Protein AF-0000000075774425 (afdb_homodimer)

Nearest PDB structures (foldseek):
  8xq8-assembly1_A  TM=1.303E-01  e=7.832E-01  Strongylocentrotus purpuratus
  8xpq-assembly1_B  TM=1.317E-01  e=1.997E+00  Strongylocentrotus purpuratus
  8xq8-assembly1_A  TM=1.235E-01  e=1.165E+00  Strongylocentrotus purpuratus
  8xpq-assembly1_B  TM=1.317E-01  e=1.550E+00  Strongylocentrotus purpuratus

Structure (mmCIF, N/CA/C/O backbone):
data_AF-0000000075774425-model_v1
#
loop_
_entity.id
_entity.type
_entity.pdbx_description
1 polymer 'Nose resistant to fluoxetine protein 6-like'
#
loop_
_atom_site.group_PDB
_atom_site.id
_atom_site.type_symbol
_atom_site.label_atom_id
_atom_site.label_alt_id
_atom_site.label_comp_id
_atom_site.label_asym_id
_atom_site.label_entity_id
_atom_site.label_seq_id
_atom_site.pdbx_PDB_ins_code
_atom_site.Cartn_x
_atom_site.Cartn_y
_atom_site.Cartn_z
_atom_site.occupancy
_atom_site.B_iso_or_equiv
_atom_site.auth_seq_id
_atom_site.auth_comp_id
_atom_site.auth_asym_id
_atom_site.auth_atom_id
_atom_site.pdbx_PDB_model_num
ATOM 1 N N . MET A 1 1 ? 41.125 -13.445 38.656 1 27.3 1 MET A N 1
ATOM 2 C CA . MET A 1 1 ? 40.719 -13.141 37.281 1 27.3 1 MET A CA 1
ATOM 3 C C . MET A 1 1 ? 39.375 -12.445 37.281 1 27.3 1 MET A C 1
ATOM 5 O O . MET A 1 1 ? 38.969 -11.859 36.25 1 27.3 1 MET A O 1
ATOM 9 N N . GLU A 1 2 ? 38.562 -12.742 38.312 1 32.16 2 GLU A N 1
ATOM 10 C CA . GLU A 1 2 ? 37.219 -12.211 38.562 1 32.16 2 GLU A CA 1
ATOM 11 C C . GLU A 1 2 ? 37.281 -10.711 38.844 1 32.16 2 GLU A C 1
ATOM 13 O O . GLU A 1 2 ? 36.344 -9.984 38.5 1 32.16 2 GLU A O 1
ATOM 18 N N . SER A 1 3 ? 38.281 -10.25 39.656 1 35.84 3 SER A N 1
ATOM 19 C CA . SER A 1 3 ? 38.406 -8.883 40.156 1 35.84 3 SER A CA 1
ATOM 20 C C . SER A 1 3 ? 38.719 -7.902 39.031 1 35.84 3 SER A C 1
ATOM 22 O O . SER A 1 3 ? 38.469 -6.699 39.156 1 35.84 3 SER A O 1
ATOM 24 N N . HIS A 1 4 ? 39.531 -8.344 38.031 1 34.41 4 HIS A N 1
ATOM 25 C CA . HIS A 1 4 ? 39.938 -7.426 36.969 1 34.41 4 HIS A CA 1
ATOM 26 C C . HIS A 1 4 ? 38.781 -7.102 36.031 1 34.41 4 HIS A C 1
ATOM 28 O O . HIS A 1 4 ? 38.906 -6.211 35.188 1 34.41 4 HIS A O 1
ATOM 34 N N . ILE A 1 5 ? 37.781 -8.016 35.875 1 33.97 5 ILE A N 1
ATOM 35 C CA . ILE A 1 5 ? 36.656 -7.754 35 1 33.97 5 ILE A CA 1
ATOM 36 C C . ILE A 1 5 ? 35.812 -6.602 35.531 1 33.97 5 ILE A C 1
ATOM 38 O O . ILE A 1 5 ? 35.312 -5.77 34.781 1 33.97 5 ILE A O 1
ATOM 42 N N . ILE A 1 6 ? 35.719 -6.43 36.938 1 33.47 6 ILE A N 1
ATOM 43 C CA . ILE A 1 6 ? 34.906 -5.395 37.594 1 33.47 6 ILE A CA 1
ATOM 44 C C . ILE A 1 6 ? 35.562 -4.027 37.344 1 33.47 6 ILE A C 1
ATOM 46 O O . ILE A 1 6 ? 34.844 -3.045 37.125 1 33.47 6 ILE A O 1
ATOM 50 N N . LEU A 1 7 ? 36.938 -3.926 37.406 1 31.25 7 LEU A N 1
ATOM 51 C CA . LEU A 1 7 ? 37.625 -2.639 37.312 1 31.25 7 LEU A CA 1
ATOM 52 C C . LEU A 1 7 ? 37.5 -2.021 35.938 1 31.25 7 LEU A C 1
ATOM 54 O O . LEU A 1 7 ? 37.469 -0.797 35.781 1 31.25 7 LEU A O 1
ATOM 58 N N . LEU A 1 8 ? 37.5 -2.867 34.875 1 31.2 8 LEU A N 1
ATOM 59 C CA . LEU A 1 8 ? 37.438 -2.295 33.531 1 31.2 8 LEU A CA 1
ATOM 60 C C . LEU A 1 8 ? 36.125 -1.582 33.281 1 31.2 8 LEU A C 1
ATOM 62 O O . LEU A 1 8 ? 36 -0.75 32.375 1 31.2 8 LEU A O 1
ATOM 66 N N . LEU A 1 9 ? 35.062 -2.012 34 1 33.03 9 LEU A N 1
ATOM 67 C CA . LEU A 1 9 ? 33.781 -1.335 33.844 1 33.03 9 LEU A CA 1
ATOM 68 C C . LEU A 1 9 ? 33.812 0.083 34.406 1 33.03 9 LEU A C 1
ATOM 70 O O . LEU A 1 9 ? 32.938 0.901 34.125 1 33.03 9 LEU A O 1
ATOM 74 N N . PHE A 1 10 ? 34.688 0.383 35.438 1 33.56 10 PHE A N 1
ATOM 75 C CA . PHE A 1 10 ? 34.656 1.646 36.156 1 33.56 10 PHE A CA 1
ATOM 76 C C . PHE A 1 10 ? 35.156 2.789 35.281 1 33.56 10 PHE A C 1
ATOM 78 O O . PHE A 1 10 ? 34.938 3.961 35.594 1 33.56 10 PHE A O 1
ATOM 85 N N . PHE A 1 11 ? 36.188 2.547 34.438 1 33.88 11 PHE A N 1
ATOM 86 C CA . PHE A 1 11 ? 36.656 3.75 33.75 1 33.88 11 PHE A CA 1
ATOM 87 C C . PHE A 1 11 ? 35.656 4.156 32.656 1 33.88 11 PHE A C 1
ATOM 89 O O . PHE A 1 11 ? 36.031 4.324 31.5 1 33.88 11 PHE A O 1
ATOM 96 N N . LEU A 1 12 ? 34.438 3.619 32.625 1 36.12 12 LEU A N 1
ATOM 97 C CA . LEU A 1 12 ? 33.5 4.195 31.703 1 36.12 12 LEU A CA 1
ATOM 98 C C . LEU A 1 12 ? 33.344 5.695 31.922 1 36.12 12 LEU A C 1
ATOM 100 O O . LEU A 1 12 ? 32.969 6.129 33.031 1 36.12 12 LEU A O 1
ATOM 104 N N . LYS A 1 13 ? 34.25 6.527 31.438 1 36.5 13 LYS A N 1
ATOM 105 C CA . LYS A 1 13 ? 34.125 7.98 31.422 1 36.5 13 LYS A CA 1
ATOM 106 C C . LYS A 1 13 ? 32.688 8.398 31.094 1 36.5 13 LYS A C 1
ATOM 108 O O . LYS A 1 13 ? 32.188 8.102 30 1 36.5 13 LYS A O 1
ATOM 113 N N . CYS A 1 14 ? 31.781 8.312 31.969 1 38.91 14 CYS A N 1
ATOM 114 C CA . CYS A 1 14 ? 30.531 9.062 31.828 1 38.91 14 CYS A CA 1
ATOM 115 C C . CYS A 1 14 ? 30.797 10.477 31.328 1 38.91 14 CYS A C 1
ATOM 117 O O . CYS A 1 14 ? 31.516 11.242 31.969 1 38.91 14 CYS A O 1
ATOM 119 N N . SER A 1 15 ? 31.062 10.766 30.203 1 43.59 15 SER A N 1
ATOM 120 C CA . SER A 1 15 ? 31.047 12.164 29.766 1 43.59 15 SER A CA 1
ATOM 121 C C . SER A 1 15 ? 29.922 12.938 30.453 1 43.59 15 SER A C 1
ATOM 123 O O . SER A 1 15 ? 28.766 12.555 30.359 1 43.59 15 SER A O 1
ATOM 125 N N . SER A 1 16 ? 30.062 13.602 31.547 1 50.72 16 SER A N 1
ATOM 126 C CA . SER A 1 16 ? 29.281 14.328 32.562 1 50.72 16 SER A CA 1
ATOM 127 C C . SER A 1 16 ? 28.156 15.117 31.891 1 50.72 16 SER A C 1
ATOM 129 O O . SER A 1 16 ? 27.078 15.266 32.469 1 50.72 16 SER A O 1
ATOM 131 N N . ALA A 1 17 ? 28.297 15.82 30.766 1 69 17 ALA A N 1
ATOM 132 C CA . ALA A 1 17 ? 27.281 16.844 30.484 1 69 17 ALA A CA 1
ATOM 133 C C . ALA A 1 17 ? 26.328 16.375 29.391 1 69 17 ALA A C 1
ATOM 135 O O . ALA A 1 17 ? 25.844 17.172 28.578 1 69 17 ALA A O 1
ATOM 136 N N . VAL A 1 18 ? 26.125 15.047 29.328 1 79.88 18 VAL A N 1
ATOM 137 C CA . VAL A 1 18 ? 25.234 14.578 28.281 1 79.88 18 VAL A CA 1
ATOM 138 C C . VAL A 1 18 ? 23.891 14.156 28.891 1 79.88 18 VAL A C 1
ATOM 140 O O . VAL A 1 18 ? 23.859 13.445 29.891 1 79.88 18 VAL A O 1
ATOM 143 N N . ILE A 1 19 ? 22.844 14.695 28.391 1 86.62 19 ILE A N 1
ATOM 144 C CA . ILE A 1 19 ? 21.5 14.273 28.766 1 86.62 19 ILE A CA 1
ATOM 145 C C . ILE A 1 19 ? 21.047 13.125 27.875 1 86.62 19 ILE A C 1
ATOM 147 O O . ILE A 1 19 ? 20.875 13.305 26.672 1 86.62 19 ILE A O 1
ATOM 151 N N . TYR A 1 20 ? 20.812 12.008 28.391 1 87.12 20 TYR A N 1
ATOM 152 C CA . TYR A 1 20 ? 20.469 10.82 27.609 1 87.12 20 TYR A CA 1
ATOM 153 C C . TYR A 1 20 ? 18.969 10.758 27.328 1 87.12 20 TYR A C 1
ATOM 155 O O . TYR A 1 20 ? 18.547 10.188 26.328 1 87.12 20 TYR A O 1
ATOM 163 N N . SER A 1 21 ? 18.219 11.281 28.266 1 88.94 21 SER A N 1
ATOM 164 C CA . SER A 1 21 ? 16.766 11.234 28.094 1 88.94 21 SER A CA 1
ATOM 165 C C . SER A 1 21 ? 16.094 12.43 28.75 1 88.94 21 SER A C 1
ATOM 167 O O . SER A 1 21 ? 16.609 12.969 29.734 1 88.94 21 SER A O 1
ATOM 169 N N . ILE A 1 22 ? 15.102 12.844 28.109 1 91.25 22 ILE A N 1
ATOM 170 C CA . ILE A 1 22 ? 14.305 13.945 28.641 1 91.25 22 ILE A CA 1
ATOM 171 C C . ILE A 1 22 ? 12.82 13.562 28.625 1 91.25 22 ILE A C 1
ATOM 173 O O . ILE A 1 22 ? 12.406 12.711 27.828 1 91.25 22 ILE A O 1
ATOM 177 N N . ASN A 1 23 ? 12.094 14.07 29.578 1 90.31 23 ASN A N 1
ATOM 178 C CA . ASN A 1 23 ? 10.656 13.82 29.578 1 90.31 23 ASN A CA 1
ATOM 179 C C . ASN A 1 23 ? 9.961 14.531 28.422 1 90.31 23 ASN A C 1
ATOM 181 O O . ASN A 1 23 ? 10.516 15.469 27.844 1 90.31 23 ASN A O 1
ATOM 185 N N . GLU A 1 24 ? 8.812 14.133 28.156 1 90.62 24 GLU A N 1
ATOM 186 C CA . GLU A 1 24 ? 8.086 14.625 26.984 1 90.62 24 GLU A CA 1
ATOM 187 C C . GLU A 1 24 ? 7.691 16.094 27.156 1 90.62 24 GLU A C 1
ATOM 189 O O . GLU A 1 24 ? 7.684 16.859 26.203 1 90.62 24 GLU A O 1
ATOM 194 N N . SER A 1 25 ? 7.375 16.484 28.391 1 89.06 25 SER A N 1
ATOM 195 C CA . SER A 1 25 ? 6.988 17.875 28.641 1 89.06 25 SER A CA 1
ATOM 196 C C . SER A 1 25 ? 8.164 18.828 28.438 1 89.06 25 SER A C 1
ATOM 198 O O . SER A 1 25 ? 7.992 19.922 27.906 1 89.06 25 SER A O 1
ATOM 200 N N . GLU A 1 26 ? 9.336 18.422 28.828 1 91.06 26 GLU A N 1
ATOM 201 C CA . GLU A 1 26 ? 10.539 19.219 28.625 1 91.06 26 GLU A CA 1
ATOM 202 C C . GLU A 1 26 ? 10.922 19.25 27.141 1 91.06 26 GLU A C 1
ATOM 204 O O . GLU A 1 26 ? 11.352 20.297 26.625 1 91.06 26 GLU A O 1
ATOM 209 N N . TYR A 1 27 ? 10.766 18.141 26.5 1 94.56 27 TYR A N 1
ATOM 210 C CA . TYR A 1 27 ? 11.062 18.047 25.078 1 94.56 27 TYR A CA 1
ATOM 211 C C . TYR A 1 27 ? 10.18 19 24.266 1 94.56 27 TYR A C 1
ATOM 213 O O . TYR A 1 27 ? 10.617 19.578 23.281 1 94.56 27 TYR A O 1
ATOM 221 N N . ALA A 1 28 ? 8.961 19.156 24.719 1 91.38 28 ALA A N 1
ATOM 222 C CA . ALA A 1 28 ? 7.977 19.953 24 1 91.38 28 ALA A CA 1
ATOM 223 C C . ALA A 1 28 ? 8.344 21.438 24.047 1 91.38 28 ALA A C 1
ATOM 225 O O . ALA A 1 28 ? 7.809 22.234 23.281 1 91.38 28 ALA A O 1
ATOM 226 N N . LYS A 1 29 ? 9.258 21.797 24.906 1 91.75 29 LYS A N 1
ATOM 227 C CA . LYS A 1 29 ? 9.688 23.188 25.031 1 91.75 29 LYS A CA 1
ATOM 228 C C . LYS A 1 29 ? 10.75 23.531 23.984 1 91.75 29 LYS A C 1
ATOM 230 O O . LYS A 1 29 ? 11.062 24.703 23.766 1 91.75 29 LYS A O 1
ATOM 235 N N . PHE A 1 30 ? 11.281 22.5 23.312 1 95.88 30 PHE A N 1
ATOM 236 C CA . PHE A 1 30 ? 12.273 22.734 22.266 1 95.88 30 PHE A CA 1
ATOM 237 C C . PHE A 1 30 ? 11.648 23.438 21.062 1 95.88 30 PHE A C 1
ATOM 239 O O . PHE A 1 30 ? 10.484 23.203 20.75 1 95.88 30 PHE A O 1
ATOM 246 N N . PRO A 1 31 ? 12.398 24.312 20.438 1 96.25 31 PRO A N 1
ATOM 247 C CA . PRO A 1 31 ? 11.93 24.75 19.125 1 96.25 31 PRO A CA 1
ATOM 248 C C . PRO A 1 31 ? 11.75 23.594 18.141 1 96.25 31 PRO A C 1
ATOM 250 O O . PRO A 1 31 ? 12.531 22.625 18.172 1 96.25 31 PRO A O 1
ATOM 253 N N . ALA A 1 32 ? 10.727 23.719 17.344 1 95.75 32 ALA A N 1
ATOM 254 C CA . ALA A 1 32 ? 10.5 22.656 16.359 1 95.75 32 ALA A CA 1
ATOM 255 C C . ALA A 1 32 ? 11.734 22.453 15.484 1 95.75 32 ALA A C 1
ATOM 257 O O . ALA A 1 32 ? 12.297 23.406 14.945 1 95.75 32 ALA A O 1
ATOM 258 N N . LEU A 1 33 ? 12.164 21.219 15.359 1 96.88 33 LEU A N 1
ATOM 259 C CA . LEU A 1 33 ? 13.344 20.906 14.57 1 96.88 33 LEU A CA 1
ATOM 260 C C . LEU A 1 33 ? 13.125 21.234 13.102 1 96.88 33 LEU A C 1
ATOM 262 O O . LEU A 1 33 ? 14.023 21.781 12.445 1 96.88 33 LEU A O 1
ATOM 266 N N . TYR A 1 34 ? 11.938 20.859 12.609 1 96.75 34 TYR A N 1
ATOM 267 C CA . TYR A 1 34 ? 11.539 21.094 11.227 1 96.75 34 TYR A CA 1
ATOM 268 C C . TYR A 1 34 ? 10.242 21.891 11.156 1 96.75 34 TYR A C 1
ATOM 270 O O . TYR A 1 34 ? 9.344 21.688 11.977 1 96.75 34 TYR A O 1
ATOM 278 N N . ASP A 1 35 ? 10.148 22.75 10.219 1 96.38 35 ASP A N 1
ATOM 279 C CA . ASP A 1 35 ? 8.898 23.453 9.961 1 96.38 35 ASP A CA 1
ATOM 280 C C . ASP A 1 35 ? 8.867 24.016 8.539 1 96.38 35 ASP A C 1
ATOM 282 O O . ASP A 1 35 ? 9.914 24.312 7.965 1 96.38 35 ASP A O 1
ATOM 286 N N . LEU A 1 36 ? 7.742 24.047 8 1 96.19 36 LEU A N 1
ATOM 287 C CA . LEU A 1 36 ? 7.535 24.516 6.641 1 96.19 36 LEU A CA 1
ATOM 288 C C . LEU A 1 36 ? 6.371 25.5 6.582 1 96.19 36 LEU A C 1
ATOM 290 O O . LEU A 1 36 ? 5.289 25.219 7.102 1 96.19 36 LEU A O 1
ATOM 294 N N . ASP A 1 37 ? 6.695 26.656 5.992 1 95.5 37 ASP A N 1
ATOM 295 C CA . ASP A 1 37 ? 5.586 27.547 5.68 1 95.5 37 ASP A CA 1
ATOM 296 C C . ASP A 1 37 ? 4.73 27 4.551 1 95.5 37 ASP A C 1
ATOM 298 O O . ASP A 1 37 ? 5.141 26.062 3.855 1 95.5 37 ASP A O 1
ATOM 302 N N . ASP A 1 38 ? 3.549 27.531 4.43 1 92.44 38 ASP A N 1
ATOM 303 C CA . ASP A 1 38 ? 2.641 27.062 3.391 1 92.44 38 ASP A CA 1
ATOM 304 C C . ASP A 1 38 ? 3.199 27.344 1.999 1 92.44 38 ASP A C 1
ATOM 306 O O . ASP A 1 38 ? 3.133 28.484 1.52 1 92.44 38 ASP A O 1
ATOM 310 N N . PHE A 1 39 ? 3.605 26.375 1.347 1 93.62 39 PHE A N 1
ATOM 311 C CA . PHE A 1 39 ? 4.285 26.484 0.061 1 93.62 39 PHE A CA 1
ATOM 312 C C . PHE A 1 39 ? 3.301 26.859 -1.042 1 93.62 39 PHE A C 1
ATOM 314 O O . PHE A 1 39 ? 3.6 27.688 -1.892 1 93.62 39 PHE A O 1
ATOM 321 N N . GLU A 1 40 ? 2.15 26.281 -1.119 1 90 40 GLU A N 1
ATOM 322 C CA . GLU A 1 40 ? 1.184 26.469 -2.197 1 90 40 GLU A CA 1
ATOM 323 C C . GLU A 1 40 ? 0.654 27.891 -2.225 1 90 40 GLU A C 1
ATOM 325 O O . GLU A 1 40 ? 0.587 28.516 -3.285 1 90 40 GLU A O 1
ATOM 330 N N . THR A 1 41 ? 0.286 28.359 -1.074 1 89.44 41 THR A N 1
ATOM 331 C CA . THR A 1 41 ? -0.217 29.734 -1.006 1 89.44 41 THR A CA 1
ATOM 332 C C . THR A 1 41 ? 0.899 30.734 -1.287 1 89.44 41 THR A C 1
ATOM 334 O O . THR A 1 41 ? 0.657 31.797 -1.864 1 89.44 41 THR A O 1
ATOM 337 N N . CYS A 1 42 ? 2.102 30.359 -0.871 1 92.5 42 CYS A N 1
ATOM 338 C CA . CYS A 1 42 ? 3.254 31.219 -1.114 1 92.5 42 CYS A CA 1
ATOM 339 C C . CYS A 1 42 ? 3.5 31.391 -2.607 1 92.5 42 CYS A C 1
ATOM 341 O O . CYS A 1 42 ? 3.719 32.5 -3.082 1 92.5 42 CYS A O 1
ATOM 343 N N . MET A 1 43 ? 3.391 30.344 -3.324 1 91.5 43 MET A N 1
ATOM 344 C CA . MET A 1 43 ? 3.791 30.344 -4.73 1 91.5 43 MET A CA 1
ATOM 345 C C . MET A 1 43 ? 2.717 30.984 -5.602 1 91.5 43 MET A C 1
ATOM 347 O O . MET A 1 43 ? 2.943 31.234 -6.785 1 91.5 43 MET A O 1
ATOM 351 N N . LEU A 1 44 ? 1.545 31.328 -5.051 1 89.19 44 LEU A N 1
ATOM 352 C CA . LEU A 1 44 ? 0.48 31.984 -5.801 1 89.19 44 LEU A CA 1
ATOM 353 C C . LEU A 1 44 ? 0.787 33.469 -5.992 1 89.19 44 LEU A C 1
ATOM 355 O O . LEU A 1 44 ? 0.239 34.094 -6.891 1 89.19 44 LEU A O 1
ATOM 359 N N . GLU A 1 45 ? 1.704 33.969 -5.215 1 87.94 45 GLU A N 1
ATOM 360 C CA . GLU A 1 45 ? 2.072 35.375 -5.332 1 87.94 45 GLU A CA 1
ATOM 361 C C . GLU A 1 45 ? 3.035 35.594 -6.496 1 87.94 45 GLU A C 1
ATOM 363 O O . GLU A 1 45 ? 3.916 34.75 -6.746 1 87.94 45 GLU A O 1
ATOM 368 N N . PRO A 1 46 ? 2.846 36.562 -7.379 1 84.38 46 PRO A N 1
ATOM 369 C CA . PRO A 1 46 ? 3.676 36.781 -8.57 1 84.38 46 PRO A CA 1
ATOM 370 C C . PRO A 1 46 ? 5.164 36.844 -8.242 1 84.38 46 PRO A C 1
ATOM 372 O O . PRO A 1 46 ? 5.992 36.312 -8.969 1 84.38 46 PRO A O 1
ATOM 375 N N . ASP A 1 47 ? 5.641 37.562 -7.145 1 86.62 47 ASP A N 1
ATOM 376 C CA . ASP A 1 47 ? 7.055 37.656 -6.801 1 86.62 47 ASP A CA 1
ATOM 377 C C . ASP A 1 47 ? 7.383 36.844 -5.559 1 86.62 47 ASP A C 1
ATOM 379 O O . ASP A 1 47 ? 8.188 37.25 -4.727 1 86.62 47 ASP A O 1
ATOM 383 N N . ALA A 1 48 ? 6.793 35.594 -5.688 1 91.81 48 ALA A N 1
ATOM 384 C CA . ALA A 1 48 ? 6.953 34.75 -4.496 1 91.81 48 ALA A CA 1
ATOM 385 C C . ALA A 1 48 ? 8.367 34.188 -4.414 1 91.81 48 ALA A C 1
ATOM 387 O O . ALA A 1 48 ? 8.953 33.812 -5.43 1 91.81 48 ALA A O 1
ATOM 388 N N . VAL A 1 49 ? 9.023 34.219 -3.262 1 93.06 49 VAL A N 1
ATOM 389 C CA . VAL A 1 49 ? 10.312 33.594 -2.977 1 93.06 49 VAL A CA 1
ATOM 390 C C . VAL A 1 49 ? 10.188 32.688 -1.776 1 93.06 49 VAL A C 1
ATOM 392 O O . VAL A 1 49 ? 9.75 33.094 -0.701 1 93.06 49 VAL A O 1
ATOM 395 N N . TYR A 1 50 ? 10.43 31.438 -1.984 1 95.31 50 TYR A N 1
ATOM 396 C CA . TYR A 1 50 ? 10.422 30.422 -0.939 1 95.31 50 TYR A CA 1
ATOM 397 C C . TYR A 1 50 ? 11.82 29.859 -0.71 1 95.31 50 TYR A C 1
ATOM 399 O O . TYR A 1 50 ? 12.438 29.312 -1.628 1 95.31 50 TYR A O 1
ATOM 407 N N . CYS A 1 51 ? 12.336 29.953 0.505 1 96.25 51 CYS A N 1
ATOM 408 C CA . CYS A 1 51 ? 13.719 29.562 0.771 1 96.25 51 CYS A CA 1
ATOM 409 C C . CYS A 1 51 ? 13.773 28.453 1.809 1 96.25 51 CYS A C 1
ATOM 411 O O . CYS A 1 51 ? 13.07 28.5 2.818 1 96.25 51 CYS A O 1
ATOM 413 N N . VAL A 1 52 ? 14.523 27.453 1.531 1 96.31 52 VAL A N 1
ATOM 414 C CA . VAL A 1 52 ? 14.82 26.375 2.471 1 96.31 52 VAL A CA 1
ATOM 415 C C . VAL A 1 52 ? 16.234 26.531 3.002 1 96.31 52 VAL A C 1
ATOM 417 O O . VAL A 1 52 ? 17.188 26.688 2.225 1 96.31 52 VAL A O 1
ATOM 420 N N . GLY A 1 53 ? 16.359 26.547 4.371 1 95.94 53 GLY A N 1
ATOM 421 C CA . GLY A 1 53 ? 17.672 26.766 4.945 1 95.94 53 GLY A CA 1
ATOM 422 C C . GLY A 1 53 ? 17.828 26.172 6.332 1 95.94 53 GLY A C 1
ATOM 423 O O . GLY A 1 53 ? 16.859 25.672 6.914 1 95.94 53 GLY A O 1
ATOM 424 N N . ASP A 1 54 ? 19.078 26.109 6.773 1 96.62 54 ASP A N 1
ATOM 425 C CA . ASP A 1 54 ? 19.469 25.656 8.109 1 96.62 54 ASP A CA 1
ATOM 426 C C . ASP A 1 54 ? 19.906 26.844 8.977 1 96.62 54 ASP A C 1
ATOM 428 O O . ASP A 1 54 ? 20.625 27.734 8.516 1 96.62 54 ASP A O 1
ATOM 432 N N . TYR A 1 55 ? 19.406 26.812 10.188 1 97.56 55 TYR A N 1
ATOM 433 C CA . TYR A 1 55 ? 19.641 27.938 11.094 1 97.56 55 TYR A CA 1
ATOM 434 C C . TYR A 1 55 ? 20.156 27.453 12.445 1 97.56 55 TYR A C 1
ATOM 436 O O . TYR A 1 55 ? 19.594 26.531 13.039 1 97.56 55 TYR A O 1
ATOM 444 N N . ASP A 1 56 ? 21.172 28.031 12.945 1 97.81 56 ASP A N 1
ATOM 445 C CA . ASP A 1 56 ? 21.75 27.688 14.25 1 97.81 56 ASP A CA 1
ATOM 446 C C . ASP A 1 56 ? 21.141 28.547 15.359 1 97.81 56 ASP A C 1
ATOM 448 O O . ASP A 1 56 ? 20.922 29.75 15.172 1 97.81 56 ASP A O 1
ATOM 452 N N . LEU A 1 57 ? 20.828 27.906 16.422 1 97.88 57 LEU A N 1
ATOM 453 C CA . LEU A 1 57 ? 20.297 28.609 17.594 1 97.88 57 LEU A CA 1
ATOM 454 C C . LEU A 1 57 ? 21.438 29 18.547 1 97.88 57 LEU A C 1
ATOM 456 O O . LEU A 1 57 ? 22.391 28.25 18.719 1 97.88 57 LEU A O 1
ATOM 460 N N . PHE A 1 58 ? 21.359 30.156 19.062 1 96.25 58 PHE A N 1
ATOM 461 C CA . PHE A 1 58 ? 22.344 30.578 20.062 1 96.25 58 PHE A CA 1
ATOM 462 C C . PHE A 1 58 ? 21.75 31.609 21 1 96.25 58 PHE A C 1
ATOM 464 O O . PHE A 1 58 ? 20.609 32.062 20.812 1 96.25 58 PHE A O 1
ATOM 471 N N . SER A 1 59 ? 22.391 31.812 22.109 1 95.75 59 SER A N 1
ATOM 472 C CA . SER A 1 59 ? 21.984 32.812 23.094 1 95.75 59 SER A CA 1
ATOM 473 C C . SER A 1 59 ? 23.172 33.656 23.516 1 95.75 59 SER A C 1
ATOM 475 O O . SER A 1 59 ? 24.281 33.156 23.734 1 95.75 59 SER A O 1
ATOM 477 N N . ASP A 1 60 ? 23.031 35 23.609 1 90.69 60 ASP A N 1
ATOM 478 C CA . ASP A 1 60 ? 24.094 35.906 24.047 1 90.69 60 ASP A CA 1
ATOM 479 C C . ASP A 1 60 ? 24.297 35.812 25.562 1 90.69 60 ASP A C 1
ATOM 481 O O . ASP A 1 60 ? 25.422 35.938 26.047 1 90.69 60 ASP A O 1
ATOM 485 N N . GLY A 1 61 ? 23.297 35.594 26.375 1 89.56 61 GLY A N 1
ATOM 486 C CA . GLY A 1 61 ? 23.375 35.406 27.812 1 89.56 61 GLY A CA 1
ATOM 487 C C . GLY A 1 61 ? 23.094 34 28.25 1 89.56 61 GLY A C 1
ATOM 488 O O . GLY A 1 61 ? 22.953 33.094 27.422 1 89.56 61 GLY A O 1
ATOM 489 N N . PRO A 1 62 ? 23.281 33.781 29.562 1 90.81 62 PRO A N 1
ATOM 490 C CA . PRO A 1 62 ? 22.969 32.438 30.078 1 90.81 62 PRO A CA 1
ATOM 491 C C . PRO A 1 62 ? 21.516 32.062 29.859 1 90.81 62 PRO A C 1
ATOM 493 O O . PRO A 1 62 ? 20.609 32.844 30.141 1 90.81 62 PRO A O 1
ATOM 496 N N . SER A 1 63 ? 21.328 31 29.141 1 94 63 SER A N 1
ATOM 497 C CA . SER A 1 63 ? 19.984 30.469 28.891 1 94 63 SER A CA 1
ATOM 498 C C . SER A 1 63 ? 19.906 29 29.281 1 94 63 SER A C 1
ATOM 500 O O . SER A 1 63 ? 20.672 28.172 28.781 1 94 63 SER A O 1
ATOM 502 N N . GLU A 1 64 ? 19 28.688 30.125 1 94.19 64 GLU A N 1
ATOM 503 C CA . GLU A 1 64 ? 18.812 27.297 30.547 1 94.19 64 GLU A CA 1
ATOM 504 C C . GLU A 1 64 ? 18.359 26.422 29.375 1 94.19 64 GLU A C 1
ATOM 506 O O . GLU A 1 64 ? 18.812 25.281 29.25 1 94.19 64 GLU A O 1
ATOM 511 N N . LEU A 1 65 ? 17.531 26.984 28.547 1 95.5 65 LEU A N 1
ATOM 512 C CA . LEU A 1 65 ? 17.047 26.234 27.391 1 95.5 65 LEU A CA 1
ATOM 513 C C . LEU A 1 65 ? 18.188 25.906 26.438 1 95.5 65 LEU A C 1
ATOM 515 O O . LEU A 1 65 ? 18.297 24.766 25.969 1 95.5 65 LEU A O 1
ATOM 519 N N . MET A 1 66 ? 19 26.859 26.141 1 96 66 MET A N 1
ATOM 520 C CA . MET A 1 66 ? 20.125 26.641 25.234 1 96 66 MET A CA 1
ATOM 521 C C . MET A 1 66 ? 21.078 25.578 25.781 1 96 66 MET A C 1
ATOM 523 O O . MET A 1 66 ? 21.609 24.766 25.031 1 96 66 MET A O 1
ATOM 527 N N . ARG A 1 67 ? 21.312 25.594 27.078 1 94.88 67 ARG A N 1
ATOM 528 C CA . ARG A 1 67 ? 22.156 24.594 27.719 1 94.88 67 ARG A CA 1
ATOM 529 C C . ARG A 1 67 ? 21.578 23.188 27.547 1 94.88 67 ARG A C 1
ATOM 531 O O . ARG A 1 67 ? 22.297 22.25 27.203 1 94.88 67 ARG A O 1
ATOM 538 N N . ILE A 1 68 ? 20.297 23.109 27.812 1 95.31 68 ILE A N 1
ATOM 539 C CA . ILE A 1 68 ? 19.625 21.812 27.688 1 95.31 68 ILE A CA 1
ATOM 540 C C . ILE A 1 68 ? 19.703 21.328 26.25 1 95.31 68 ILE A C 1
ATOM 542 O O . ILE A 1 68 ? 19.969 20.156 26 1 95.31 68 ILE A O 1
ATOM 546 N N . LEU A 1 69 ? 19.469 22.25 25.297 1 96.75 69 LEU A N 1
ATOM 547 C CA . LEU A 1 69 ? 19.531 21.891 23.891 1 96.75 69 LEU A CA 1
ATOM 548 C C . LEU A 1 69 ? 20.922 21.375 23.516 1 96.75 69 LEU A C 1
ATOM 550 O O . LEU A 1 69 ? 21.047 20.375 22.812 1 96.75 69 LEU A O 1
ATOM 554 N N . GLN A 1 70 ? 21.938 21.984 23.984 1 95.69 70 GLN A N 1
ATOM 555 C CA . GLN A 1 70 ? 23.312 21.594 23.672 1 95.69 70 GLN A CA 1
ATOM 556 C C . GLN A 1 70 ? 23.656 20.25 24.312 1 95.69 70 GLN A C 1
ATOM 558 O O . GLN A 1 70 ? 24.203 19.359 23.641 1 95.69 70 GLN A O 1
ATOM 563 N N . GLU A 1 71 ? 23.297 20.062 25.547 1 95.56 71 GLU A N 1
ATOM 564 C CA . GLU A 1 71 ? 23.609 18.812 26.25 1 95.56 71 GLU A CA 1
ATOM 565 C C . GLU A 1 71 ? 22.828 17.641 25.703 1 95.56 71 GLU A C 1
ATOM 567 O O . GLU A 1 71 ? 23.328 16.516 25.625 1 95.56 71 GLU A O 1
ATOM 572 N N . TYR A 1 72 ? 21.594 17.906 25.359 1 96 72 TYR A N 1
ATOM 573 C CA . TYR A 1 72 ? 20.766 16.859 24.766 1 96 72 TYR A CA 1
ATOM 574 C C . TYR A 1 72 ? 21.281 16.484 23.375 1 96 72 TYR A C 1
ATOM 576 O O . TYR A 1 72 ? 21.359 15.297 23.047 1 96 72 TYR A O 1
ATOM 584 N N . SER A 1 73 ? 21.734 17.469 22.609 1 95.94 73 SER A N 1
ATOM 585 C CA . SER A 1 73 ? 22.188 17.266 21.234 1 95.94 73 SER A CA 1
ATOM 586 C C . SER A 1 73 ? 23.562 16.609 21.203 1 95.94 73 SER A C 1
ATOM 588 O O . SER A 1 73 ? 23.984 16.062 20.188 1 95.94 73 SER A O 1
ATOM 590 N N . GLU A 1 74 ? 24.281 16.672 22.266 1 93.69 74 GLU A N 1
ATOM 591 C CA . GLU A 1 74 ? 25.625 16.109 22.328 1 93.69 74 GLU A CA 1
ATOM 592 C C . GLU A 1 74 ? 25.594 14.578 22.203 1 93.69 74 GLU A C 1
ATOM 594 O O . GLU A 1 74 ? 26.578 13.961 21.797 1 93.69 74 GLU A O 1
ATOM 599 N N . TYR A 1 75 ? 24.484 14.047 22.609 1 93.69 75 TYR A N 1
ATOM 600 C CA . TYR A 1 75 ? 24.328 12.617 22.391 1 93.69 75 TYR A CA 1
ATOM 601 C C . TYR A 1 75 ? 23.984 12.328 20.938 1 93.69 75 TYR A C 1
ATOM 603 O O . TYR A 1 75 ? 22.859 11.945 20.625 1 93.69 75 TYR A O 1
ATOM 611 N N . LYS A 1 76 ? 24.938 12.312 20.062 1 93.12 76 LYS A N 1
ATOM 612 C CA . LYS A 1 76 ? 24.781 12.273 18.609 1 93.12 76 LYS A CA 1
ATOM 613 C C . LYS A 1 76 ? 24.328 10.891 18.141 1 93.12 76 LYS A C 1
ATOM 615 O O . LYS A 1 76 ? 23.859 10.742 17.016 1 93.12 76 LYS A O 1
ATOM 620 N N . LEU A 1 77 ? 24.453 9.953 18.984 1 93.06 77 LEU A N 1
ATOM 621 C CA . LEU A 1 77 ? 24.109 8.586 18.594 1 93.06 77 LEU A CA 1
ATOM 622 C C . LEU A 1 77 ? 22.594 8.43 18.469 1 93.06 77 LEU A C 1
ATOM 624 O O . LEU A 1 77 ? 22.125 7.734 17.562 1 93.06 77 LEU A O 1
ATOM 628 N N . LYS A 1 78 ? 21.844 9.117 19.406 1 94.5 78 LYS A N 1
ATOM 629 C CA . LYS A 1 78 ? 20.406 8.836 19.438 1 94.5 78 LYS A CA 1
ATOM 630 C C . LYS A 1 78 ? 19.594 10.109 19.203 1 94.5 78 LYS A C 1
ATOM 632 O O . LYS A 1 78 ? 18.391 10.047 18.953 1 94.5 78 LYS A O 1
ATOM 637 N N . HIS A 1 79 ? 20.25 11.281 19.281 1 95.94 79 HIS A N 1
ATOM 638 C CA . HIS A 1 79 ? 19.469 12.516 19.219 1 95.94 79 HIS A CA 1
ATOM 639 C C . HIS A 1 79 ? 19.844 13.344 18 1 95.94 79 HIS A C 1
ATOM 641 O O . HIS A 1 79 ? 21 13.32 17.547 1 95.94 79 HIS A O 1
ATOM 647 N N . TYR A 1 80 ? 18.828 14.008 17.516 1 96.25 80 TYR A N 1
ATOM 648 C CA . TYR A 1 80 ? 19.078 15.023 16.484 1 96.25 80 TYR A CA 1
ATOM 649 C C . TYR A 1 80 ? 19.844 16.203 17.062 1 96.25 80 TYR A C 1
ATOM 651 O O . TYR A 1 80 ? 19.938 16.359 18.297 1 96.25 80 TYR A O 1
ATOM 659 N N . ASN A 1 81 ? 20.469 16.953 16.172 1 96.5 81 ASN A N 1
ATOM 660 C CA . ASN A 1 81 ? 21.047 18.219 16.594 1 96.5 81 ASN A CA 1
ATOM 661 C C . ASN A 1 81 ? 19.984 19.297 16.75 1 96.5 81 ASN A C 1
ATOM 663 O O . ASN A 1 81 ? 19.688 20.016 15.797 1 96.5 81 ASN A O 1
ATOM 667 N N . HIS A 1 82 ? 19.5 19.531 17.953 1 97.31 82 HIS A N 1
ATOM 668 C CA . HIS A 1 82 ? 18.406 20.469 18.203 1 97.31 82 HIS A CA 1
ATOM 669 C C . HIS A 1 82 ? 18.922 21.891 18.297 1 97.31 82 HIS A C 1
ATOM 671 O O . HIS A 1 82 ? 18.125 22.828 18.438 1 97.31 82 HIS A O 1
ATOM 677 N N . THR A 1 83 ? 20.234 22.094 18.188 1 97.19 83 THR A N 1
ATOM 678 C CA . THR A 1 83 ? 20.781 23.453 18.188 1 97.19 83 THR A CA 1
ATOM 679 C C . THR A 1 83 ? 20.703 24.047 16.781 1 97.19 83 THR A C 1
ATOM 681 O O . THR A 1 83 ? 21.016 25.234 16.594 1 97.19 83 THR A O 1
ATOM 684 N N . GLN A 1 84 ? 20.312 23.266 15.836 1 97.19 84 GLN A N 1
ATOM 685 C CA . GLN A 1 84 ? 20.109 23.703 14.461 1 97.19 84 GLN A CA 1
ATOM 686 C C . GLN A 1 84 ? 18.703 23.359 13.969 1 97.19 84 GLN A C 1
ATOM 688 O O . GLN A 1 84 ? 18.312 22.188 13.961 1 97.19 84 GLN A O 1
ATOM 693 N N . ILE A 1 85 ? 18.016 24.328 13.562 1 97.44 85 ILE A N 1
ATOM 694 C CA . ILE A 1 85 ? 16.656 24.094 13.086 1 97.44 85 ILE A CA 1
ATOM 695 C C . ILE A 1 85 ? 16.609 24.203 11.562 1 97.44 85 ILE A C 1
ATOM 697 O O . ILE A 1 85 ? 17.453 24.891 10.961 1 97.44 85 ILE A O 1
ATOM 701 N N . HIS A 1 86 ? 15.727 23.531 10.914 1 96.94 86 HIS A N 1
ATOM 702 C CA . HIS A 1 86 ? 15.539 23.5 9.469 1 96.94 86 HIS A CA 1
ATOM 703 C C . HIS A 1 86 ? 14.18 24.062 9.078 1 96.94 86 HIS A C 1
ATOM 705 O O . HIS A 1 86 ? 13.141 23.578 9.539 1 96.94 86 HIS A O 1
ATOM 711 N N . ARG A 1 87 ? 14.18 25.094 8.242 1 97.38 87 ARG A N 1
ATOM 712 C CA . ARG A 1 87 ? 12.945 25.812 7.961 1 97.38 87 ARG A CA 1
ATOM 713 C C . ARG A 1 87 ? 12.766 26.016 6.461 1 97.38 87 ARG A C 1
ATOM 715 O O . ARG A 1 87 ? 13.734 26.219 5.73 1 97.38 87 ARG A O 1
ATOM 722 N N . GLY A 1 88 ? 11.57 25.766 5.973 1 97.06 88 GLY A N 1
ATOM 723 C CA . GLY A 1 88 ? 11.094 26.344 4.719 1 97.06 88 GLY A CA 1
ATOM 724 C C . GLY A 1 88 ? 10.258 27.594 4.91 1 97.06 88 GLY A C 1
ATOM 725 O O . GLY A 1 88 ? 9.164 27.531 5.473 1 97.06 88 GLY A O 1
ATOM 726 N N . VAL A 1 89 ? 10.773 28.75 4.375 1 96.5 89 VAL A N 1
ATOM 727 C CA . VAL A 1 89 ? 10.156 30.031 4.711 1 96.5 89 VAL A CA 1
ATOM 728 C C . VAL A 1 89 ? 9.664 30.719 3.439 1 96.5 89 VAL A C 1
ATOM 730 O O . VAL A 1 89 ? 10.391 30.812 2.447 1 96.5 89 VAL A O 1
ATOM 733 N N . CYS A 1 90 ? 8.43 31.078 3.486 1 95.69 90 CYS A N 1
ATOM 734 C CA . CYS A 1 90 ? 7.914 31.953 2.445 1 95.69 90 CYS A CA 1
ATOM 735 C C . CYS A 1 90 ? 8.328 33.406 2.695 1 95.69 90 CYS A C 1
ATOM 737 O O . CYS A 1 90 ? 7.645 34.125 3.42 1 95.69 90 CYS A O 1
ATOM 739 N N . VAL A 1 91 ? 9.289 33.938 2.059 1 93.12 91 VAL A N 1
ATOM 740 C CA . VAL A 1 91 ? 9.883 35.25 2.314 1 93.12 91 VAL A CA 1
ATOM 741 C C . VAL A 1 91 ? 8.867 36.344 1.996 1 93.12 91 VAL A C 1
ATOM 743 O O . VAL A 1 91 ? 8.742 37.312 2.74 1 93.12 91 VAL A O 1
ATOM 746 N N . THR A 1 92 ? 8.125 36.156 0.989 1 90.31 92 THR A N 1
ATOM 747 C CA . THR A 1 92 ? 7.238 37.188 0.484 1 90.31 92 THR A CA 1
ATOM 748 C C . THR A 1 92 ? 6.016 37.344 1.383 1 90.31 92 THR A C 1
ATOM 750 O O . THR A 1 92 ? 5.395 38.406 1.423 1 90.31 92 THR A O 1
ATOM 753 N N . LYS A 1 93 ? 5.656 36.344 2.135 1 89.88 93 LYS A N 1
ATOM 754 C CA . LYS A 1 93 ? 4.477 36.406 2.992 1 89.88 93 LYS A CA 1
ATOM 755 C C . LYS A 1 93 ? 4.871 36.5 4.461 1 89.88 93 LYS A C 1
ATOM 757 O O . LYS A 1 93 ? 4.539 37.5 5.125 1 89.88 93 LYS A O 1
ATOM 762 N N . THR A 1 94 ? 5.656 35.594 4.918 1 90.94 94 THR A N 1
ATOM 763 C CA . THR A 1 94 ? 6.016 35.531 6.328 1 90.94 94 THR A CA 1
ATOM 764 C C . THR A 1 94 ? 6.965 36.656 6.719 1 90.94 94 THR A C 1
ATOM 766 O O . THR A 1 94 ? 6.875 37.188 7.82 1 90.94 94 THR A O 1
ATOM 769 N N . CYS A 1 95 ? 7.844 37.062 5.824 1 91.06 95 CYS A N 1
ATOM 770 C CA . CYS A 1 95 ? 8.859 38.062 6.137 1 91.06 95 CYS A CA 1
ATOM 771 C C . CYS A 1 95 ? 8.57 39.375 5.434 1 91.06 95 CYS A C 1
ATOM 773 O O . CYS A 1 95 ? 9.477 40.188 5.203 1 91.06 95 CYS A O 1
ATOM 775 N N . LYS A 1 96 ? 7.379 39.562 5.023 1 86.44 96 LYS A N 1
ATOM 776 C CA . LYS A 1 96 ? 7.008 40.75 4.254 1 86.44 96 LYS A CA 1
ATOM 777 C C . LYS A 1 96 ? 7.406 42.031 4.984 1 86.44 96 LYS A C 1
ATOM 779 O O . LYS A 1 96 ? 7.926 42.969 4.371 1 86.44 96 LYS A O 1
ATOM 784 N N . LYS A 1 97 ? 7.164 42.125 6.309 1 84.44 97 LYS A N 1
ATOM 785 C CA . LYS A 1 97 ? 7.465 43.312 7.113 1 84.44 97 LYS A CA 1
ATOM 786 C C . LYS A 1 97 ? 8.953 43.656 7.047 1 84.44 97 LYS A C 1
ATOM 788 O O . LYS A 1 97 ? 9.32 44.812 7.117 1 84.44 97 LYS A O 1
ATOM 793 N N . PHE A 1 98 ? 9.773 42.719 6.93 1 84.94 98 PHE A N 1
ATOM 794 C CA . PHE A 1 98 ? 11.219 42.906 6.965 1 84.94 98 PHE A CA 1
ATOM 795 C C . PHE A 1 98 ? 11.766 43.188 5.574 1 84.94 98 PHE A C 1
ATOM 797 O O . PHE A 1 98 ? 12.875 43.719 5.43 1 84.94 98 PHE A O 1
ATOM 804 N N . MET A 1 99 ? 11.023 42.781 4.609 1 77.5 99 MET A N 1
ATOM 805 C CA . MET A 1 99 ? 11.438 43.062 3.236 1 77.5 99 MET A CA 1
ATOM 806 C C . MET A 1 99 ? 11.336 44.562 2.936 1 77.5 99 MET A C 1
ATOM 808 O O . MET A 1 99 ? 12.156 45.094 2.199 1 77.5 99 MET A O 1
ATOM 812 N N . GLU A 1 100 ? 10.258 45.156 3.385 1 66.88 100 GLU A N 1
ATOM 813 C CA . GLU A 1 100 ? 10.023 46.562 3.131 1 66.88 100 GLU A CA 1
ATOM 814 C C . GLU A 1 100 ? 11.062 47.438 3.84 1 66.88 100 GLU A C 1
ATOM 816 O O . GLU A 1 100 ? 11.422 48.5 3.355 1 66.88 100 GLU A O 1
ATOM 821 N N . THR A 1 101 ? 11.398 47.062 5.016 1 57.97 101 THR A N 1
ATOM 822 C CA . THR A 1 101 ? 12.359 47.875 5.766 1 57.97 101 THR A CA 1
ATOM 823 C C . THR A 1 101 ? 13.766 47.688 5.211 1 57.97 101 THR A C 1
ATOM 825 O O . THR A 1 101 ? 14.641 48.531 5.434 1 57.97 101 THR A O 1
ATOM 828 N N . VAL A 1 102 ? 14.016 46.438 5.012 1 51.31 102 VAL A N 1
ATOM 829 C CA . VAL A 1 102 ? 15.391 46.156 4.59 1 51.31 102 VAL A CA 1
ATOM 830 C C . VAL A 1 102 ? 15.609 46.688 3.178 1 51.31 102 VAL A C 1
ATOM 832 O O . VAL A 1 102 ? 14.836 46.406 2.268 1 51.31 102 VAL A O 1
ATOM 835 N N . SER A 1 103 ? 16.172 47.906 2.986 1 47.66 103 SER A N 1
ATOM 836 C CA . SER A 1 103 ? 16.547 48.562 1.739 1 47.66 103 SER A CA 1
ATOM 837 C C . SER A 1 103 ? 16.766 47.531 0.625 1 47.66 103 SER A C 1
ATOM 839 O O . SER A 1 103 ? 17.094 46.375 0.892 1 47.66 103 SER A O 1
ATOM 841 N N . LYS A 1 104 ? 16.375 47.969 -0.692 1 48.38 104 LYS A N 1
ATOM 842 C CA . LYS A 1 104 ? 16.5 47.312 -1.994 1 48.38 104 LYS A CA 1
ATOM 843 C C . LYS A 1 104 ? 17.766 46.438 -2.045 1 48.38 104 LYS A C 1
ATOM 845 O O . LYS A 1 104 ? 17.828 45.5 -2.828 1 48.38 104 LYS A O 1
ATOM 850 N N . THR A 1 105 ? 18.734 46.969 -1.502 1 42.94 105 THR A N 1
ATOM 851 C CA . THR A 1 105 ? 20.047 46.344 -1.66 1 42.94 105 THR A CA 1
ATOM 852 C C . THR A 1 105 ? 20.25 45.219 -0.633 1 42.94 105 THR A C 1
ATOM 854 O O . THR A 1 105 ? 21.266 44.531 -0.638 1 42.94 105 THR A O 1
ATOM 857 N N . GLU A 1 106 ? 19.562 45.312 0.534 1 53.66 106 GLU A N 1
ATOM 858 C CA . GLU A 1 106 ? 19.953 44.375 1.599 1 53.66 106 GLU A CA 1
ATOM 859 C C . GLU A 1 106 ? 19.422 42.969 1.338 1 53.66 106 GLU A C 1
ATOM 861 O O . GLU A 1 106 ? 18.328 42.812 0.78 1 53.66 106 GLU A O 1
ATOM 866 N N . ASP A 1 107 ? 20.359 41.781 1.567 1 76.56 107 ASP A N 1
ATOM 867 C CA . ASP A 1 107 ? 20.625 40.375 1.196 1 76.56 107 ASP A CA 1
ATOM 868 C C . ASP A 1 107 ? 19.562 39.438 1.763 1 76.56 107 ASP A C 1
ATOM 870 O O . ASP A 1 107 ? 18.953 39.75 2.799 1 76.56 107 ASP A O 1
ATOM 874 N N . LEU A 1 108 ? 18.812 38.812 0.979 1 86 108 LEU A N 1
ATOM 875 C CA . LEU A 1 108 ? 17.891 37.719 1.268 1 86 108 LEU A CA 1
ATOM 876 C C . LEU A 1 108 ? 18.266 37.031 2.576 1 86 108 LEU A C 1
ATOM 878 O O . LEU A 1 108 ? 17.375 36.688 3.363 1 86 108 LEU A O 1
ATOM 882 N N . GLU A 1 109 ? 19.484 37.094 2.967 1 89.75 109 GLU A N 1
ATOM 883 C CA . GLU A 1 109 ? 19.953 36.406 4.16 1 89.75 109 GLU A CA 1
ATOM 884 C C . GLU A 1 109 ? 19.625 37.188 5.426 1 89.75 109 GLU A C 1
ATOM 886 O O . GLU A 1 109 ? 19.141 36.625 6.406 1 89.75 109 GLU A O 1
ATOM 891 N N . SER A 1 110 ? 19.828 38.469 5.375 1 89.31 110 SER A N 1
ATOM 892 C CA . SER A 1 110 ? 19.547 39.312 6.539 1 89.31 110 SER A CA 1
ATOM 893 C C . SER A 1 110 ? 18.047 39.375 6.824 1 89.31 110 SER A C 1
ATOM 895 O O . SER A 1 110 ? 17.625 39.406 7.98 1 89.31 110 SER A O 1
ATOM 897 N N . THR A 1 111 ? 17.328 39.406 5.738 1 91.5 111 THR A N 1
ATOM 898 C CA . THR A 1 111 ? 15.875 39.406 5.879 1 91.5 111 THR A CA 1
ATOM 899 C C . THR A 1 111 ? 15.383 38.125 6.535 1 91.5 111 THR A C 1
ATOM 901 O O . THR A 1 111 ? 14.555 38.188 7.445 1 91.5 111 THR A O 1
ATOM 904 N N . LEU A 1 112 ? 15.898 37.062 6.105 1 93.75 112 LEU A N 1
ATOM 905 C CA . LEU A 1 112 ? 15.5 35.75 6.629 1 93.75 112 LEU A CA 1
ATOM 906 C C . LEU A 1 112 ? 15.859 35.625 8.109 1 93.75 112 LEU A C 1
ATOM 908 O O . LEU A 1 112 ? 15.055 35.125 8.906 1 93.75 112 LEU A O 1
ATOM 912 N N . VAL A 1 113 ? 17.047 36.031 8.461 1 94 113 VAL A N 1
ATOM 913 C CA . VAL A 1 113 ? 17.516 35.938 9.844 1 94 113 VAL A CA 1
ATOM 914 C C . VAL A 1 113 ? 16.672 36.844 10.742 1 94 113 VAL A C 1
ATOM 916 O O . VAL A 1 113 ? 16.266 36.438 11.836 1 94 113 VAL A O 1
ATOM 919 N N . ALA A 1 114 ? 16.406 38.031 10.289 1 92.81 114 ALA A N 1
ATOM 920 C CA . ALA A 1 114 ? 15.586 38.938 11.07 1 92.81 114 ALA A CA 1
ATOM 921 C C . ALA A 1 114 ? 14.172 38.406 11.258 1 92.81 114 ALA A C 1
ATOM 923 O O . ALA A 1 114 ? 13.609 38.5 12.359 1 92.81 114 ALA A O 1
ATOM 924 N N . CYS A 1 115 ? 13.664 37.938 10.227 1 94 115 CYS A N 1
ATOM 925 C CA . CYS A 1 115 ? 12.312 37.375 10.227 1 94 115 CYS A CA 1
ATOM 926 C C . CYS A 1 115 ? 12.203 36.219 11.195 1 94 115 CYS A C 1
ATOM 928 O O . CYS A 1 115 ? 11.312 36.188 12.047 1 94 115 CYS A O 1
ATOM 930 N N . LEU A 1 116 ? 13.102 35.281 11.148 1 95.25 116 LEU A N 1
ATOM 931 C CA . LEU A 1 116 ? 13.062 34.094 11.992 1 95.25 116 LEU A CA 1
ATOM 932 C C . LEU A 1 116 ? 13.422 34.438 13.438 1 95.25 116 LEU A C 1
ATOM 934 O O . LEU A 1 116 ? 12.906 33.812 14.375 1 95.25 116 LEU A O 1
ATOM 938 N N . ASN A 1 117 ? 14.32 35.375 13.578 1 94.44 117 ASN A N 1
ATOM 939 C CA . ASN A 1 117 ? 14.727 35.781 14.922 1 94.44 117 ASN A CA 1
ATOM 940 C C . ASN A 1 117 ? 13.555 36.344 15.711 1 94.44 117 ASN A C 1
ATOM 942 O O . ASN A 1 117 ? 13.469 36.156 16.922 1 94.44 117 ASN A O 1
ATOM 946 N N . GLU A 1 118 ? 12.703 37.062 15.062 1 93.62 118 GLU A N 1
ATOM 947 C CA . GLU A 1 118 ? 11.539 37.625 15.75 1 93.62 118 GLU A CA 1
ATOM 948 C C . GLU A 1 118 ? 10.664 36.5 16.328 1 93.62 118 GLU A C 1
ATOM 950 O O . GLU A 1 118 ? 10.289 36.562 17.5 1 93.62 118 GLU A O 1
ATOM 955 N N . SER A 1 119 ? 10.328 35.562 15.523 1 92 119 SER A N 1
ATOM 956 C CA . SER A 1 119 ? 9.461 34.469 15.961 1 92 119 SER A CA 1
ATOM 957 C C . SER A 1 119 ? 10.148 33.625 17.031 1 92 119 SER A C 1
ATOM 959 O O . SER A 1 119 ? 9.523 33.281 18.031 1 92 119 SER A O 1
ATOM 961 N N . ILE A 1 120 ? 11.43 33.281 16.906 1 95.5 120 ILE A N 1
ATOM 962 C CA . ILE A 1 120 ? 12.164 32.406 17.812 1 95.5 120 ILE A CA 1
ATOM 963 C C . ILE A 1 120 ? 12.43 33.156 19.125 1 95.5 120 ILE A C 1
ATOM 965 O O . ILE A 1 120 ? 12.359 32.531 20.203 1 95.5 120 ILE A O 1
ATOM 969 N N . TRP A 1 121 ? 12.719 34.469 19.031 1 94.38 121 TRP A N 1
ATOM 970 C CA . TRP A 1 121 ? 12.945 35.25 20.234 1 94.38 121 TRP A CA 1
ATOM 971 C C . TRP A 1 121 ? 11.672 35.312 21.078 1 94.38 121 TRP A C 1
ATOM 973 O O . TRP A 1 121 ? 11.711 35.125 22.297 1 94.38 121 TRP A O 1
ATOM 983 N N . ASN A 1 122 ? 10.531 35.625 20.438 1 91.81 122 ASN A N 1
ATOM 984 C CA . ASN A 1 122 ? 9.25 35.781 21.125 1 91.81 122 ASN A CA 1
ATOM 985 C C . ASN A 1 122 ? 8.828 34.469 21.812 1 91.81 122 ASN A C 1
ATOM 987 O O . ASN A 1 122 ? 8.273 34.5 22.922 1 91.81 122 ASN A O 1
ATOM 991 N N . ASP A 1 123 ? 9.164 33.406 21.219 1 90.88 123 ASP A N 1
ATOM 992 C CA . ASP A 1 123 ? 8.664 32.125 21.734 1 90.88 123 ASP A CA 1
ATOM 993 C C . ASP A 1 123 ? 9.664 31.484 22.672 1 90.88 123 ASP A C 1
ATOM 995 O O . ASP A 1 123 ? 9.273 30.797 23.625 1 90.88 123 ASP A O 1
ATOM 999 N N . TYR A 1 124 ? 11 31.656 22.438 1 94.81 124 TYR A N 1
ATOM 1000 C CA . TYR A 1 124 ? 11.977 30.844 23.125 1 94.81 124 TYR A CA 1
ATOM 1001 C C . TYR A 1 124 ? 13.078 31.703 23.75 1 94.81 124 TYR A C 1
ATOM 1003 O O . TYR A 1 124 ? 13.906 31.203 24.516 1 94.81 124 TYR A O 1
ATOM 1011 N N . GLU A 1 125 ? 13.141 33 23.469 1 94.88 125 GLU A N 1
ATOM 1012 C CA . GLU A 1 125 ? 14.18 33.906 23.938 1 94.88 125 GLU A CA 1
ATOM 1013 C C . GLU A 1 125 ? 15.562 33.438 23.5 1 94.88 125 GLU A C 1
ATOM 1015 O O . GLU A 1 125 ? 16.5 33.406 24.297 1 94.88 125 GLU A O 1
ATOM 1020 N N . LEU A 1 126 ? 15.586 32.875 22.328 1 96.94 126 LEU A N 1
ATOM 1021 C CA . LEU A 1 126 ? 16.812 32.469 21.641 1 96.94 126 LEU A CA 1
ATOM 1022 C C . LEU A 1 126 ? 17 33.281 20.359 1 96.94 126 LEU A C 1
ATOM 1024 O O . LEU A 1 126 ? 16.062 33.938 19.891 1 96.94 126 LEU A O 1
ATOM 1028 N N . GLN A 1 127 ? 18.172 33.25 19.859 1 96.31 127 GLN A N 1
ATOM 1029 C CA . GLN A 1 127 ? 18.484 33.938 18.609 1 96.31 127 GLN A CA 1
ATOM 1030 C C . GLN A 1 127 ? 18.859 32.938 17.516 1 96.31 127 GLN A C 1
ATOM 1032 O O . GLN A 1 127 ? 19.141 31.766 17.812 1 96.31 127 GLN A O 1
ATOM 1037 N N . VAL A 1 128 ? 18.797 33.438 16.281 1 96.12 128 VAL A N 1
ATOM 1038 C CA . VAL A 1 128 ? 19.047 32.562 15.164 1 96.12 128 VAL A CA 1
ATOM 1039 C C . VAL A 1 128 ? 20.156 33.156 14.281 1 96.12 128 VAL A C 1
ATOM 1041 O O . VAL A 1 128 ? 20.219 34.344 14.086 1 96.12 128 VAL A O 1
ATOM 1044 N N . LYS A 1 129 ? 21.078 32.312 13.891 1 95.69 129 LYS A N 1
ATOM 1045 C CA . LYS A 1 129 ? 22.094 32.625 12.891 1 95.69 129 LYS A CA 1
ATOM 1046 C C . LYS A 1 129 ? 21.969 31.734 11.664 1 95.69 129 LYS A C 1
ATOM 1048 O O . LYS A 1 129 ? 21.719 30.531 11.797 1 95.69 129 LYS A O 1
ATOM 1053 N N . LEU A 1 130 ? 22.047 32.344 10.523 1 95.44 130 LEU A N 1
ATOM 1054 C CA . LEU A 1 130 ? 21.953 31.578 9.297 1 95.44 130 LEU A CA 1
ATOM 1055 C C . LEU A 1 130 ? 23.188 30.719 9.102 1 95.44 130 LEU A C 1
ATOM 1057 O O . LEU A 1 130 ? 24.312 31.219 9.164 1 95.44 130 LEU A O 1
ATOM 1061 N N . ASN A 1 131 ? 23.016 29.469 8.984 1 95.44 131 ASN A N 1
ATOM 1062 C CA . ASN A 1 131 ? 24.125 28.562 8.68 1 95.44 131 ASN A CA 1
ATOM 1063 C C . ASN A 1 131 ? 24.312 28.391 7.176 1 95.44 131 ASN A C 1
ATOM 1065 O O . ASN A 1 131 ? 25.391 28.688 6.641 1 95.44 131 ASN A O 1
ATOM 1069 N N . LYS A 1 132 ? 23.219 27.938 6.523 1 94.31 132 LYS A N 1
ATOM 1070 C CA . LYS A 1 132 ? 23.281 27.672 5.09 1 94.31 132 LYS A CA 1
ATOM 1071 C C . LYS A 1 132 ? 21.891 27.781 4.453 1 94.31 132 LYS A C 1
ATOM 1073 O O . LYS A 1 132 ? 20.906 27.25 4.992 1 94.31 132 LYS A O 1
ATOM 1078 N N . ILE A 1 133 ? 21.812 28.547 3.377 1 94.62 133 ILE A N 1
ATOM 1079 C CA . ILE A 1 133 ? 20.609 28.5 2.543 1 94.62 133 ILE A CA 1
ATOM 1080 C C . ILE A 1 133 ? 20.766 27.391 1.49 1 94.62 133 ILE A C 1
ATOM 1082 O O . ILE A 1 133 ? 21.656 27.453 0.645 1 94.62 133 ILE A O 1
ATOM 1086 N N . GLN A 1 134 ? 20 26.422 1.564 1 93.44 134 GLN A N 1
ATOM 1087 C CA . GLN A 1 134 ? 20.062 25.359 0.576 1 93.44 134 GLN A CA 1
ATOM 1088 C C . GLN A 1 134 ? 19.672 25.859 -0.811 1 93.44 134 GLN A C 1
ATOM 1090 O O . GLN A 1 134 ? 20.438 25.703 -1.769 1 93.44 134 GLN A O 1
ATOM 1095 N N . TYR A 1 135 ? 18.484 26.469 -0.918 1 93.62 135 TYR A N 1
ATOM 1096 C CA . TYR A 1 135 ? 18.031 27.094 -2.152 1 93.62 135 TYR A CA 1
ATOM 1097 C C . TYR A 1 135 ? 16.812 27.969 -1.897 1 93.62 135 TYR A C 1
ATOM 1099 O O . TYR A 1 135 ? 16.188 27.906 -0.831 1 93.62 135 TYR A O 1
ATOM 1107 N N . CYS A 1 136 ? 16.578 28.812 -2.789 1 94.5 136 CYS A N 1
ATOM 1108 C CA . CYS A 1 136 ? 15.359 29.625 -2.82 1 94.5 136 CYS A CA 1
ATOM 1109 C C . CYS A 1 136 ? 14.633 29.453 -4.148 1 94.5 136 CYS A C 1
ATOM 1111 O O . CYS A 1 136 ? 15.234 29.609 -5.215 1 94.5 136 CYS A O 1
ATOM 1113 N N . LYS A 1 137 ? 13.422 29.109 -4.039 1 92.44 137 LYS A N 1
ATOM 1114 C CA . LYS A 1 137 ? 12.586 28.922 -5.223 1 92.44 137 LYS A CA 1
ATOM 1115 C C . LYS A 1 137 ? 11.719 30.156 -5.488 1 92.44 137 LYS A C 1
ATOM 1117 O O . LYS A 1 137 ? 11.07 30.672 -4.574 1 92.44 137 LYS A O 1
ATOM 1122 N N . ARG A 1 138 ? 11.703 30.578 -6.727 1 91.5 138 ARG A N 1
ATOM 1123 C CA . ARG A 1 138 ? 10.883 31.719 -7.137 1 91.5 138 ARG A CA 1
ATOM 1124 C C . ARG A 1 138 ? 9.664 31.25 -7.934 1 91.5 138 ARG A C 1
ATOM 1126 O O . ARG A 1 138 ? 9.664 30.141 -8.484 1 91.5 138 ARG A O 1
ATOM 1133 N N . ALA A 1 139 ? 8.602 32.031 -7.887 1 87 139 ALA A N 1
ATOM 1134 C CA . ALA A 1 139 ? 7.348 31.688 -8.562 1 87 139 ALA A CA 1
ATOM 1135 C C . ALA A 1 139 ? 7.582 31.391 -10.039 1 87 139 ALA A C 1
ATOM 1137 O O . ALA A 1 139 ? 6.914 30.547 -10.625 1 87 139 ALA A O 1
ATOM 1138 N N . ASP A 1 140 ? 8.531 31.969 -10.68 1 82.5 140 ASP A N 1
ATOM 1139 C CA . ASP A 1 140 ? 8.766 31.844 -12.109 1 82.5 140 ASP A CA 1
ATOM 1140 C C . ASP A 1 140 ? 9.773 30.734 -12.406 1 82.5 140 ASP A C 1
ATOM 1142 O O . ASP A 1 140 ? 10.016 30.406 -13.57 1 82.5 140 ASP A O 1
ATOM 1146 N N . ASP A 1 141 ? 10.234 30.141 -11.312 1 83.88 141 ASP A N 1
ATOM 1147 C CA . ASP A 1 141 ? 11.18 29.047 -11.523 1 83.88 141 ASP A CA 1
ATOM 1148 C C . ASP A 1 141 ? 10.477 27.797 -12.047 1 83.88 141 ASP A C 1
ATOM 1150 O O . ASP A 1 141 ? 9.656 27.219 -11.352 1 83.88 141 ASP A O 1
ATOM 1154 N N . ARG A 1 142 ? 10.414 27.625 -13.344 1 76.38 142 ARG A N 1
ATOM 1155 C CA . ARG A 1 142 ? 9.844 26.406 -13.906 1 76.38 142 ARG A CA 1
ATOM 1156 C C . ARG A 1 142 ? 10.93 25.531 -14.523 1 76.38 142 ARG A C 1
ATOM 1158 O O . ARG A 1 142 ? 11.891 26.047 -15.094 1 76.38 142 ARG A O 1
ATOM 1165 N N . VAL A 1 143 ? 10.859 24.281 -14.164 1 82.75 143 VAL A N 1
ATOM 1166 C CA . VAL A 1 143 ? 11.758 23.328 -14.812 1 82.75 143 VAL A CA 1
ATOM 1167 C C . VAL A 1 143 ? 11.344 23.141 -16.266 1 82.75 143 VAL A C 1
ATOM 1169 O O . VAL A 1 143 ? 10.211 22.734 -16.547 1 82.75 143 VAL A O 1
ATOM 1172 N N . THR A 1 144 ? 12.18 23.578 -17.172 1 87.88 144 THR A N 1
ATOM 1173 C CA . THR A 1 144 ? 11.867 23.484 -18.594 1 87.88 144 THR A CA 1
ATOM 1174 C C . THR A 1 144 ? 12.367 22.156 -19.156 1 87.88 144 THR A C 1
ATOM 1176 O O . THR A 1 144 ? 13.344 21.594 -18.672 1 87.88 144 THR A O 1
ATOM 1179 N N . MET A 1 145 ? 11.695 21.703 -20.094 1 92.81 145 MET A N 1
ATOM 1180 C CA . MET A 1 145 ? 12.078 20.469 -20.781 1 92.81 145 MET A CA 1
ATOM 1181 C C . MET A 1 145 ? 13.305 20.688 -21.656 1 92.81 145 MET A C 1
ATOM 1183 O O . MET A 1 145 ? 13.367 21.672 -22.406 1 92.81 145 MET A O 1
ATOM 1187 N N . ASP A 1 146 ? 14.336 19.938 -21.484 1 94.5 146 ASP A N 1
ATOM 1188 C CA . ASP A 1 146 ? 15.547 20.047 -22.281 1 94.5 146 ASP A CA 1
ATOM 1189 C C . ASP A 1 146 ? 15.672 18.859 -23.25 1 94.5 146 ASP A C 1
ATOM 1191 O O . ASP A 1 146 ? 14.742 18.062 -23.375 1 94.5 146 ASP A O 1
ATOM 1195 N N . ALA A 1 147 ? 16.766 18.797 -23.953 1 95.5 147 ALA A N 1
ATOM 1196 C CA . ALA A 1 147 ? 16.984 17.781 -24.984 1 95.5 147 ALA A CA 1
ATOM 1197 C C . ALA A 1 147 ? 17.031 16.375 -24.359 1 95.5 147 ALA A C 1
ATOM 1199 O O . ALA A 1 147 ? 16.547 15.414 -24.953 1 95.5 147 ALA A O 1
ATOM 1200 N N . SER A 1 148 ? 17.656 16.281 -23.234 1 95.44 148 SER A N 1
ATOM 1201 C CA . SER A 1 148 ? 17.75 14.984 -22.578 1 95.44 148 SER A CA 1
ATOM 1202 C C . SER A 1 148 ? 16.375 14.453 -22.188 1 95.44 148 SER A C 1
ATOM 1204 O O . SER A 1 148 ? 16.141 13.242 -22.203 1 95.44 148 SER A O 1
ATOM 1206 N N . ASP A 1 149 ? 15.5 15.344 -21.75 1 96.56 149 ASP A N 1
ATOM 1207 C CA . ASP A 1 149 ? 14.133 14.953 -21.438 1 96.56 149 ASP A CA 1
ATOM 1208 C C . ASP A 1 149 ? 13.422 14.398 -22.672 1 96.56 149 ASP A C 1
ATOM 1210 O O . ASP A 1 149 ? 12.742 13.367 -22.594 1 96.56 149 ASP A O 1
ATOM 1214 N N . ALA A 1 150 ? 13.609 15.062 -23.797 1 97.06 150 ALA A N 1
ATOM 1215 C CA . ALA A 1 150 ? 12.977 14.648 -25.047 1 97.06 150 ALA A CA 1
ATOM 1216 C C . ALA A 1 150 ? 13.484 13.281 -25.484 1 97.06 150 ALA A C 1
ATOM 1218 O O . ALA A 1 150 ? 12.711 12.453 -25.984 1 97.06 150 ALA A O 1
ATOM 1219 N N . VAL A 1 151 ? 14.766 13.125 -25.328 1 97.12 151 VAL A N 1
ATOM 1220 C CA . VAL A 1 151 ? 15.352 11.844 -25.719 1 97.12 151 VAL A CA 1
ATOM 1221 C C . VAL A 1 151 ? 14.711 10.719 -24.906 1 97.12 151 VAL A C 1
ATOM 1223 O O . VAL A 1 151 ? 14.375 9.664 -25.453 1 97.12 151 VAL A O 1
ATOM 1226 N N . MET A 1 152 ? 14.578 10.93 -23.625 1 96.81 152 MET A N 1
ATOM 1227 C CA . MET A 1 152 ? 14 9.891 -22.781 1 96.81 152 MET A CA 1
ATOM 1228 C C . MET A 1 152 ? 12.539 9.641 -23.141 1 96.81 152 MET A C 1
ATOM 1230 O O . MET A 1 152 ? 12.07 8.5 -23.094 1 96.81 152 MET A O 1
ATOM 1234 N N . ILE A 1 153 ? 11.805 10.664 -23.469 1 97.5 153 ILE A N 1
ATOM 1235 C CA . ILE A 1 153 ? 10.414 10.516 -23.906 1 97.5 153 ILE A CA 1
ATOM 1236 C C . ILE A 1 153 ? 10.359 9.68 -25.172 1 97.5 153 ILE A C 1
ATOM 1238 O O . ILE A 1 153 ? 9.523 8.781 -25.312 1 97.5 153 ILE A O 1
ATOM 1242 N N . VAL A 1 154 ? 11.281 9.938 -26.094 1 97.62 154 VAL A N 1
ATOM 1243 C CA . VAL A 1 154 ? 11.336 9.195 -27.359 1 97.62 154 VAL A CA 1
ATOM 1244 C C . VAL A 1 154 ? 11.664 7.73 -27.062 1 97.62 154 VAL A C 1
ATOM 1246 O O . VAL A 1 154 ? 11.086 6.832 -27.688 1 97.62 154 VAL A O 1
ATOM 1249 N N . VAL A 1 155 ? 12.57 7.512 -26.141 1 97.38 155 VAL A N 1
ATOM 1250 C CA . VAL A 1 155 ? 12.93 6.145 -25.766 1 97.38 155 VAL A CA 1
ATOM 1251 C C . VAL A 1 155 ? 11.695 5.402 -25.266 1 97.38 155 VAL A C 1
ATOM 1253 O O . VAL A 1 155 ? 11.43 4.273 -25.703 1 97.38 155 VAL A O 1
ATOM 1256 N N . TYR A 1 156 ? 10.93 5.996 -24.391 1 97.5 156 TYR A N 1
ATOM 1257 C CA . TYR A 1 156 ? 9.719 5.363 -23.875 1 97.5 156 TYR A CA 1
ATOM 1258 C C . TYR A 1 156 ? 8.695 5.152 -25 1 97.5 156 TYR A C 1
ATOM 1260 O O . TYR A 1 156 ? 8.055 4.102 -25.062 1 97.5 156 TYR A O 1
ATOM 1268 N N . LEU A 1 157 ? 8.586 6.121 -25.891 1 97.56 157 LEU A N 1
ATOM 1269 C CA . LEU A 1 157 ? 7.625 6.012 -26.984 1 97.56 157 LEU A CA 1
ATOM 1270 C C . LEU A 1 157 ? 8.023 4.898 -27.938 1 97.56 157 LEU A C 1
ATOM 1272 O O . LEU A 1 157 ? 7.16 4.199 -28.484 1 97.56 157 LEU A O 1
ATOM 1276 N N . VAL A 1 158 ? 9.273 4.77 -28.141 1 97.69 158 VAL A N 1
ATOM 1277 C CA . VAL A 1 158 ? 9.766 3.705 -29.016 1 97.69 158 VAL A CA 1
ATOM 1278 C C . VAL A 1 158 ? 9.43 2.346 -28.406 1 97.69 158 VAL A C 1
ATOM 1280 O O . VAL A 1 158 ? 8.961 1.442 -29.094 1 97.69 158 VAL A O 1
ATOM 1283 N N . PHE A 1 159 ? 9.664 2.164 -27.125 1 97.38 159 PHE A N 1
ATOM 1284 C CA . PHE A 1 159 ? 9.344 0.901 -26.469 1 97.38 159 PHE A CA 1
ATOM 1285 C C . PHE A 1 159 ? 7.844 0.631 -26.531 1 97.38 159 PHE A C 1
ATOM 1287 O O . PHE A 1 159 ? 7.422 -0.505 -26.75 1 97.38 159 PHE A O 1
ATOM 1294 N N . ILE A 1 160 ? 7.055 1.679 -26.281 1 97.5 160 ILE A N 1
ATOM 1295 C CA . ILE A 1 160 ? 5.605 1.524 -26.344 1 97.5 160 ILE A CA 1
ATOM 1296 C C . ILE A 1 160 ? 5.188 1.116 -27.75 1 97.5 160 ILE A C 1
ATOM 1298 O O . ILE A 1 160 ? 4.391 0.191 -27.922 1 97.5 160 ILE A O 1
ATOM 1302 N N . ALA A 1 161 ? 5.762 1.758 -28.781 1 97.69 161 ALA A N 1
ATOM 1303 C CA . ALA A 1 161 ? 5.453 1.441 -30.172 1 97.69 161 ALA A CA 1
ATOM 1304 C C . ALA A 1 161 ? 5.863 0.01 -30.516 1 97.69 161 ALA A C 1
ATOM 1306 O O . ALA A 1 161 ? 5.105 -0.719 -31.156 1 97.69 161 ALA A O 1
ATOM 1307 N N . LEU A 1 162 ? 7.023 -0.384 -30.062 1 97.69 162 LEU A N 1
ATOM 1308 C CA . LEU A 1 162 ? 7.512 -1.732 -30.328 1 97.69 162 LEU A CA 1
ATOM 1309 C C . LEU A 1 162 ? 6.629 -2.775 -29.656 1 97.69 162 LEU A C 1
ATOM 1311 O O . LEU A 1 162 ? 6.383 -3.846 -30.203 1 97.69 162 LEU A O 1
ATOM 1315 N N . ASN A 1 163 ? 6.195 -2.496 -28.453 1 97.38 163 ASN A N 1
ATOM 1316 C CA . ASN A 1 163 ? 5.305 -3.424 -27.766 1 97.38 163 ASN A CA 1
ATOM 1317 C C . ASN A 1 163 ? 3.963 -3.553 -28.469 1 97.38 163 ASN A C 1
ATOM 1319 O O . ASN A 1 163 ? 3.393 -4.645 -28.547 1 97.38 163 ASN A O 1
ATOM 1323 N N . ILE A 1 164 ? 3.48 -2.426 -29 1 95.69 164 ILE A N 1
ATOM 1324 C CA . ILE A 1 164 ? 2.232 -2.449 -29.75 1 95.69 164 ILE A CA 1
ATOM 1325 C C . ILE A 1 164 ? 2.42 -3.256 -31.031 1 95.69 164 ILE A C 1
ATOM 1327 O O . ILE A 1 164 ? 1.609 -4.133 -31.344 1 95.69 164 ILE A O 1
ATOM 1331 N N . ILE A 1 165 ? 3.469 -3.016 -31.766 1 95.38 165 ILE A N 1
ATOM 1332 C CA . ILE A 1 165 ? 3.766 -3.709 -33 1 95.38 165 ILE A CA 1
ATOM 1333 C C . ILE A 1 165 ? 3.969 -5.199 -32.75 1 95.38 165 ILE A C 1
ATOM 1335 O O . ILE A 1 165 ? 3.428 -6.047 -33.438 1 95.38 165 ILE A O 1
ATOM 1339 N N . GLY A 1 166 ? 4.785 -5.473 -31.719 1 94.31 166 GLY A N 1
ATOM 1340 C CA . GLY A 1 166 ? 5.02 -6.863 -31.359 1 94.31 166 GLY A CA 1
ATOM 1341 C C . GLY A 1 166 ? 3.756 -7.602 -30.969 1 94.31 166 GLY A C 1
ATOM 1342 O O . GLY A 1 166 ? 3.566 -8.758 -31.344 1 94.31 166 GLY A O 1
ATOM 1343 N N . SER A 1 167 ? 2.881 -7.004 -30.266 1 92.06 167 SER A N 1
ATOM 1344 C CA . SER A 1 167 ? 1.627 -7.621 -29.844 1 92.06 167 SER A CA 1
ATOM 1345 C C . SER A 1 167 ? 0.694 -7.84 -31.031 1 92.06 167 SER A C 1
ATOM 1347 O O . SER A 1 167 ? 0.031 -8.875 -31.125 1 92.06 167 SER A O 1
ATOM 1349 N N . CYS A 1 168 ? 0.657 -6.863 -31.969 1 89.38 168 CYS A N 1
ATOM 1350 C CA . CYS A 1 168 ? -0.15 -7.008 -33.156 1 89.38 168 CYS A CA 1
ATOM 1351 C C . CYS A 1 168 ? 0.389 -8.125 -34.062 1 89.38 168 CYS A C 1
ATOM 1353 O O . CYS A 1 168 ? -0.382 -8.914 -34.625 1 89.38 168 CYS A O 1
ATOM 1355 N N . TYR A 1 169 ? 1.687 -8.172 -34.156 1 89.25 169 TYR A N 1
ATOM 1356 C CA . TYR A 1 169 ? 2.328 -9.227 -34.938 1 89.25 169 TYR A CA 1
ATOM 1357 C C . TYR A 1 169 ? 2.002 -10.602 -34.344 1 89.25 169 TYR A C 1
ATOM 1359 O O . TYR A 1 169 ? 1.74 -11.547 -35.094 1 89.25 169 TYR A O 1
ATOM 1367 N N . ASP A 1 170 ? 2.107 -10.719 -33.094 1 88.25 170 ASP A N 1
ATOM 1368 C CA . ASP A 1 170 ? 1.812 -11.969 -32.406 1 88.25 170 ASP A CA 1
ATOM 1369 C C . ASP A 1 170 ? 0.362 -12.391 -32.625 1 88.25 170 ASP A C 1
ATOM 1371 O O . ASP A 1 170 ? 0.075 -13.578 -32.812 1 88.25 170 ASP A O 1
ATOM 1375 N N . SER A 1 171 ? -0.601 -11.508 -32.594 1 81 171 SER A N 1
ATOM 1376 C CA . SER A 1 171 ? -2.023 -11.797 -32.719 1 81 171 SER A CA 1
ATOM 1377 C C . SER A 1 171 ? -2.377 -12.164 -34.156 1 81 171 SER A C 1
ATOM 1379 O O . SER A 1 171 ? -3.236 -13.016 -34.406 1 81 171 SER A O 1
ATOM 1381 N N . THR A 1 172 ? -1.793 -11.523 -35.094 1 77.06 172 THR A N 1
ATOM 1382 C CA . THR A 1 172 ? -2.156 -11.711 -36.5 1 77.06 172 THR A CA 1
ATOM 1383 C C . THR A 1 172 ? -1.435 -12.914 -37.094 1 77.06 172 THR A C 1
ATOM 1385 O O . THR A 1 172 ? -1.993 -13.633 -37.906 1 77.06 172 THR A O 1
ATOM 1388 N N . PHE A 1 173 ? -0.195 -13.086 -36.594 1 65.88 173 PHE A N 1
ATOM 1389 C CA . PHE A 1 173 ? 0.588 -14.133 -37.25 1 65.88 173 PHE A CA 1
ATOM 1390 C C . PHE A 1 173 ? 0.592 -15.406 -36.406 1 65.88 173 PHE A C 1
ATOM 1392 O O . PHE A 1 173 ? 1.233 -16.391 -36.781 1 65.88 173 PHE A O 1
ATOM 1399 N N . TRP A 1 174 ? 0.095 -15.273 -35.125 1 56.19 174 TRP A N 1
ATOM 1400 C CA . TRP A 1 174 ? 0.123 -16.438 -34.25 1 56.19 174 TRP A CA 1
ATOM 1401 C C . TRP A 1 174 ? -0.733 -17.562 -34.812 1 56.19 174 TRP A C 1
ATOM 1403 O O . TRP A 1 174 ? -1.93 -17.656 -34.531 1 56.19 174 TRP A O 1
ATOM 1413 N N . LYS A 1 175 ? -0.69 -17.844 -36.094 1 54.41 175 LYS A N 1
ATOM 1414 C CA . LYS A 1 175 ? -0.983 -19.234 -36.469 1 54.41 175 LYS A CA 1
ATOM 1415 C C . LYS A 1 175 ? 0.148 -20.172 -36.031 1 54.41 175 LYS A C 1
ATOM 1417 O O . LYS A 1 175 ? 1.321 -19.797 -36.094 1 54.41 175 LYS A O 1
ATOM 1422 N N . LYS A 1 176 ? -0.077 -21.172 -35.156 1 54.38 176 LYS A N 1
ATOM 1423 C CA . LYS A 1 176 ? 0.712 -22.188 -34.469 1 54.38 176 LYS A CA 1
ATOM 1424 C C . LYS A 1 176 ? 2.004 -22.484 -35.219 1 54.38 176 LYS A C 1
ATOM 1426 O O . LYS A 1 176 ? 3.035 -22.766 -34.594 1 54.38 176 LYS A O 1
ATOM 1431 N N . GLU A 1 177 ? 1.826 -22.672 -36.531 1 49.28 177 GLU A N 1
ATOM 1432 C CA . GLU A 1 177 ? 2.824 -23.516 -37.188 1 49.28 177 GLU A CA 1
ATOM 1433 C C . GLU A 1 177 ? 4.152 -22.781 -37.344 1 49.28 177 GLU A C 1
ATOM 1435 O O . GLU A 1 177 ? 5.215 -23.391 -37.344 1 49.28 177 GLU A O 1
ATOM 1440 N N . ASN A 1 178 ? 4.191 -21.469 -38.094 1 54.09 178 ASN A N 1
ATOM 1441 C CA . ASN A 1 178 ? 5.441 -20.938 -38.656 1 54.09 178 ASN A CA 1
ATOM 1442 C C . ASN A 1 178 ? 6.137 -20 -37.688 1 54.09 178 ASN A C 1
ATOM 1444 O O . ASN A 1 178 ? 5.477 -19.297 -36.906 1 54.09 178 ASN A O 1
ATOM 1448 N N . LYS A 1 179 ? 7.531 -20.234 -37.406 1 65.19 179 LYS A N 1
ATOM 1449 C CA . LYS A 1 179 ? 8.508 -19.594 -36.531 1 65.19 179 LYS A CA 1
ATOM 1450 C C . LYS A 1 179 ? 8.5 -18.078 -36.719 1 65.19 179 LYS A C 1
ATOM 1452 O O . LYS A 1 179 ? 8.898 -17.578 -37.781 1 65.19 179 LYS A O 1
ATOM 1457 N N . GLY A 1 180 ? 7.633 -17.188 -36.25 1 79.38 180 GLY A N 1
ATOM 1458 C CA . GLY A 1 180 ? 7.621 -15.742 -36.312 1 79.38 180 GLY A CA 1
ATOM 1459 C C . GLY A 1 180 ? 8.977 -15.117 -36.031 1 79.38 180 GLY A C 1
ATOM 1460 O O . GLY A 1 180 ? 9.93 -15.812 -35.688 1 79.38 180 GLY A O 1
ATOM 1461 N N . ASN A 1 181 ? 9.094 -13.828 -36.531 1 88.19 181 ASN A N 1
ATOM 1462 C CA . ASN A 1 181 ? 10.312 -13.07 -36.25 1 88.19 181 ASN A CA 1
ATOM 1463 C C . ASN A 1 181 ? 10.539 -12.93 -34.75 1 88.19 181 ASN A C 1
ATOM 1465 O O . ASN A 1 181 ? 9.758 -12.273 -34.031 1 88.19 181 ASN A O 1
ATOM 1469 N N . PRO A 1 182 ? 11.562 -13.57 -34.281 1 90.06 182 PRO A N 1
ATOM 1470 C CA . PRO A 1 182 ? 11.781 -13.578 -32.844 1 90.06 182 PRO A CA 1
ATOM 1471 C C . PRO A 1 182 ? 12.039 -12.18 -32.281 1 90.06 182 PRO A C 1
ATOM 1473 O O . PRO A 1 182 ? 11.781 -11.93 -31.094 1 90.06 182 PRO A O 1
ATOM 1476 N N . TYR A 1 183 ? 12.516 -11.281 -33.094 1 93 183 TYR A N 1
ATOM 1477 C CA . TYR A 1 183 ? 12.781 -9.922 -32.656 1 93 183 TYR A CA 1
ATOM 1478 C C . TYR A 1 183 ? 11.484 -9.172 -32.375 1 93 183 TYR A C 1
ATOM 1480 O O . TYR A 1 183 ? 11.383 -8.438 -31.391 1 93 183 TYR A O 1
ATOM 1488 N N . LEU A 1 184 ? 10.539 -9.367 -33.188 1 92.44 184 LEU A N 1
ATOM 1489 C CA . LEU A 1 184 ? 9.25 -8.703 -32.969 1 92.44 184 LEU A CA 1
ATOM 1490 C C . LEU A 1 184 ? 8.445 -9.398 -31.891 1 92.44 184 LEU A C 1
ATOM 1492 O O . LEU A 1 184 ? 7.762 -8.734 -31.109 1 92.44 184 LEU A O 1
ATOM 1496 N N . LEU A 1 185 ? 8.578 -10.695 -31.812 1 92.94 185 LEU A N 1
ATOM 1497 C CA . LEU A 1 185 ? 7.812 -11.469 -30.844 1 92.94 185 LEU A CA 1
ATOM 1498 C C . LEU A 1 185 ? 8.305 -11.195 -29.422 1 92.94 185 LEU A C 1
ATOM 1500 O O . LEU A 1 185 ? 7.566 -11.391 -28.453 1 92.94 185 LEU A O 1
ATOM 1504 N N . ALA A 1 186 ? 9.562 -10.789 -29.344 1 95.06 186 ALA A N 1
ATOM 1505 C CA . ALA A 1 186 ? 10.125 -10.453 -28.031 1 95.06 186 ALA A CA 1
ATOM 1506 C C . ALA A 1 186 ? 9.352 -9.305 -27.391 1 95.06 186 ALA A C 1
ATOM 1508 O O . ALA A 1 186 ? 9.344 -9.172 -26.156 1 95.06 186 ALA A O 1
ATOM 1509 N N . PHE A 1 187 ? 8.617 -8.516 -28.234 1 96.94 187 PHE A N 1
ATOM 1510 C CA . PHE A 1 187 ? 7.918 -7.336 -27.734 1 96.94 187 PHE A CA 1
ATOM 1511 C C . PHE A 1 187 ? 6.426 -7.613 -27.594 1 96.94 187 PHE A C 1
ATOM 1513 O O . PHE A 1 187 ? 5.641 -6.691 -27.344 1 96.94 187 PHE A O 1
ATOM 1520 N N . SER A 1 188 ? 6.047 -8.859 -27.703 1 95 188 SER A N 1
ATOM 1521 C CA . SER A 1 188 ? 4.645 -9.211 -27.516 1 95 188 SER A CA 1
ATOM 1522 C C . SER A 1 188 ? 4.273 -9.203 -26.031 1 95 188 SER A C 1
ATOM 1524 O O . SER A 1 188 ? 4.812 -9.984 -25.25 1 95 188 SER A O 1
ATOM 1526 N N . VAL A 1 189 ? 3.305 -8.43 -25.625 1 93.38 189 VAL A N 1
ATOM 1527 C CA . VAL A 1 189 ? 2.881 -8.266 -24.234 1 93.38 189 VAL A CA 1
ATOM 1528 C C . VAL A 1 189 ? 2.275 -9.578 -23.734 1 93.38 189 VAL A C 1
ATOM 1530 O O . VAL A 1 189 ? 2.512 -9.977 -22.594 1 93.38 189 VAL A O 1
ATOM 1533 N N . ARG A 1 190 ? 1.572 -10.289 -24.547 1 88.56 190 ARG A N 1
ATOM 1534 C CA . ARG A 1 190 ? 0.945 -11.547 -24.156 1 88.56 190 ARG A CA 1
ATOM 1535 C C . ARG A 1 190 ? 1.996 -12.609 -23.844 1 88.56 190 ARG A C 1
ATOM 1537 O O . ARG A 1 190 ? 1.896 -13.305 -22.828 1 88.56 190 ARG A O 1
ATOM 1544 N N . LYS A 1 191 ? 2.957 -12.727 -24.672 1 91.25 191 LYS A N 1
ATOM 1545 C CA . LYS A 1 191 ? 4.012 -13.719 -24.469 1 91.25 191 LYS A CA 1
ATOM 1546 C C . LYS A 1 191 ? 4.828 -13.398 -23.219 1 91.25 191 LYS A C 1
ATOM 1548 O O . LYS A 1 191 ? 5.184 -14.289 -22.453 1 91.25 191 LYS A O 1
ATOM 1553 N N . ASN A 1 192 ? 5.086 -12.109 -23.062 1 95 192 ASN A N 1
ATOM 1554 C CA . ASN A 1 192 ? 5.867 -11.703 -21.891 1 95 192 ASN A CA 1
ATOM 1555 C C . ASN A 1 192 ? 5.074 -11.883 -20.594 1 95 192 ASN A C 1
ATOM 1557 O O . ASN A 1 192 ? 5.648 -12.188 -19.547 1 95 192 ASN A O 1
ATOM 1561 N N . TRP A 1 193 ? 3.805 -11.664 -20.641 1 91.12 193 TRP A N 1
ATOM 1562 C CA . TRP A 1 193 ? 2.957 -11.938 -19.484 1 91.12 193 TRP A CA 1
ATOM 1563 C C . TRP A 1 193 ? 3.01 -13.414 -19.109 1 91.12 193 TRP A C 1
ATOM 1565 O O . TRP A 1 193 ? 3.139 -13.758 -17.922 1 91.12 193 TRP A O 1
ATOM 1575 N N . ASN A 1 194 ? 2.959 -14.273 -20.125 1 88.5 194 ASN A N 1
ATOM 1576 C CA . ASN A 1 194 ? 3.008 -15.711 -19.891 1 88.5 194 ASN A CA 1
ATOM 1577 C C . ASN A 1 194 ? 4.352 -16.125 -19.312 1 88.5 194 ASN A C 1
ATOM 1579 O O . ASN A 1 194 ? 4.41 -17.016 -18.453 1 88.5 194 ASN A O 1
ATOM 1583 N N . LYS A 1 195 ? 5.32 -15.445 -19.781 1 92.19 195 LYS A N 1
ATOM 1584 C CA . LYS A 1 195 ? 6.645 -15.719 -19.234 1 92.19 195 LYS A CA 1
ATOM 1585 C C . LYS A 1 195 ? 6.734 -15.297 -17.781 1 92.19 195 LYS A C 1
ATOM 1587 O O . LYS A 1 195 ? 7.355 -15.984 -16.969 1 92.19 195 LYS A O 1
ATOM 1592 N N . LEU A 1 196 ? 6.16 -14.234 -17.469 1 92.88 196 LEU A N 1
ATOM 1593 C CA . LEU A 1 196 ? 6.219 -13.68 -16.125 1 92.88 196 LEU A CA 1
ATOM 1594 C C . LEU A 1 196 ? 5.516 -14.602 -15.133 1 92.88 196 LEU A C 1
ATOM 1596 O O . LEU A 1 196 ? 6.02 -14.844 -14.031 1 92.88 196 LEU A O 1
ATOM 1600 N N . ILE A 1 197 ? 4.363 -15.188 -15.555 1 86.62 197 ILE A N 1
ATOM 1601 C CA . ILE A 1 197 ? 3.549 -15.953 -14.609 1 86.62 197 ILE A CA 1
ATOM 1602 C C . ILE A 1 197 ? 3.885 -17.438 -14.727 1 86.62 197 ILE A C 1
ATOM 1604 O O . ILE A 1 197 ? 3.344 -18.266 -13.984 1 86.62 197 ILE A O 1
ATOM 1608 N N . ALA A 1 198 ? 4.77 -17.781 -15.633 1 85.75 198 ALA A N 1
ATOM 1609 C CA . ALA A 1 198 ? 5.125 -19.188 -15.867 1 85.75 198 ALA A CA 1
ATOM 1610 C C . ALA A 1 198 ? 5.75 -19.812 -14.617 1 85.75 198 ALA A C 1
ATOM 1612 O O . ALA A 1 198 ? 6.387 -19.109 -13.82 1 85.75 198 ALA A O 1
ATOM 1613 N N . SER A 1 199 ? 5.391 -21.031 -14.445 1 79.12 199 SER A N 1
ATOM 1614 C CA . SER A 1 199 ? 5.996 -21.766 -13.336 1 79.12 199 SER A CA 1
ATOM 1615 C C . SER A 1 199 ? 7.488 -21.984 -13.57 1 79.12 199 SER A C 1
ATOM 1617 O O . SER A 1 199 ? 7.965 -21.906 -14.703 1 79.12 199 SER A O 1
ATOM 1619 N N . SER A 1 200 ? 8.219 -21.953 -12.453 1 68.88 200 SER A N 1
ATOM 1620 C CA . SER A 1 200 ? 9.656 -22.172 -12.555 1 68.88 200 SER A CA 1
ATOM 1621 C C . SER A 1 200 ? 9.961 -23.438 -13.352 1 68.88 200 SER A C 1
ATOM 1623 O O . SER A 1 200 ? 9.133 -24.359 -13.422 1 68.88 200 SER A O 1
ATOM 1625 N N . ALA A 1 201 ? 10.977 -23.469 -14.406 1 60.06 201 ALA A N 1
ATOM 1626 C CA . ALA A 1 201 ? 11.383 -24.375 -15.477 1 60.06 201 ALA A CA 1
ATOM 1627 C C . ALA A 1 201 ? 11.242 -25.828 -15.055 1 60.06 201 ALA A C 1
ATOM 1629 O O . ALA A 1 201 ? 12.047 -26.328 -14.266 1 60.06 201 ALA A O 1
ATOM 1630 N N . ARG A 1 202 ? 9.93 -26.422 -15.359 1 55.84 202 ARG A N 1
ATOM 1631 C CA . ARG A 1 202 ? 9.625 -27.844 -15.336 1 55.84 202 ARG A CA 1
ATOM 1632 C C . ARG A 1 202 ? 10.242 -28.547 -16.531 1 55.84 202 ARG A C 1
ATOM 1634 O O . ARG A 1 202 ? 10.117 -28.094 -17.672 1 55.84 202 ARG A O 1
ATOM 1641 N N . GLY A 1 203 ? 11.406 -29.094 -16.547 1 55.22 203 GLY A N 1
ATOM 1642 C CA . GLY A 1 203 ? 11.688 -30.109 -17.547 1 55.22 203 GLY A CA 1
ATOM 1643 C C . GLY A 1 203 ? 13.164 -30.219 -17.891 1 55.22 203 GLY A C 1
ATOM 1644 O O . GLY A 1 203 ? 13.609 -31.219 -18.453 1 55.22 203 GLY A O 1
ATOM 1645 N N . VAL A 1 204 ? 13.938 -29.047 -17.906 1 61.84 204 VAL A N 1
ATOM 1646 C CA . VAL A 1 204 ? 15.227 -29.312 -18.531 1 61.84 204 VAL A CA 1
ATOM 1647 C C . VAL A 1 204 ? 16.094 -30.156 -17.594 1 61.84 204 VAL A C 1
ATOM 1649 O O . VAL A 1 204 ? 16.531 -31.25 -17.953 1 61.84 204 VAL A O 1
ATOM 1652 N N . ASP A 1 205 ? 16.375 -29.625 -16.391 1 76.06 205 ASP A N 1
ATOM 1653 C CA . ASP A 1 205 ? 17.172 -30.25 -15.344 1 76.06 205 ASP A CA 1
ATOM 1654 C C . ASP A 1 205 ? 16.469 -30.172 -13.992 1 76.06 205 ASP A C 1
ATOM 1656 O O . ASP A 1 205 ? 16.156 -29.062 -13.523 1 76.06 205 ASP A O 1
ATOM 1660 N N . PRO A 1 206 ? 16.016 -31.312 -13.508 1 81.25 206 PRO A N 1
ATOM 1661 C CA . PRO A 1 206 ? 15.328 -31.344 -12.211 1 81.25 206 PRO A CA 1
ATOM 1662 C C . PRO A 1 206 ? 16.062 -30.547 -11.148 1 81.25 206 PRO A C 1
ATOM 1664 O O . PRO A 1 206 ? 15.445 -30.078 -10.188 1 81.25 206 PRO A O 1
ATOM 1667 N N . ARG A 1 207 ? 17.375 -30.453 -11.273 1 85.5 207 ARG A N 1
ATOM 1668 C CA . ARG A 1 207 ? 18.156 -29.703 -10.312 1 85.5 207 ARG A CA 1
ATOM 1669 C C . ARG A 1 207 ? 17.797 -28.219 -10.352 1 85.5 207 ARG A C 1
ATOM 1671 O O . ARG A 1 207 ? 17.859 -27.531 -9.328 1 85.5 207 ARG A O 1
ATOM 1678 N N . LEU A 1 208 ? 17.422 -27.75 -11.445 1 84.75 208 LEU A N 1
ATOM 1679 C CA . LEU A 1 208 ? 17.094 -26.344 -11.617 1 84.75 208 LEU A CA 1
ATOM 1680 C C . LEU A 1 208 ? 15.734 -26.031 -11 1 84.75 208 LEU A C 1
ATOM 1682 O O . LEU A 1 208 ? 15.469 -24.891 -10.625 1 84.75 208 LEU A O 1
ATOM 1686 N N . ASP A 1 209 ? 14.922 -26.969 -10.875 1 83.94 209 ASP A N 1
ATOM 1687 C CA . ASP A 1 209 ? 13.617 -26.797 -10.234 1 83.94 209 ASP A CA 1
ATOM 1688 C C . ASP A 1 209 ? 13.773 -26.5 -8.75 1 83.94 209 ASP A C 1
ATOM 1690 O O . ASP A 1 209 ? 12.906 -25.844 -8.148 1 83.94 209 ASP A O 1
ATOM 1694 N N . ARG A 1 210 ? 14.875 -26.938 -8.266 1 83.19 210 ARG A N 1
ATOM 1695 C CA . ARG A 1 210 ? 15.133 -26.734 -6.84 1 83.19 210 ARG A CA 1
ATOM 1696 C C . ARG A 1 210 ? 15.539 -25.297 -6.555 1 83.19 210 ARG A C 1
ATOM 1698 O O . ARG A 1 210 ? 15.523 -24.859 -5.402 1 83.19 210 ARG A O 1
ATOM 1705 N N . LEU A 1 211 ? 15.852 -24.609 -7.602 1 90 211 LEU A N 1
ATOM 1706 C CA . LEU A 1 211 ? 16.312 -23.234 -7.418 1 90 211 LEU A CA 1
ATOM 1707 C C . LEU A 1 211 ? 15.141 -22.266 -7.332 1 90 211 LEU A C 1
ATOM 1709 O O . LEU A 1 211 ? 15.328 -21.062 -7.219 1 90 211 LEU A O 1
ATOM 1713 N N . LYS A 1 212 ? 13.906 -22.781 -7.324 1 91.38 212 LYS A N 1
ATOM 1714 C CA . LYS A 1 212 ? 12.719 -21.938 -7.25 1 91.38 212 LYS A CA 1
ATOM 1715 C C . LYS A 1 212 ? 12.648 -21.203 -5.914 1 91.38 212 LYS A C 1
ATOM 1717 O O . LYS A 1 212 ? 11.93 -20.203 -5.789 1 91.38 212 LYS A O 1
ATOM 1722 N N . LEU A 1 213 ? 13.406 -21.719 -4.898 1 94.25 213 LEU A N 1
ATOM 1723 C CA . LEU A 1 213 ? 13.406 -21.094 -3.58 1 94.25 213 LEU A CA 1
ATOM 1724 C C . LEU A 1 213 ? 13.945 -19.672 -3.654 1 94.25 213 LEU A C 1
ATOM 1726 O O . LEU A 1 213 ? 13.594 -18.828 -2.828 1 94.25 213 LEU A O 1
ATOM 1730 N N . PHE A 1 214 ? 14.766 -19.375 -4.656 1 95.75 214 PHE A N 1
ATOM 1731 C CA . PHE A 1 214 ? 15.406 -18.062 -4.75 1 95.75 214 PHE A CA 1
ATOM 1732 C C . PHE A 1 214 ? 14.383 -16.984 -5.059 1 95.75 214 PHE A C 1
ATOM 1734 O O . PHE A 1 214 ? 14.57 -15.82 -4.688 1 95.75 214 PHE A O 1
ATOM 1741 N N . ASN A 1 215 ? 13.273 -17.359 -5.73 1 94.5 215 ASN A N 1
ATOM 1742 C CA . ASN A 1 215 ? 12.219 -16.375 -5.965 1 94.5 215 ASN A CA 1
ATOM 1743 C C . ASN A 1 215 ? 11.602 -15.906 -4.656 1 94.5 215 ASN A C 1
ATOM 1745 O O . ASN A 1 215 ? 11.383 -14.703 -4.469 1 94.5 215 ASN A O 1
ATOM 1749 N N . GLY A 1 216 ? 11.367 -16.828 -3.791 1 95.12 216 GLY A N 1
ATOM 1750 C CA . GLY A 1 216 ? 10.828 -16.469 -2.486 1 95.12 216 GLY A CA 1
ATOM 1751 C C . GLY A 1 216 ? 11.82 -15.711 -1.625 1 95.12 216 GLY A C 1
ATOM 1752 O O . GLY A 1 216 ? 11.453 -14.727 -0.97 1 95.12 216 GLY A O 1
ATOM 1753 N N . LEU A 1 217 ? 13.031 -16.125 -1.655 1 96.62 217 LEU A N 1
ATOM 1754 C CA . LEU A 1 217 ? 14.07 -15.477 -0.862 1 96.62 217 LEU A CA 1
ATOM 1755 C C . LEU A 1 217 ? 14.289 -14.039 -1.327 1 96.62 217 LEU A C 1
ATOM 1757 O O . LEU A 1 217 ? 14.414 -13.133 -0.506 1 96.62 217 LEU A O 1
ATOM 1761 N N . ARG A 1 218 ? 14.344 -13.875 -2.604 1 96.81 218 ARG A N 1
ATOM 1762 C CA . ARG A 1 218 ? 14.508 -12.531 -3.162 1 96.81 218 ARG A CA 1
ATOM 1763 C C . ARG A 1 218 ? 13.352 -11.625 -2.76 1 96.81 218 ARG A C 1
ATOM 1765 O O . ARG A 1 218 ? 13.562 -10.484 -2.342 1 96.81 218 ARG A O 1
ATOM 1772 N N . THR A 1 219 ? 12.148 -12.172 -2.9 1 96.5 219 THR A N 1
ATOM 1773 C CA . THR A 1 219 ? 10.953 -11.391 -2.611 1 96.5 219 THR A CA 1
ATOM 1774 C C . THR A 1 219 ? 10.914 -10.984 -1.142 1 96.5 219 THR A C 1
ATOM 1776 O O . THR A 1 219 ? 10.719 -9.805 -0.821 1 96.5 219 THR A O 1
ATOM 1779 N N . LEU A 1 220 ? 11.148 -11.914 -0.266 1 96 220 LEU A N 1
ATOM 1780 C CA . LEU A 1 220 ? 11.078 -11.648 1.167 1 96 220 LEU A CA 1
ATOM 1781 C C . LEU A 1 220 ? 12.195 -10.711 1.604 1 96 220 LEU A C 1
ATOM 1783 O O . LEU A 1 220 ? 11.992 -9.844 2.459 1 96 220 LEU A O 1
ATOM 1787 N N . THR A 1 221 ? 13.336 -10.898 1.02 1 96.25 221 THR A N 1
ATOM 1788 C CA . THR A 1 221 ? 14.453 -10.008 1.308 1 96.25 221 THR A CA 1
ATOM 1789 C C . THR A 1 221 ? 14.148 -8.586 0.845 1 96.25 221 THR A C 1
ATOM 1791 O O . THR A 1 221 ? 14.43 -7.625 1.556 1 96.25 221 THR A O 1
ATOM 1794 N N . MET A 1 222 ? 13.516 -8.445 -0.311 1 96.88 222 MET A N 1
ATOM 1795 C CA . MET A 1 222 ? 13.156 -7.129 -0.834 1 96.88 222 MET A CA 1
ATOM 1796 C C . MET A 1 222 ? 12.156 -6.434 0.084 1 96.88 222 MET A C 1
ATOM 1798 O O . MET A 1 222 ? 12.258 -5.23 0.325 1 96.88 222 MET A O 1
ATOM 1802 N N . ILE A 1 223 ? 11.234 -7.16 0.574 1 95.5 223 ILE A N 1
ATOM 1803 C CA . ILE A 1 223 ? 10.227 -6.586 1.459 1 95.5 223 ILE A CA 1
ATOM 1804 C C . ILE A 1 223 ? 10.898 -6.055 2.725 1 95.5 223 ILE A C 1
ATOM 1806 O O . ILE A 1 223 ? 10.547 -4.977 3.211 1 95.5 223 ILE A O 1
ATOM 1810 N N . CYS A 1 224 ? 11.867 -6.805 3.242 1 95.25 224 CYS A N 1
ATOM 1811 C CA . CYS A 1 224 ? 12.617 -6.336 4.402 1 95.25 224 CYS A CA 1
ATOM 1812 C C . CYS A 1 224 ? 13.375 -5.055 4.082 1 95.25 224 CYS A C 1
ATOM 1814 O O . CYS A 1 224 ? 13.422 -4.133 4.902 1 95.25 224 CYS A O 1
ATOM 1816 N N . ILE A 1 225 ? 13.906 -4.98 2.932 1 95.75 225 ILE A N 1
ATOM 1817 C CA . ILE A 1 225 ? 14.648 -3.799 2.508 1 95.75 225 ILE A CA 1
ATOM 1818 C C . ILE A 1 225 ? 13.695 -2.613 2.373 1 95.75 225 ILE A C 1
ATOM 1820 O O . ILE A 1 225 ? 14.016 -1.497 2.787 1 95.75 225 ILE A O 1
ATOM 1824 N N . PHE A 1 226 ? 12.469 -2.848 1.825 1 95.75 226 PHE A N 1
ATOM 1825 C CA . PHE A 1 226 ? 11.469 -1.791 1.713 1 95.75 226 PHE A CA 1
ATOM 1826 C C . PHE A 1 226 ? 11.117 -1.227 3.086 1 95.75 226 PHE A C 1
ATOM 1828 O O . PHE A 1 226 ? 10.906 -0.021 3.23 1 95.75 226 PHE A O 1
ATOM 1835 N N . PHE A 1 227 ? 11.086 -2.096 4.012 1 93.38 227 PHE A N 1
ATOM 1836 C CA . PHE A 1 227 ? 10.773 -1.676 5.371 1 93.38 227 PHE A CA 1
ATOM 1837 C C . PHE A 1 227 ? 11.836 -0.724 5.906 1 93.38 227 PHE A C 1
ATOM 1839 O O . PHE A 1 227 ? 11.516 0.34 6.438 1 93.38 227 PHE A O 1
ATOM 1846 N N . SER A 1 228 ? 13.031 -1.108 5.719 1 92.62 228 SER A N 1
ATOM 1847 C CA . SER A 1 228 ? 14.141 -0.27 6.16 1 92.62 228 SER A CA 1
ATOM 1848 C C . SER A 1 228 ? 14.141 1.069 5.43 1 92.62 228 SER A C 1
ATOM 1850 O O . SER A 1 228 ? 14.289 2.123 6.055 1 92.62 228 SER A O 1
ATOM 1852 N N . HIS A 1 229 ? 13.922 1.061 4.184 1 93.88 229 HIS A N 1
ATOM 1853 C CA . HIS A 1 229 ? 13.992 2.277 3.383 1 93.88 229 HIS A CA 1
ATOM 1854 C C . HIS A 1 229 ? 12.781 3.17 3.629 1 93.88 229 HIS A C 1
ATOM 1856 O O . HIS A 1 229 ? 12.875 4.395 3.535 1 93.88 229 HIS A O 1
ATOM 1862 N N . SER A 1 230 ? 11.656 2.596 3.936 1 92.94 230 SER A N 1
ATOM 1863 C CA . SER A 1 230 ? 10.5 3.4 4.297 1 92.94 230 SER A CA 1
ATOM 1864 C C . SER A 1 230 ? 10.742 4.184 5.582 1 92.94 230 SER A C 1
ATOM 1866 O O . SER A 1 230 ? 10.406 5.363 5.672 1 92.94 230 SER A O 1
ATOM 1868 N N . THR A 1 231 ? 11.383 3.543 6.52 1 90.69 231 THR A N 1
ATOM 1869 C CA . THR A 1 231 ? 11.688 4.207 7.781 1 90.69 231 THR A CA 1
ATOM 1870 C C . THR A 1 231 ? 12.781 5.25 7.594 1 90.69 231 THR A C 1
ATOM 1872 O O . THR A 1 231 ? 12.734 6.328 8.188 1 90.69 231 THR A O 1
ATOM 1875 N N . LEU A 1 232 ? 13.719 4.91 6.762 1 90.12 232 LEU A N 1
ATOM 1876 C CA . LEU A 1 232 ? 14.805 5.836 6.473 1 90.12 232 LEU A CA 1
ATOM 1877 C C . LEU A 1 232 ? 14.281 7.098 5.801 1 90.12 232 LEU A C 1
ATOM 1879 O O . LEU A 1 232 ? 14.633 8.211 6.203 1 90.12 232 LEU A O 1
ATOM 1883 N N . ILE A 1 233 ? 13.414 6.898 4.863 1 90.62 233 ILE A N 1
ATOM 1884 C CA . ILE A 1 233 ? 12.906 8.039 4.105 1 90.62 233 ILE A CA 1
ATOM 1885 C C . ILE A 1 233 ? 12.039 8.914 5.008 1 90.62 233 ILE A C 1
ATOM 1887 O O . ILE A 1 233 ? 12.047 10.141 4.895 1 90.62 233 ILE A O 1
ATOM 1891 N N . MET A 1 234 ? 11.312 8.336 5.836 1 90.94 234 MET A N 1
ATOM 1892 C CA . MET A 1 234 ? 10.492 9.117 6.762 1 90.94 234 MET A CA 1
ATOM 1893 C C . MET A 1 234 ? 11.367 9.891 7.742 1 90.94 234 MET A C 1
ATOM 1895 O O . MET A 1 234 ? 11.055 11.023 8.102 1 90.94 234 MET A O 1
ATOM 1899 N N . SER A 1 235 ? 12.461 9.258 8.086 1 88.81 235 SER A N 1
ATOM 1900 C CA . SER A 1 235 ? 13.383 9.922 9 1 88.81 235 SER A CA 1
ATOM 1901 C C . SER A 1 235 ? 14.164 11.023 8.297 1 88.81 235 SER A C 1
ATOM 1903 O O . SER A 1 235 ? 14.641 11.961 8.945 1 88.81 235 SER A O 1
ATOM 1905 N N . TYR A 1 236 ? 14.281 10.875 7.02 1 88.88 236 TYR A N 1
ATOM 1906 C CA . TYR A 1 236 ? 14.93 11.883 6.184 1 88.88 236 TYR A CA 1
ATOM 1907 C C . TYR A 1 236 ? 14 13.062 5.93 1 88.88 236 TYR A C 1
ATOM 1909 O O . TYR A 1 236 ? 14.453 14.18 5.699 1 88.88 236 TYR A O 1
ATOM 1917 N N . SER A 1 237 ? 12.711 12.844 6.055 1 90.81 237 SER A N 1
ATOM 1918 C CA . SER A 1 237 ? 11.711 13.867 5.805 1 90.81 237 SER A CA 1
ATOM 1919 C C . SER A 1 237 ? 11.625 14.852 6.969 1 90.81 237 SER A C 1
ATOM 1921 O O . SER A 1 237 ? 12.203 14.617 8.031 1 90.81 237 SER A O 1
ATOM 1923 N N . TYR A 1 238 ? 11.07 16.016 6.672 1 95.88 238 TYR A N 1
ATOM 1924 C CA . TYR A 1 238 ? 10.734 16.922 7.762 1 95.88 238 TYR A CA 1
ATOM 1925 C C . TYR A 1 238 ? 9.578 16.375 8.594 1 95.88 238 TYR A C 1
ATOM 1927 O O . TYR A 1 238 ? 8.461 16.234 8.094 1 95.88 238 TYR A O 1
ATOM 1935 N N . ILE A 1 239 ? 9.93 16.062 9.805 1 94.88 239 ILE A N 1
ATOM 1936 C CA . ILE A 1 239 ? 8.914 15.43 10.648 1 94.88 239 ILE A CA 1
ATOM 1937 C C . ILE A 1 239 ? 8.539 16.375 11.789 1 94.88 239 ILE A C 1
ATOM 1939 O O . ILE A 1 239 ? 9.367 17.172 12.242 1 94.88 239 ILE A O 1
ATOM 1943 N N . SER A 1 240 ? 7.312 16.25 12.273 1 93.94 240 SER A N 1
ATOM 1944 C CA . SER A 1 240 ? 6.805 17.125 13.328 1 93.94 240 SER A CA 1
ATOM 1945 C C . SER A 1 240 ? 7.109 16.562 14.711 1 93.94 240 SER A C 1
ATOM 1947 O O . SER A 1 240 ? 7.043 17.281 15.711 1 93.94 240 SER A O 1
ATOM 1949 N N . ASN A 1 241 ? 7.445 15.297 14.828 1 93.88 241 ASN A N 1
ATOM 1950 C CA . ASN A 1 241 ? 7.691 14.648 16.109 1 93.88 241 ASN A CA 1
ATOM 1951 C C . ASN A 1 241 ? 9 13.859 16.094 1 93.88 241 ASN A C 1
ATOM 1953 O O . ASN A 1 241 ? 9 12.648 16.312 1 93.88 241 ASN A O 1
ATOM 1957 N N . PRO A 1 242 ? 10.102 14.555 16.031 1 95.44 242 PRO A N 1
ATOM 1958 C CA . PRO A 1 242 ? 11.406 13.883 15.961 1 95.44 242 PRO A CA 1
ATOM 1959 C C . PRO A 1 242 ? 11.672 13 17.172 1 95.44 242 PRO A C 1
ATOM 1961 O O . PRO A 1 242 ? 12.5 12.086 17.109 1 95.44 242 PRO A O 1
ATOM 1964 N N . MET A 1 243 ? 10.992 13.242 18.281 1 94.75 243 MET A N 1
ATOM 1965 C CA . MET A 1 243 ? 11.172 12.43 19.469 1 94.75 243 MET A CA 1
ATOM 1966 C C . MET A 1 243 ? 10.852 10.969 19.188 1 94.75 243 MET A C 1
ATOM 1968 O O . MET A 1 243 ? 11.43 10.07 19.812 1 94.75 243 MET A O 1
ATOM 1972 N N . PHE A 1 244 ? 9.922 10.727 18.312 1 93.62 244 PHE A N 1
ATOM 1973 C CA . PHE A 1 244 ? 9.57 9.359 17.938 1 93.62 244 PHE A CA 1
ATOM 1974 C C . PHE A 1 244 ? 10.805 8.586 17.5 1 93.62 244 PHE A C 1
ATOM 1976 O O . PHE A 1 244 ? 10.984 7.426 17.875 1 93.62 244 PHE A O 1
ATOM 1983 N N . VAL A 1 245 ? 11.664 9.211 16.719 1 94.44 245 VAL A N 1
ATOM 1984 C CA . VAL A 1 245 ? 12.891 8.586 16.234 1 94.44 245 VAL A CA 1
ATOM 1985 C C . VAL A 1 245 ? 13.891 8.438 17.375 1 94.44 245 VAL A C 1
ATOM 1987 O O . VAL A 1 245 ? 14.516 7.383 17.547 1 94.44 245 VAL A O 1
ATOM 1990 N N . GLU A 1 246 ? 13.977 9.438 18.172 1 95.12 246 GLU A N 1
ATOM 1991 C CA . GLU A 1 246 ? 14.977 9.469 19.234 1 95.12 246 GLU A CA 1
ATOM 1992 C C . GLU A 1 246 ? 14.664 8.43 20.312 1 95.12 246 GLU A C 1
ATOM 1994 O O . GLU A 1 246 ? 15.578 7.883 20.938 1 95.12 246 GLU A O 1
ATOM 1999 N N . LYS A 1 247 ? 13.422 8.102 20.5 1 92.88 247 LYS A N 1
ATOM 2000 C CA . LYS A 1 247 ? 13.023 7.129 21.516 1 92.88 247 LYS A CA 1
ATOM 2001 C C . LYS A 1 247 ? 13.039 5.711 20.953 1 92.88 247 LYS A C 1
ATOM 2003 O O . LYS A 1 247 ? 13 4.738 21.703 1 92.88 247 LYS A O 1
ATOM 2008 N N . ALA A 1 248 ? 13.117 5.605 19.719 1 92.25 248 ALA A N 1
ATOM 2009 C CA . ALA A 1 248 ? 13 4.312 19.047 1 92.25 248 ALA A CA 1
ATOM 2010 C C . ALA A 1 248 ? 14.203 3.428 19.359 1 92.25 248 ALA A C 1
ATOM 2012 O O . ALA A 1 248 ? 14.102 2.199 19.359 1 92.25 248 ALA A O 1
ATOM 2013 N N . TYR A 1 249 ? 15.297 3.967 19.703 1 92.25 249 TYR A N 1
ATOM 2014 C CA . TYR A 1 249 ? 16.531 3.229 19.922 1 92.25 249 TYR A CA 1
ATOM 2015 C C . TYR A 1 249 ? 16.422 2.334 21.156 1 92.25 249 TYR A C 1
ATOM 2017 O O . TYR A 1 249 ? 17.172 1.359 21.297 1 92.25 249 TYR A O 1
ATOM 2025 N N . ASP A 1 250 ? 15.5 2.648 21.969 1 88.25 250 ASP A N 1
ATOM 2026 C CA . ASP A 1 250 ? 15.367 1.912 23.219 1 88.25 250 ASP A CA 1
ATOM 2027 C C . ASP A 1 250 ? 14.414 0.729 23.062 1 88.25 250 ASP A C 1
ATOM 2029 O O . ASP A 1 250 ? 14.297 -0.101 23.969 1 88.25 250 ASP A O 1
ATOM 2033 N N . ASP A 1 251 ? 13.789 0.705 21.969 1 87.94 251 ASP A N 1
ATOM 2034 C CA . ASP A 1 251 ? 12.891 -0.404 21.672 1 87.94 251 ASP A CA 1
ATOM 2035 C C . ASP A 1 251 ? 13.633 -1.55 20.984 1 87.94 251 ASP A C 1
ATOM 2037 O O . ASP A 1 251 ? 14.141 -1.392 19.875 1 87.94 251 ASP A O 1
ATOM 2041 N N . PRO A 1 252 ? 13.625 -2.662 21.562 1 86.12 252 PRO A N 1
ATOM 2042 C CA . PRO A 1 252 ? 14.359 -3.795 20.984 1 86.12 252 PRO A CA 1
ATOM 2043 C C . PRO A 1 252 ? 13.828 -4.199 19.609 1 86.12 252 PRO A C 1
ATOM 2045 O O . PRO A 1 252 ? 14.602 -4.641 18.75 1 86.12 252 PRO A O 1
ATOM 2048 N N . LEU A 1 253 ? 12.617 -4.055 19.375 1 84.38 253 LEU A N 1
ATOM 2049 C CA . LEU A 1 253 ? 12.047 -4.426 18.094 1 84.38 253 LEU A CA 1
ATOM 2050 C C . LEU A 1 253 ? 12.531 -3.477 17 1 84.38 253 LEU A C 1
ATOM 2052 O O . LEU A 1 253 ? 12.656 -3.875 15.836 1 84.38 253 LEU A O 1
ATOM 2056 N N . LYS A 1 254 ? 12.836 -2.264 17.391 1 89.81 254 LYS A N 1
ATOM 2057 C CA . LYS A 1 254 ? 13.32 -1.3 16.422 1 89.81 254 LYS A CA 1
ATOM 2058 C C . LYS A 1 254 ? 14.781 -1.573 16.062 1 89.81 254 LYS A C 1
ATOM 2060 O O . LYS A 1 254 ? 15.273 -1.108 15.031 1 89.81 254 LYS A O 1
ATOM 2065 N N . GLN A 1 255 ? 15.414 -2.408 16.859 1 89.62 255 GLN A N 1
ATOM 2066 C CA . GLN A 1 255 ? 16.781 -2.807 16.562 1 89.62 255 GLN A CA 1
ATOM 2067 C C . GLN A 1 255 ? 16.844 -3.684 15.312 1 89.62 255 GLN A C 1
ATOM 2069 O O . GLN A 1 255 ? 17.891 -3.744 14.641 1 89.62 255 GLN A O 1
ATOM 2074 N N . LEU A 1 256 ? 15.742 -4.312 15.047 1 90.56 256 LEU A N 1
ATOM 2075 C CA . LEU A 1 256 ? 15.672 -5.086 13.812 1 90.56 256 LEU A CA 1
ATOM 2076 C C . LEU A 1 256 ? 15.836 -4.184 12.594 1 90.56 256 LEU A C 1
ATOM 2078 O O . LEU A 1 256 ? 16.422 -4.59 11.586 1 90.56 256 LEU A O 1
ATOM 2082 N N . LEU A 1 257 ? 15.406 -3.006 12.797 1 90 257 LEU A N 1
ATOM 2083 C CA . LEU A 1 257 ? 15.516 -2.041 11.711 1 90 257 LEU A CA 1
ATOM 2084 C C . LEU A 1 257 ? 16.906 -1.421 11.664 1 90 257 LEU A C 1
ATOM 2086 O O . LEU A 1 257 ? 17.484 -1.271 10.594 1 90 257 LEU A O 1
ATOM 2090 N N . TYR A 1 258 ? 17.453 -1.098 12.773 1 91.06 258 TYR A N 1
ATOM 2091 C CA . TYR A 1 258 ? 18.734 -0.385 12.844 1 91.06 258 TYR A CA 1
ATOM 2092 C C . TYR A 1 258 ? 19.875 -1.289 12.422 1 91.06 258 TYR A C 1
ATOM 2094 O O . TYR A 1 258 ? 20.891 -0.815 11.891 1 91.06 258 TYR A O 1
ATOM 2102 N N . ASN A 1 259 ? 19.688 -2.566 12.594 1 91.31 259 ASN A N 1
ATOM 2103 C CA . ASN A 1 259 ? 20.734 -3.514 12.25 1 91.31 259 ASN A CA 1
ATOM 2104 C C . ASN A 1 259 ? 20.297 -4.449 11.125 1 91.31 259 ASN A C 1
ATOM 2106 O O . ASN A 1 259 ? 20.922 -5.492 10.906 1 91.31 259 ASN A O 1
ATOM 2110 N N . GLY A 1 260 ? 19.281 -4.09 10.445 1 90.88 260 GLY A N 1
ATOM 2111 C CA . GLY A 1 260 ? 18.703 -4.941 9.422 1 90.88 260 GLY A CA 1
ATOM 2112 C C . GLY A 1 260 ? 19.453 -4.871 8.102 1 90.88 260 GLY A C 1
ATOM 2113 O O . GLY A 1 260 ? 19.109 -5.57 7.148 1 90.88 260 GLY A O 1
ATOM 2114 N N . SER A 1 261 ? 20.531 -4.113 8.023 1 89.5 261 SER A N 1
ATOM 2115 C CA . SER A 1 261 ? 21.297 -3.992 6.793 1 89.5 261 SER A CA 1
ATOM 2116 C C . SER A 1 261 ? 21.922 -5.332 6.395 1 89.5 261 SER A C 1
ATOM 2118 O O . SER A 1 261 ? 22.297 -5.523 5.238 1 89.5 261 SER A O 1
ATOM 2120 N N . LEU A 1 262 ? 21.969 -6.246 7.316 1 93.69 262 LEU A N 1
ATOM 2121 C CA . LEU A 1 262 ? 22.484 -7.586 7.074 1 93.69 262 LEU A CA 1
ATOM 2122 C C . LEU A 1 262 ? 21.656 -8.312 6.023 1 93.69 262 LEU A C 1
ATOM 2124 O O . LEU A 1 262 ? 22.188 -9.141 5.277 1 93.69 262 LEU A O 1
ATOM 2128 N N . VAL A 1 263 ? 20.453 -7.934 5.941 1 94.81 263 VAL A N 1
ATOM 2129 C CA . VAL A 1 263 ? 19.531 -8.609 5.039 1 94.81 263 VAL A CA 1
ATOM 2130 C C . VAL A 1 263 ? 19.891 -8.305 3.59 1 94.81 263 VAL A C 1
ATOM 2132 O O . VAL A 1 263 ? 19.766 -9.156 2.713 1 94.81 263 VAL A O 1
ATOM 2135 N N . THR A 1 264 ? 20.406 -7.137 3.352 1 94.44 264 THR A N 1
ATOM 2136 C CA . THR A 1 264 ? 20.797 -6.742 2.006 1 94.44 264 THR A CA 1
ATOM 2137 C C . THR A 1 264 ? 21.938 -7.629 1.495 1 94.44 264 THR A C 1
ATOM 2139 O O . THR A 1 264 ? 21.984 -7.957 0.308 1 94.44 264 THR A O 1
ATOM 2142 N N . HIS A 1 265 ? 22.766 -8.102 2.342 1 96.62 265 HIS A N 1
ATOM 2143 C CA . HIS A 1 265 ? 23.938 -8.898 1.972 1 96.62 265 HIS A CA 1
ATOM 2144 C C . HIS A 1 265 ? 23.516 -10.297 1.525 1 96.62 265 HIS A C 1
ATOM 2146 O O . HIS A 1 265 ? 24.297 -11 0.874 1 96.62 265 HIS A O 1
ATOM 2152 N N . SER A 1 266 ? 22.312 -10.664 1.894 1 97.38 266 SER A N 1
ATOM 2153 C CA . SER A 1 266 ? 21.812 -11.953 1.432 1 97.38 266 SER A CA 1
ATOM 2154 C C . SER A 1 266 ? 21.75 -12.008 -0.091 1 97.38 266 SER A C 1
ATOM 2156 O O . SER A 1 266 ? 21.891 -13.078 -0.685 1 97.38 266 SER A O 1
ATOM 2158 N N . PHE A 1 267 ? 21.641 -10.891 -0.71 1 97.56 267 PHE A N 1
ATOM 2159 C CA . PHE A 1 267 ? 21.625 -10.836 -2.168 1 97.56 267 PHE A CA 1
ATOM 2160 C C . PHE A 1 267 ? 22.984 -11.195 -2.74 1 97.56 267 PHE A C 1
ATOM 2162 O O . PHE A 1 267 ? 23.078 -11.797 -3.812 1 97.56 267 PHE A O 1
ATOM 2169 N N . PHE A 1 268 ? 24.078 -10.805 -2.021 1 98.19 268 PHE A N 1
ATOM 2170 C CA . PHE A 1 268 ? 25.422 -11.195 -2.443 1 98.19 268 PHE A CA 1
ATOM 2171 C C . PHE A 1 268 ? 25.578 -12.711 -2.414 1 98.19 268 PHE A C 1
ATOM 2173 O O . PHE A 1 268 ? 26.141 -13.297 -3.34 1 98.19 268 PHE A O 1
ATOM 2180 N N . VAL A 1 269 ? 25.031 -13.25 -1.371 1 98.25 269 VAL A N 1
ATOM 2181 C CA . VAL A 1 269 ? 25.109 -14.703 -1.208 1 98.25 269 VAL A CA 1
ATOM 2182 C C . VAL A 1 269 ? 24.359 -15.391 -2.344 1 98.25 269 VAL A C 1
ATOM 2184 O O . VAL A 1 269 ? 24.859 -16.344 -2.941 1 98.25 269 VAL A O 1
ATOM 2187 N N . MET A 1 270 ? 23.188 -14.93 -2.656 1 97.81 270 MET A N 1
ATOM 2188 C CA . MET A 1 270 ? 22.375 -15.539 -3.713 1 97.81 270 MET A CA 1
ATOM 2189 C C . MET A 1 270 ? 23.078 -15.422 -5.062 1 97.81 270 MET A C 1
ATOM 2191 O O . MET A 1 270 ? 23.125 -16.391 -5.828 1 97.81 270 MET A O 1
ATOM 2195 N N . SER A 1 271 ? 23.641 -14.289 -5.324 1 97.44 271 SER A N 1
ATOM 2196 C CA . SER A 1 271 ? 24.344 -14.055 -6.582 1 97.44 271 SER A CA 1
ATOM 2197 C C . SER A 1 271 ? 25.562 -14.969 -6.711 1 97.44 271 SER A C 1
ATOM 2199 O O . SER A 1 271 ? 25.734 -15.633 -7.734 1 97.44 271 SER A O 1
ATOM 2201 N N . ALA A 1 272 ? 26.344 -15.031 -5.68 1 98.19 272 ALA A N 1
ATOM 2202 C CA . ALA A 1 272 ? 27.562 -15.844 -5.684 1 98.19 272 ALA A CA 1
ATOM 2203 C C . ALA A 1 272 ? 27.219 -17.328 -5.746 1 98.19 272 ALA A C 1
ATOM 2205 O O . ALA A 1 272 ? 27.906 -18.094 -6.441 1 98.19 272 ALA A O 1
ATOM 2206 N N . PHE A 1 273 ? 26.219 -17.719 -5.008 1 98.06 273 PHE A N 1
ATOM 2207 C CA . PHE A 1 273 ? 25.781 -19.109 -4.992 1 98.06 273 PHE A CA 1
ATOM 2208 C C . PHE A 1 273 ? 25.391 -19.562 -6.398 1 98.06 273 PHE A C 1
ATOM 2210 O O . PHE A 1 273 ? 25.844 -20.625 -6.852 1 98.06 273 PHE A O 1
ATOM 2217 N N . LEU A 1 274 ? 24.594 -18.781 -7.086 1 96.25 274 LEU A N 1
ATOM 2218 C CA . LEU A 1 274 ? 24.109 -19.125 -8.414 1 96.25 274 LEU A CA 1
ATOM 2219 C C . LEU A 1 274 ? 25.25 -19.125 -9.43 1 96.25 274 LEU A C 1
ATOM 2221 O O . LEU A 1 274 ? 25.266 -19.922 -10.359 1 96.25 274 LEU A O 1
ATOM 2225 N N . LEU A 1 275 ? 26.188 -18.188 -9.258 1 96.12 275 LEU A N 1
ATOM 2226 C CA . LEU A 1 275 ? 27.375 -18.172 -10.117 1 96.12 275 LEU A CA 1
ATOM 2227 C C . LEU A 1 275 ? 28.141 -19.484 -10.031 1 96.12 275 LEU A C 1
ATOM 2229 O O . LEU A 1 275 ? 28.391 -20.125 -11.055 1 96.12 275 LEU A O 1
ATOM 2233 N N . ALA A 1 276 ? 28.438 -19.891 -8.828 1 95.69 276 ALA A N 1
ATOM 2234 C CA . ALA A 1 276 ? 29.203 -21.109 -8.609 1 95.69 276 ALA A CA 1
ATOM 2235 C C . ALA A 1 276 ? 28.438 -22.344 -9.062 1 95.69 276 ALA A C 1
ATOM 2237 O O . ALA A 1 276 ? 28.984 -23.219 -9.727 1 95.69 276 ALA A O 1
ATOM 2238 N N . TYR A 1 277 ? 27.203 -22.344 -8.711 1 95.06 277 TYR A N 1
ATOM 2239 C CA . TYR A 1 277 ? 26.359 -23.5 -9.023 1 95.06 277 TYR A CA 1
ATOM 2240 C C . TYR A 1 277 ? 26.188 -23.656 -10.531 1 95.06 277 TYR A C 1
ATOM 2242 O O . TYR A 1 277 ? 26.391 -24.734 -11.086 1 95.06 277 TYR A O 1
ATOM 2250 N N . ASN A 1 278 ? 25.859 -22.594 -11.234 1 92.56 278 ASN A N 1
ATOM 2251 C CA . ASN A 1 278 ? 25.625 -22.625 -12.68 1 92.56 278 ASN A CA 1
ATOM 2252 C C . ASN A 1 278 ? 26.906 -22.891 -13.453 1 92.56 278 ASN A C 1
ATOM 2254 O O . ASN A 1 278 ? 26.891 -23.531 -14.5 1 92.56 278 ASN A O 1
ATOM 2258 N N . LEU A 1 279 ? 27.984 -22.375 -12.977 1 92 279 LEU A N 1
ATOM 2259 C CA . LEU A 1 279 ? 29.266 -22.609 -13.633 1 92 279 LEU A CA 1
ATOM 2260 C C . LEU A 1 279 ? 29.625 -24.094 -13.586 1 92 279 LEU A C 1
ATOM 2262 O O . LEU A 1 279 ? 30.156 -24.641 -14.547 1 92 279 LEU A O 1
ATOM 2266 N N . GLN A 1 280 ? 29.344 -24.703 -12.484 1 91.56 280 GLN A N 1
ATOM 2267 C CA . GLN A 1 280 ? 29.609 -26.141 -12.359 1 91.56 280 GLN A CA 1
ATOM 2268 C C . GLN A 1 280 ? 28.703 -26.953 -13.281 1 91.56 280 GLN A C 1
ATOM 2270 O O . GLN A 1 280 ? 29.156 -27.922 -13.906 1 91.56 280 GLN A O 1
ATOM 2275 N N . LEU A 1 281 ? 27.484 -26.578 -13.312 1 91 281 LEU A N 1
ATOM 2276 C CA . LEU A 1 281 ? 26.562 -27.25 -14.227 1 91 281 LEU A CA 1
ATOM 2277 C C . LEU A 1 281 ? 27 -27.062 -15.672 1 91 281 LEU A C 1
ATOM 2279 O O . LEU A 1 281 ? 26.938 -28 -16.469 1 91 281 LEU A O 1
ATOM 2283 N N . TYR A 1 282 ? 27.453 -25.891 -16 1 89.5 282 TYR A N 1
ATOM 2284 C CA . TYR A 1 282 ? 27.953 -25.578 -17.328 1 89.5 282 TYR A CA 1
ATOM 2285 C C . TYR A 1 282 ? 29.188 -26.391 -17.656 1 89.5 282 TYR A C 1
ATOM 2287 O O . TYR A 1 282 ? 29.359 -26.859 -18.797 1 89.5 282 TYR A O 1
ATOM 2295 N N . SER A 1 283 ? 30.031 -26.641 -16.75 1 89.69 283 SER A N 1
ATOM 2296 C CA . SER A 1 283 ? 31.281 -27.359 -16.938 1 89.69 283 SER A CA 1
ATOM 2297 C C . SER A 1 283 ? 31.031 -28.844 -17.203 1 89.69 283 SER A C 1
ATOM 2299 O O . SER A 1 283 ? 31.938 -29.547 -17.656 1 89.69 283 SER A O 1
ATOM 2301 N N . GLU A 1 284 ? 29.859 -29.266 -16.828 1 89.81 284 GLU A N 1
ATOM 2302 C CA . GLU A 1 284 ? 29.516 -30.656 -17.125 1 89.81 284 GLU A CA 1
ATOM 2303 C C . GLU A 1 284 ? 29.375 -30.875 -18.625 1 89.81 284 GLU A C 1
ATOM 2305 O O . GLU A 1 284 ? 29.672 -31.953 -19.125 1 89.81 284 GLU A O 1
ATOM 2310 N N . LYS A 1 285 ? 28.969 -29.859 -19.266 1 89.69 285 LYS A N 1
ATOM 2311 C CA . LYS A 1 285 ? 28.656 -30.016 -20.672 1 89.69 285 LYS A CA 1
ATOM 2312 C C . LYS A 1 285 ? 29.672 -29.281 -21.547 1 89.69 285 LYS A C 1
ATOM 2314 O O . LYS A 1 285 ? 29.781 -29.547 -22.75 1 89.69 285 LYS A O 1
ATOM 2319 N N . HIS A 1 286 ? 30.422 -28.359 -20.953 1 89.56 286 HIS A N 1
ATOM 2320 C CA . HIS A 1 286 ? 31.359 -27.547 -21.719 1 89.56 286 HIS A CA 1
ATOM 2321 C C . HIS A 1 286 ? 32.719 -27.453 -21.016 1 89.56 286 HIS A C 1
ATOM 2323 O O . HIS A 1 286 ? 32.781 -27.609 -19.797 1 89.56 286 HIS A O 1
ATOM 2329 N N . VAL A 1 287 ? 33.656 -27.297 -21.891 1 88.62 287 VAL A N 1
ATOM 2330 C CA . VAL A 1 287 ? 34.969 -27.047 -21.312 1 88.62 287 VAL A CA 1
ATOM 2331 C C . VAL A 1 287 ? 35.125 -25.562 -20.969 1 88.62 287 VAL A C 1
ATOM 2333 O O . VAL A 1 287 ? 34.906 -24.703 -21.828 1 88.62 287 VAL A O 1
ATOM 2336 N N . VAL A 1 288 ? 35.375 -25.266 -19.734 1 89.12 288 VAL A N 1
ATOM 2337 C CA . VAL A 1 288 ? 35.5 -23.891 -19.281 1 89.12 288 VAL A CA 1
ATOM 2338 C C . VAL A 1 288 ? 36.906 -23.359 -19.609 1 89.12 288 VAL A C 1
ATOM 2340 O O . VAL A 1 288 ? 37.906 -23.984 -19.219 1 89.12 288 VAL A O 1
ATOM 2343 N N . THR A 1 289 ? 37 -22.344 -20.438 1 88 289 THR A N 1
ATOM 2344 C CA . THR A 1 289 ? 38.25 -21.688 -20.812 1 88 289 THR A CA 1
ATOM 2345 C C . THR A 1 289 ? 38.25 -20.219 -20.375 1 88 289 THR A C 1
ATOM 2347 O O . THR A 1 289 ? 37.281 -19.734 -19.828 1 88 289 THR A O 1
ATOM 2350 N N . TRP A 1 290 ? 39.375 -19.547 -20.594 1 89 290 TRP A N 1
ATOM 2351 C CA . TRP A 1 290 ? 39.531 -18.141 -20.219 1 89 290 TRP A CA 1
ATOM 2352 C C . TRP A 1 290 ? 38.562 -17.266 -21.016 1 89 290 TRP A C 1
ATOM 2354 O O . TRP A 1 290 ? 38.25 -16.156 -20.609 1 89 290 TRP A O 1
ATOM 2364 N N . LYS A 1 291 ? 38.062 -17.75 -22.094 1 88.19 291 LYS A N 1
ATOM 2365 C CA . LYS A 1 291 ? 37.156 -17 -22.953 1 88.19 291 LYS A CA 1
ATOM 2366 C C . LYS A 1 291 ? 35.781 -16.812 -22.266 1 88.19 291 LYS A C 1
ATOM 2368 O O . LYS A 1 291 ? 35.031 -15.898 -22.609 1 88.19 291 LYS A O 1
ATOM 2373 N N . GLN A 1 292 ? 35.562 -17.641 -21.344 1 90 292 GLN A N 1
ATOM 2374 C CA . GLN A 1 292 ? 34.281 -17.578 -20.656 1 90 292 GLN A CA 1
ATOM 2375 C C . GLN A 1 292 ? 34.25 -16.391 -19.703 1 90 292 GLN A C 1
ATOM 2377 O O . GLN A 1 292 ? 33.156 -15.945 -19.312 1 90 292 GLN A O 1
ATOM 2382 N N . PHE A 1 293 ? 35.375 -15.844 -19.312 1 93.38 293 PHE A N 1
ATOM 2383 C CA . PHE A 1 293 ? 35.406 -14.711 -18.406 1 93.38 293 PHE A CA 1
ATOM 2384 C C . PHE A 1 293 ? 34.844 -13.469 -19.062 1 93.38 293 PHE A C 1
ATOM 2386 O O . PHE A 1 293 ? 33.812 -12.938 -18.625 1 93.38 293 PHE A O 1
ATOM 2393 N N . PRO A 1 294 ? 35.469 -12.961 -20.188 1 94.69 294 PRO A N 1
ATOM 2394 C CA . PRO A 1 294 ? 34.875 -11.766 -20.812 1 94.69 294 PRO A CA 1
ATOM 2395 C C . PRO A 1 294 ? 33.438 -11.984 -21.281 1 94.69 294 PRO A C 1
ATOM 2397 O O . PRO A 1 294 ? 32.625 -11.055 -21.266 1 94.69 294 PRO A O 1
ATOM 2400 N N . ARG A 1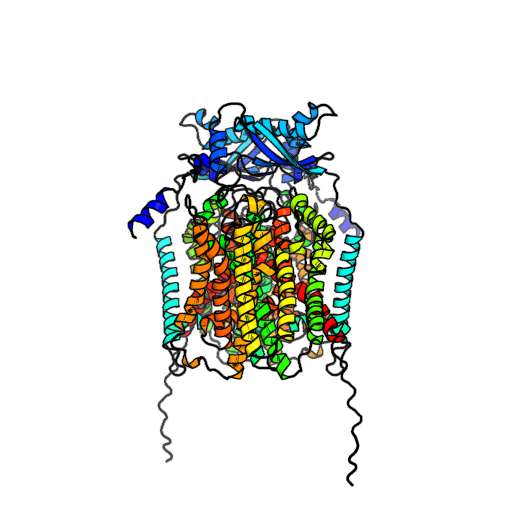 295 ? 33.094 -13.141 -21.688 1 92.19 295 ARG A N 1
ATOM 2401 C CA . ARG A 1 295 ? 31.734 -13.438 -22.094 1 92.19 295 ARG A CA 1
ATOM 2402 C C . ARG A 1 295 ? 30.766 -13.328 -20.922 1 92.19 295 ARG A C 1
ATOM 2404 O O . ARG A 1 295 ? 29.672 -12.781 -21.062 1 92.19 295 ARG A O 1
ATOM 2411 N N . GLY A 1 296 ? 31.188 -13.922 -19.828 1 93.56 296 GLY A N 1
ATOM 2412 C CA . GLY A 1 296 ? 30.359 -13.844 -18.641 1 93.56 296 GLY A CA 1
ATOM 2413 C C . GLY A 1 296 ? 30.125 -12.422 -18.172 1 93.56 296 GLY A C 1
ATOM 2414 O O . GLY A 1 296 ? 29 -12.055 -17.797 1 93.56 296 GLY A O 1
ATOM 2415 N N . VAL A 1 297 ? 31.156 -11.672 -18.172 1 96.25 297 VAL A N 1
ATOM 2416 C CA . VAL A 1 297 ? 31.078 -10.281 -17.75 1 96.25 297 VAL A CA 1
ATOM 2417 C C . VAL A 1 297 ? 30.156 -9.5 -18.688 1 96.25 297 VAL A C 1
ATOM 2419 O O . VAL A 1 297 ? 29.328 -8.703 -18.25 1 96.25 297 VAL A O 1
ATOM 2422 N N . LEU A 1 298 ? 30.266 -9.766 -19.938 1 94.75 298 LEU A N 1
ATOM 2423 C CA . LEU A 1 298 ? 29.438 -9.086 -20.938 1 94.75 298 LEU A CA 1
ATOM 2424 C C . LEU A 1 298 ? 27.969 -9.461 -20.797 1 94.75 298 LEU A C 1
ATOM 2426 O O . LEU A 1 298 ? 27.094 -8.602 -20.891 1 94.75 298 LEU A O 1
ATOM 2430 N N . LEU A 1 299 ? 27.75 -10.734 -20.609 1 93.12 299 LEU A N 1
ATOM 2431 C CA . LEU A 1 299 ? 26.375 -11.195 -20.453 1 93.12 299 LEU A CA 1
ATOM 2432 C C . LEU A 1 299 ? 25.719 -10.562 -19.234 1 93.12 299 LEU A C 1
ATOM 2434 O O . LEU A 1 299 ? 24.547 -10.172 -19.281 1 93.12 299 LEU A O 1
ATOM 2438 N N . ARG A 1 300 ? 26.422 -10.484 -18.203 1 95 300 ARG A N 1
ATOM 2439 C CA . ARG A 1 300 ? 25.906 -9.836 -17 1 95 300 ARG A CA 1
ATOM 2440 C C . ARG A 1 300 ? 25.625 -8.359 -17.25 1 95 300 ARG A C 1
ATOM 2442 O O . ARG A 1 300 ? 24.594 -7.832 -16.828 1 95 300 ARG A O 1
ATOM 2449 N N . TRP A 1 301 ? 26.594 -7.707 -17.922 1 96.19 301 TRP A N 1
ATOM 2450 C CA . TRP A 1 301 ? 26.438 -6.289 -18.234 1 96.19 301 TRP A CA 1
ATOM 2451 C C . TRP A 1 301 ? 25.203 -6.055 -19.094 1 96.19 301 TRP A C 1
ATOM 2453 O O . TRP A 1 301 ? 24.453 -5.105 -18.859 1 96.19 301 TRP A O 1
ATOM 2463 N N . LEU A 1 302 ? 24.969 -6.918 -20.031 1 95 302 LEU A N 1
ATOM 2464 C CA . LEU A 1 302 ? 23.828 -6.793 -20.938 1 95 302 LEU A CA 1
ATOM 2465 C C . LEU A 1 302 ? 22.516 -7.09 -20.203 1 95 302 LEU A C 1
ATOM 2467 O O . LEU A 1 302 ? 21.469 -6.566 -20.578 1 95 302 LEU A O 1
ATOM 2471 N N . ARG A 1 303 ? 22.641 -7.848 -19.219 1 94.19 303 ARG A N 1
ATOM 2472 C CA . ARG A 1 303 ? 21.453 -8.227 -18.453 1 94.19 303 ARG A CA 1
ATOM 2473 C C . ARG A 1 303 ? 21.031 -7.105 -17.5 1 94.19 303 ARG A C 1
ATOM 2475 O O . ARG A 1 303 ? 19.844 -6.801 -17.359 1 94.19 303 ARG A O 1
ATOM 2482 N N . LEU A 1 304 ? 21.938 -6.406 -16.891 1 96.44 304 LEU A N 1
ATOM 2483 C CA . LEU A 1 304 ? 21.672 -5.473 -15.797 1 96.44 304 LEU A CA 1
ATOM 2484 C C . LEU A 1 304 ? 21.547 -4.047 -16.312 1 96.44 304 LEU A C 1
ATOM 2486 O O . LEU A 1 304 ? 20.703 -3.275 -15.852 1 96.44 304 LEU A O 1
ATOM 2490 N N . THR A 1 305 ? 22.266 -3.67 -17.297 1 97.12 305 THR A N 1
ATOM 2491 C CA . THR A 1 305 ? 22.531 -2.275 -17.641 1 97.12 305 THR A CA 1
ATOM 2492 C C . THR A 1 305 ? 21.297 -1.65 -18.312 1 97.12 305 THR A C 1
ATOM 2494 O O . THR A 1 305 ? 20.984 -0.487 -18.062 1 97.12 305 THR A O 1
ATOM 2497 N N . PRO A 1 306 ? 20.594 -2.355 -19.141 1 95.62 306 PRO A N 1
ATOM 2498 C CA . PRO A 1 306 ? 19.469 -1.703 -19.797 1 95.62 306 PRO A CA 1
ATOM 2499 C C . PRO A 1 306 ? 18.453 -1.131 -18.812 1 95.62 306 PRO A C 1
ATOM 2501 O O . PRO A 1 306 ? 18.062 0.037 -18.922 1 95.62 306 PRO A O 1
ATOM 2504 N N . ILE A 1 307 ? 18.047 -1.893 -17.859 1 96.44 307 ILE A N 1
ATOM 2505 C CA . ILE A 1 307 ? 17.078 -1.419 -16.875 1 96.44 307 ILE A CA 1
ATOM 2506 C C . ILE A 1 307 ? 17.719 -0.346 -16 1 96.44 307 ILE A C 1
ATOM 2508 O O . ILE A 1 307 ? 17.078 0.652 -15.664 1 96.44 307 ILE A O 1
ATOM 2512 N N . TYR A 1 308 ? 18.969 -0.587 -15.664 1 97.12 308 TYR A N 1
ATOM 2513 C CA . TYR A 1 308 ? 19.703 0.386 -14.859 1 97.12 308 TYR A CA 1
ATOM 2514 C C . TYR A 1 308 ? 19.781 1.73 -15.57 1 97.12 308 TYR A C 1
ATOM 2516 O O . TYR A 1 308 ? 19.516 2.773 -14.977 1 97.12 308 TYR A O 1
ATOM 2524 N N . ALA A 1 309 ? 20.078 1.679 -16.812 1 96.44 309 ALA A N 1
ATOM 2525 C CA . ALA A 1 309 ? 20.203 2.889 -17.625 1 96.44 309 ALA A CA 1
ATOM 2526 C C . ALA A 1 309 ? 18.844 3.574 -17.781 1 96.44 309 ALA A C 1
ATOM 2528 O O . ALA A 1 309 ? 18.75 4.801 -17.719 1 96.44 309 ALA A O 1
ATOM 2529 N N . LEU A 1 310 ? 17.875 2.83 -18.016 1 96.44 310 LEU A N 1
ATOM 2530 C CA . LEU A 1 310 ? 16.547 3.391 -18.188 1 96.44 310 LEU A CA 1
ATOM 2531 C C . LEU A 1 310 ? 16.078 4.09 -16.906 1 96.44 310 LEU A C 1
ATOM 2533 O O . LEU A 1 310 ? 15.547 5.203 -16.969 1 96.44 310 LEU A O 1
ATOM 2537 N N . MET A 1 311 ? 16.25 3.434 -15.789 1 96.19 311 MET A N 1
ATOM 2538 C CA . MET A 1 311 ? 15.805 3.986 -14.508 1 96.19 311 MET A CA 1
ATOM 2539 C C . MET A 1 311 ? 16.625 5.219 -14.141 1 96.19 311 MET A C 1
ATOM 2541 O O . MET A 1 311 ? 16.078 6.219 -13.672 1 96.19 311 MET A O 1
ATOM 2545 N N . MET A 1 312 ? 17.906 5.125 -14.336 1 95.75 312 MET A N 1
ATOM 2546 C CA . MET A 1 312 ? 18.766 6.273 -14.07 1 95.75 312 MET A CA 1
ATOM 2547 C C . MET A 1 312 ? 18.422 7.434 -15 1 95.75 312 MET A C 1
ATOM 2549 O O . MET A 1 312 ? 18.422 8.594 -14.578 1 95.75 312 MET A O 1
ATOM 2553 N N . GLY A 1 313 ? 18.188 7.098 -16.281 1 96.31 313 GLY A N 1
ATOM 2554 C CA . GLY A 1 313 ? 17.766 8.125 -17.219 1 96.31 313 GLY A CA 1
ATOM 2555 C C . GLY A 1 313 ? 16.453 8.797 -16.828 1 96.31 313 GLY A C 1
ATOM 2556 O O . GLY A 1 313 ? 16.312 10.008 -16.969 1 96.31 313 GLY A O 1
ATOM 2557 N N . THR A 1 314 ? 15.539 8.031 -16.312 1 96.5 314 THR A N 1
ATOM 2558 C CA . THR A 1 314 ? 14.258 8.562 -15.867 1 96.5 314 THR A CA 1
ATOM 2559 C C . THR A 1 314 ? 14.445 9.5 -14.68 1 96.5 314 THR A C 1
ATOM 2561 O O . THR A 1 314 ? 13.828 10.562 -14.617 1 96.5 314 THR A O 1
ATOM 2564 N N . ILE A 1 315 ? 15.328 9.109 -13.797 1 95.94 315 ILE A N 1
ATOM 2565 C CA . ILE A 1 315 ? 15.609 9.93 -12.617 1 95.94 315 ILE A CA 1
ATOM 2566 C C . ILE A 1 315 ? 16.328 11.203 -13.039 1 95.94 315 ILE A C 1
ATOM 2568 O O . ILE A 1 315 ? 16.031 12.289 -12.539 1 95.94 315 ILE A O 1
ATOM 2572 N N . ALA A 1 316 ? 17.141 11.117 -13.969 1 95.75 316 ALA A N 1
ATOM 2573 C CA . ALA A 1 316 ? 17.969 12.234 -14.414 1 95.75 316 ALA A CA 1
ATOM 2574 C C . ALA A 1 316 ? 17.156 13.234 -15.227 1 95.75 316 ALA A C 1
ATOM 2576 O O . ALA A 1 316 ? 17.5 14.414 -15.312 1 95.75 316 ALA A O 1
ATOM 2577 N N . THR A 1 317 ? 15.969 12.805 -15.758 1 96.44 317 THR A N 1
ATOM 2578 C CA . THR A 1 317 ? 15.297 13.68 -16.719 1 96.44 317 THR A CA 1
ATOM 2579 C C . THR A 1 317 ? 13.82 13.844 -16.344 1 96.44 317 THR A C 1
ATOM 2581 O O . THR A 1 317 ? 13.438 14.828 -15.711 1 96.44 317 THR A O 1
ATOM 2584 N N . LEU A 1 318 ? 13.008 12.82 -16.422 1 95.62 318 LEU A N 1
ATOM 2585 C CA . LEU A 1 318 ? 11.547 12.898 -16.375 1 95.62 318 LEU A CA 1
ATOM 2586 C C . LEU A 1 318 ? 11.062 13.117 -14.945 1 95.62 318 LEU A C 1
ATOM 2588 O O . LEU A 1 318 ? 10.062 13.797 -14.727 1 95.62 318 LEU A O 1
ATOM 2592 N N . MET A 1 319 ? 11.68 12.586 -14 1 94.19 319 MET A N 1
ATOM 2593 C CA . MET A 1 319 ? 11.227 12.641 -12.617 1 94.19 319 MET A CA 1
ATOM 2594 C C . MET A 1 319 ? 11.141 14.078 -12.125 1 94.19 319 MET A C 1
ATOM 2596 O O . MET A 1 319 ? 10.266 14.422 -11.328 1 94.19 319 MET A O 1
ATOM 2600 N N . ARG A 1 320 ? 12 14.953 -12.562 1 93.25 320 ARG A N 1
ATOM 2601 C CA . ARG A 1 320 ? 12.055 16.328 -12.086 1 93.25 320 ARG A CA 1
ATOM 2602 C C 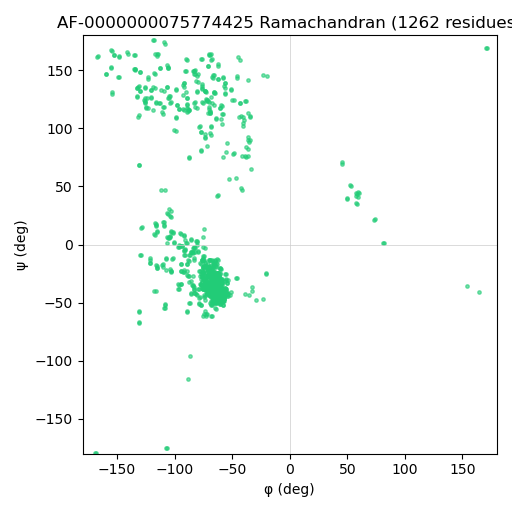. ARG A 1 320 ? 10.805 17.094 -12.492 1 93.25 320 ARG A C 1
ATOM 2604 O O . ARG A 1 320 ? 10.492 18.141 -11.898 1 93.25 320 ARG A O 1
ATOM 2611 N N . HIS A 1 321 ? 10.039 16.547 -13.477 1 93.94 321 HIS A N 1
ATOM 2612 C CA . HIS A 1 321 ? 8.859 17.234 -13.984 1 93.94 321 HIS A CA 1
ATOM 2613 C C . HIS A 1 321 ? 7.586 16.656 -13.367 1 93.94 321 HIS A C 1
ATOM 2615 O O . HIS A 1 321 ? 6.484 17.141 -13.656 1 93.94 321 HIS A O 1
ATOM 2621 N N . MET A 1 322 ? 7.676 15.742 -12.531 1 91.88 322 MET A N 1
ATOM 2622 C CA . MET A 1 322 ? 6.508 14.984 -12.094 1 91.88 322 MET A CA 1
ATOM 2623 C C . MET A 1 322 ? 5.93 15.57 -10.805 1 91.88 322 MET A C 1
ATOM 2625 O O . MET A 1 322 ? 4.902 15.102 -10.312 1 91.88 322 MET A O 1
ATOM 2629 N N . GLY A 1 323 ? 6.527 16.562 -10.297 1 90.44 323 GLY A N 1
ATOM 2630 C CA . GLY A 1 323 ? 6.004 17.141 -9.07 1 90.44 323 GLY A CA 1
ATOM 2631 C C . GLY A 1 323 ? 6.633 18.469 -8.719 1 90.44 323 GLY A C 1
ATOM 2632 O O . GLY A 1 323 ? 7.367 19.047 -9.523 1 90.44 323 GLY A O 1
ATOM 2633 N N . ASP A 1 324 ? 6.141 18.938 -7.598 1 90.88 324 ASP A N 1
ATOM 2634 C CA . ASP A 1 324 ? 6.625 20.203 -7.031 1 90.88 324 ASP A CA 1
ATOM 2635 C C . ASP A 1 324 ? 6.391 20.25 -5.523 1 90.88 324 ASP A C 1
ATOM 2637 O O . ASP A 1 324 ? 5.594 19.469 -4.988 1 90.88 324 ASP A O 1
ATOM 2641 N N . GLY A 1 325 ? 7.195 20.953 -4.852 1 92.38 325 GLY A N 1
ATOM 2642 C CA . GLY A 1 325 ? 7.109 21.078 -3.408 1 92.38 325 GLY A CA 1
ATOM 2643 C C . GLY A 1 325 ? 8.305 21.797 -2.807 1 92.38 325 GLY A C 1
ATOM 2644 O O . GLY A 1 325 ? 9.297 22.047 -3.496 1 92.38 325 GLY A O 1
ATOM 2645 N N . PRO A 1 326 ? 8.156 22.125 -1.574 1 94.75 326 PRO A N 1
ATOM 2646 C CA . PRO A 1 326 ? 9.25 22.859 -0.925 1 94.75 326 PRO A CA 1
ATOM 2647 C C . PRO A 1 326 ? 10.555 22.062 -0.913 1 94.75 326 PRO A C 1
ATOM 2649 O O . PRO A 1 326 ? 11.633 22.656 -1.053 1 94.75 326 PRO A O 1
ATOM 2652 N N . LEU A 1 327 ? 10.484 20.766 -0.805 1 95.12 327 LEU A N 1
ATOM 2653 C CA . LEU A 1 327 ? 11.695 19.953 -0.686 1 95.12 327 LEU A CA 1
ATOM 2654 C C . LEU A 1 327 ? 12.008 19.234 -1.995 1 95.12 327 LEU A C 1
ATOM 2656 O O . LEU A 1 327 ? 12.922 18.422 -2.059 1 95.12 327 LEU A O 1
ATOM 2660 N N . TRP A 1 328 ? 11.281 19.516 -3.041 1 94 328 TRP A N 1
ATOM 2661 C CA . TRP A 1 328 ? 11.453 18.844 -4.328 1 94 328 TRP A CA 1
ATOM 2662 C C . TRP A 1 328 ? 12.852 19.109 -4.887 1 94 328 TRP A C 1
ATOM 2664 O O . TRP A 1 328 ? 13.531 18.172 -5.336 1 94 328 TRP A O 1
ATOM 2674 N N . PRO A 1 329 ? 13.352 20.344 -4.824 1 92.88 329 PRO A N 1
ATOM 2675 C CA . PRO A 1 329 ? 14.711 20.578 -5.32 1 92.88 329 PRO A CA 1
ATOM 2676 C C . PRO A 1 329 ? 15.773 19.859 -4.492 1 92.88 329 PRO A C 1
ATOM 2678 O O . PRO A 1 329 ? 16.781 19.406 -5.035 1 92.88 329 PRO A O 1
ATOM 2681 N N . LEU A 1 330 ? 15.531 19.766 -3.246 1 91 330 LEU A N 1
ATOM 2682 C CA . LEU A 1 330 ? 16.5 19.172 -2.332 1 91 330 LEU A CA 1
ATOM 2683 C C . LEU A 1 330 ? 16.656 17.672 -2.596 1 91 330 LEU A C 1
ATOM 2685 O O . LEU A 1 330 ? 17.75 17.125 -2.492 1 91 330 LEU A O 1
ATOM 2689 N N . VAL A 1 331 ? 15.586 17.062 -2.941 1 91.06 331 VAL A N 1
ATOM 2690 C CA . VAL A 1 331 ? 15.594 15.609 -2.953 1 91.06 331 VAL A CA 1
ATOM 2691 C C . VAL A 1 331 ? 15.586 15.102 -4.395 1 91.06 331 VAL A C 1
ATOM 2693 O O . VAL A 1 331 ? 16.438 14.305 -4.781 1 91.06 331 VAL A O 1
ATOM 2696 N N . VAL A 1 332 ? 14.664 15.578 -5.215 1 92.25 332 VAL A N 1
ATOM 2697 C CA . VAL A 1 332 ? 14.469 15.031 -6.555 1 92.25 332 VAL A CA 1
ATOM 2698 C C . VAL A 1 332 ? 15.406 15.719 -7.539 1 92.25 332 VAL A C 1
ATOM 2700 O O . VAL A 1 332 ? 16.172 15.062 -8.25 1 92.25 332 VAL A O 1
ATOM 2703 N N . THR A 1 333 ? 15.406 17.062 -7.531 1 92.62 333 THR A N 1
ATOM 2704 C CA . THR A 1 333 ? 16.219 17.781 -8.5 1 92.62 333 THR A CA 1
ATOM 2705 C C . THR A 1 333 ? 17.703 17.594 -8.211 1 92.62 333 THR A C 1
ATOM 2707 O O . THR A 1 333 ? 18.516 17.516 -9.133 1 92.62 333 THR A O 1
ATOM 2710 N N . SER A 1 334 ? 18.062 17.562 -6.977 1 91 334 SER A N 1
ATOM 2711 C CA . SER A 1 334 ? 19.469 17.344 -6.621 1 91 334 SER A CA 1
ATOM 2712 C C . SER A 1 334 ? 19.938 15.961 -7.086 1 91 334 SER A C 1
ATOM 2714 O O . SER A 1 334 ? 21.047 15.812 -7.574 1 91 334 SER A O 1
ATOM 2716 N N . GLU A 1 335 ? 19.156 14.945 -6.883 1 92 335 GLU A N 1
ATOM 2717 C CA . GLU A 1 335 ? 19.516 13.609 -7.344 1 92 335 GLU A CA 1
ATOM 2718 C C . GLU A 1 335 ? 19.609 13.555 -8.867 1 92 335 GLU A C 1
ATOM 2720 O O . GLU A 1 335 ? 20.484 12.891 -9.414 1 92 335 GLU A O 1
ATOM 2725 N N . SER A 1 336 ? 18.656 14.242 -9.531 1 93.88 336 SER A N 1
ATOM 2726 C CA . SER A 1 336 ? 18.703 14.328 -10.992 1 93.88 336 SER A CA 1
ATOM 2727 C C . SER A 1 336 ? 20.031 14.938 -11.461 1 93.88 336 SER A C 1
ATOM 2729 O O . SER A 1 336 ? 20.656 14.422 -12.391 1 93.88 336 SER A O 1
ATOM 2731 N N . ALA A 1 337 ? 20.438 15.992 -10.812 1 92.88 337 ALA A N 1
ATOM 2732 C CA . ALA A 1 337 ? 21.688 16.656 -11.18 1 92.88 337 ALA A CA 1
ATOM 2733 C C . ALA A 1 337 ? 22.891 15.727 -10.961 1 92.88 337 ALA A C 1
ATOM 2735 O O . ALA A 1 337 ? 23.812 15.68 -11.781 1 92.88 337 ALA A O 1
ATOM 2736 N N . ALA A 1 338 ? 22.859 15.023 -9.867 1 92.56 338 ALA A N 1
ATOM 2737 C CA . ALA A 1 338 ? 23.922 14.078 -9.57 1 92.56 338 ALA A CA 1
ATOM 2738 C C . ALA A 1 338 ? 23.984 12.961 -10.609 1 92.56 338 ALA A C 1
ATOM 2740 O O . ALA A 1 338 ? 25.062 12.57 -11.055 1 92.56 338 ALA A O 1
ATOM 2741 N N . CYS A 1 339 ? 22.859 12.461 -10.984 1 94.12 339 CYS A N 1
ATOM 2742 C CA . CYS A 1 339 ? 22.797 11.383 -11.969 1 94.12 339 CYS A CA 1
ATOM 2743 C C . CYS A 1 339 ? 23.281 11.859 -13.328 1 94.12 339 CYS A C 1
ATOM 2745 O O . CYS A 1 339 ? 23.906 11.102 -14.078 1 94.12 339 CYS A O 1
ATOM 2747 N N . ARG A 1 340 ? 23 13.102 -13.672 1 93.31 340 ARG A N 1
ATOM 2748 C CA . ARG A 1 340 ? 23.453 13.672 -14.938 1 93.31 340 ARG A CA 1
ATOM 2749 C C . ARG A 1 340 ? 24.969 13.844 -14.945 1 93.31 340 ARG A C 1
ATOM 2751 O O . ARG A 1 340 ? 25.609 13.695 -15.984 1 93.31 340 ARG A O 1
ATOM 2758 N N . GLN A 1 341 ? 25.5 14.055 -13.812 1 91.5 341 GLN A N 1
ATOM 2759 C CA . GLN A 1 341 ? 26.922 14.297 -13.703 1 91.5 341 GLN A CA 1
ATOM 2760 C C . GLN A 1 341 ? 27.703 12.977 -13.672 1 91.5 341 GLN A C 1
ATOM 2762 O O . GLN A 1 341 ? 28.766 12.867 -14.289 1 91.5 341 GLN A O 1
ATOM 2767 N N . TYR A 1 342 ? 27.156 11.93 -12.969 1 92.31 342 TYR A N 1
ATOM 2768 C CA . TYR A 1 342 ? 27.969 10.742 -12.68 1 92.31 342 TYR A CA 1
ATOM 2769 C C . TYR A 1 342 ? 27.375 9.516 -13.367 1 92.31 342 TYR A C 1
ATOM 2771 O O . TYR A 1 342 ? 27.672 8.383 -12.969 1 92.31 342 TYR A O 1
ATOM 2779 N N . TRP A 1 343 ? 26.516 9.68 -14.359 1 93.06 343 TRP A N 1
ATOM 2780 C CA . TRP A 1 343 ? 25.859 8.555 -15.023 1 93.06 343 TRP A CA 1
ATOM 2781 C C . TRP A 1 343 ? 26.891 7.551 -15.539 1 93.06 343 TRP A C 1
ATOM 2783 O O . TRP A 1 343 ? 26.656 6.34 -15.5 1 93.06 343 TRP A O 1
ATOM 2793 N N . TRP A 1 344 ? 28.109 7.992 -15.977 1 93.06 344 TRP A N 1
ATOM 2794 C CA . TRP A 1 344 ? 29.125 7.129 -16.562 1 93.06 344 TRP A CA 1
ATOM 2795 C C . TRP A 1 344 ? 29.672 6.16 -15.516 1 93.06 344 TRP A C 1
ATOM 2797 O O . TRP A 1 344 ? 29.953 5 -15.82 1 93.06 344 TRP A O 1
ATOM 2807 N N . ALA A 1 345 ? 29.859 6.609 -14.258 1 94.12 345 ALA A N 1
ATOM 2808 C CA . ALA A 1 345 ? 30.359 5.75 -13.188 1 94.12 345 ALA A CA 1
ATOM 2809 C C . ALA A 1 345 ? 29.375 4.625 -12.883 1 94.12 345 ALA A C 1
ATOM 2811 O O . ALA A 1 345 ? 29.781 3.527 -12.484 1 94.12 345 ALA A O 1
ATOM 2812 N N . HIS A 1 346 ? 28.125 4.902 -13.062 1 94.88 346 HIS A N 1
ATOM 2813 C CA . HIS A 1 346 ? 27.078 3.918 -12.789 1 94.88 346 HIS A CA 1
ATOM 2814 C C . HIS A 1 346 ? 27.031 2.852 -13.883 1 94.88 346 HIS A C 1
ATOM 2816 O O . HIS A 1 346 ? 26.844 1.667 -13.586 1 94.88 346 HIS A O 1
ATOM 2822 N N . VAL A 1 347 ? 27.219 3.229 -15.102 1 94.88 347 VAL A N 1
ATOM 2823 C CA . VAL A 1 347 ? 27.188 2.285 -16.203 1 94.88 347 VAL A CA 1
ATOM 2824 C C . VAL A 1 347 ? 28.422 1.378 -16.141 1 94.88 347 VAL A C 1
ATOM 2826 O O . VAL A 1 347 ? 28.359 0.208 -16.531 1 94.88 347 VAL A O 1
ATOM 2829 N N . LEU A 1 348 ? 29.453 1.893 -15.562 1 95.69 348 LEU A N 1
ATOM 2830 C CA . LEU A 1 348 ? 30.688 1.115 -15.422 1 95.69 348 LEU A CA 1
ATOM 2831 C C . LEU A 1 348 ? 30.703 0.358 -14.102 1 95.69 348 LEU A C 1
ATOM 2833 O O . LEU A 1 348 ? 31.625 -0.415 -13.836 1 95.69 348 LEU A O 1
ATOM 2837 N N . TYR A 1 349 ? 29.75 0.546 -13.289 1 96.56 349 TYR A N 1
ATOM 2838 C CA . TYR A 1 349 ? 29.594 -0.134 -12.008 1 96.56 349 TYR A CA 1
ATOM 2839 C C . TYR A 1 349 ? 30.781 0.136 -11.094 1 96.56 349 TYR A C 1
ATOM 2841 O O . TYR A 1 349 ? 31.328 -0.788 -10.484 1 96.56 349 TYR A O 1
ATOM 2849 N N . ILE A 1 350 ? 31.234 1.408 -11.008 1 95.38 350 ILE A N 1
ATOM 2850 C CA . ILE A 1 350 ? 32.312 1.8 -10.109 1 95.38 350 ILE A CA 1
ATOM 2851 C C . ILE A 1 350 ? 31.875 3 -9.266 1 95.38 350 ILE A C 1
ATOM 2853 O O . ILE A 1 350 ? 32.719 3.693 -8.688 1 95.38 350 ILE A O 1
ATOM 2857 N N . ASN A 1 351 ? 30.562 3.324 -9.219 1 93.25 351 ASN A N 1
ATOM 2858 C CA . ASN A 1 351 ? 30.031 4.496 -8.539 1 93.25 351 ASN A CA 1
ATOM 2859 C C . ASN A 1 351 ? 30.312 4.449 -7.039 1 93.25 351 ASN A C 1
ATOM 2861 O O . ASN A 1 351 ? 30.422 5.492 -6.395 1 93.25 351 ASN A O 1
ATOM 2865 N N . ASN A 1 352 ? 30.469 3.26 -6.406 1 92.31 352 ASN A N 1
ATOM 2866 C CA . ASN A 1 352 ? 30.672 3.133 -4.969 1 92.31 352 ASN A CA 1
ATOM 2867 C C . ASN A 1 352 ? 32.094 3.525 -4.57 1 92.31 352 ASN A C 1
ATOM 2869 O O . ASN A 1 352 ? 32.406 3.633 -3.381 1 92.31 352 ASN A O 1
ATOM 2873 N N . TYR A 1 353 ? 32.969 3.721 -5.598 1 92.44 353 TYR A N 1
ATOM 2874 C CA . TYR A 1 353 ? 34.312 4.164 -5.324 1 92.44 353 TYR A CA 1
ATOM 2875 C C . TYR A 1 353 ? 34.531 5.625 -5.723 1 92.44 353 TYR A C 1
ATOM 2877 O O . TYR A 1 353 ? 35.531 6.238 -5.387 1 92.44 353 TYR A O 1
ATOM 2885 N N . ILE A 1 354 ? 33.562 6.113 -6.461 1 82.69 354 ILE A N 1
ATOM 2886 C CA . ILE A 1 354 ? 33.719 7.453 -7.02 1 82.69 354 ILE A CA 1
ATOM 2887 C C . ILE A 1 354 ? 32.875 8.445 -6.215 1 82.69 354 ILE A C 1
ATOM 2889 O O . ILE A 1 354 ? 33.25 9.625 -6.113 1 82.69 354 ILE A O 1
ATOM 2893 N N . TYR A 1 355 ? 31.859 7.891 -5.539 1 65.94 355 TYR A N 1
ATOM 2894 C CA . TYR A 1 355 ? 30.891 8.766 -4.898 1 65.94 355 TYR A CA 1
ATOM 2895 C C . TYR A 1 355 ? 31.562 9.672 -3.873 1 65.94 355 TYR A C 1
ATOM 2897 O O . TYR A 1 355 ? 32.281 9.195 -2.99 1 65.94 355 TYR A O 1
ATOM 2905 N N . ASP A 1 356 ? 31.641 10.953 -4.262 1 64.31 356 ASP A N 1
ATOM 2906 C CA . ASP A 1 356 ? 31.891 11.977 -3.254 1 64.31 356 ASP A CA 1
ATOM 2907 C C . ASP A 1 356 ? 30.594 12.492 -2.65 1 64.31 356 ASP A C 1
ATOM 2909 O O . ASP A 1 356 ? 29.703 11.703 -2.322 1 64.31 356 ASP A O 1
ATOM 2913 N N . ASP A 1 357 ? 30.188 13.75 -2.785 1 61.28 357 ASP A N 1
ATOM 2914 C CA . ASP A 1 357 ? 29.094 14.461 -2.127 1 61.28 357 ASP A CA 1
ATOM 2915 C C . ASP A 1 357 ? 27.797 14.352 -2.936 1 61.28 357 ASP A C 1
ATOM 2917 O O . ASP A 1 357 ? 26.766 14.891 -2.539 1 61.28 357 ASP A O 1
ATOM 2921 N N . ALA A 1 358 ? 27.812 13.555 -4.105 1 62.56 358 ALA A N 1
ATOM 2922 C CA . ALA A 1 358 ? 26.609 13.641 -4.918 1 62.56 358 ALA A CA 1
ATOM 2923 C C . ALA A 1 358 ? 25.922 12.281 -5.039 1 62.56 358 ALA A C 1
ATOM 2925 O O . ALA A 1 358 ? 26.5 11.344 -5.598 1 62.56 358 ALA A O 1
ATOM 2926 N N . TRP A 1 359 ? 24.672 12.164 -4.496 1 76.62 359 TRP A N 1
ATOM 2927 C CA . TRP A 1 359 ? 24.062 10.836 -4.445 1 76.62 359 TRP A CA 1
ATOM 2928 C C . TRP A 1 359 ? 23.047 10.664 -5.574 1 76.62 359 TRP A C 1
ATOM 2930 O O . TRP A 1 359 ? 22.016 11.328 -5.598 1 76.62 359 TRP A O 1
ATOM 2940 N N . CYS A 1 360 ? 23.594 10.008 -6.566 1 86.31 360 CYS A N 1
ATOM 2941 C CA . CYS A 1 360 ? 22.703 9.461 -7.594 1 86.31 360 CYS A CA 1
ATOM 2942 C C . CYS A 1 360 ? 22.312 8.023 -7.266 1 86.31 360 CYS A C 1
ATOM 2944 O O . CYS A 1 360 ? 23.172 7.133 -7.246 1 86.31 360 CYS A O 1
ATOM 2946 N N . THR A 1 361 ? 21.016 7.82 -7.035 1 89.75 361 THR A N 1
ATOM 2947 C CA . THR A 1 361 ? 20.531 6.492 -6.684 1 89.75 361 THR A CA 1
ATOM 2948 C C . THR A 1 361 ? 21.422 5.844 -5.629 1 89.75 361 THR A C 1
ATOM 2950 O O . THR A 1 361 ? 22.078 4.84 -5.902 1 89.75 361 THR A O 1
ATOM 2953 N N . PRO A 1 362 ? 21.391 6.32 -4.5 1 89.31 362 PRO A N 1
ATOM 2954 C CA . PRO A 1 362 ? 22.312 5.867 -3.459 1 89.31 362 PRO A CA 1
ATOM 2955 C C . PRO A 1 362 ? 22.25 4.359 -3.225 1 89.31 362 PRO A C 1
ATOM 2957 O O . PRO A 1 362 ? 23.25 3.744 -2.85 1 89.31 362 PRO A O 1
ATOM 2960 N N . GLN A 1 363 ? 21.203 3.693 -3.494 1 91.19 363 GLN A N 1
ATOM 2961 C CA . GLN A 1 363 ? 21.078 2.258 -3.26 1 91.19 363 GLN A CA 1
ATOM 2962 C C . GLN A 1 363 ? 21.875 1.464 -4.297 1 91.19 363 GLN A C 1
ATOM 2964 O O . GLN A 1 363 ? 22.109 0.268 -4.117 1 91.19 363 GLN A O 1
ATOM 2969 N N . SER A 1 364 ? 22.297 2.111 -5.344 1 93.75 364 SER A N 1
ATOM 2970 C CA . SER A 1 364 ? 22.969 1.419 -6.445 1 93.75 364 SER A CA 1
ATOM 2971 C C . SER A 1 364 ? 24.391 1.008 -6.07 1 93.75 364 SER A C 1
ATOM 2973 O O . SER A 1 364 ? 25.078 0.345 -6.848 1 93.75 364 SER A O 1
ATOM 2975 N N . TRP A 1 365 ? 24.844 1.368 -4.875 1 93.88 365 TRP A N 1
ATOM 2976 C CA . TRP A 1 365 ? 26.141 0.851 -4.422 1 93.88 365 TRP A CA 1
ATOM 2977 C C . TRP A 1 365 ? 26.156 -0.673 -4.48 1 93.88 365 TRP A C 1
ATOM 2979 O O . TRP A 1 365 ? 27.188 -1.272 -4.789 1 93.88 365 TRP A O 1
ATOM 2989 N N . TYR A 1 366 ? 25.078 -1.277 -4.152 1 95.56 366 TYR A N 1
ATOM 2990 C CA . TYR A 1 366 ? 24.969 -2.732 -4.137 1 95.56 366 TYR A CA 1
ATOM 2991 C C . TYR A 1 366 ? 25.281 -3.314 -5.508 1 95.56 366 TYR A C 1
ATOM 2993 O O . TYR A 1 366 ? 26 -4.316 -5.617 1 95.56 366 TYR A O 1
ATOM 3001 N N . LEU A 1 367 ? 24.703 -2.711 -6.57 1 96.5 367 LEU A N 1
ATOM 3002 C CA . LEU A 1 367 ? 24.922 -3.215 -7.926 1 96.5 367 LEU A CA 1
ATOM 3003 C C . LEU A 1 367 ? 26.391 -3.125 -8.312 1 96.5 367 LEU A C 1
ATOM 3005 O O . LEU A 1 367 ? 26.922 -4.031 -8.961 1 96.5 367 LEU A O 1
ATOM 3009 N N . ALA A 1 368 ? 26.969 -2.031 -7.934 1 96.44 368 ALA A N 1
ATOM 3010 C CA . ALA A 1 368 ? 28.391 -1.869 -8.203 1 96.44 368 ALA A CA 1
ATOM 3011 C C . ALA A 1 368 ? 29.219 -2.922 -7.469 1 96.44 368 ALA A C 1
ATOM 3013 O O . ALA A 1 368 ? 30.031 -3.619 -8.078 1 96.44 368 ALA A O 1
ATOM 3014 N N . SER A 1 369 ? 28.953 -3.066 -6.23 1 97.12 369 SER A N 1
ATOM 3015 C CA . SER A 1 369 ? 29.672 -4.035 -5.41 1 97.12 369 SER A CA 1
ATOM 3016 C C . SER A 1 369 ? 29.453 -5.457 -5.918 1 97.12 369 SER A C 1
ATOM 3018 O O . SER A 1 369 ? 30.406 -6.23 -6.039 1 97.12 369 SER A O 1
ATOM 3020 N N . ASP A 1 370 ? 28.25 -5.805 -6.195 1 97.62 370 ASP A N 1
ATOM 3021 C CA . ASP A 1 370 ? 27.922 -7.141 -6.672 1 97.62 370 ASP A CA 1
ATOM 3022 C C . ASP A 1 370 ? 28.625 -7.445 -7.992 1 97.62 370 ASP A C 1
ATOM 3024 O O . ASP A 1 370 ? 29.156 -8.539 -8.18 1 97.62 370 ASP A O 1
ATOM 3028 N N . THR A 1 371 ? 28.594 -6.504 -8.914 1 97.75 371 THR A N 1
ATOM 3029 C CA . THR A 1 371 ? 29.219 -6.703 -10.227 1 97.75 371 THR A CA 1
ATOM 3030 C C . THR A 1 371 ? 30.734 -6.832 -10.094 1 97.75 371 THR A C 1
ATOM 3032 O O . THR A 1 371 ? 31.344 -7.652 -10.773 1 97.75 371 THR A O 1
ATOM 3035 N N . GLN A 1 372 ? 31.328 -6.031 -9.258 1 97.69 372 GLN A N 1
ATOM 3036 C CA . GLN A 1 372 ? 32.781 -6.105 -9.031 1 97.69 372 GLN A CA 1
ATOM 3037 C C . GLN A 1 372 ? 33.156 -7.469 -8.469 1 97.69 372 GLN A C 1
ATOM 3039 O O . GLN A 1 372 ? 34.094 -8.102 -8.969 1 97.69 372 GLN A O 1
ATOM 3044 N N . MET A 1 373 ? 32.438 -7.871 -7.504 1 97.94 373 MET A N 1
ATOM 3045 C CA . MET A 1 373 ? 32.75 -9.164 -6.902 1 97.94 373 MET A CA 1
ATOM 3046 C C . MET A 1 373 ? 32.438 -10.305 -7.867 1 97.94 373 MET A C 1
ATOM 3048 O O . MET A 1 373 ? 33.125 -11.32 -7.895 1 97.94 373 MET A O 1
ATOM 3052 N N . PHE A 1 374 ? 31.391 -10.164 -8.641 1 97.56 374 PHE A N 1
ATOM 3053 C CA . PHE A 1 374 ? 31.062 -11.141 -9.68 1 97.56 374 PHE A CA 1
ATOM 3054 C C . PHE A 1 374 ? 32.219 -11.305 -10.641 1 97.56 374 PHE A C 1
ATOM 3056 O O . PHE A 1 374 ? 32.625 -12.43 -10.953 1 97.56 374 PHE A O 1
ATOM 3063 N N . CYS A 1 375 ? 32.781 -10.188 -11.102 1 97.06 375 CYS A N 1
ATOM 3064 C CA . CYS A 1 375 ? 33.906 -10.227 -12.047 1 97.06 375 CYS A CA 1
ATOM 3065 C C . CYS A 1 375 ? 35.094 -10.898 -11.422 1 97.06 375 CYS A C 1
ATOM 3067 O O . CYS A 1 375 ? 35.719 -11.773 -12.039 1 97.06 375 CYS A O 1
ATOM 3069 N N . LEU A 1 376 ? 35.406 -10.516 -10.227 1 96.56 376 LEU A N 1
ATOM 3070 C CA . LEU A 1 376 ? 36.562 -11.078 -9.547 1 96.56 376 LEU A CA 1
ATOM 3071 C C . LEU A 1 376 ? 36.406 -12.578 -9.328 1 96.56 376 LEU A C 1
ATOM 3073 O O . LEU A 1 376 ? 37.312 -13.359 -9.633 1 96.56 376 LEU A O 1
ATOM 3077 N N . CYS A 1 377 ? 35.281 -12.969 -8.836 1 95.56 377 CYS A N 1
ATOM 3078 C CA . CYS A 1 377 ? 35.062 -14.367 -8.477 1 95.56 377 CYS A CA 1
ATOM 3079 C C . CYS A 1 377 ? 34.875 -15.234 -9.719 1 95.56 377 CYS A C 1
ATOM 3081 O O . CYS A 1 377 ? 35.281 -16.391 -9.734 1 95.56 377 CYS A O 1
ATOM 3083 N N . LEU A 1 378 ? 34.25 -14.68 -10.75 1 95.75 378 LEU A N 1
ATOM 3084 C CA . LEU A 1 378 ? 34.219 -15.398 -12.023 1 95.75 378 LEU A CA 1
ATOM 3085 C C . LEU A 1 378 ? 35.625 -15.648 -12.562 1 95.75 378 LEU A C 1
ATOM 3087 O O . LEU A 1 378 ? 35.906 -16.75 -13.039 1 95.75 378 LEU A O 1
ATOM 3091 N N . LEU A 1 379 ? 36.5 -14.672 -12.461 1 95.44 379 LEU A N 1
ATOM 3092 C CA . LEU A 1 379 ? 37.875 -14.805 -12.906 1 95.44 379 LEU A CA 1
ATOM 3093 C C . LEU A 1 379 ? 38.594 -15.898 -12.125 1 95.44 379 LEU A C 1
ATOM 3095 O O . LEU A 1 379 ? 39.281 -16.734 -12.711 1 95.44 379 LEU A O 1
ATOM 3099 N N . LEU A 1 380 ? 38.344 -15.922 -10.898 1 94.06 380 LEU A N 1
ATOM 3100 C CA . LEU A 1 380 ? 39 -16.906 -10.047 1 94.06 380 LEU A CA 1
ATOM 3101 C C . LEU A 1 380 ? 38.469 -18.312 -10.328 1 94.06 380 LEU A C 1
ATOM 3103 O O . LEU A 1 380 ? 39.25 -19.281 -10.359 1 94.06 380 LEU A O 1
ATOM 3107 N N . CYS A 1 381 ? 37.188 -18.422 -10.531 1 92.56 381 CYS A N 1
ATOM 3108 C CA . CYS A 1 381 ? 36.594 -19.719 -10.805 1 92.56 381 CYS A CA 1
ATOM 3109 C C . CYS A 1 381 ? 37.062 -20.266 -12.148 1 92.56 381 CYS A C 1
ATOM 3111 O O . CYS A 1 381 ? 37.219 -21.484 -12.305 1 92.56 381 CYS A O 1
ATOM 3113 N N . VAL A 1 382 ? 37.281 -19.391 -13.078 1 91.5 382 VAL A N 1
ATOM 3114 C CA . VAL A 1 382 ? 37.719 -19.812 -14.406 1 91.5 382 VAL A CA 1
ATOM 3115 C C . VAL A 1 382 ? 39.188 -20.203 -14.375 1 91.5 382 VAL A C 1
ATOM 3117 O O . VAL A 1 382 ? 39.625 -21.109 -15.086 1 91.5 382 VAL A O 1
ATOM 3120 N N . MET A 1 383 ? 39.938 -19.594 -13.508 1 89.25 383 MET A N 1
ATOM 3121 C CA . MET A 1 383 ? 41.375 -19.828 -13.445 1 89.25 383 MET A CA 1
ATOM 3122 C C . MET A 1 383 ? 41.688 -21.078 -12.617 1 89.25 383 MET A C 1
ATOM 3124 O O . MET A 1 383 ? 42.594 -21.828 -12.93 1 89.25 383 MET A O 1
ATOM 3128 N N . ILE A 1 384 ? 40.906 -21.203 -11.648 1 86.56 384 ILE A N 1
ATOM 3129 C CA . ILE A 1 384 ? 41.156 -22.312 -10.719 1 86.56 384 ILE A CA 1
ATOM 3130 C C . ILE A 1 384 ? 40.031 -23.344 -10.859 1 86.56 384 ILE A C 1
ATOM 3132 O O . ILE A 1 384 ? 38.906 -23.125 -10.383 1 86.56 384 ILE A O 1
ATOM 3136 N N . ARG A 1 385 ? 40.406 -24.562 -11.359 1 81.94 385 ARG A N 1
ATOM 3137 C CA . ARG A 1 385 ? 39.312 -25.469 -11.766 1 81.94 385 ARG A CA 1
ATOM 3138 C C . ARG A 1 385 ? 39.406 -26.781 -10.984 1 81.94 385 ARG A C 1
ATOM 3140 O O . ARG A 1 385 ? 38.406 -27.516 -10.891 1 81.94 385 ARG A O 1
ATOM 3147 N N . THR A 1 386 ? 40.5 -27.016 -10.398 1 85.62 386 THR A N 1
ATOM 3148 C CA . THR A 1 386 ? 40.594 -28.297 -9.688 1 85.62 386 THR A CA 1
ATOM 3149 C C . THR A 1 386 ? 39.938 -28.203 -8.32 1 85.62 386 THR A C 1
ATOM 3151 O O . THR A 1 386 ? 39.969 -27.156 -7.672 1 85.62 386 THR A O 1
ATOM 3154 N N . PRO A 1 387 ? 39.25 -29.203 -7.906 1 87.62 387 PRO A N 1
ATOM 3155 C CA . PRO A 1 387 ? 38.531 -29.172 -6.633 1 87.62 387 PRO A CA 1
ATOM 3156 C C . PRO A 1 387 ? 39.438 -28.812 -5.453 1 87.62 387 PRO A C 1
ATOM 3158 O O . PRO A 1 387 ? 39 -28.078 -4.555 1 87.62 387 PRO A O 1
ATOM 3161 N N . ARG A 1 388 ? 40.625 -29.297 -5.383 1 91.44 388 ARG A N 1
ATOM 3162 C CA . ARG A 1 388 ? 41.531 -28.984 -4.293 1 91.44 388 ARG A CA 1
ATOM 3163 C C . ARG A 1 388 ? 41.906 -27.5 -4.328 1 91.44 388 ARG A C 1
ATOM 3165 O O . ARG A 1 388 ? 41.906 -26.828 -3.295 1 91.44 388 ARG A O 1
ATOM 3172 N N . SER A 1 389 ? 42.25 -27.016 -5.457 1 92.25 389 SER A N 1
ATOM 3173 C CA . SER A 1 389 ? 42.625 -25.625 -5.609 1 92.25 389 SER A CA 1
ATOM 3174 C C . SER A 1 389 ? 41.469 -24.688 -5.332 1 92.25 389 SER A C 1
ATOM 3176 O O . SER A 1 389 ? 41.656 -23.578 -4.82 1 92.25 389 SER A O 1
ATOM 3178 N N . SER A 1 390 ? 40.312 -25.125 -5.684 1 92.69 390 SER A N 1
ATOM 3179 C CA . SER A 1 390 ? 39.156 -24.312 -5.422 1 92.69 390 SER A CA 1
ATOM 3180 C C . SER A 1 390 ? 38.906 -24.141 -3.928 1 92.69 390 SER A C 1
ATOM 3182 O O . SER A 1 390 ? 38.531 -23.062 -3.469 1 92.69 390 SER A O 1
ATOM 3184 N N . LYS A 1 391 ? 39.062 -25.219 -3.178 1 94.62 391 LYS A N 1
ATOM 3185 C CA . LYS A 1 391 ? 38.906 -25.156 -1.728 1 94.62 391 LYS A CA 1
ATOM 3186 C C . LYS A 1 391 ? 39.938 -24.203 -1.109 1 94.62 391 LYS A C 1
ATOM 3188 O O . LYS A 1 391 ? 39.594 -23.422 -0.211 1 94.62 391 LYS A O 1
ATOM 3193 N N . ILE A 1 392 ? 41.125 -24.281 -1.603 1 95.19 392 ILE A N 1
ATOM 3194 C CA . ILE A 1 392 ? 42.188 -23.406 -1.107 1 95.19 392 ILE A CA 1
ATOM 3195 C C . ILE A 1 392 ? 41.875 -21.969 -1.469 1 95.19 392 ILE A C 1
ATOM 3197 O O . ILE A 1 392 ? 42.031 -21.062 -0.639 1 95.19 392 ILE A O 1
ATOM 3201 N N . MET A 1 393 ? 41.469 -21.766 -2.662 1 94.88 393 MET A N 1
ATOM 3202 C CA . MET A 1 393 ? 41.125 -20.422 -3.125 1 94.88 393 MET A CA 1
ATOM 3203 C C . MET A 1 393 ? 40.031 -19.812 -2.268 1 94.88 393 MET A C 1
ATOM 3205 O O . MET A 1 393 ? 40.125 -18.656 -1.854 1 94.88 393 MET A O 1
ATOM 3209 N N . LEU A 1 394 ? 39.031 -20.594 -1.988 1 96.94 394 LEU A N 1
ATOM 3210 C CA . LEU A 1 394 ? 37.906 -20.109 -1.186 1 96.94 394 LEU A CA 1
ATOM 3211 C C . LEU A 1 394 ? 38.344 -19.781 0.23 1 96.94 394 LEU A C 1
ATOM 3213 O O . LEU A 1 394 ? 37.938 -18.766 0.797 1 96.94 394 LEU A O 1
ATOM 3217 N N . THR A 1 395 ? 39.188 -20.594 0.767 1 97.06 395 THR A N 1
ATOM 3218 C CA . THR A 1 395 ? 39.688 -20.375 2.121 1 97.06 395 THR A CA 1
ATOM 3219 C C . THR A 1 395 ? 40.562 -19.125 2.18 1 97.06 395 THR A C 1
ATOM 3221 O O . THR A 1 395 ? 40.406 -18.297 3.088 1 97.06 395 THR A O 1
ATOM 3224 N N . VAL A 1 396 ? 41.438 -18.984 1.242 1 96.62 396 VAL A N 1
ATOM 3225 C CA . VAL A 1 396 ? 42.312 -17.828 1.188 1 96.62 396 VAL A CA 1
ATOM 3226 C C . VAL A 1 396 ? 41.5 -16.547 0.973 1 96.62 396 VAL A C 1
ATOM 3228 O O . VAL A 1 396 ? 41.75 -15.531 1.614 1 96.62 396 VAL A O 1
ATOM 3231 N N . LEU A 1 397 ? 40.594 -16.641 0.062 1 97.19 397 LEU A N 1
ATOM 3232 C CA . LEU A 1 397 ? 39.719 -15.492 -0.216 1 97.19 397 LEU A CA 1
ATOM 3233 C C . LEU A 1 397 ? 38.938 -15.102 1.022 1 97.19 397 LEU A C 1
ATOM 3235 O O . LEU A 1 397 ? 38.75 -13.914 1.301 1 97.19 397 LEU A O 1
ATOM 3239 N N . PHE A 1 398 ? 38.406 -16.062 1.757 1 97.81 398 PHE A N 1
ATOM 3240 C CA . PHE A 1 398 ? 37.625 -15.805 2.959 1 97.81 398 PHE A CA 1
ATOM 3241 C C . PHE A 1 398 ? 38.469 -15.148 4.035 1 97.81 398 PHE A C 1
ATOM 3243 O O . PHE A 1 398 ? 38.062 -14.164 4.645 1 97.81 398 PHE A O 1
ATOM 3250 N N . VAL A 1 399 ? 39.656 -15.688 4.27 1 97.56 399 VAL A N 1
ATOM 3251 C CA . VAL A 1 399 ? 40.562 -15.133 5.27 1 97.56 399 VAL A CA 1
ATOM 3252 C C . VAL A 1 399 ? 41 -13.727 4.855 1 97.56 399 VAL A C 1
ATOM 3254 O O . VAL A 1 399 ? 41 -12.805 5.684 1 97.56 399 VAL A O 1
ATOM 3257 N N . TYR A 1 400 ? 41.312 -13.562 3.607 1 97.12 400 TYR A N 1
ATOM 3258 C CA . TYR A 1 400 ? 41.656 -12.25 3.08 1 97.12 400 TYR A CA 1
ATOM 3259 C C . TYR A 1 400 ? 40.531 -11.25 3.312 1 97.12 400 TYR A C 1
ATOM 3261 O O . TYR A 1 400 ? 40.781 -10.109 3.693 1 97.12 400 TYR A O 1
ATOM 3269 N N . SER A 1 401 ? 39.344 -11.625 3.047 1 97.5 401 SER A N 1
ATOM 3270 C CA . SER A 1 401 ? 38.188 -10.758 3.209 1 97.5 401 SER A CA 1
ATOM 3271 C C . SER A 1 401 ? 38.031 -10.312 4.66 1 97.5 401 SER A C 1
ATOM 3273 O O . SER A 1 401 ? 37.625 -9.172 4.926 1 97.5 401 SER A O 1
ATOM 3275 N N . LEU A 1 402 ? 38.281 -11.219 5.625 1 97.69 402 LEU A N 1
ATOM 3276 C CA . LEU A 1 402 ? 38.188 -10.867 7.039 1 97.69 402 LEU A CA 1
ATOM 3277 C C . LEU A 1 402 ? 39.281 -9.867 7.41 1 97.69 402 LEU A C 1
ATOM 3279 O O . LEU A 1 402 ? 39.031 -8.914 8.156 1 97.69 402 LEU A O 1
ATOM 3283 N N . VAL A 1 403 ? 40.438 -10.062 6.836 1 97.5 403 VAL A N 1
ATOM 3284 C CA . VAL A 1 403 ? 41.562 -9.195 7.133 1 97.5 403 VAL A CA 1
ATOM 3285 C C . VAL A 1 403 ? 41.312 -7.801 6.57 1 97.5 403 VAL A C 1
ATOM 3287 O O . VAL A 1 403 ? 41.656 -6.801 7.211 1 97.5 403 VAL A O 1
ATOM 3290 N N . VAL A 1 404 ? 40.781 -7.727 5.41 1 97.5 404 VAL A N 1
ATOM 3291 C CA . VAL A 1 404 ? 40.531 -6.445 4.766 1 97.5 404 VAL A CA 1
ATOM 3292 C C . VAL A 1 404 ? 39.562 -5.629 5.617 1 97.5 404 VAL A C 1
ATOM 3294 O O . VAL A 1 404 ? 39.75 -4.434 5.836 1 97.5 404 VAL A O 1
ATOM 3297 N N . VAL A 1 405 ? 38.5 -6.238 6.129 1 97.69 405 VAL A N 1
ATOM 3298 C CA . VAL A 1 405 ? 37.5 -5.555 6.945 1 97.69 405 VAL A CA 1
ATOM 3299 C C . VAL A 1 405 ? 38.125 -5.102 8.258 1 97.69 405 VAL A C 1
ATOM 3301 O O . VAL A 1 405 ? 37.906 -3.973 8.703 1 97.69 405 VAL A O 1
ATOM 3304 N N . ALA A 1 406 ? 38.938 -5.988 8.852 1 97.25 406 ALA A N 1
ATOM 3305 C CA . ALA A 1 406 ? 39.625 -5.645 10.094 1 97.25 406 ALA A CA 1
ATOM 3306 C C . ALA A 1 406 ? 40.594 -4.48 9.883 1 97.25 406 ALA A C 1
ATOM 3308 O O . ALA A 1 406 ? 40.688 -3.58 10.719 1 97.25 406 ALA A O 1
ATOM 3309 N N . ALA A 1 407 ? 41.281 -4.516 8.789 1 97.38 407 ALA A N 1
ATOM 3310 C CA . ALA A 1 407 ? 42.25 -3.475 8.484 1 97.38 407 ALA A CA 1
ATOM 3311 C C . ALA A 1 407 ? 41.562 -2.121 8.289 1 97.38 407 ALA A C 1
ATOM 3313 O O . ALA A 1 407 ? 42 -1.11 8.836 1 97.38 407 ALA A O 1
ATOM 3314 N N . HIS A 1 408 ? 40.5 -2.086 7.5 1 97 408 HIS A N 1
ATOM 3315 C CA . HIS A 1 408 ? 39.75 -0.838 7.293 1 97 408 HIS A CA 1
ATOM 3316 C C . HIS A 1 408 ? 39.219 -0.29 8.609 1 97 408 HIS A C 1
ATOM 3318 O O . HIS A 1 408 ? 39.312 0.913 8.867 1 97 408 HIS A O 1
ATOM 3324 N N . THR A 1 409 ? 38.656 -1.155 9.422 1 97 409 THR A N 1
ATOM 3325 C CA . THR A 1 409 ? 38.031 -0.74 10.68 1 97 409 THR A CA 1
ATOM 3326 C C . THR A 1 409 ? 39.094 -0.194 11.641 1 97 409 THR A C 1
ATOM 3328 O O . THR A 1 409 ? 38.875 0.842 12.273 1 97 409 THR A O 1
ATOM 3331 N N . TYR A 1 410 ? 40.219 -0.83 11.695 1 96.06 410 TYR A N 1
ATOM 3332 C CA . TYR A 1 410 ? 41.281 -0.458 12.641 1 96.06 410 TYR A CA 1
ATOM 3333 C C . TYR A 1 410 ? 42.031 0.773 12.156 1 96.06 410 TYR A C 1
ATOM 3335 O O . TYR A 1 410 ? 42.156 1.765 12.875 1 96.06 410 TYR A O 1
ATOM 3343 N N . PHE A 1 411 ? 42.5 0.777 10.938 1 96.44 411 PHE A N 1
ATOM 3344 C CA . PHE A 1 411 ? 43.406 1.816 10.453 1 96.44 411 PHE A CA 1
ATOM 3345 C C . PHE A 1 411 ? 42.625 3.09 10.125 1 96.44 411 PHE A C 1
ATOM 3347 O O . PHE A 1 411 ? 43.188 4.191 10.234 1 96.44 411 PHE A O 1
ATOM 3354 N N . GLN A 1 412 ? 41.406 2.994 9.789 1 96 412 GLN A N 1
ATOM 3355 C CA . GLN A 1 412 ? 40.625 4.172 9.445 1 96 412 GLN A CA 1
ATOM 3356 C C . GLN A 1 412 ? 39.688 4.547 10.578 1 96 412 GLN A C 1
ATOM 3358 O O . GLN A 1 412 ? 38.812 5.414 10.414 1 96 412 GLN A O 1
ATOM 3363 N N . ASN A 1 413 ? 39.75 3.943 11.672 1 94.44 413 ASN A N 1
ATOM 3364 C CA . ASN A 1 413 ? 38.969 4.234 12.867 1 94.44 413 ASN A CA 1
ATOM 3365 C C . ASN A 1 413 ? 37.469 4.27 12.57 1 94.44 413 ASN A C 1
ATOM 3367 O O . ASN A 1 413 ? 36.781 5.246 12.891 1 94.44 413 ASN A O 1
ATOM 3371 N N . LEU A 1 414 ? 37 3.248 11.93 1 96.19 414 LEU A N 1
ATOM 3372 C CA . LEU A 1 414 ? 35.594 3.162 11.555 1 96.19 414 LEU A CA 1
ATOM 3373 C C . LEU A 1 414 ? 34.781 2.504 12.656 1 96.19 414 LEU A C 1
ATOM 3375 O O . LEU A 1 414 ? 35.344 1.889 13.57 1 96.19 414 LEU A O 1
ATOM 3379 N N . ASP A 1 415 ? 33.469 2.723 12.68 1 94.81 415 ASP A N 1
ATOM 3380 C CA . ASP A 1 415 ? 32.562 2.023 13.578 1 94.81 415 ASP A CA 1
ATOM 3381 C C . ASP A 1 415 ? 32.406 0.558 13.172 1 94.81 415 ASP A C 1
ATOM 3383 O O . ASP A 1 415 ? 32.688 0.189 12.031 1 94.81 415 ASP A O 1
ATOM 3387 N N . PRO A 1 416 ? 32.094 -0.249 14.117 1 94.38 416 PRO A N 1
ATOM 3388 C CA . PRO A 1 416 ? 31.953 -1.673 13.805 1 94.38 416 PRO A CA 1
ATOM 3389 C C . PRO A 1 416 ? 30.828 -1.954 12.797 1 94.38 416 PRO A C 1
ATOM 3391 O O . PRO A 1 416 ? 30.922 -2.902 12.016 1 94.38 416 PRO A O 1
ATOM 3394 N N . VAL A 1 417 ? 29.766 -1.206 12.914 1 94.25 417 VAL A N 1
ATOM 3395 C CA . VAL A 1 417 ? 28.625 -1.285 12 1 94.25 417 VAL A CA 1
ATOM 3396 C C . VAL A 1 417 ? 28.188 0.121 11.602 1 94.25 417 VAL A C 1
ATOM 3398 O O . VAL A 1 417 ? 28.625 1.108 12.188 1 94.25 417 VAL A O 1
ATOM 3401 N N . VAL A 1 418 ? 27.422 0.205 10.539 1 94.12 418 VAL A N 1
ATOM 3402 C CA . VAL A 1 418 ? 26.859 1.504 10.211 1 94.12 418 VAL A CA 1
ATOM 3403 C C . VAL A 1 418 ? 25.828 1.9 11.266 1 94.12 418 VAL A C 1
ATOM 3405 O O . VAL A 1 418 ? 24.688 1.403 11.258 1 94.12 418 VAL A O 1
ATOM 3408 N N . LEU A 1 419 ? 26.219 2.725 12.109 1 94.12 419 LEU A N 1
ATOM 3409 C CA . LEU A 1 419 ? 25.312 3.191 13.156 1 94.12 419 LEU A CA 1
ATOM 3410 C C . LEU A 1 419 ? 24.281 4.148 12.586 1 94.12 419 LEU A C 1
ATOM 3412 O O . LEU A 1 419 ? 24.609 5.07 11.836 1 94.12 419 LEU A O 1
ATOM 3416 N N . GLN A 1 420 ? 23.062 3.91 12.922 1 94.06 420 GLN A N 1
ATOM 3417 C CA . GLN A 1 420 ? 21.938 4.684 12.398 1 94.06 420 GLN A CA 1
ATOM 3418 C C . GLN A 1 420 ? 21.688 5.922 13.25 1 94.06 420 GLN A C 1
ATOM 3420 O O . GLN A 1 420 ? 20.688 5.984 13.977 1 94.06 420 GLN A O 1
ATOM 3425 N N . LYS A 1 421 ? 22.516 6.863 13.086 1 94.56 421 LYS A N 1
ATOM 3426 C CA . LYS A 1 421 ? 22.359 8.133 13.797 1 94.56 421 LYS A CA 1
ATOM 3427 C C . LYS A 1 421 ? 21.328 9.023 13.109 1 94.56 421 LYS A C 1
ATOM 3429 O O . LYS A 1 421 ? 21.234 9.031 11.883 1 94.56 421 LYS A O 1
ATOM 3434 N N . PRO A 1 422 ? 20.594 9.773 13.867 1 93.88 422 PRO A N 1
ATOM 3435 C CA . PRO A 1 422 ? 19.547 10.625 13.281 1 93.88 422 PRO A CA 1
ATOM 3436 C C . PRO A 1 422 ? 20.109 11.594 12.234 1 93.88 422 PRO A C 1
ATOM 3438 O O . PRO A 1 422 ? 19.5 11.781 11.18 1 93.88 422 PRO A O 1
ATOM 3441 N N . GLU A 1 423 ? 21.297 12.156 12.508 1 92.94 423 GLU A N 1
ATOM 3442 C CA . GLU A 1 423 ? 21.875 13.117 11.578 1 92.94 423 GLU A CA 1
ATOM 3443 C C . GLU A 1 423 ? 22.359 12.438 10.305 1 92.94 423 GLU A C 1
ATOM 3445 O O . GLU A 1 423 ? 22.531 13.078 9.266 1 92.94 423 GLU A O 1
ATOM 3450 N N . SER A 1 424 ? 22.625 11.109 10.367 1 90.75 424 SER A N 1
ATOM 3451 C CA . SER A 1 424 ? 23.031 10.359 9.188 1 90.75 424 SER A CA 1
ATOM 3452 C C . SER A 1 424 ? 21.859 10.125 8.242 1 90.75 424 SER A C 1
ATOM 3454 O O . SER A 1 424 ? 22.047 10.031 7.027 1 90.75 424 SER A O 1
ATOM 3456 N N . PHE A 1 425 ? 20.672 10.062 8.812 1 88.31 425 PHE A N 1
ATOM 3457 C CA . PHE A 1 425 ? 19.484 9.906 7.98 1 88.31 425 PHE A CA 1
ATOM 3458 C C . PHE A 1 425 ? 19.281 11.117 7.086 1 88.31 425 PHE A C 1
ATOM 3460 O O . PHE A 1 425 ? 18.875 10.984 5.926 1 88.31 425 PHE A O 1
ATOM 3467 N N . ARG A 1 426 ? 19.594 12.258 7.594 1 85.44 426 ARG A N 1
ATOM 3468 C CA . ARG A 1 426 ? 19.297 13.523 6.93 1 85.44 426 ARG A CA 1
ATOM 3469 C C . ARG A 1 426 ? 20.125 13.672 5.656 1 85.44 426 ARG A C 1
ATOM 3471 O O . ARG A 1 426 ? 19.781 14.461 4.777 1 85.44 426 ARG A O 1
ATOM 3478 N N . THR A 1 427 ? 21.203 12.922 5.609 1 80.88 427 THR A N 1
ATOM 3479 C CA . THR A 1 427 ? 22.078 13 4.438 1 80.88 427 THR A CA 1
ATOM 3480 C C . THR A 1 427 ? 22.125 11.656 3.717 1 80.88 427 THR A C 1
ATOM 3482 O O . THR A 1 427 ? 22.969 11.461 2.828 1 80.88 427 THR A O 1
ATOM 3485 N N . VAL A 1 428 ? 21.328 10.758 4.09 1 84.31 428 VAL A N 1
ATOM 3486 C CA . VAL A 1 428 ? 21.328 9.406 3.551 1 84.31 428 VAL A CA 1
ATOM 3487 C C . VAL A 1 428 ? 22.734 8.836 3.566 1 84.31 428 VAL A C 1
ATOM 3489 O O . VAL A 1 428 ? 23.234 8.344 2.545 1 84.31 428 VAL A O 1
ATOM 3492 N N . TYR A 1 429 ? 23.531 9.078 4.602 1 85.38 429 TYR A N 1
ATOM 3493 C CA . TYR A 1 429 ? 24.828 8.5 4.941 1 85.38 429 TYR A CA 1
ATOM 3494 C C . TYR A 1 429 ? 25.906 9.047 4.027 1 85.38 429 TYR A C 1
ATOM 3496 O O . TYR A 1 429 ? 26.969 8.43 3.869 1 85.38 429 TYR A O 1
ATOM 3504 N N . ALA A 1 430 ? 25.688 10.18 3.438 1 80.25 430 ALA A N 1
ATOM 3505 C CA . ALA A 1 430 ? 26.641 10.758 2.504 1 80.25 430 ALA A CA 1
ATOM 3506 C C . ALA A 1 430 ? 27.984 11.031 3.188 1 80.25 430 ALA A C 1
ATOM 3508 O O . ALA A 1 430 ? 29.047 10.875 2.58 1 80.25 430 ALA A O 1
ATOM 3509 N N . TYR A 1 431 ? 27.969 11.289 4.453 1 84.44 431 TYR A N 1
ATOM 3510 C CA . TYR A 1 431 ? 29.188 11.688 5.137 1 84.44 431 TYR A CA 1
ATOM 3511 C C . TYR A 1 431 ? 29.594 10.648 6.18 1 84.44 431 TYR A C 1
ATOM 3513 O O . TYR A 1 431 ? 30.438 10.914 7.031 1 84.44 431 TYR A O 1
ATOM 3521 N N . ASP A 1 432 ? 28.969 9.578 6.105 1 90.62 432 ASP A N 1
ATOM 3522 C CA . ASP A 1 432 ? 29.297 8.5 7.031 1 90.62 432 ASP A CA 1
ATOM 3523 C C . ASP A 1 432 ? 30.438 7.633 6.477 1 90.62 432 ASP A C 1
ATOM 3525 O O . ASP A 1 432 ? 30.234 6.91 5.5 1 90.62 432 ASP A O 1
ATOM 3529 N N . ASP A 1 433 ? 31.531 7.621 7.117 1 92.44 433 ASP A N 1
ATOM 3530 C CA . ASP A 1 433 ? 32.719 6.918 6.637 1 92.44 433 ASP A CA 1
ATOM 3531 C C . ASP A 1 433 ? 32.531 5.402 6.691 1 92.44 433 ASP A C 1
ATOM 3533 O O . ASP A 1 433 ? 33 4.676 5.824 1 92.44 433 ASP A O 1
ATOM 3537 N N . THR A 1 434 ? 31.891 4.953 7.703 1 95 434 THR A N 1
ATOM 3538 C CA . THR A 1 434 ? 31.672 3.516 7.816 1 95 434 THR A CA 1
ATOM 3539 C C . THR A 1 434 ? 30.812 3.01 6.66 1 95 434 THR A C 1
ATOM 3541 O O . THR A 1 434 ? 31.062 1.939 6.109 1 95 434 THR A O 1
ATOM 3544 N N . PHE A 1 435 ? 29.859 3.801 6.27 1 93.69 435 PHE A N 1
ATOM 3545 C CA . PHE A 1 435 ? 29.016 3.42 5.145 1 93.69 435 PHE A CA 1
ATOM 3546 C C . PHE A 1 435 ? 29.797 3.463 3.838 1 93.69 435 PHE A C 1
ATOM 3548 O O . PHE A 1 435 ? 29.734 2.516 3.049 1 93.69 435 PHE A O 1
ATOM 3555 N N . ARG A 1 436 ? 30.562 4.422 3.648 1 91.75 436 ARG A N 1
ATOM 3556 C CA . ARG A 1 436 ? 31.234 4.66 2.381 1 91.75 436 ARG A CA 1
ATOM 3557 C C . ARG A 1 436 ? 32.406 3.705 2.203 1 91.75 436 ARG A C 1
ATOM 3559 O O . ARG A 1 436 ? 32.625 3.176 1.11 1 91.75 436 ARG A O 1
ATOM 3566 N N . LEU A 1 437 ? 33.125 3.404 3.283 1 93.44 437 LEU A N 1
ATOM 3567 C CA . LEU A 1 437 ? 34.406 2.721 3.145 1 93.44 437 LEU A CA 1
ATOM 3568 C C . LEU A 1 437 ? 34.281 1.245 3.506 1 93.44 437 LEU A C 1
ATOM 3570 O O . LEU A 1 437 ? 35.062 0.415 3.025 1 93.44 437 LEU A O 1
ATOM 3574 N N . LEU A 1 438 ? 33.312 0.988 4.277 1 94.56 438 LEU A N 1
ATOM 3575 C CA . LEU A 1 438 ? 33.25 -0.377 4.785 1 94.56 438 LEU A CA 1
ATOM 3576 C C . LEU A 1 438 ? 32 -1.08 4.281 1 94.56 438 LEU A C 1
ATOM 3578 O O . LEU A 1 438 ? 32.062 -2.25 3.896 1 94.56 438 LEU A O 1
ATOM 3582 N N . TYR A 1 439 ? 30.922 -0.42 4.238 1 94.44 439 TYR A N 1
ATOM 3583 C CA . TYR A 1 439 ? 29.641 -1.052 3.941 1 94.44 439 TYR A CA 1
ATOM 3584 C C . TYR A 1 439 ? 29.422 -1.147 2.436 1 94.44 439 TYR A C 1
ATOM 3586 O O . TYR A 1 439 ? 28.969 -2.18 1.935 1 94.44 439 TYR A O 1
ATOM 3594 N N . SER A 1 440 ? 29.719 -0.125 1.614 1 93.31 440 SER A N 1
ATOM 3595 C CA . SER A 1 440 ? 29.266 -0.006 0.232 1 93.31 440 SER A CA 1
ATOM 3596 C C . SER A 1 440 ? 30.312 -0.556 -0.74 1 93.31 440 SER A C 1
ATOM 3598 O O . SER A 1 440 ? 29.984 -0.9 -1.877 1 93.31 440 SER A O 1
ATOM 3600 N N . ARG A 1 441 ? 31.531 -0.744 -0.35 1 95 441 ARG A N 1
ATOM 3601 C CA . ARG A 1 441 ? 32.594 -1.128 -1.276 1 95 441 ARG A CA 1
ATOM 3602 C C . ARG A 1 441 ? 32.594 -2.635 -1.506 1 95 441 ARG A C 1
ATOM 3604 O O . ARG A 1 441 ? 32.281 -3.408 -0.598 1 95 441 ARG A O 1
ATOM 3611 N N . GLY A 1 442 ? 33 -3.037 -2.68 1 95.88 442 GLY A N 1
ATOM 3612 C CA . GLY A 1 442 ? 32.969 -4.434 -3.088 1 95.88 442 GLY A CA 1
ATOM 3613 C C . GLY A 1 442 ? 33.938 -5.305 -2.322 1 95.88 442 GLY A C 1
ATOM 3614 O O . GLY A 1 442 ? 33.562 -6.352 -1.79 1 95.88 442 GLY A O 1
ATOM 3615 N N . HIS A 1 443 ? 35.156 -4.809 -2.148 1 95.75 443 HIS A N 1
ATOM 3616 C CA . HIS A 1 443 ? 36.219 -5.633 -1.56 1 95.75 443 HIS A CA 1
ATOM 3617 C C . HIS A 1 443 ? 35.969 -5.875 -0.075 1 95.75 443 HIS A C 1
ATOM 3619 O O . HIS A 1 443 ? 36.469 -6.836 0.5 1 95.75 443 HIS A O 1
ATOM 3625 N N . THR A 1 444 ? 35.125 -5.039 0.571 1 96.56 444 THR A N 1
ATOM 3626 C CA . THR A 1 444 ? 34.812 -5.203 1.989 1 96.56 444 THR A CA 1
ATOM 3627 C C . THR A 1 444 ? 33.656 -6.152 2.188 1 96.56 444 THR A C 1
ATOM 3629 O O . THR A 1 444 ? 33.312 -6.504 3.32 1 96.56 444 THR A O 1
ATOM 3632 N N . ASN A 1 445 ? 32.969 -6.559 1.139 1 97.19 445 ASN A N 1
ATOM 3633 C CA . ASN A 1 445 ? 31.844 -7.492 1.21 1 97.19 445 ASN A CA 1
ATOM 3634 C C . ASN A 1 445 ? 32.219 -8.844 0.607 1 97.19 445 ASN A C 1
ATOM 3636 O O . ASN A 1 445 ? 31.328 -9.664 0.344 1 97.19 445 ASN A O 1
ATOM 3640 N N . LEU A 1 446 ? 33.469 -9.094 0.432 1 97.44 446 LEU A N 1
ATOM 3641 C CA . LEU A 1 446 ? 33.969 -10.297 -0.21 1 97.44 446 LEU A CA 1
ATOM 3642 C C . LEU A 1 446 ? 33.688 -11.531 0.644 1 97.44 446 LEU A C 1
ATOM 3644 O O . LEU A 1 446 ? 33.531 -12.633 0.116 1 97.44 446 LEU A O 1
ATOM 3648 N N . SER A 1 447 ? 33.656 -11.352 1.955 1 97.38 447 SER A N 1
ATOM 3649 C CA . SER A 1 447 ? 33.375 -12.477 2.832 1 97.38 447 SER A CA 1
ATOM 3650 C C . SER A 1 447 ? 32.031 -13.102 2.518 1 97.38 447 SER A C 1
ATOM 3652 O O . SER A 1 447 ? 31.906 -14.32 2.398 1 97.38 447 SER A O 1
ATOM 3654 N N . THR A 1 448 ? 31.031 -12.242 2.363 1 97.38 448 THR A N 1
ATOM 3655 C CA . THR A 1 448 ? 29.672 -12.68 2.061 1 97.38 448 THR A CA 1
ATOM 3656 C C . THR A 1 448 ? 29.625 -13.367 0.698 1 97.38 448 THR A C 1
ATOM 3658 O O . THR A 1 448 ? 28.984 -14.414 0.545 1 97.38 448 THR A O 1
ATOM 3661 N N . TYR A 1 449 ? 30.266 -12.82 -0.245 1 98.06 449 TYR A N 1
ATOM 3662 C CA . TYR A 1 449 ? 30.297 -13.375 -1.593 1 98.06 449 TYR A CA 1
ATOM 3663 C C . TYR A 1 449 ? 31 -14.727 -1.613 1 98.06 449 TYR A C 1
ATOM 3665 O O . TYR A 1 449 ? 30.547 -15.664 -2.283 1 98.06 449 TYR A O 1
ATOM 3673 N N . THR A 1 450 ? 32.094 -14.844 -0.862 1 98.12 450 THR A N 1
ATOM 3674 C CA . THR A 1 450 ? 32.844 -16.094 -0.776 1 98.12 450 THR A CA 1
ATOM 3675 C C . THR A 1 450 ? 32 -17.188 -0.159 1 98.12 450 THR A C 1
ATOM 3677 O O . THR A 1 450 ? 32.062 -18.344 -0.608 1 98.12 450 THR A O 1
ATOM 3680 N N . LEU A 1 451 ? 31.281 -16.828 0.821 1 98.31 451 LEU A N 1
ATOM 3681 C CA . LEU A 1 451 ? 30.391 -17.812 1.444 1 98.31 451 LEU A CA 1
ATOM 3682 C C . LEU A 1 451 ? 29.328 -18.281 0.463 1 98.31 451 LEU A C 1
ATOM 3684 O O . LEU A 1 451 ? 28.969 -19.469 0.45 1 98.31 451 LEU A O 1
ATOM 3688 N N . GLY A 1 452 ? 28.812 -17.375 -0.331 1 98.44 452 GLY A N 1
ATOM 3689 C CA . GLY A 1 452 ? 27.875 -17.766 -1.374 1 98.44 452 GLY A CA 1
ATOM 3690 C C . GLY A 1 452 ? 28.484 -18.719 -2.387 1 98.44 452 GLY A C 1
ATOM 3691 O O . GLY A 1 452 ? 27.844 -19.703 -2.775 1 98.44 452 GLY A O 1
ATOM 3692 N N . LEU A 1 453 ? 29.703 -18.438 -2.768 1 97.88 453 LEU A N 1
ATOM 3693 C CA . LEU A 1 453 ? 30.422 -19.344 -3.67 1 97.88 453 LEU A CA 1
ATOM 3694 C C . LEU A 1 453 ? 30.578 -20.719 -3.053 1 97.88 453 LEU A C 1
ATOM 3696 O O . LEU A 1 453 ? 30.281 -21.734 -3.699 1 97.88 453 LEU A O 1
ATOM 3700 N N . ALA A 1 454 ? 31.016 -20.672 -1.832 1 97.62 454 ALA A N 1
ATOM 3701 C CA . ALA A 1 454 ? 31.219 -21.938 -1.124 1 97.62 454 ALA A CA 1
ATOM 3702 C C . ALA A 1 454 ? 29.906 -22.734 -1.059 1 97.62 454 ALA A C 1
ATOM 3704 O O . ALA A 1 454 ? 29.922 -23.953 -1.209 1 97.62 454 ALA A O 1
ATOM 3705 N N . GLY A 1 455 ? 28.844 -22.047 -0.802 1 97.69 455 GLY A N 1
ATOM 3706 C CA . GLY A 1 455 ? 27.547 -22.719 -0.781 1 97.69 455 GLY A CA 1
ATOM 3707 C C . GLY A 1 455 ? 27.172 -23.344 -2.107 1 97.69 455 GLY A C 1
ATOM 3708 O O . GLY A 1 455 ? 26.672 -24.469 -2.145 1 97.69 455 GLY A O 1
ATOM 3709 N N . GLY A 1 456 ? 27.391 -22.609 -3.229 1 96.81 456 GLY A N 1
ATOM 3710 C CA . GLY A 1 456 ? 27.125 -23.156 -4.551 1 96.81 456 GLY A CA 1
ATOM 3711 C C . GLY A 1 456 ? 27.969 -24.375 -4.883 1 96.81 456 GLY A C 1
ATOM 3712 O O . GLY A 1 456 ? 27.453 -25.375 -5.387 1 96.81 456 GLY A O 1
ATOM 3713 N N . PHE A 1 457 ? 29.266 -24.312 -4.543 1 95.81 457 PHE A N 1
ATOM 3714 C CA . PHE A 1 457 ? 30.172 -25.438 -4.777 1 95.81 457 PHE A CA 1
ATOM 3715 C C . PHE A 1 457 ? 29.766 -26.641 -3.934 1 95.81 457 PHE A C 1
ATOM 3717 O O . PHE A 1 457 ? 29.734 -27.766 -4.43 1 95.81 457 PHE A O 1
ATOM 3724 N N . LEU A 1 458 ? 29.484 -26.328 -2.717 1 95.44 458 LEU A N 1
ATOM 3725 C CA . LEU A 1 458 ? 29.125 -27.391 -1.793 1 95.44 458 LEU A CA 1
ATOM 3726 C C . LEU A 1 458 ? 27.844 -28.078 -2.232 1 95.44 458 LEU A C 1
ATOM 3728 O O . LEU A 1 458 ? 27.734 -29.312 -2.186 1 95.44 458 LEU A O 1
ATOM 3732 N N . THR A 1 459 ? 26.828 -27.344 -2.611 1 95.88 459 THR A N 1
ATOM 3733 C CA . THR A 1 459 ? 25.547 -27.891 -3.045 1 95.88 459 THR A CA 1
ATOM 3734 C C . THR A 1 459 ? 25.75 -28.812 -4.254 1 95.88 459 THR A C 1
ATOM 3736 O O . THR A 1 459 ? 25.203 -29.922 -4.289 1 95.88 459 THR A O 1
ATOM 3739 N N . TYR A 1 460 ? 26.516 -28.312 -5.195 1 94.25 460 TYR A N 1
ATOM 3740 C CA . TYR A 1 460 ? 26.797 -29.109 -6.371 1 94.25 460 TYR A CA 1
ATOM 3741 C C . TYR A 1 460 ? 27.516 -30.406 -5.98 1 94.25 460 TYR A C 1
ATOM 3743 O O . TYR A 1 460 ? 27.172 -31.484 -6.469 1 94.25 460 TYR A O 1
ATOM 3751 N N . TYR A 1 461 ? 28.469 -30.312 -5.137 1 93.31 461 TYR A N 1
ATOM 3752 C CA . TYR A 1 461 ? 29.219 -31.469 -4.672 1 93.31 461 TYR A CA 1
ATOM 3753 C C . TYR A 1 461 ? 28.312 -32.469 -3.977 1 93.31 461 TYR A C 1
ATOM 3755 O O . TYR A 1 461 ? 28.375 -33.688 -4.258 1 93.31 461 TYR A O 1
ATOM 3763 N N . LEU A 1 462 ? 27.5 -31.984 -3.104 1 93.56 462 LEU A N 1
ATOM 3764 C CA . LEU A 1 462 ? 26.609 -32.844 -2.354 1 93.56 462 LEU A CA 1
ATOM 3765 C C . LEU A 1 462 ? 25.609 -33.531 -3.283 1 93.56 462 LEU A C 1
ATOM 3767 O O . LEU A 1 462 ? 25.219 -34.688 -3.055 1 93.56 462 LEU A O 1
ATOM 3771 N N . GLN A 1 463 ? 25.156 -32.875 -4.301 1 92.56 463 GLN A N 1
ATOM 3772 C CA . GLN A 1 463 ? 24.219 -33.438 -5.27 1 92.56 463 GLN A CA 1
ATOM 3773 C C . GLN A 1 463 ? 24.906 -34.5 -6.121 1 92.56 463 GLN A C 1
ATOM 3775 O O . GLN A 1 463 ? 24.312 -35.562 -6.414 1 92.56 463 GLN A O 1
ATOM 3780 N N . THR A 1 464 ? 26.156 -34.188 -6.551 1 91.44 464 THR A N 1
ATOM 3781 C CA . THR A 1 464 ? 26.906 -35.125 -7.383 1 91.44 464 THR A CA 1
ATOM 3782 C C . THR A 1 464 ? 27.234 -36.406 -6.602 1 91.44 464 THR A C 1
ATOM 3784 O O . THR A 1 464 ? 27.234 -37.5 -7.16 1 91.44 464 THR A O 1
ATOM 3787 N N . GLU A 1 465 ? 27.469 -36.25 -5.375 1 92.19 465 GLU A N 1
ATOM 3788 C CA . GLU A 1 465 ? 27.781 -37.375 -4.523 1 92.19 465 GLU A CA 1
ATOM 3789 C C . GLU A 1 465 ? 26.5 -38.062 -4.035 1 92.19 465 GLU A C 1
ATOM 3791 O O . GLU A 1 465 ? 26.562 -39.062 -3.305 1 92.19 465 GLU A O 1
ATOM 3796 N N . LYS A 1 466 ? 25.344 -37.594 -4.34 1 88.94 466 LYS A N 1
ATOM 3797 C CA . LYS A 1 466 ? 24.016 -38.125 -4.004 1 88.94 466 LYS A CA 1
ATOM 3798 C C . LYS A 1 466 ? 23.859 -38.25 -2.492 1 88.94 466 LYS A C 1
ATOM 3800 O O . LYS A 1 466 ? 23.438 -39.312 -1.998 1 88.94 466 LYS A O 1
ATOM 3805 N N . LYS A 1 467 ? 24.328 -37.281 -1.886 1 86.25 467 LYS A N 1
ATOM 3806 C CA . LYS A 1 467 ? 24.156 -37.281 -0.436 1 86.25 467 LYS A CA 1
ATOM 3807 C C . LYS A 1 467 ? 22.703 -37 -0.054 1 86.25 467 LYS A C 1
ATOM 3809 O O . LYS A 1 467 ? 22.078 -36.094 -0.593 1 86.25 467 LYS A O 1
ATOM 3814 N N . ASP A 1 468 ? 22.109 -37.938 0.755 1 81.62 468 ASP A N 1
ATOM 3815 C CA . ASP A 1 468 ? 20.719 -37.844 1.172 1 81.62 468 ASP A CA 1
ATOM 3816 C C . ASP A 1 468 ? 20.609 -37.25 2.578 1 81.62 468 ASP A C 1
ATOM 3818 O O . ASP A 1 468 ? 21.062 -37.875 3.547 1 81.62 468 ASP A O 1
ATOM 3822 N N . LEU A 1 469 ? 20.156 -36.125 2.686 1 83.94 469 LEU A N 1
ATOM 3823 C CA . LEU A 1 469 ? 20.016 -35.469 3.98 1 83.94 469 LEU A CA 1
ATOM 3824 C C . LEU A 1 469 ? 18.766 -35.938 4.699 1 83.94 469 LEU A C 1
ATOM 3826 O O . LEU A 1 469 ? 18.469 -35.5 5.816 1 83.94 469 LEU A O 1
ATOM 3830 N N . LYS A 1 470 ? 18 -36.812 4.109 1 77.25 470 LYS A N 1
ATOM 3831 C CA . LYS A 1 470 ? 16.797 -37.375 4.715 1 77.25 470 LYS A CA 1
ATOM 3832 C C . LYS A 1 470 ? 17.109 -38.125 6 1 77.25 470 LYS A C 1
ATOM 3834 O O . LYS A 1 470 ? 16.281 -38.188 6.906 1 77.25 470 LYS A O 1
ATOM 3839 N N . ASN A 1 471 ? 18.391 -38.719 6.027 1 80.81 471 ASN A N 1
ATOM 3840 C CA . ASN A 1 471 ? 18.797 -39.469 7.199 1 80.81 471 ASN A CA 1
ATOM 3841 C C . ASN A 1 471 ? 18.953 -38.594 8.43 1 80.81 471 ASN A C 1
ATOM 3843 O O . ASN A 1 471 ? 18.984 -39.094 9.562 1 80.81 471 ASN A O 1
ATOM 3847 N N . TYR A 1 472 ? 18.984 -37.344 8.227 1 85.44 472 TYR A N 1
ATOM 3848 C CA . TYR A 1 472 ? 19.172 -36.406 9.328 1 85.44 472 TYR A CA 1
ATOM 3849 C C . TYR A 1 472 ? 17.875 -35.688 9.672 1 85.44 472 TYR A C 1
ATOM 3851 O O . TYR A 1 472 ? 17.891 -34.594 10.203 1 85.44 472 TYR A O 1
ATOM 3859 N N . LYS A 1 473 ? 16.766 -36.312 9.383 1 80.06 473 LYS A N 1
ATOM 3860 C CA . LYS A 1 473 ? 15.438 -35.75 9.57 1 80.06 473 LYS A CA 1
ATOM 3861 C C . LYS A 1 473 ? 15.172 -35.469 11.047 1 80.06 473 LYS A C 1
ATOM 3863 O O . LYS A 1 473 ? 14.398 -34.562 11.383 1 80.06 473 LYS A O 1
ATOM 3868 N N . ASN A 1 474 ? 15.906 -36.219 11.953 1 83.06 474 ASN A N 1
ATOM 3869 C CA . ASN A 1 474 ? 15.703 -36 13.383 1 83.06 474 ASN A CA 1
ATOM 3870 C C . ASN A 1 474 ? 16.25 -34.656 13.844 1 83.06 474 ASN A C 1
ATOM 3872 O O . ASN A 1 474 ? 15.883 -34.188 14.914 1 83.06 474 ASN A O 1
ATOM 3876 N N . TYR A 1 475 ? 17.016 -34.031 13.031 1 86.69 475 TYR A N 1
ATOM 3877 C CA . TYR A 1 475 ? 17.625 -32.75 13.398 1 86.69 475 TYR A CA 1
ATOM 3878 C C . TYR A 1 475 ? 16.906 -31.594 12.719 1 86.69 475 TYR A C 1
ATOM 3880 O O . TYR A 1 475 ? 17.484 -30.516 12.547 1 86.69 475 TYR A O 1
ATOM 3888 N N . ARG A 1 476 ? 15.703 -31.797 12.367 1 88.31 476 ARG A N 1
ATOM 3889 C CA . ARG A 1 476 ? 14.922 -30.766 11.703 1 88.31 476 ARG A CA 1
ATOM 3890 C C . ARG A 1 476 ? 14.742 -29.547 12.609 1 88.31 476 ARG A C 1
ATOM 3892 O O . ARG A 1 476 ? 14.641 -28.422 12.133 1 88.31 476 ARG A O 1
ATOM 3899 N N . TRP A 1 477 ? 14.672 -29.797 13.93 1 87.88 477 TRP A N 1
ATOM 3900 C CA . TRP A 1 477 ? 14.492 -28.703 14.883 1 87.88 477 TRP A CA 1
ATOM 3901 C C . TRP A 1 477 ? 15.648 -27.719 14.797 1 87.88 477 TRP A C 1
ATOM 3903 O O . TRP A 1 477 ? 15.461 -26.516 15 1 87.88 477 TRP A O 1
ATOM 3913 N N . ALA A 1 478 ? 16.828 -28.188 14.484 1 91.06 478 ALA A N 1
ATOM 3914 C CA . ALA A 1 478 ? 17.984 -27.312 14.336 1 91.06 478 ALA A CA 1
ATOM 3915 C C . ALA A 1 478 ? 17.828 -26.375 13.141 1 91.06 478 ALA A C 1
ATOM 3917 O O . ALA A 1 478 ? 18.266 -25.234 13.18 1 91.06 478 ALA A O 1
ATOM 3918 N N . PHE A 1 479 ? 17.188 -26.891 12.141 1 92.5 479 PHE A N 1
ATOM 3919 C CA . PHE A 1 479 ? 16.922 -26.078 10.953 1 92.5 479 PHE A CA 1
ATOM 3920 C C . PHE A 1 479 ? 15.922 -24.984 11.258 1 92.5 479 PHE A C 1
ATOM 3922 O O . PHE A 1 479 ? 16.047 -23.859 10.766 1 92.5 479 PHE A O 1
ATOM 3929 N N . TRP A 1 480 ? 14.992 -25.281 12.133 1 92.25 480 TRP A N 1
ATOM 3930 C CA . TRP A 1 480 ? 13.977 -24.297 12.492 1 92.25 480 TRP A CA 1
ATOM 3931 C C . TRP A 1 480 ? 14.586 -23.172 13.32 1 92.25 480 TRP A C 1
ATOM 3933 O O . TRP A 1 480 ? 14.031 -22.062 13.383 1 92.25 480 TRP A O 1
ATOM 3943 N N . LEU A 1 481 ? 15.703 -23.359 13.852 1 95 481 LEU A N 1
ATOM 3944 C CA . LEU A 1 481 ? 16.359 -22.359 14.695 1 95 481 LEU A CA 1
ATOM 3945 C C . LEU A 1 481 ? 17.141 -21.375 13.844 1 95 481 LEU A C 1
ATOM 3947 O O . LEU A 1 481 ? 17.578 -20.328 14.344 1 95 481 LEU A O 1
ATOM 3951 N N . LEU A 1 482 ? 17.234 -21.625 12.57 1 95.94 482 LEU A N 1
ATOM 3952 C CA . LEU A 1 482 ? 18.016 -20.75 11.711 1 95.94 482 LEU A CA 1
ATOM 3953 C C . LEU A 1 482 ? 17.422 -19.344 11.672 1 95.94 482 LEU A C 1
ATOM 3955 O O . LEU A 1 482 ? 18.141 -18.344 11.773 1 95.94 482 LEU A O 1
ATOM 3959 N N . PHE A 1 483 ? 16.141 -19.312 11.609 1 94.69 483 PHE A N 1
ATOM 3960 C CA . PHE A 1 483 ? 15.484 -18.016 11.523 1 94.69 483 PHE A CA 1
ATOM 3961 C C . PHE A 1 483 ? 15.641 -17.234 12.828 1 94.69 483 PHE A C 1
ATOM 3963 O O . PHE A 1 483 ? 16.109 -16.094 12.828 1 94.69 483 PHE A O 1
ATOM 3970 N N . PRO A 1 484 ? 15.328 -17.812 14 1 95.62 484 PRO A N 1
ATOM 3971 C CA . PRO A 1 484 ? 15.555 -17.094 15.258 1 95.62 484 PRO A CA 1
ATOM 3972 C C . PRO A 1 484 ? 17.016 -16.719 15.477 1 95.62 484 PRO A C 1
ATOM 3974 O O . PRO A 1 484 ? 17.312 -15.68 16.062 1 95.62 484 PRO A O 1
ATOM 3977 N N . MET A 1 485 ? 17.859 -17.531 15.023 1 97.06 485 MET A N 1
ATOM 3978 C CA . MET A 1 485 ? 19.281 -17.219 15.148 1 97.06 485 MET A CA 1
ATOM 3979 C C . MET A 1 485 ? 19.656 -16.016 14.281 1 97.06 485 MET A C 1
ATOM 3981 O O . MET A 1 485 ? 20.453 -15.18 14.688 1 97.06 485 MET A O 1
ATOM 3985 N N . GLY A 1 486 ? 19.109 -16.016 13.016 1 96.38 486 GLY A N 1
ATOM 3986 C CA . GLY A 1 486 ? 19.312 -14.852 12.18 1 96.38 486 GLY A CA 1
ATOM 3987 C C . GLY A 1 486 ? 18.828 -13.57 12.82 1 96.38 486 GLY A C 1
ATOM 3988 O O . GLY A 1 486 ? 19.516 -12.547 12.789 1 96.38 486 GLY A O 1
ATOM 3989 N N . VAL A 1 487 ? 17.672 -13.625 13.469 1 96.06 487 VAL A N 1
ATOM 3990 C CA . VAL A 1 487 ? 17.109 -12.469 14.164 1 96.06 487 VAL A CA 1
ATOM 3991 C C . VAL A 1 487 ? 18 -12.078 15.336 1 96.06 487 VAL A C 1
ATOM 3993 O O . VAL A 1 487 ? 18.234 -10.891 15.578 1 96.06 487 VAL A O 1
ATOM 3996 N N . ALA A 1 488 ? 18.5 -13.086 15.992 1 96.31 488 ALA A N 1
ATOM 3997 C CA . ALA A 1 488 ? 19.375 -12.828 17.141 1 96.31 488 ALA A CA 1
ATOM 3998 C C . ALA A 1 488 ? 20.641 -12.117 16.703 1 96.31 488 ALA A C 1
ATOM 4000 O O . ALA A 1 488 ? 21.141 -11.227 17.406 1 96.31 488 ALA A O 1
ATOM 4001 N N . VAL A 1 489 ? 21.156 -12.531 15.594 1 96.56 489 VAL A N 1
ATOM 4002 C CA . VAL A 1 489 ? 22.359 -11.875 15.086 1 96.56 489 VAL A CA 1
ATOM 4003 C C . VAL A 1 489 ? 22.062 -10.406 14.781 1 96.56 489 VAL A C 1
ATOM 4005 O O . VAL A 1 489 ? 22.844 -9.523 15.133 1 96.56 489 VAL A O 1
ATOM 4008 N N . ILE A 1 490 ? 20.969 -10.125 14.164 1 96.25 490 ILE A N 1
ATOM 4009 C CA . ILE A 1 490 ? 20.562 -8.758 13.852 1 96.25 490 ILE A CA 1
ATOM 4010 C C . ILE A 1 490 ? 20.406 -7.961 15.148 1 96.25 490 ILE A C 1
ATOM 4012 O O . ILE A 1 490 ? 20.906 -6.844 15.266 1 96.25 490 ILE A O 1
ATOM 4016 N N . LEU A 1 491 ? 19.781 -8.57 16.156 1 95.12 491 LEU A N 1
ATOM 4017 C CA . LEU A 1 491 ? 19.5 -7.887 17.406 1 95.12 491 LEU A CA 1
ATOM 4018 C C . LEU A 1 491 ? 20.781 -7.676 18.219 1 95.12 491 LEU A C 1
ATOM 4020 O O . LEU A 1 491 ? 20.859 -6.773 19.047 1 95.12 491 LEU A O 1
ATOM 4024 N N . SER A 1 492 ? 21.797 -8.461 17.953 1 94.19 492 SER A N 1
ATOM 4025 C CA . SER A 1 492 ? 23.031 -8.344 18.703 1 94.19 492 SER A CA 1
ATOM 4026 C C . SER A 1 492 ? 23.719 -7.004 18.438 1 94.19 492 SER A C 1
ATOM 4028 O O . SER A 1 492 ? 24.484 -6.512 19.266 1 94.19 492 SER A O 1
ATOM 4030 N N . GLY A 1 493 ? 23.453 -6.402 17.297 1 93.69 493 GLY A N 1
ATOM 4031 C CA . GLY A 1 493 ? 23.984 -5.082 17.016 1 93.69 493 GLY A CA 1
ATOM 4032 C C . GLY A 1 493 ? 23.484 -4.02 17.984 1 93.69 493 GLY A C 1
ATOM 4033 O O . GLY A 1 493 ? 24.062 -2.936 18.062 1 93.69 493 GLY A O 1
ATOM 4034 N N . GLY A 1 494 ? 22.453 -4.34 18.75 1 92.5 494 GLY A N 1
ATOM 4035 C CA . GLY A 1 494 ? 21.891 -3.408 19.719 1 92.5 494 GLY A CA 1
ATOM 4036 C C . GLY A 1 494 ? 22.859 -3.061 20.844 1 92.5 494 GLY A C 1
ATOM 4037 O O . GLY A 1 494 ? 22.688 -2.055 21.531 1 92.5 494 GLY A O 1
ATOM 4038 N N . ILE A 1 495 ? 23.938 -3.842 20.969 1 92.06 495 ILE A N 1
ATOM 4039 C CA . ILE A 1 495 ? 24.906 -3.637 22.047 1 92.06 495 ILE A CA 1
ATOM 4040 C C . ILE A 1 495 ? 25.609 -2.289 21.859 1 92.06 495 ILE A C 1
ATOM 4042 O O . ILE A 1 495 ? 26.047 -1.671 22.828 1 92.06 495 ILE A O 1
ATOM 4046 N N . PHE A 1 496 ? 25.625 -1.801 20.656 1 92.81 496 PHE A N 1
ATOM 4047 C CA . PHE A 1 496 ? 26.344 -0.562 20.359 1 92.81 496 PHE A CA 1
ATOM 4048 C C . PHE A 1 496 ? 25.453 0.648 20.641 1 92.81 496 PHE A C 1
ATOM 4050 O O . PHE A 1 496 ? 25.922 1.789 20.578 1 92.81 496 PHE A O 1
ATOM 4057 N N . TYR A 1 497 ? 24.156 0.439 20.969 1 92.06 497 TYR A N 1
ATOM 4058 C CA . TYR A 1 497 ? 23.234 1.535 21.234 1 92.06 497 TYR A CA 1
ATOM 4059 C C . TYR A 1 497 ? 22.938 1.643 22.734 1 92.06 497 TYR A C 1
ATOM 4061 O O . TYR A 1 497 ? 22.094 2.426 23.156 1 92.06 497 TYR A O 1
ATOM 4069 N N . ILE A 1 498 ? 23.625 0.857 23.531 1 88.75 498 ILE A N 1
ATOM 4070 C CA . ILE A 1 498 ? 23.438 0.916 24.969 1 88.75 498 ILE A CA 1
ATOM 4071 C C . ILE A 1 498 ? 24.062 2.195 25.531 1 88.75 498 ILE A C 1
ATOM 4073 O O . ILE A 1 498 ? 25.203 2.518 25.219 1 88.75 498 ILE A O 1
ATOM 4077 N N . ASP A 1 499 ? 23.266 2.865 26.344 1 86.31 499 ASP A N 1
ATOM 4078 C CA . ASP A 1 499 ? 23.672 4.176 26.844 1 86.31 499 ASP A CA 1
ATOM 4079 C C . ASP A 1 499 ? 24.891 4.062 27.766 1 86.31 499 ASP A C 1
ATOM 4081 O O . ASP A 1 499 ? 24.922 3.213 28.656 1 86.31 499 ASP A O 1
ATOM 4085 N N . GLY A 1 500 ? 25.844 4.867 27.516 1 80 500 GLY A N 1
ATOM 4086 C CA . GLY A 1 500 ? 26.953 5.055 28.438 1 80 500 GLY A CA 1
ATOM 4087 C C . GLY A 1 500 ? 28.016 3.979 28.328 1 80 500 GLY A C 1
ATOM 4088 O O . GLY A 1 500 ? 28.984 3.982 29.078 1 80 500 GLY A O 1
ATOM 4089 N N . ILE A 1 501 ? 27.875 3.018 27.422 1 80.81 501 ILE A N 1
ATOM 4090 C CA . ILE A 1 501 ? 28.844 1.925 27.344 1 80.81 501 ILE A CA 1
ATOM 4091 C C . ILE A 1 501 ? 29.672 2.068 26.062 1 80.81 501 ILE A C 1
ATOM 4093 O O . ILE A 1 501 ? 29.125 2.23 24.969 1 80.81 501 ILE A O 1
ATOM 4097 N N . THR A 1 502 ? 30.922 2.236 26.25 1 84.38 502 THR A N 1
ATOM 4098 C CA . THR A 1 502 ? 31.844 2.18 25.109 1 84.38 502 THR A CA 1
ATOM 4099 C C . THR A 1 502 ? 32.594 0.849 25.094 1 84.38 502 THR A C 1
ATOM 4101 O O . THR A 1 502 ? 33.281 0.502 26.047 1 84.38 502 THR A O 1
ATOM 4104 N N . LEU A 1 503 ? 32.469 0.159 24.094 1 89.56 503 LEU A N 1
ATOM 4105 C CA . LEU A 1 503 ? 33.094 -1.157 23.984 1 89.56 503 LEU A CA 1
ATOM 4106 C C . LEU A 1 503 ? 34.562 -1.036 23.562 1 89.56 503 LEU A C 1
ATOM 4108 O O . LEU A 1 503 ? 34.906 -0.118 22.828 1 89.56 503 LEU A O 1
ATOM 4112 N N . PRO A 1 504 ? 35.344 -1.949 24.062 1 92.69 504 PRO A N 1
ATOM 4113 C CA . PRO A 1 504 ? 36.75 -1.926 23.688 1 92.69 504 PRO A CA 1
ATOM 4114 C C . PRO A 1 504 ? 36.969 -2.139 22.188 1 92.69 504 PRO A C 1
ATOM 4116 O O . PRO A 1 504 ? 36.094 -2.723 21.516 1 92.69 504 PRO A O 1
ATOM 4119 N N . THR A 1 505 ? 38 -1.665 21.703 1 92.44 505 THR A N 1
ATOM 4120 C CA . THR A 1 505 ? 38.344 -1.713 20.281 1 92.44 505 THR A CA 1
ATOM 4121 C C . THR A 1 505 ? 38.406 -3.156 19.797 1 92.44 505 THR A C 1
ATOM 4123 O O . THR A 1 505 ? 38.031 -3.455 18.656 1 92.44 505 THR A O 1
ATOM 4126 N N . THR A 1 506 ? 38.844 -4.051 20.641 1 93.88 506 THR A N 1
ATOM 4127 C CA . THR A 1 506 ? 38.969 -5.453 20.266 1 93.88 506 THR A CA 1
ATOM 4128 C C . THR A 1 506 ? 37.594 -6.051 19.969 1 93.88 506 THR A C 1
ATOM 4130 O O . THR A 1 506 ? 37.438 -6.809 19.016 1 93.88 506 THR A O 1
ATOM 4133 N N . VAL A 1 507 ? 36.688 -5.668 20.812 1 93.88 507 VAL A N 1
ATOM 4134 C CA . VAL A 1 507 ? 35.312 -6.164 20.625 1 93.88 507 VAL A CA 1
ATOM 4135 C C . VAL A 1 507 ? 34.719 -5.566 19.359 1 93.88 507 VAL A C 1
ATOM 4137 O O . VAL A 1 507 ? 34.062 -6.258 18.594 1 93.88 507 VAL A O 1
ATOM 4140 N N . LYS A 1 508 ? 34.969 -4.305 19.141 1 94.81 508 LYS A N 1
ATOM 4141 C CA . LYS A 1 508 ? 34.469 -3.629 17.953 1 94.81 508 LYS A CA 1
ATOM 4142 C C . LYS A 1 508 ? 35.062 -4.27 16.688 1 94.81 508 LYS A C 1
ATOM 4144 O O . LYS A 1 508 ? 34.312 -4.52 15.719 1 94.81 508 LYS A O 1
ATOM 4149 N N . LEU A 1 509 ? 36.312 -4.562 16.734 1 96 509 LEU A N 1
ATOM 4150 C CA . LEU A 1 509 ? 36.969 -5.156 15.586 1 96 509 LEU A CA 1
ATOM 4151 C C . LEU A 1 509 ? 36.469 -6.562 15.312 1 96 509 LEU A C 1
ATOM 4153 O O . LEU A 1 509 ? 36.219 -6.93 14.164 1 96 509 LEU A O 1
ATOM 4157 N N . LEU A 1 510 ? 36.312 -7.309 16.344 1 96.12 510 LEU A N 1
ATOM 4158 C CA . LEU A 1 510 ? 35.812 -8.664 16.203 1 96.12 510 LEU A CA 1
ATOM 4159 C C . LEU A 1 510 ? 34.406 -8.648 15.641 1 96.12 510 LEU A C 1
ATOM 4161 O O . LEU A 1 510 ? 34.062 -9.43 14.734 1 96.12 510 LEU A O 1
ATOM 4165 N N . TYR A 1 511 ? 33.594 -7.793 16.234 1 96.38 511 TYR A N 1
ATOM 4166 C CA . TYR A 1 511 ? 32.188 -7.711 15.758 1 96.38 511 TYR A CA 1
ATOM 4167 C C . TYR A 1 511 ? 32.156 -7.277 14.297 1 96.38 511 TYR A C 1
ATOM 4169 O O . TYR A 1 511 ? 31.406 -7.859 13.5 1 96.38 511 TYR A O 1
ATOM 4177 N N . ALA A 1 512 ? 32.938 -6.289 13.898 1 96.69 512 ALA A N 1
ATOM 4178 C CA . ALA A 1 512 ? 32.938 -5.766 12.531 1 96.69 512 ALA A CA 1
ATOM 4179 C C . ALA A 1 512 ? 33.344 -6.848 11.531 1 96.69 512 ALA A C 1
ATOM 4181 O O . ALA A 1 512 ? 32.875 -6.855 10.398 1 96.69 512 ALA A O 1
ATOM 4182 N N . THR A 1 513 ? 34.125 -7.766 11.969 1 96.94 513 THR A N 1
ATOM 4183 C CA . THR A 1 513 ? 34.688 -8.758 11.07 1 96.94 513 THR A CA 1
ATOM 4184 C C . THR A 1 513 ? 33.781 -9.977 10.945 1 96.94 513 THR A C 1
ATOM 4186 O O . THR A 1 513 ? 33.719 -10.609 9.891 1 96.94 513 THR A O 1
ATOM 4189 N N . ILE A 1 514 ? 32.969 -10.234 11.977 1 96.31 514 ILE A N 1
ATOM 4190 C CA . ILE A 1 514 ? 32.375 -11.562 11.977 1 96.31 514 ILE A CA 1
ATOM 4191 C C . ILE A 1 514 ? 30.859 -11.438 11.828 1 96.31 514 ILE A C 1
ATOM 4193 O O . ILE A 1 514 ? 30.172 -12.422 11.539 1 96.31 514 ILE A O 1
ATOM 4197 N N . TYR A 1 515 ? 30.25 -10.305 12.109 1 95.56 515 TYR A N 1
ATOM 4198 C CA . TYR A 1 515 ? 28.797 -10.242 12.156 1 95.56 515 TYR A CA 1
ATOM 4199 C C . TYR A 1 515 ? 28.188 -10.539 10.789 1 95.56 515 TYR A C 1
ATOM 4201 O O . TYR A 1 515 ? 27.188 -11.25 10.68 1 95.56 515 TYR A O 1
ATOM 4209 N N . LYS A 1 516 ? 28.828 -10.062 9.664 1 96.69 516 LYS A N 1
ATOM 4210 C CA . LYS A 1 516 ? 28.328 -10.336 8.32 1 96.69 516 LYS A CA 1
ATOM 4211 C C . LYS A 1 516 ? 28.453 -11.812 7.973 1 96.69 516 LYS A C 1
ATOM 4213 O O . LYS A 1 516 ? 27.469 -12.461 7.617 1 96.69 516 LYS A O 1
ATOM 4218 N N . PRO A 1 517 ? 29.656 -12.359 8.141 1 97.5 517 PRO A N 1
ATOM 4219 C CA . PRO A 1 517 ? 29.828 -13.773 7.793 1 97.5 517 PRO A CA 1
ATOM 4220 C C . PRO A 1 517 ? 28.938 -14.695 8.625 1 97.5 517 PRO A C 1
ATOM 4222 O O . PRO A 1 517 ? 28.406 -15.688 8.102 1 97.5 517 PRO A O 1
ATOM 4225 N N . ILE A 1 518 ? 28.75 -14.414 9.859 1 97.75 518 ILE A N 1
ATOM 4226 C CA . ILE A 1 518 ? 27.938 -15.266 10.711 1 97.75 518 ILE A CA 1
ATOM 4227 C C . ILE A 1 518 ? 26.5 -15.281 10.203 1 97.75 518 ILE A C 1
ATOM 4229 O O . ILE A 1 518 ? 25.891 -16.344 10.07 1 97.75 518 ILE A O 1
ATOM 4233 N N . PHE A 1 519 ? 25.969 -14.156 9.938 1 97.94 519 PHE A N 1
ATOM 4234 C CA . PHE A 1 519 ? 24.609 -14.062 9.422 1 97.94 519 PHE A CA 1
ATOM 4235 C C . PHE A 1 519 ? 24.484 -14.789 8.086 1 97.94 519 PHE A C 1
ATOM 4237 O O . PHE A 1 519 ? 23.516 -15.523 7.859 1 97.94 519 PHE A O 1
ATOM 4244 N N . GLN A 1 520 ? 25.453 -14.625 7.238 1 98.25 520 GLN A N 1
ATOM 4245 C CA . GLN A 1 520 ? 25.344 -15.172 5.891 1 98.25 520 GLN A CA 1
ATOM 4246 C C . GLN A 1 520 ? 25.594 -16.688 5.891 1 98.25 520 GLN A C 1
ATOM 4248 O O . GLN A 1 520 ? 25.125 -17.391 5.004 1 98.25 520 GLN A O 1
ATOM 4253 N N . ILE A 1 521 ? 26.344 -17.203 6.863 1 98.19 521 ILE A N 1
ATOM 4254 C CA . ILE A 1 521 ? 26.469 -18.641 7.023 1 98.19 521 ILE A CA 1
ATOM 4255 C C . ILE A 1 521 ? 25.094 -19.25 7.293 1 98.19 521 ILE A C 1
ATOM 4257 O O . ILE A 1 521 ? 24.75 -20.312 6.762 1 98.19 521 ILE A O 1
ATOM 4261 N N . LEU A 1 522 ? 24.328 -18.547 8.047 1 98.06 522 LEU A N 1
ATOM 4262 C CA . LEU A 1 522 ? 22.969 -19 8.328 1 98.06 522 LEU A CA 1
ATOM 4263 C C . LEU A 1 522 ? 22.125 -18.984 7.066 1 98.06 522 LEU A C 1
ATOM 4265 O O . LEU A 1 522 ? 21.328 -19.906 6.832 1 98.06 522 LEU A O 1
ATOM 4269 N N . VAL A 1 523 ? 22.297 -17.984 6.227 1 98 523 VAL A N 1
ATOM 4270 C CA . VAL A 1 523 ? 21.547 -17.875 4.98 1 98 523 VAL A CA 1
ATOM 4271 C C . VAL A 1 523 ? 21.953 -19 4.035 1 98 523 VAL A C 1
ATOM 4273 O O . VAL A 1 523 ? 21.094 -19.625 3.414 1 98 523 VAL A O 1
ATOM 4276 N N . VAL A 1 524 ? 23.234 -19.297 3.934 1 98.25 524 VAL A N 1
ATOM 4277 C CA . VAL A 1 524 ? 23.719 -20.375 3.072 1 98.25 524 VAL A CA 1
ATOM 4278 C C . VAL A 1 524 ? 23.172 -21.703 3.557 1 98.25 524 VAL A C 1
ATOM 4280 O O . VAL A 1 524 ? 22.703 -22.516 2.754 1 98.25 524 VAL A O 1
ATOM 4283 N N . ALA A 1 525 ? 23.234 -21.891 4.871 1 97 525 ALA A N 1
ATOM 4284 C CA . ALA A 1 525 ? 22.688 -23.125 5.449 1 97 525 ALA A CA 1
ATOM 4285 C C . ALA A 1 525 ? 21.203 -23.25 5.137 1 97 525 ALA A C 1
ATOM 4287 O O . ALA A 1 525 ? 20.719 -24.359 4.852 1 97 525 ALA A O 1
ATOM 4288 N N . PHE A 1 526 ? 20.547 -22.156 5.188 1 96.88 526 PHE A N 1
ATOM 4289 C CA . PHE A 1 526 ? 19.125 -22.125 4.871 1 96.88 526 PHE A CA 1
ATOM 4290 C C . PHE A 1 526 ? 18.891 -22.547 3.424 1 96.88 526 PHE A C 1
ATOM 4292 O O . PHE A 1 526 ? 18.016 -23.375 3.145 1 96.88 526 PHE A O 1
ATOM 4299 N N . ILE A 1 527 ? 19.641 -22.047 2.484 1 97.38 527 ILE A N 1
ATOM 4300 C CA . ILE A 1 527 ? 19.5 -22.328 1.062 1 97.38 527 ILE A CA 1
ATOM 4301 C C . ILE A 1 527 ? 19.766 -23.812 0.811 1 97.38 527 ILE A C 1
ATOM 4303 O O . ILE A 1 527 ? 18.953 -24.484 0.166 1 97.38 527 ILE A O 1
ATOM 4307 N N . ILE A 1 528 ? 20.828 -24.312 1.359 1 95.5 528 ILE A N 1
ATOM 4308 C CA . ILE A 1 528 ? 21.203 -25.703 1.148 1 95.5 528 ILE A CA 1
ATOM 4309 C C . ILE A 1 528 ? 20.141 -26.625 1.738 1 95.5 528 ILE A C 1
ATOM 4311 O O . ILE A 1 528 ? 19.719 -27.594 1.099 1 95.5 528 ILE A O 1
ATOM 4315 N N . GLY A 1 529 ? 19.688 -26.266 2.955 1 93.69 529 GLY A N 1
ATOM 4316 C CA . GLY A 1 529 ? 18.641 -27.062 3.574 1 93.69 529 GLY A CA 1
ATOM 4317 C C . GLY A 1 529 ? 17.359 -27.125 2.752 1 93.69 529 GLY A C 1
ATOM 4318 O O . GLY A 1 529 ? 16.719 -28.172 2.678 1 93.69 529 GLY A O 1
ATOM 4319 N N . CYS A 1 530 ? 16.984 -26.094 2.104 1 93.5 530 CYS A N 1
ATOM 4320 C CA . CYS A 1 530 ? 15.789 -26.062 1.275 1 93.5 530 CYS A CA 1
ATOM 4321 C C . CYS A 1 530 ? 15.984 -26.859 -0.007 1 93.5 530 CYS A C 1
ATOM 4323 O O . CYS A 1 530 ? 15.078 -27.578 -0.438 1 93.5 530 CYS A O 1
ATOM 4325 N N . ILE A 1 531 ? 17.141 -26.75 -0.623 1 93.5 531 ILE A N 1
ATOM 4326 C CA . ILE A 1 531 ? 17.422 -27.438 -1.877 1 93.5 531 ILE A CA 1
ATOM 4327 C C . ILE A 1 531 ? 17.359 -28.953 -1.662 1 93.5 531 ILE A C 1
ATOM 4329 O O . ILE A 1 531 ? 16.828 -29.688 -2.504 1 93.5 531 ILE A O 1
ATOM 4333 N N . PHE A 1 532 ? 17.812 -29.391 -0.506 1 92.44 532 PHE A N 1
ATOM 4334 C CA . PHE A 1 532 ? 17.844 -30.828 -0.233 1 92.44 532 PHE A CA 1
ATOM 4335 C C . PHE A 1 532 ? 16.609 -31.266 0.518 1 92.44 532 PHE A C 1
ATOM 4337 O O . PHE A 1 532 ? 16.547 -32.375 1.044 1 92.44 532 PHE A O 1
ATOM 4344 N N . LYS A 1 533 ? 15.578 -30.391 0.663 1 89.56 533 LYS A N 1
ATOM 4345 C CA . LYS A 1 533 ? 14.273 -30.703 1.241 1 89.56 533 LYS A CA 1
ATOM 4346 C C . LYS A 1 533 ? 14.414 -31.25 2.662 1 89.56 533 LYS A C 1
ATOM 4348 O O . LYS A 1 533 ? 13.836 -32.281 2.998 1 89.56 533 LYS A O 1
ATOM 4353 N N . PHE A 1 534 ? 15.25 -30.594 3.379 1 89.12 534 PHE A N 1
ATOM 4354 C CA . PHE A 1 534 ? 15.539 -30.984 4.75 1 89.12 534 PHE A CA 1
ATOM 4355 C C . PHE A 1 534 ? 14.297 -30.859 5.625 1 89.12 534 PHE A C 1
ATOM 4357 O O . PHE A 1 534 ? 14.094 -31.656 6.551 1 89.12 534 PHE A O 1
ATOM 4364 N N . GLU A 1 535 ? 13.562 -29.844 5.43 1 86.12 535 GLU A N 1
ATOM 4365 C CA . GLU A 1 535 ? 12.336 -29.594 6.184 1 86.12 535 GLU A CA 1
ATOM 4366 C C . GLU A 1 535 ? 11.242 -29.016 5.285 1 86.12 535 GLU A C 1
ATOM 4368 O O . GLU A 1 535 ? 11.523 -28.562 4.168 1 86.12 535 GLU A O 1
ATOM 4373 N N . THR A 1 536 ? 9.961 -29.016 5.781 1 82.69 536 THR A N 1
ATOM 4374 C CA . THR A 1 536 ? 8.852 -28.719 4.883 1 82.69 536 THR A CA 1
ATOM 4375 C C . THR A 1 536 ? 8.242 -27.359 5.215 1 82.69 536 THR A C 1
ATOM 4377 O O . THR A 1 536 ? 7.617 -26.734 4.359 1 82.69 536 THR A O 1
ATOM 4380 N N . VAL A 1 537 ? 8.43 -26.828 6.332 1 83.88 537 VAL A N 1
ATOM 4381 C CA . VAL A 1 537 ? 7.754 -25.594 6.734 1 83.88 537 VAL A CA 1
ATOM 4382 C C . VAL A 1 537 ? 8.391 -24.406 6.027 1 83.88 537 VAL A C 1
ATOM 4384 O O . VAL A 1 537 ? 7.734 -23.719 5.234 1 83.88 537 VAL A O 1
ATOM 4387 N N . TYR A 1 538 ? 9.664 -24.141 6.242 1 90.19 538 TYR A N 1
ATOM 4388 C CA . TYR A 1 538 ? 10.352 -23.031 5.602 1 90.19 538 TYR A CA 1
ATOM 4389 C C . TYR A 1 538 ? 10.367 -23.188 4.09 1 90.19 538 TYR A C 1
ATOM 4391 O O . TYR A 1 538 ? 10.172 -22.219 3.352 1 90.19 538 TYR A O 1
ATOM 4399 N N . ARG A 1 539 ? 10.594 -24.391 3.725 1 90.62 539 ARG A N 1
ATOM 4400 C CA . ARG A 1 539 ? 10.641 -24.672 2.293 1 90.62 539 ARG A CA 1
ATOM 4401 C C . ARG A 1 539 ? 9.305 -24.359 1.629 1 90.62 539 ARG A C 1
ATOM 4403 O O . ARG A 1 539 ? 9.273 -23.75 0.553 1 90.62 539 ARG A O 1
ATOM 4410 N N . GLY A 1 540 ? 8.258 -24.781 2.33 1 86.38 540 GLY A N 1
ATOM 4411 C CA . GLY A 1 540 ? 6.934 -24.516 1.795 1 86.38 540 GLY A CA 1
ATOM 4412 C C . GLY A 1 540 ? 6.652 -23.031 1.629 1 86.38 540 GLY A C 1
ATOM 4413 O O . GLY A 1 540 ? 5.961 -22.625 0.692 1 86.38 540 GLY A O 1
ATOM 4414 N N . ILE A 1 541 ? 7.195 -22.266 2.396 1 88.25 541 ILE A N 1
ATOM 4415 C CA . ILE A 1 541 ? 6.973 -20.812 2.361 1 88.25 541 ILE A CA 1
ATOM 4416 C C . ILE A 1 541 ? 7.793 -20.203 1.233 1 88.25 541 ILE A C 1
ATOM 4418 O O . ILE A 1 541 ? 7.254 -19.484 0.386 1 88.25 541 ILE A O 1
ATOM 4422 N N . VAL A 1 542 ? 9.023 -20.438 1.119 1 93.06 542 VAL A N 1
ATOM 4423 C CA . VAL A 1 542 ? 9.922 -19.766 0.198 1 93.06 542 VAL A CA 1
ATOM 4424 C C . VAL A 1 542 ? 9.695 -20.281 -1.222 1 93.06 542 VAL A C 1
ATOM 4426 O O . VAL A 1 542 ? 9.945 -19.562 -2.195 1 93.06 542 VAL A O 1
ATOM 4429 N N . GLU A 1 543 ? 9.227 -21.531 -1.354 1 91.31 543 GLU A N 1
ATOM 4430 C CA . GLU A 1 543 ? 9.031 -22.109 -2.68 1 91.31 543 GLU A CA 1
ATOM 4431 C C . GLU A 1 543 ? 7.605 -21.859 -3.178 1 91.31 543 GLU A C 1
ATOM 4433 O O . GLU A 1 543 ? 7.203 -22.406 -4.211 1 91.31 543 GLU A O 1
ATOM 4438 N N . TRP A 1 544 ? 6.902 -21.078 -2.441 1 87.19 544 TRP A N 1
ATOM 4439 C CA . TRP A 1 544 ? 5.535 -20.781 -2.848 1 87.19 544 TRP A CA 1
ATOM 4440 C C . TRP A 1 544 ? 5.496 -20.203 -4.258 1 87.19 544 TRP A C 1
ATOM 4442 O O . TRP A 1 544 ? 6.262 -19.297 -4.578 1 87.19 544 TRP A O 1
ATOM 4452 N N . ARG A 1 545 ? 4.602 -20.688 -5.035 1 85.12 545 ARG A N 1
ATOM 4453 C CA . ARG A 1 545 ? 4.512 -20.312 -6.445 1 85.12 545 ARG A CA 1
ATOM 4454 C C . ARG A 1 545 ? 4.129 -18.859 -6.605 1 85.12 545 ARG A C 1
ATOM 4456 O O . ARG A 1 545 ? 4.457 -18.219 -7.613 1 85.12 545 ARG A O 1
ATOM 4463 N N . GLY A 1 546 ? 3.5 -18.312 -5.617 1 83.38 546 GLY A N 1
ATOM 4464 C CA . GLY A 1 546 ? 3.086 -16.922 -5.676 1 83.38 546 GLY A CA 1
ATOM 4465 C C . GLY A 1 546 ? 4.254 -15.953 -5.695 1 83.38 546 GLY A C 1
ATOM 4466 O O . GLY A 1 546 ? 4.113 -14.812 -6.156 1 83.38 546 GLY A O 1
ATOM 4467 N N . PHE A 1 547 ? 5.422 -16.422 -5.344 1 90.62 547 PHE A N 1
ATOM 4468 C CA . PHE A 1 547 ? 6.594 -15.555 -5.293 1 90.62 547 PHE A CA 1
ATOM 4469 C C . PHE A 1 547 ? 7.34 -15.578 -6.621 1 90.62 547 PHE A C 1
ATOM 4471 O O . PHE A 1 547 ? 8.281 -14.805 -6.82 1 90.62 547 PHE A O 1
ATOM 4478 N N . THR A 1 548 ? 6.938 -16.406 -7.566 1 90.56 548 THR A N 1
ATOM 4479 C CA . THR A 1 548 ? 7.688 -16.562 -8.805 1 90.56 548 THR A CA 1
ATOM 4480 C C . THR A 1 548 ? 7.738 -15.25 -9.586 1 90.56 548 THR A C 1
ATOM 4482 O O . THR A 1 548 ? 8.812 -14.781 -9.945 1 90.56 548 THR A O 1
ATOM 4485 N N . TRP A 1 549 ? 6.57 -14.648 -9.758 1 91.88 549 TRP A N 1
ATOM 4486 C CA . TRP A 1 549 ? 6.578 -13.406 -10.531 1 91.88 549 TRP A CA 1
ATOM 4487 C C . TRP A 1 549 ? 7.242 -12.281 -9.742 1 91.88 549 TRP A C 1
ATOM 4489 O O . TRP A 1 549 ? 7.93 -11.438 -10.32 1 91.88 549 TRP A O 1
ATOM 4499 N N . CYS A 1 550 ? 7.129 -12.266 -8.422 1 94.06 550 CYS A N 1
ATOM 4500 C CA . CYS A 1 550 ? 7.766 -11.242 -7.605 1 94.06 550 CYS A CA 1
ATOM 4501 C C . CYS A 1 550 ? 9.281 -11.375 -7.641 1 94.06 550 CYS A C 1
ATOM 4503 O O . CYS A 1 550 ? 10 -10.375 -7.637 1 94.06 550 CYS A O 1
ATOM 4505 N N . GLY A 1 551 ? 9.695 -12.625 -7.66 1 95 551 GLY A N 1
ATOM 4506 C CA . GLY A 1 551 ? 11.133 -12.852 -7.746 1 95 551 GLY A CA 1
ATOM 4507 C C . GLY A 1 551 ? 11.734 -12.398 -9.062 1 95 551 GLY A C 1
ATOM 4508 O O . GLY A 1 551 ? 12.836 -11.844 -9.086 1 95 551 GLY A O 1
ATOM 4509 N N . ARG A 1 552 ? 10.953 -12.516 -10.086 1 94.88 552 ARG A N 1
ATOM 4510 C CA . ARG A 1 552 ? 11.43 -12.156 -11.414 1 94.88 552 ARG A CA 1
ATOM 4511 C C . ARG A 1 552 ? 11.539 -10.641 -11.562 1 94.88 552 ARG A C 1
ATOM 4513 O O . ARG A 1 552 ? 12.414 -10.141 -12.281 1 94.88 552 ARG A O 1
ATOM 4520 N N . VAL A 1 553 ? 10.68 -9.945 -10.82 1 97.12 553 VAL A N 1
ATOM 4521 C CA . VAL A 1 553 ? 10.672 -8.5 -1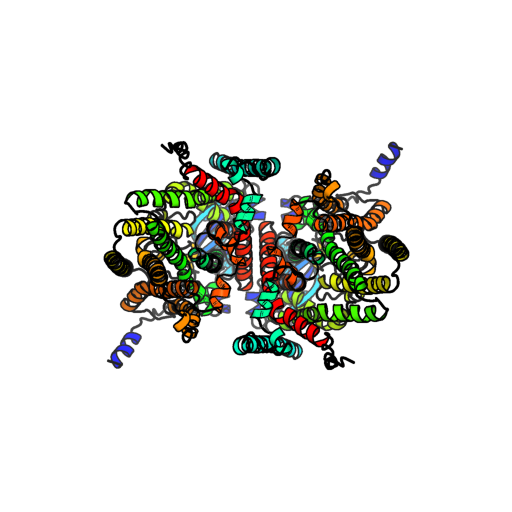1.008 1 97.12 553 VAL A CA 1
ATOM 4522 C C . VAL A 1 553 ? 11.445 -7.832 -9.867 1 97.12 553 VAL A C 1
ATOM 4524 O O . VAL A 1 553 ? 11.414 -6.605 -9.727 1 97.12 553 VAL A O 1
ATOM 4527 N N . SER A 1 554 ? 12.125 -8.578 -9.07 1 96.38 554 SER A N 1
ATOM 4528 C CA . SER A 1 554 ? 12.812 -8.047 -7.902 1 96.38 554 SER A CA 1
ATOM 4529 C C . SER A 1 554 ? 13.867 -7.023 -8.297 1 96.38 554 SER A C 1
ATOM 4531 O O . SER A 1 554 ? 14.078 -6.035 -7.59 1 96.38 554 SER A O 1
ATOM 4533 N N . TYR A 1 555 ? 14.516 -7.23 -9.461 1 96.44 555 TYR A N 1
ATOM 4534 C CA . TYR A 1 555 ? 15.547 -6.309 -9.914 1 96.44 555 TYR A CA 1
ATOM 4535 C C . TYR A 1 555 ? 14.961 -4.934 -10.211 1 96.44 555 TYR A C 1
ATOM 4537 O O . TYR A 1 555 ? 15.492 -3.912 -9.773 1 96.44 555 TYR A O 1
ATOM 4545 N N . ILE A 1 556 ? 13.859 -4.879 -10.906 1 97.75 556 ILE A N 1
ATOM 4546 C CA . ILE A 1 556 ? 13.234 -3.604 -11.234 1 97.75 556 ILE A CA 1
ATOM 4547 C C . ILE A 1 556 ? 12.641 -2.977 -9.969 1 97.75 556 ILE A C 1
ATOM 4549 O O . ILE A 1 556 ? 12.656 -1.754 -9.812 1 97.75 556 ILE A O 1
ATOM 4553 N N . THR A 1 557 ? 12.078 -3.809 -9.109 1 97.25 557 THR A N 1
ATOM 4554 C CA . THR A 1 557 ? 11.508 -3.303 -7.867 1 97.25 557 THR A CA 1
ATOM 4555 C C . THR A 1 557 ? 12.57 -2.592 -7.035 1 97.25 557 THR A C 1
ATOM 4557 O O . THR A 1 557 ? 12.266 -1.641 -6.312 1 97.25 557 THR A O 1
ATOM 4560 N N . PHE A 1 558 ? 13.812 -3.037 -7.164 1 95.19 558 PHE A N 1
ATOM 4561 C CA . PHE A 1 558 ? 14.961 -2.424 -6.52 1 95.19 558 PHE A CA 1
ATOM 4562 C C . PHE A 1 558 ? 15.062 -0.945 -6.879 1 95.19 558 PHE A C 1
ATOM 4564 O O . PHE A 1 558 ? 15.43 -0.121 -6.039 1 95.19 558 PHE A O 1
ATOM 4571 N N . PHE A 1 559 ? 14.625 -0.578 -8.031 1 95.44 559 PHE A N 1
ATOM 4572 C CA . PHE A 1 559 ? 14.719 0.804 -8.492 1 95.44 559 PHE A CA 1
ATOM 4573 C C . PHE A 1 559 ? 13.406 1.542 -8.242 1 95.44 559 PHE A C 1
ATOM 4575 O O . PHE A 1 559 ? 13.414 2.693 -7.801 1 95.44 559 PHE A O 1
ATOM 4582 N N . THR A 1 560 ? 12.312 0.905 -8.422 1 96.38 560 THR A N 1
ATOM 4583 C CA . THR A 1 560 ? 11.023 1.587 -8.406 1 96.38 560 THR A CA 1
ATOM 4584 C C . THR A 1 560 ? 10.641 1.989 -6.984 1 96.38 560 THR A C 1
ATOM 4586 O O . THR A 1 560 ? 9.977 3.01 -6.777 1 96.38 560 THR A O 1
ATOM 4589 N N . HIS A 1 561 ? 11.07 1.245 -5.988 1 96.19 561 HIS A N 1
ATOM 4590 C CA . HIS A 1 561 ? 10.633 1.573 -4.637 1 96.19 561 HIS A C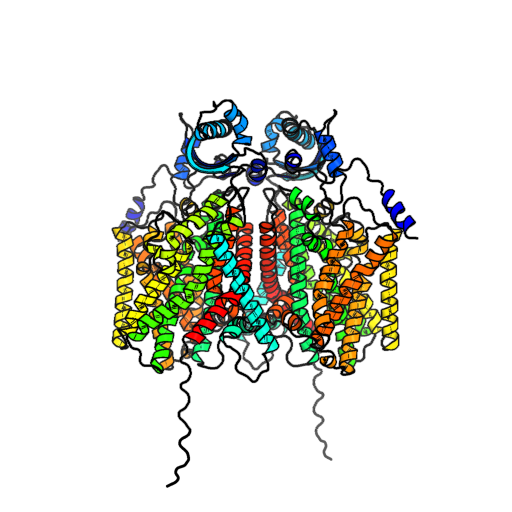A 1
ATOM 4591 C C . HIS A 1 561 ? 11.211 2.912 -4.18 1 96.19 561 HIS A C 1
ATOM 4593 O O . HIS A 1 561 ? 10.523 3.691 -3.516 1 96.19 561 HIS A O 1
ATOM 4599 N N . THR A 1 562 ? 12.414 3.227 -4.559 1 93.25 562 THR A N 1
ATOM 4600 C CA . THR A 1 562 ? 13.016 4.488 -4.133 1 93.25 562 THR A CA 1
ATOM 4601 C C . THR A 1 562 ? 12.391 5.66 -4.887 1 93.25 562 THR A C 1
ATOM 4603 O O . THR A 1 562 ? 12.305 6.77 -4.352 1 93.25 562 THR A O 1
ATOM 4606 N N . LEU A 1 563 ? 11.969 5.41 -6.098 1 93.88 563 LEU A N 1
ATOM 4607 C CA . LEU A 1 563 ? 11.297 6.457 -6.852 1 93.88 563 LEU A CA 1
ATOM 4608 C C . LEU A 1 563 ? 10 6.883 -6.16 1 93.88 563 LEU A C 1
ATOM 4610 O O . LEU A 1 563 ? 9.719 8.078 -6.035 1 93.88 563 LEU A O 1
ATOM 4614 N N . ILE A 1 564 ? 9.289 5.898 -5.723 1 94.25 564 ILE A N 1
ATOM 4615 C CA . ILE A 1 564 ? 8.031 6.16 -5.035 1 94.25 564 ILE A CA 1
ATOM 4616 C C . ILE A 1 564 ? 8.305 6.875 -3.715 1 94.25 564 ILE A C 1
ATOM 4618 O O . ILE A 1 564 ? 7.613 7.836 -3.367 1 94.25 564 ILE A O 1
ATOM 4622 N N . GLN A 1 565 ? 9.336 6.492 -3.08 1 93.69 565 GLN A N 1
ATOM 4623 C CA . GLN A 1 565 ? 9.656 7.047 -1.769 1 93.69 565 GLN A CA 1
ATOM 4624 C C . GLN A 1 565 ? 10.234 8.453 -1.895 1 93.69 565 GLN A C 1
ATOM 4626 O O . GLN A 1 565 ? 10 9.305 -1.034 1 93.69 565 GLN A O 1
ATOM 4631 N N . ARG A 1 566 ? 10.969 8.742 -2.971 1 92.38 566 ARG A N 1
ATOM 4632 C CA . ARG A 1 566 ? 11.469 10.094 -3.211 1 92.38 566 ARG A CA 1
ATOM 4633 C C . ARG A 1 566 ? 10.328 11.07 -3.463 1 92.38 566 ARG A C 1
ATOM 4635 O O . ARG A 1 566 ? 10.383 12.219 -3.033 1 92.38 566 ARG A O 1
ATOM 4642 N N . ALA A 1 567 ? 9.375 10.578 -4.16 1 93.69 567 ALA A N 1
ATOM 4643 C CA . ALA A 1 567 ? 8.203 11.414 -4.395 1 93.69 567 ALA A CA 1
ATOM 4644 C C . ALA A 1 567 ? 7.488 11.734 -3.086 1 93.69 567 ALA A C 1
ATOM 4646 O O . ALA A 1 567 ? 6.984 12.844 -2.9 1 93.69 567 ALA A O 1
ATOM 4647 N N . TYR A 1 568 ? 7.445 10.781 -2.201 1 93.44 568 TYR A N 1
ATOM 4648 C CA . TYR A 1 568 ? 6.855 10.984 -0.881 1 93.44 568 TYR A CA 1
ATOM 4649 C C . TYR A 1 568 ? 7.508 12.164 -0.168 1 93.44 568 TYR A C 1
ATOM 4651 O O . TYR A 1 568 ? 6.816 13.008 0.403 1 93.44 568 TYR A O 1
ATOM 4659 N N . LEU A 1 569 ? 8.773 12.211 -0.278 1 93.69 569 LEU A N 1
ATOM 4660 C CA . LEU A 1 569 ? 9.539 13.25 0.399 1 93.69 569 LEU A CA 1
ATOM 4661 C C . LEU A 1 569 ? 9.453 14.578 -0.357 1 93.69 569 LEU A C 1
ATOM 4663 O O . LEU A 1 569 ? 9.242 15.625 0.249 1 93.69 569 LEU A O 1
ATOM 4667 N N . GLY A 1 570 ? 9.609 14.523 -1.596 1 94.06 570 GLY A N 1
ATOM 4668 C CA . GLY A 1 570 ? 9.648 15.734 -2.404 1 94.06 570 GLY A CA 1
ATOM 4669 C C . GLY A 1 570 ? 8.32 16.469 -2.438 1 94.06 570 GLY A C 1
ATOM 4670 O O . GLY A 1 570 ? 8.289 17.703 -2.539 1 94.06 570 GLY A O 1
ATOM 4671 N N . LEU A 1 571 ? 7.25 15.766 -2.332 1 94.81 571 LEU A N 1
ATOM 4672 C CA . LEU A 1 571 ? 5.918 16.344 -2.471 1 94.81 571 LEU A CA 1
ATOM 4673 C C . LEU A 1 571 ? 5.395 16.828 -1.121 1 94.81 571 LEU A C 1
ATOM 4675 O O . LEU A 1 571 ? 4.281 17.344 -1.033 1 94.81 571 LEU A O 1
ATOM 4679 N N . GLN A 1 572 ? 6.156 16.688 -0.13 1 93.56 572 GLN A N 1
ATOM 4680 C CA . GLN A 1 572 ? 5.754 17.062 1.219 1 93.56 572 GLN A CA 1
ATOM 4681 C C . GLN A 1 572 ? 5.547 18.578 1.318 1 93.56 572 GLN A C 1
ATOM 4683 O O . GLN A 1 572 ? 6.402 19.359 0.892 1 93.56 572 GLN A O 1
ATOM 4688 N N . THR A 1 573 ? 4.402 19.016 1.885 1 92.5 573 THR A N 1
ATOM 4689 C CA . THR A 1 573 ? 4.125 20.453 2.043 1 92.5 573 THR A CA 1
ATOM 4690 C C . THR A 1 573 ? 4.043 20.828 3.521 1 92.5 573 THR A C 1
ATOM 4692 O O . THR A 1 573 ? 4.082 22 3.871 1 92.5 573 THR A O 1
ATOM 4695 N N . THR A 1 574 ? 3.861 19.844 4.324 1 91.81 574 THR A N 1
ATOM 4696 C CA . THR A 1 574 ? 3.855 19.984 5.777 1 91.81 574 THR A CA 1
ATOM 4697 C C . THR A 1 574 ? 4.691 18.891 6.434 1 91.81 574 THR A C 1
ATOM 4699 O O . THR A 1 574 ? 4.891 17.828 5.852 1 91.81 574 THR A O 1
ATOM 4702 N N . PRO A 1 575 ? 5.254 19.188 7.562 1 94.25 575 PRO A N 1
ATOM 4703 C CA . PRO A 1 575 ? 5.988 18.109 8.227 1 94.25 575 PRO A CA 1
ATOM 4704 C C . PRO A 1 575 ? 5.125 16.875 8.477 1 94.25 575 PRO A C 1
ATOM 4706 O O . PRO A 1 575 ? 3.947 17 8.828 1 94.25 575 PRO A O 1
ATOM 4709 N N . TYR A 1 576 ? 5.691 15.789 8.266 1 93.25 576 TYR A N 1
ATOM 4710 C CA . TYR A 1 576 ? 4.973 14.531 8.453 1 93.25 576 TYR A CA 1
ATOM 4711 C C . TYR A 1 576 ? 4.984 14.117 9.922 1 93.25 576 TYR A C 1
ATOM 4713 O O . TYR A 1 576 ? 5.887 14.492 10.672 1 93.25 576 TYR A O 1
ATOM 4721 N N . TYR A 1 577 ? 3.953 13.438 10.312 1 92.56 577 TYR A N 1
ATOM 4722 C CA . TYR A 1 577 ? 3.881 12.828 11.641 1 92.56 577 TYR A CA 1
ATOM 4723 C C . TYR A 1 577 ? 4.266 11.359 11.586 1 92.56 577 TYR A C 1
ATOM 4725 O O . TYR A 1 577 ? 3.621 10.562 10.898 1 92.56 577 TYR A O 1
ATOM 4733 N N . MET A 1 578 ? 5.281 11.016 12.312 1 93.19 578 MET A N 1
ATOM 4734 C CA . MET A 1 578 ? 5.754 9.633 12.297 1 93.19 578 MET A CA 1
ATOM 4735 C C . MET A 1 578 ? 5.043 8.805 13.359 1 93.19 578 MET A C 1
ATOM 4737 O O . MET A 1 578 ? 4.93 9.227 14.508 1 93.19 578 MET A O 1
ATOM 4741 N N . SER A 1 579 ? 4.484 7.742 12.961 1 92.88 579 SER A N 1
ATOM 4742 C CA . SER A 1 579 ? 3.836 6.746 13.812 1 92.88 579 SER A CA 1
ATOM 4743 C C . SER A 1 579 ? 3.959 5.348 13.219 1 92.88 579 SER A C 1
ATOM 4745 O O . SER A 1 579 ? 4.355 5.191 12.062 1 92.88 579 SER A O 1
ATOM 4747 N N . GLU A 1 580 ? 3.756 4.344 14.039 1 92.38 580 GLU A N 1
ATOM 4748 C CA . GLU A 1 580 ? 3.797 2.977 13.523 1 92.38 580 GLU A CA 1
ATOM 4749 C C . GLU A 1 580 ? 2.807 2.787 12.383 1 92.38 580 GLU A C 1
ATOM 4751 O O . GLU A 1 580 ? 3.094 2.078 11.414 1 92.38 580 GLU A O 1
ATOM 4756 N N . TYR A 1 581 ? 1.643 3.43 12.516 1 93.81 581 TYR A N 1
ATOM 4757 C CA . TYR A 1 581 ? 0.621 3.33 11.477 1 93.81 581 TYR A CA 1
ATOM 4758 C C . TYR A 1 581 ? 1.113 3.934 10.172 1 93.81 581 TYR A C 1
ATOM 4760 O O . TYR A 1 581 ? 1.022 3.303 9.117 1 93.81 581 TYR A O 1
ATOM 4768 N N . ASN A 1 582 ? 1.627 5.148 10.234 1 94.19 582 ASN A N 1
ATOM 4769 C CA . ASN A 1 582 ? 2.051 5.836 9.023 1 94.19 582 ASN A CA 1
ATOM 4770 C C . ASN A 1 582 ? 3.219 5.117 8.352 1 94.19 582 ASN A C 1
ATOM 4772 O O . ASN A 1 582 ? 3.301 5.07 7.121 1 94.19 582 ASN A O 1
ATOM 4776 N N . ILE A 1 583 ? 4.125 4.566 9.141 1 94.5 583 ILE A N 1
ATOM 4777 C CA . ILE A 1 583 ? 5.246 3.811 8.594 1 94.5 583 ILE A CA 1
ATOM 4778 C C . ILE A 1 583 ? 4.727 2.57 7.871 1 94.5 583 ILE A C 1
ATOM 4780 O O . ILE A 1 583 ? 5.16 2.266 6.758 1 94.5 583 ILE A O 1
ATOM 4784 N N . SER A 1 584 ? 3.791 1.91 8.516 1 95.5 584 SER A N 1
ATOM 4785 C CA . SER A 1 584 ? 3.217 0.71 7.918 1 95.5 584 SER A CA 1
ATOM 4786 C C . SER A 1 584 ? 2.484 1.038 6.621 1 95.5 584 SER A C 1
ATOM 4788 O O . SER A 1 584 ? 2.555 0.279 5.652 1 95.5 584 SER A O 1
ATOM 4790 N N . MET A 1 585 ? 1.769 2.111 6.625 1 95.88 585 MET A N 1
ATOM 4791 C CA . MET A 1 585 ? 1.045 2.52 5.422 1 95.88 585 MET A CA 1
ATOM 4792 C C . MET A 1 585 ? 2.012 2.822 4.281 1 95.88 585 MET A C 1
ATOM 4794 O O . MET A 1 585 ? 1.769 2.438 3.139 1 95.88 585 MET A O 1
ATOM 4798 N N . LEU A 1 586 ? 3.076 3.527 4.59 1 96.31 586 LEU A N 1
ATOM 4799 C CA . LEU A 1 586 ? 4.07 3.82 3.562 1 96.31 586 LEU A CA 1
ATOM 4800 C C . LEU A 1 586 ? 4.723 2.539 3.057 1 96.31 586 LEU A C 1
ATOM 4802 O O . LEU A 1 586 ? 4.973 2.395 1.857 1 96.31 586 LEU A O 1
ATOM 4806 N N . LEU A 1 587 ? 4.996 1.641 3.971 1 96.5 587 LEU A N 1
ATOM 4807 C CA . LEU A 1 587 ? 5.586 0.359 3.602 1 96.5 587 LEU A CA 1
ATOM 4808 C C . LEU A 1 587 ? 4.672 -0.409 2.654 1 96.5 587 LEU A C 1
ATOM 4810 O O . LEU A 1 587 ? 5.109 -0.868 1.597 1 96.5 587 LEU A O 1
ATOM 4814 N N . LEU A 1 588 ? 3.438 -0.501 3.014 1 97.5 588 LEU A N 1
ATOM 4815 C CA . LEU A 1 588 ? 2.473 -1.244 2.211 1 97.5 588 LEU A CA 1
ATOM 4816 C C . LEU A 1 588 ? 2.299 -0.602 0.839 1 97.5 588 LEU A C 1
ATOM 4818 O O . LEU A 1 588 ? 2.299 -1.295 -0.181 1 97.5 588 LEU A O 1
ATOM 4822 N N . ALA A 1 589 ? 2.16 0.672 0.836 1 97.44 589 ALA A N 1
ATOM 4823 C CA . ALA A 1 589 ? 1.973 1.387 -0.424 1 97.44 589 ALA A CA 1
ATOM 4824 C C . ALA A 1 589 ? 3.205 1.262 -1.314 1 97.44 589 ALA A C 1
ATOM 4826 O O . ALA A 1 589 ? 3.088 1.018 -2.518 1 97.44 589 ALA A O 1
ATOM 4827 N N . SER A 1 590 ? 4.387 1.442 -0.703 1 96.69 590 SER A N 1
ATOM 4828 C CA . SER A 1 590 ? 5.633 1.346 -1.459 1 96.69 590 SER A CA 1
ATOM 4829 C C . SER A 1 590 ? 5.836 -0.061 -2.012 1 96.69 590 SER A C 1
ATOM 4831 O O . SER A 1 590 ? 6.305 -0.228 -3.139 1 96.69 590 SER A O 1
ATOM 4833 N N . THR A 1 591 ? 5.512 -1.027 -1.209 1 97.19 591 THR A N 1
ATOM 4834 C CA . THR A 1 591 ? 5.672 -2.412 -1.64 1 97.19 591 THR A CA 1
ATOM 4835 C C . THR A 1 591 ? 4.727 -2.73 -2.795 1 97.19 591 THR A C 1
ATOM 4837 O O . THR A 1 591 ? 5.16 -3.207 -3.846 1 97.19 591 THR A O 1
ATOM 4840 N N . ALA A 1 592 ? 3.479 -2.42 -2.635 1 96.56 592 ALA A N 1
ATOM 4841 C CA . ALA A 1 592 ? 2.492 -2.695 -3.674 1 96.56 592 ALA A CA 1
ATOM 4842 C C . ALA A 1 592 ? 2.793 -1.9 -4.941 1 96.56 592 ALA A C 1
ATOM 4844 O O . ALA A 1 592 ? 2.809 -2.455 -6.043 1 96.56 592 ALA A O 1
ATOM 4845 N N . GLY A 1 593 ? 3.07 -0.607 -4.754 1 96.88 593 GLY A N 1
ATOM 4846 C CA . GLY A 1 593 ? 3.357 0.24 -5.902 1 96.88 593 GLY A CA 1
ATOM 4847 C C . GLY A 1 593 ? 4.605 -0.18 -6.656 1 96.88 593 GLY A C 1
ATOM 4848 O O . GLY A 1 593 ? 4.637 -0.132 -7.887 1 96.88 593 GLY A O 1
ATOM 4849 N N . SER A 1 594 ? 5.598 -0.597 -5.934 1 97.5 594 SER A N 1
ATOM 4850 C CA . SER A 1 594 ? 6.859 -0.985 -6.555 1 97.5 594 SER A CA 1
ATOM 4851 C C . SER A 1 594 ? 6.715 -2.287 -7.336 1 97.5 594 SER A C 1
ATOM 4853 O O . SER A 1 594 ? 7.195 -2.395 -8.469 1 97.5 594 SER A O 1
ATOM 4855 N N . PHE A 1 595 ? 6.035 -3.291 -6.793 1 97.12 595 PHE A N 1
ATOM 4856 C CA . PHE A 1 595 ? 5.883 -4.562 -7.488 1 97.12 595 PHE A CA 1
ATOM 4857 C C . PHE A 1 595 ? 4.984 -4.406 -8.711 1 97.12 595 PHE A C 1
ATOM 4859 O O . PHE A 1 595 ? 5.238 -5.012 -9.758 1 97.12 595 PHE A O 1
ATOM 4866 N N . ILE A 1 596 ? 3.951 -3.553 -8.641 1 95.69 596 ILE A N 1
ATOM 4867 C CA . ILE A 1 596 ? 3.055 -3.338 -9.766 1 95.69 596 ILE A CA 1
ATOM 4868 C C . ILE A 1 596 ? 3.805 -2.627 -10.891 1 95.69 596 ILE A C 1
ATOM 4870 O O . ILE A 1 596 ? 3.768 -3.064 -12.047 1 95.69 596 ILE A O 1
ATOM 4874 N N . SER A 1 597 ? 4.484 -1.573 -10.531 1 97 597 SER A N 1
ATOM 4875 C CA . SER A 1 597 ? 5.238 -0.841 -11.539 1 97 597 SER A CA 1
ATOM 4876 C C . SER A 1 597 ? 6.352 -1.701 -12.133 1 97 597 SER A C 1
ATOM 4878 O O . SER A 1 597 ? 6.625 -1.633 -13.328 1 97 597 SER A O 1
ATOM 4880 N N . ALA A 1 598 ? 6.945 -2.477 -11.312 1 98.06 598 ALA A N 1
ATOM 4881 C CA . ALA A 1 598 ? 8.016 -3.355 -11.773 1 98.06 598 ALA A CA 1
ATOM 4882 C C . ALA A 1 598 ? 7.484 -4.414 -12.734 1 98.06 598 ALA A C 1
ATOM 4884 O O . ALA A 1 598 ? 8.148 -4.758 -13.719 1 98.06 598 ALA A O 1
ATOM 4885 N N . ALA A 1 599 ? 6.336 -4.949 -12.453 1 96.69 599 ALA A N 1
ATOM 4886 C CA . ALA A 1 599 ? 5.73 -5.93 -13.352 1 96.69 599 ALA A CA 1
ATOM 4887 C C . ALA A 1 599 ? 5.473 -5.328 -14.734 1 96.69 599 ALA A C 1
ATOM 4889 O O . ALA A 1 599 ? 5.75 -5.961 -15.75 1 96.69 599 ALA A O 1
ATOM 4890 N N . ILE A 1 600 ? 5.012 -4.125 -14.742 1 96.75 600 ILE A N 1
ATOM 4891 C CA . ILE A 1 600 ? 4.73 -3.436 -16 1 96.75 600 ILE A CA 1
ATOM 4892 C C . ILE A 1 600 ? 6.031 -3.211 -16.766 1 96.75 600 ILE A C 1
ATOM 4894 O O . ILE A 1 600 ? 6.113 -3.514 -17.953 1 96.75 600 ILE A O 1
ATOM 4898 N N . LEU A 1 601 ? 7.023 -2.791 -16.062 1 97.62 601 LEU A N 1
ATOM 4899 C CA . LEU A 1 601 ? 8.305 -2.504 -16.703 1 97.62 601 LEU A CA 1
ATOM 4900 C C . LEU A 1 601 ? 8.992 -3.793 -17.141 1 97.62 601 LEU A C 1
ATOM 4902 O O . LEU A 1 601 ? 9.695 -3.814 -18.156 1 97.62 601 LEU A O 1
ATOM 4906 N N . TRP A 1 602 ? 8.797 -4.801 -16.359 1 97.94 602 TRP A N 1
ATOM 4907 C CA . TRP A 1 602 ? 9.375 -6.086 -16.734 1 97.94 602 TRP A CA 1
ATOM 4908 C C . TRP A 1 602 ? 8.781 -6.594 -18.047 1 97.94 602 TRP A C 1
ATOM 4910 O O . TRP A 1 602 ? 9.508 -7.039 -18.938 1 97.94 602 TRP A O 1
ATOM 4920 N N . ILE A 1 603 ? 7.488 -6.461 -18.266 1 97.25 603 ILE A N 1
ATOM 4921 C CA . ILE A 1 603 ? 6.773 -6.957 -19.438 1 97.25 603 ILE A CA 1
ATOM 4922 C C . ILE A 1 603 ? 7.117 -6.102 -20.656 1 97.25 603 ILE A C 1
ATOM 4924 O O . ILE A 1 603 ? 7.32 -6.625 -21.75 1 97.25 603 ILE A O 1
ATOM 4928 N N . LEU A 1 604 ? 7.266 -4.82 -20.422 1 97.12 604 LEU A N 1
ATOM 4929 C CA . LEU A 1 604 ? 7.363 -3.895 -21.547 1 97.12 604 LEU A CA 1
ATOM 4930 C C . LEU A 1 604 ? 8.82 -3.67 -21.938 1 97.12 604 LEU A C 1
ATOM 4932 O O . LEU A 1 604 ? 9.109 -3.295 -23.078 1 97.12 604 LEU A O 1
ATOM 4936 N N . ILE A 1 605 ? 9.734 -3.893 -21.016 1 97.31 605 ILE A N 1
ATOM 4937 C CA . ILE A 1 605 ? 11.094 -3.463 -21.312 1 97.31 605 ILE A CA 1
ATOM 4938 C C . ILE A 1 605 ? 12.07 -4.598 -21.031 1 97.31 605 ILE A C 1
ATOM 4940 O O . ILE A 1 605 ? 12.773 -5.07 -21.922 1 97.31 605 ILE A O 1
ATOM 4944 N N . GLU A 1 606 ? 12.109 -5.105 -19.844 1 97.19 606 GLU A N 1
ATOM 4945 C CA . GLU A 1 606 ? 13.141 -6.062 -19.453 1 97.19 606 GLU A CA 1
ATOM 4946 C C . GLU A 1 606 ? 13.016 -7.359 -20.25 1 97.19 606 GLU A C 1
ATOM 4948 O O . GLU A 1 606 ? 14.008 -7.883 -20.75 1 97.19 606 GLU A O 1
ATOM 4953 N N . ALA A 1 607 ? 11.82 -7.895 -20.297 1 97.06 607 ALA A N 1
ATOM 4954 C CA . ALA A 1 607 ? 11.609 -9.156 -21 1 97.06 607 ALA A CA 1
ATOM 4955 C C . ALA A 1 607 ? 11.938 -9.016 -22.484 1 97.06 607 ALA A C 1
ATOM 4957 O O . ALA A 1 607 ? 12.648 -9.844 -23.062 1 97.06 607 ALA A O 1
ATOM 4958 N N . PRO A 1 608 ? 11.461 -7.973 -23.172 1 96.75 608 PRO A N 1
ATOM 4959 C CA . PRO A 1 608 ? 11.812 -7.812 -24.594 1 96.75 608 PRO A CA 1
ATOM 4960 C C . PRO A 1 608 ? 13.312 -7.66 -24.812 1 96.75 608 PRO A C 1
ATOM 4962 O O . PRO A 1 608 ? 13.867 -8.242 -25.75 1 96.75 608 PRO A O 1
ATOM 4965 N N . VAL A 1 609 ? 13.93 -6.871 -24.016 1 95.94 609 VAL A N 1
ATOM 4966 C CA . VAL A 1 609 ? 15.367 -6.652 -24.172 1 95.94 609 VAL A CA 1
ATOM 4967 C C . VAL A 1 609 ? 16.109 -7.969 -23.969 1 95.94 609 VAL A C 1
ATOM 4969 O O . VAL A 1 609 ? 17.062 -8.281 -24.703 1 95.94 609 VAL A O 1
ATOM 4972 N N . SER A 1 610 ? 15.742 -8.656 -22.969 1 94.75 610 SER A N 1
ATOM 4973 C CA . SER A 1 610 ? 16.344 -9.961 -22.734 1 94.75 610 SER A CA 1
ATOM 4974 C C . SER A 1 610 ? 16.094 -10.906 -23.906 1 94.75 610 SER A C 1
ATOM 4976 O O . SER A 1 610 ? 16.984 -11.664 -24.297 1 94.75 610 SER A O 1
ATOM 4978 N N . GLY A 1 611 ? 14.898 -10.875 -24.453 1 93.69 611 GLY A N 1
ATOM 4979 C CA . GLY A 1 611 ? 14.578 -11.703 -25.609 1 93.69 611 GLY A CA 1
ATOM 4980 C C . GLY A 1 611 ? 15.406 -11.359 -26.828 1 93.69 611 GLY A C 1
ATOM 4981 O O . GLY A 1 611 ? 15.922 -12.25 -27.516 1 93.69 611 GLY A O 1
ATOM 4982 N N . VAL A 1 612 ? 15.57 -10.148 -27.078 1 94.38 612 VAL A N 1
ATOM 4983 C CA . VAL A 1 612 ? 16.344 -9.688 -28.234 1 94.38 612 VAL A CA 1
ATOM 4984 C C . VAL A 1 612 ? 17.812 -10.062 -28.047 1 94.38 612 VAL A C 1
ATOM 4986 O O . VAL A 1 612 ? 18.469 -10.516 -28.984 1 94.38 612 VAL A O 1
ATOM 4989 N N . THR A 1 613 ? 18.312 -9.875 -26.828 1 92.69 613 THR A N 1
ATOM 4990 C CA . THR A 1 613 ? 19.703 -10.195 -26.531 1 92.69 613 THR A CA 1
ATOM 4991 C C . THR A 1 613 ? 19.969 -11.688 -26.703 1 92.69 613 THR A C 1
ATOM 4993 O O . THR A 1 613 ? 21 -12.086 -27.234 1 92.69 613 THR A O 1
ATOM 4996 N N . LYS A 1 614 ? 19.078 -12.453 -26.266 1 89.81 614 LYS A N 1
ATOM 4997 C CA . LYS A 1 614 ? 19.219 -13.906 -26.406 1 89.81 614 LYS A CA 1
ATOM 4998 C C . LYS A 1 614 ? 19.219 -14.305 -27.891 1 89.81 614 LYS A C 1
ATOM 5000 O O . LYS A 1 614 ? 20 -15.164 -28.297 1 89.81 614 LYS A O 1
ATOM 5005 N N . THR A 1 615 ? 18.391 -13.703 -28.625 1 89.94 615 THR A N 1
ATOM 5006 C CA . THR A 1 615 ? 18.297 -14 -30.047 1 89.94 615 THR A CA 1
ATOM 5007 C C . THR A 1 615 ? 19.562 -13.57 -30.781 1 89.94 615 THR A C 1
ATOM 5009 O O . THR A 1 615 ? 20.047 -14.258 -31.688 1 89.94 615 THR A O 1
ATOM 5012 N N . LEU A 1 616 ? 20.109 -12.523 -30.359 1 89.31 616 LEU A N 1
ATOM 5013 C CA . LEU A 1 616 ? 21.312 -12 -30.984 1 89.31 616 LEU A CA 1
ATOM 5014 C C . LEU A 1 616 ? 22.531 -12.859 -30.656 1 89.31 616 LEU A C 1
ATOM 5016 O O . LEU A 1 616 ? 23.406 -13.047 -31.484 1 89.31 616 LEU A O 1
ATOM 5020 N N . LEU A 1 617 ? 22.578 -13.43 -29.469 1 85.56 617 LEU A N 1
ATOM 5021 C CA . LEU A 1 617 ? 23.75 -14.141 -29 1 85.56 617 LEU A CA 1
ATOM 5022 C C . LEU A 1 617 ? 23.641 -15.633 -29.281 1 85.56 617 LEU A C 1
ATOM 5024 O O . LEU A 1 617 ? 24.625 -16.359 -29.188 1 85.56 617 LEU A O 1
ATOM 5028 N N . GLN A 1 618 ? 22.484 -16.234 -29.453 1 74.31 618 GLN A N 1
ATOM 5029 C CA . GLN A 1 618 ? 22.359 -17.656 -29.797 1 74.31 618 GLN A CA 1
ATOM 5030 C C . GLN A 1 618 ? 22.891 -17.922 -31.203 1 74.31 618 GLN A C 1
ATOM 5032 O O . GLN A 1 618 ? 22.562 -17.203 -32.156 1 74.31 618 GLN A O 1
ATOM 5037 N N . PRO A 1 619 ? 23.953 -18.891 -31.234 1 64.62 619 PRO A N 1
ATOM 5038 C CA . PRO A 1 619 ? 24.484 -19.266 -32.562 1 64.62 619 PRO A CA 1
ATOM 5039 C C . PRO A 1 619 ? 23.438 -19.891 -33.469 1 64.62 619 PRO A C 1
ATOM 5041 O O . PRO A 1 619 ? 22.531 -20.594 -32.969 1 64.62 619 PRO A O 1
ATOM 5044 N N . GLN A 1 620 ? 23.094 -19.312 -34.594 1 54.34 620 GLN A N 1
ATOM 5045 C CA . GLN A 1 620 ? 22.203 -19.891 -35.562 1 54.34 620 GLN A CA 1
ATOM 5046 C C . GLN A 1 620 ? 22.5 -21.375 -35.812 1 54.34 620 GLN A C 1
ATOM 5048 O O . GLN A 1 620 ? 23.672 -21.766 -35.906 1 54.34 620 GLN A O 1
ATOM 5053 N N . PRO A 1 621 ? 21.625 -22.266 -35.375 1 50.22 621 PRO A N 1
ATOM 5054 C CA . PRO A 1 621 ? 21.922 -23.672 -35.656 1 50.22 621 PRO A CA 1
ATOM 5055 C C . PRO A 1 621 ? 22.625 -23.875 -37 1 50.22 621 PRO A C 1
ATOM 5057 O O . PRO A 1 621 ? 22.281 -23.203 -37.969 1 50.22 621 PRO A O 1
ATOM 5060 N N . SER A 1 622 ? 23.875 -24.25 -36.969 1 44.69 622 SER A N 1
ATOM 5061 C CA . SER A 1 622 ? 24.469 -24.688 -38.219 1 44.69 622 SER A CA 1
ATOM 5062 C C . SER A 1 622 ? 23.516 -25.594 -39 1 44.69 622 SER A C 1
ATOM 5064 O O . SER A 1 622 ? 22.812 -26.422 -38.375 1 44.69 622 SER A O 1
ATOM 5066 N N . ARG A 1 623 ? 23.109 -25.359 -40.188 1 47.03 623 ARG A N 1
ATOM 5067 C CA . ARG A 1 623 ? 22.359 -26.188 -41.125 1 47.03 623 ARG A CA 1
ATOM 5068 C C . ARG A 1 623 ? 22.828 -27.641 -41.062 1 47.03 623 ARG A C 1
ATOM 5070 O O . ARG A 1 623 ? 24.031 -27.906 -41.062 1 47.03 623 ARG A O 1
ATOM 5077 N N . PRO A 1 624 ? 22.078 -28.547 -40.5 1 45.34 624 PRO A N 1
ATOM 5078 C CA . PRO A 1 624 ? 22.516 -29.953 -40.562 1 45.34 624 PRO A CA 1
ATOM 5079 C C . PRO A 1 624 ? 23.156 -30.312 -41.906 1 45.34 624 PRO A C 1
ATOM 5081 O O . PRO A 1 624 ? 22.797 -29.734 -42.938 1 45.34 624 PRO A O 1
ATOM 5084 N N . PRO A 1 625 ? 24.422 -30.812 -41.906 1 41 625 PRO A N 1
ATOM 5085 C CA . PRO A 1 625 ? 24.953 -31.25 -43.188 1 41 625 PRO A CA 1
ATOM 5086 C C . PRO A 1 625 ? 23.969 -32.094 -43.969 1 41 625 PRO A C 1
ATOM 5088 O O . PRO A 1 625 ? 23.078 -32.719 -43.375 1 41 625 PRO A O 1
ATOM 5091 N N . PRO A 1 626 ? 23.906 -32.031 -45.312 1 38.38 626 PRO A N 1
ATOM 5092 C CA . PRO A 1 626 ? 22.984 -32.812 -46.125 1 38.38 626 PRO A CA 1
ATOM 5093 C C . PRO A 1 626 ? 23 -34.312 -45.781 1 38.38 626 PRO A C 1
ATOM 5095 O O . PRO A 1 626 ? 24.031 -34.812 -45.281 1 38.38 626 PRO A O 1
ATOM 5098 N N . SER A 1 627 ? 21.953 -34.906 -45.469 1 36.19 627 SER A N 1
ATOM 5099 C CA . SER A 1 627 ? 21.688 -36.312 -45.219 1 36.19 627 SER A CA 1
ATOM 5100 C C . SER A 1 627 ? 22.484 -37.188 -46.188 1 36.19 627 SER A C 1
ATOM 5102 O O . SER A 1 627 ? 22.375 -37.062 -47.406 1 36.19 627 SER A O 1
ATOM 5104 N N . LEU A 1 628 ? 23.812 -37.531 -45.938 1 33.28 628 LEU A N 1
ATOM 5105 C CA . LEU A 1 628 ? 24.469 -38.594 -46.719 1 33.28 628 LEU A CA 1
ATOM 5106 C C . LEU A 1 628 ? 23.516 -39.75 -46.938 1 33.28 628 LEU A C 1
ATOM 5108 O O . LEU A 1 628 ? 22.953 -40.312 -46 1 33.28 628 LEU A O 1
ATOM 5112 N N . GLN A 1 629 ? 22.844 -39.969 -48.125 1 30.44 629 GLN A N 1
ATOM 5113 C CA . GLN A 1 629 ? 22.156 -41.094 -48.719 1 30.44 629 GLN A CA 1
ATOM 5114 C C . GLN A 1 629 ? 22.859 -42.406 -48.375 1 30.44 629 GLN A C 1
ATOM 5116 O O . GLN A 1 629 ? 24.078 -42.438 -48.188 1 30.44 629 GLN A O 1
ATOM 5121 N N . ASN A 1 630 ? 22.125 -43.562 -48.094 1 29.28 630 ASN A N 1
ATOM 5122 C CA . ASN A 1 630 ? 22.281 -45 -47.875 1 29.28 630 ASN A CA 1
ATOM 5123 C C . ASN A 1 630 ? 23.266 -45.625 -48.875 1 29.28 630 ASN A C 1
ATOM 5125 O O . ASN A 1 630 ? 22.891 -45.938 -50 1 29.28 630 ASN A O 1
ATOM 5129 N N . GLU A 1 631 ? 24.516 -45.125 -49.156 1 25.05 631 GLU A N 1
ATOM 5130 C CA . GLU A 1 631 ? 25.312 -46.062 -49.938 1 25.05 631 GLU A CA 1
ATOM 5131 C C . GLU A 1 631 ? 25.484 -47.406 -49.219 1 25.05 631 GLU A C 1
ATOM 5133 O O . GLU A 1 631 ? 26.156 -47.469 -48.188 1 25.05 631 GLU A O 1
ATOM 5138 N N . ARG A 1 632 ? 24.438 -48.312 -49.156 1 28.36 632 ARG A N 1
ATOM 5139 C CA . ARG A 1 632 ? 24.469 -49.781 -49.062 1 28.36 632 ARG A CA 1
ATOM 5140 C C . ARG A 1 632 ? 25.531 -50.375 -49.969 1 28.36 632 ARG A C 1
ATOM 5142 O O . ARG A 1 632 ? 25.609 -51.594 -50.156 1 28.36 632 ARG A O 1
ATOM 5149 N N . LEU A 1 633 ? 26.859 -50.031 -50.156 1 22.08 633 LEU A N 1
ATOM 5150 C CA . LEU A 1 633 ? 27.672 -51.188 -50.5 1 22.08 633 LEU A CA 1
ATOM 5151 C C . LEU A 1 633 ? 28.094 -51.969 -49.25 1 22.08 633 LEU A C 1
ATOM 5153 O O . LEU A 1 633 ? 28.469 -51.375 -48.25 1 22.08 633 LEU A O 1
ATOM 5157 N N . MET B 1 1 ? -41.312 22.594 -34.031 1 26.36 1 MET B N 1
ATOM 5158 C CA . MET B 1 1 ? -41.031 21.844 -32.812 1 26.36 1 MET B CA 1
ATOM 5159 C C . MET B 1 1 ? -39.625 22.125 -32.312 1 26.36 1 MET B C 1
ATOM 5161 O O . MET B 1 1 ? -39.25 21.75 -31.172 1 26.36 1 MET B O 1
ATOM 5165 N N . GLU B 1 2 ? -38.75 22.562 -33.25 1 31.8 2 GLU B N 1
ATOM 5166 C CA . GLU B 1 2 ? -37.344 22.938 -33.062 1 31.8 2 GLU B CA 1
ATOM 5167 C C . GLU B 1 2 ? -37.219 24.188 -32.188 1 31.8 2 GLU B C 1
ATOM 5169 O O . GLU B 1 2 ? -36.219 24.312 -31.453 1 31.8 2 GLU B O 1
ATOM 5174 N N . SER B 1 3 ? -38.125 25.203 -32.438 1 35.16 3 SER B N 1
ATOM 5175 C CA . SER B 1 3 ? -38.031 26.516 -31.812 1 35.16 3 SER B CA 1
ATOM 5176 C C . SER B 1 3 ? -38.344 26.469 -30.328 1 35.16 3 SER B C 1
ATOM 5178 O O . SER B 1 3 ? -37.969 27.359 -29.578 1 35.16 3 SER B O 1
ATOM 5180 N N . HIS B 1 4 ? -39.281 25.562 -29.906 1 34.03 4 HIS B N 1
ATOM 5181 C CA . HIS B 1 4 ? -39.688 25.531 -28.516 1 34.03 4 HIS B CA 1
ATOM 5182 C C . HIS B 1 4 ? -38.594 24.938 -27.625 1 34.03 4 HIS B C 1
ATOM 5184 O O . HIS B 1 4 ? -38.688 25 -26.391 1 34.03 4 HIS B O 1
ATOM 5190 N N . ILE B 1 5 ? -37.719 24.047 -28.172 1 33.56 5 ILE B N 1
ATOM 5191 C CA . ILE B 1 5 ? -36.688 23.453 -27.359 1 33.56 5 ILE B CA 1
ATOM 5192 C C . ILE B 1 5 ? -35.688 24.516 -26.953 1 33.56 5 ILE B C 1
ATOM 5194 O O . ILE B 1 5 ? -35.156 24.5 -25.828 1 33.56 5 ILE B O 1
ATOM 5198 N N . ILE B 1 6 ? -35.438 25.594 -27.828 1 33.38 6 ILE B N 1
ATOM 5199 C CA . ILE B 1 6 ? -34.469 26.672 -27.562 1 33.38 6 ILE B CA 1
ATOM 5200 C C . ILE B 1 6 ? -34.969 27.547 -26.406 1 33.38 6 ILE B C 1
ATOM 5202 O O . ILE B 1 6 ? -34.219 27.953 -25.547 1 33.38 6 ILE B O 1
ATOM 5206 N N . LEU B 1 7 ? -36.375 27.812 -26.359 1 30.97 7 LEU B N 1
ATOM 5207 C CA . LEU B 1 7 ? -36.906 28.766 -25.406 1 30.97 7 LEU B CA 1
ATOM 5208 C C . LEU B 1 7 ? -36.844 28.203 -23.984 1 30.97 7 LEU B C 1
ATOM 5210 O O . LEU B 1 7 ? -36.656 28.953 -23.031 1 30.97 7 LEU B O 1
ATOM 5214 N N . LEU B 1 8 ? -37.125 26.875 -23.844 1 31.03 8 LEU B N 1
ATOM 5215 C CA . LEU B 1 8 ? -37.156 26.328 -22.484 1 31.03 8 LEU B CA 1
ATOM 5216 C C . LEU B 1 8 ? -35.781 26.406 -21.828 1 31.03 8 LEU B C 1
ATOM 5218 O O . LEU B 1 8 ? -35.656 26.344 -20.609 1 31.03 8 LEU B O 1
ATOM 5222 N N . LEU B 1 9 ? -34.688 26.391 -22.641 1 33.06 9 LEU B N 1
ATOM 5223 C CA . LEU B 1 9 ? -33.344 26.531 -22.062 1 33.06 9 LEU B CA 1
ATOM 5224 C C . LEU B 1 9 ? -33.156 27.906 -21.469 1 33.06 9 LEU B C 1
ATOM 5226 O O . LEU B 1 9 ? -32.25 28.125 -20.656 1 33.06 9 LEU B O 1
ATOM 5230 N N . PHE B 1 10 ? -33.844 28.984 -21.969 1 33.72 10 PHE B N 1
ATOM 5231 C CA . PHE B 1 10 ? -33.625 30.359 -21.562 1 33.72 10 PHE B CA 1
ATOM 5232 C C . PHE B 1 10 ? -34.125 30.609 -20.141 1 33.72 10 PHE B C 1
ATOM 5234 O O . PHE B 1 10 ? -33.75 31.594 -19.516 1 33.72 10 PHE B O 1
ATOM 5241 N N . PHE B 1 11 ? -35.281 30.031 -19.766 1 33.94 11 PHE B N 1
ATOM 5242 C CA . PHE B 1 11 ? -35.75 30.406 -18.438 1 33.94 11 PHE B CA 1
ATOM 5243 C C . PHE B 1 11 ? -34.938 29.703 -17.344 1 33.94 11 PHE B C 1
ATOM 5245 O O . PHE B 1 11 ? -35.5 29.281 -16.328 1 33.94 11 PHE B O 1
ATOM 5252 N N . LEU B 1 12 ? -33.875 28.984 -17.688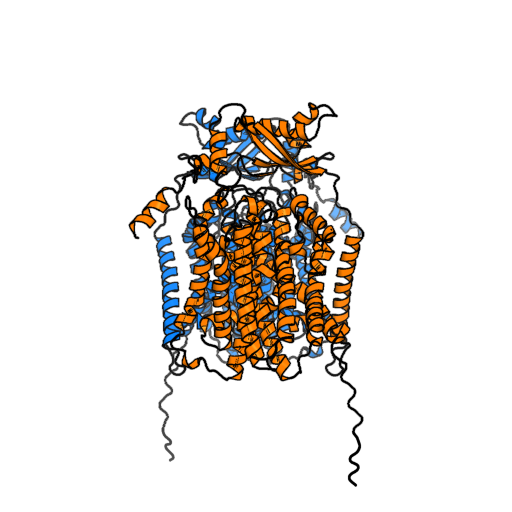 1 35.97 12 LEU B N 1
ATOM 5253 C CA . LEU B 1 12 ? -33.094 28.484 -16.578 1 35.97 12 LEU B CA 1
ATOM 5254 C C . LEU B 1 12 ? -32.656 29.609 -15.633 1 35.97 12 LEU B C 1
ATOM 5256 O O . LEU B 1 12 ? -32.062 30.594 -16.062 1 35.97 12 LEU B O 1
ATOM 5260 N N . LYS B 1 13 ? -33.5 29.953 -14.641 1 36.25 13 LYS B N 1
ATOM 5261 C CA . LYS B 1 13 ? -33.219 30.891 -13.547 1 36.25 13 LYS B CA 1
ATOM 5262 C C . LYS B 1 13 ? -31.75 30.766 -13.086 1 36.25 13 LYS B C 1
ATOM 5264 O O . LYS B 1 13 ? -31.328 29.719 -12.609 1 36.25 13 LYS B O 1
ATOM 5269 N N . CYS B 1 14 ? -30.797 31.266 -13.766 1 38.59 14 CYS B N 1
ATOM 5270 C CA . CYS B 1 14 ? -29.5 31.547 -13.148 1 38.59 14 CYS B CA 1
ATOM 5271 C C . CYS B 1 14 ? -29.688 32.062 -11.734 1 38.59 14 CYS B C 1
ATOM 5273 O O . CYS B 1 14 ? -30.312 33.125 -11.531 1 38.59 14 CYS B O 1
ATOM 5275 N N . SER B 1 15 ? -29.984 31.422 -10.773 1 42.84 15 SER B N 1
ATOM 5276 C CA . SER B 1 15 ? -29.891 31.984 -9.43 1 42.84 15 SER B CA 1
ATOM 5277 C C . SER B 1 15 ? -28.703 32.938 -9.312 1 42.84 15 SER B C 1
ATOM 5279 O O . SER B 1 15 ? -27.562 32.531 -9.57 1 42.84 15 SER B O 1
ATOM 5281 N N . SER B 1 16 ? -28.766 34.219 -9.562 1 50 16 SER B N 1
ATOM 5282 C CA . SER B 1 16 ? -27.922 35.406 -9.688 1 50 16 SER B CA 1
ATOM 5283 C C . SER B 1 16 ? -26.766 35.344 -8.695 1 50 16 SER B C 1
ATOM 5285 O O . SER B 1 16 ? -25.672 35.844 -8.992 1 50 16 SER B O 1
ATOM 5287 N N . ALA B 1 17 ? -26.906 34.969 -7.422 1 69.06 17 ALA B N 1
ATOM 5288 C CA . ALA B 1 17 ? -25.844 35.344 -6.492 1 69.06 17 ALA B CA 1
ATOM 5289 C C . ALA B 1 17 ? -24.938 34.156 -6.168 1 69.06 17 ALA B C 1
ATOM 5291 O O . ALA B 1 17 ? -24.391 34.062 -5.062 1 69.06 17 ALA B O 1
ATOM 5292 N N . VAL B 1 18 ? -24.828 33.219 -7.137 1 79.62 18 VAL B N 1
ATOM 5293 C CA . VAL B 1 18 ? -23.969 32.094 -6.832 1 79.62 18 VAL B CA 1
ATOM 5294 C C . VAL B 1 18 ? -22.641 32.219 -7.566 1 79.62 18 VAL B C 1
ATOM 5296 O O . VAL B 1 18 ? -22.609 32.531 -8.758 1 79.62 18 VAL B O 1
ATOM 5299 N N . ILE B 1 19 ? -21.594 32.125 -6.867 1 86.69 19 ILE B N 1
ATOM 5300 C CA . ILE B 1 19 ? -20.25 32.094 -7.449 1 86.69 19 ILE B CA 1
ATOM 5301 C C . ILE B 1 19 ? -19.875 30.656 -7.754 1 86.69 19 ILE B C 1
ATOM 5303 O O . ILE B 1 19 ? -19.703 29.844 -6.84 1 86.69 19 ILE B O 1
ATOM 5307 N N . TYR B 1 20 ? -19.656 30.312 -8.938 1 87 20 TYR B N 1
ATOM 5308 C CA . TYR B 1 20 ? -19.375 28.938 -9.352 1 87 20 TYR B CA 1
ATOM 5309 C C . TYR B 1 20 ? -17.891 28.625 -9.25 1 87 20 TYR B C 1
ATOM 5311 O O . TYR B 1 20 ? -17.5 27.484 -9.039 1 87 20 TYR B O 1
ATOM 5319 N N . SER B 1 21 ? -17.109 29.641 -9.484 1 89 21 SER B N 1
ATOM 5320 C CA . SER B 1 21 ? -15.672 29.422 -9.438 1 89 21 SER B CA 1
ATOM 5321 C C . SER B 1 21 ? -14.938 30.672 -8.969 1 89 21 SER B C 1
ATOM 5323 O O . SER B 1 21 ? -15.406 31.797 -9.188 1 89 21 SER B O 1
ATOM 5325 N N . ILE B 1 22 ? -13.938 30.422 -8.258 1 91.25 22 ILE B N 1
ATOM 5326 C CA . ILE B 1 22 ? -13.078 31.5 -7.781 1 91.25 22 ILE B CA 1
ATOM 5327 C C . ILE B 1 22 ? -11.617 31.172 -8.086 1 91.25 22 ILE B C 1
ATOM 5329 O O . ILE B 1 22 ? -11.258 30 -8.234 1 91.25 22 ILE B O 1
ATOM 5333 N N . ASN B 1 23 ? -10.859 32.188 -8.312 1 90.38 23 ASN B N 1
ATOM 5334 C CA . ASN B 1 23 ? -9.438 31.969 -8.539 1 90.38 23 ASN B CA 1
ATOM 5335 C C . ASN B 1 23 ? -8.727 31.516 -7.258 1 90.38 23 ASN B C 1
ATOM 5337 O O . ASN B 1 23 ? -9.258 31.688 -6.16 1 90.38 23 ASN B O 1
ATOM 5341 N N . GLU B 1 24 ? -7.609 31 -7.41 1 90.69 24 GLU B N 1
ATOM 5342 C CA . GLU B 1 24 ? -6.879 30.406 -6.293 1 90.69 24 GLU B CA 1
ATOM 5343 C C . GLU B 1 24 ? -6.434 31.469 -5.293 1 90.69 24 GLU B C 1
ATOM 5345 O O . GLU B 1 24 ? -6.41 31.219 -4.086 1 90.69 24 GLU B O 1
ATOM 5350 N N . SER B 1 25 ? -6.07 32.656 -5.785 1 89.25 25 SER B N 1
ATOM 5351 C CA . SER B 1 25 ? -5.629 33.719 -4.902 1 89.25 25 SER B CA 1
ATOM 5352 C C . SER B 1 25 ? -6.77 34.219 -4.02 1 89.25 25 SER B C 1
ATOM 5354 O O . SER B 1 25 ? -6.562 34.531 -2.84 1 89.25 25 SER B O 1
ATOM 5356 N N . GLU B 1 26 ? -7.953 34.312 -4.566 1 91.19 26 GLU B N 1
ATOM 5357 C CA . GLU B 1 26 ? -9.125 34.688 -3.797 1 91.19 26 GLU B CA 1
ATOM 5358 C C . GLU B 1 26 ? -9.531 33.625 -2.809 1 91.19 26 GLU B C 1
ATOM 5360 O O . GLU B 1 26 ? -9.93 33.906 -1.679 1 91.19 26 GLU B O 1
ATOM 5365 N N . TYR B 1 27 ? -9.438 32.406 -3.244 1 94.62 27 TYR B N 1
ATOM 5366 C CA . TYR B 1 27 ? -9.773 31.266 -2.391 1 94.62 27 TYR B CA 1
ATOM 5367 C C . TYR B 1 27 ? -8.859 31.219 -1.167 1 94.62 27 TYR B C 1
ATOM 5369 O O . TYR B 1 27 ? -9.305 30.859 -0.074 1 94.62 27 TYR B O 1
ATOM 5377 N N . ALA B 1 28 ? -7.625 31.609 -1.352 1 91.5 28 ALA B N 1
ATOM 5378 C CA . ALA B 1 28 ? -6.625 31.547 -0.289 1 91.5 28 ALA B CA 1
ATOM 5379 C C . ALA B 1 28 ? -6.93 32.562 0.819 1 91.5 28 ALA B C 1
ATOM 5381 O O . ALA B 1 28 ? -6.383 32.469 1.919 1 91.5 28 ALA B O 1
ATOM 5382 N N . LYS B 1 29 ? -7.812 33.469 0.547 1 91.88 29 LYS B N 1
ATOM 5383 C CA . LYS B 1 29 ? -8.188 34.5 1.542 1 91.88 29 LYS B CA 1
ATOM 5384 C C . LYS B 1 29 ? -9.25 33.938 2.496 1 91.88 29 LYS B C 1
ATOM 5386 O O . LYS B 1 29 ? -9.523 34.562 3.535 1 91.88 29 LYS B O 1
ATOM 5391 N N . PHE B 1 30 ? -9.836 32.812 2.156 1 95.94 30 PHE B N 1
ATOM 5392 C CA . PHE B 1 30 ? -10.836 32.188 3.02 1 95.94 30 PHE B CA 1
ATOM 5393 C C . PHE B 1 30 ? -10.211 31.703 4.316 1 95.94 30 PHE B C 1
ATOM 5395 O O . PHE B 1 30 ? -9.055 31.266 4.328 1 95.94 30 PHE B O 1
ATOM 5402 N N . PRO B 1 31 ? -10.938 31.828 5.406 1 96.31 31 PRO B N 1
ATOM 5403 C CA . PRO B 1 31 ? -10.469 31.094 6.582 1 96.31 31 PRO B CA 1
ATOM 5404 C C . PRO B 1 31 ? -10.359 29.594 6.332 1 96.31 31 PRO B C 1
ATOM 5406 O O . PRO B 1 31 ? -11.164 29.016 5.598 1 96.31 31 PRO B O 1
ATOM 5409 N N . ALA B 1 32 ? -9.344 29.016 6.941 1 95.81 32 ALA B N 1
ATOM 5410 C CA . ALA B 1 32 ? -9.18 27.578 6.77 1 95.81 32 ALA B CA 1
ATOM 5411 C C . ALA B 1 32 ? -10.438 26.828 7.191 1 95.81 32 ALA B C 1
ATOM 5413 O O . ALA B 1 32 ? -10.969 27.062 8.281 1 95.81 32 ALA B O 1
ATOM 5414 N N . LEU B 1 33 ? -10.898 25.953 6.34 1 96.94 33 LEU B N 1
ATOM 5415 C CA . LEU B 1 33 ? -12.109 25.188 6.625 1 96.94 33 LEU B CA 1
ATOM 5416 C C . LEU B 1 33 ? -11.906 24.281 7.828 1 96.94 33 LEU B C 1
ATOM 5418 O O . LEU B 1 33 ? -12.797 24.156 8.672 1 96.94 33 LEU B O 1
ATOM 5422 N N . TYR B 1 34 ? -10.742 23.609 7.836 1 96.81 34 TYR B N 1
ATOM 5423 C CA . TYR B 1 34 ? -10.367 22.703 8.906 1 96.81 34 TYR B CA 1
ATOM 5424 C C . TYR B 1 34 ? -9.039 23.109 9.531 1 96.81 34 TYR B C 1
ATOM 5426 O O . TYR B 1 34 ? -8.133 23.578 8.836 1 96.81 34 TYR B O 1
ATOM 5434 N N . ASP B 1 35 ? -8.938 22.922 10.789 1 96.38 35 ASP B N 1
ATOM 5435 C CA . ASP B 1 35 ? -7.664 23.141 11.477 1 96.38 35 ASP B CA 1
ATOM 5436 C C . ASP B 1 35 ? -7.637 22.406 12.812 1 96.38 35 ASP B C 1
ATOM 5438 O O . ASP B 1 35 ? -8.68 22.219 13.445 1 96.38 35 ASP B O 1
ATOM 5442 N N . LEU B 1 36 ? -6.523 21.984 13.156 1 96.25 36 LEU B N 1
ATOM 5443 C CA . LEU B 1 36 ? -6.32 21.234 14.398 1 96.25 36 LEU B CA 1
ATOM 5444 C C . LEU B 1 36 ? -5.117 21.781 15.164 1 96.25 36 LEU B C 1
ATOM 5446 O O . LEU B 1 36 ? -4.035 21.938 14.594 1 96.25 36 LEU B O 1
ATOM 5450 N N . ASP B 1 37 ? -5.402 22.078 16.438 1 95.5 37 ASP B N 1
ATOM 5451 C CA . ASP B 1 37 ? -4.266 22.375 17.297 1 95.5 37 ASP B CA 1
ATOM 5452 C C . ASP B 1 37 ? -3.451 21.125 17.578 1 95.5 37 ASP B C 1
ATOM 5454 O O . ASP B 1 37 ? -3.912 20 17.328 1 95.5 37 ASP B O 1
ATOM 5458 N N . ASP B 1 38 ? -2.256 21.344 18.047 1 92.38 38 ASP B N 1
ATOM 5459 C CA . ASP B 1 38 ? -1.385 20.203 18.344 1 92.38 38 ASP B CA 1
ATOM 5460 C C . ASP B 1 38 ? -1.956 19.344 19.469 1 92.38 38 ASP B C 1
ATOM 5462 O O . ASP B 1 38 ? -1.854 19.719 20.641 1 92.38 38 ASP B O 1
ATOM 5466 N N . PHE B 1 39 ? -2.406 18.234 19.156 1 93.56 39 PHE B N 1
ATOM 5467 C CA . PHE B 1 39 ? -3.104 17.359 20.094 1 93.56 39 PHE B CA 1
ATOM 5468 C C . PHE B 1 39 ? -2.125 16.719 21.062 1 93.56 39 PHE B C 1
ATOM 5470 O O . PHE B 1 39 ? -2.406 16.625 22.266 1 93.56 39 PHE B O 1
ATOM 5477 N N . GLU B 1 40 ? -1.009 16.25 20.656 1 89.94 40 GLU B N 1
ATOM 5478 C CA . GLU B 1 40 ? -0.054 15.508 21.469 1 89.94 40 GLU B CA 1
ATOM 5479 C C . GLU B 1 40 ? 0.529 16.391 22.562 1 89.94 40 GLU B C 1
ATOM 5481 O O . GLU B 1 40 ? 0.6 15.977 23.734 1 89.94 40 GLU B O 1
ATOM 5486 N N . THR B 1 41 ? 0.944 17.562 22.188 1 89.44 41 THR B N 1
ATOM 5487 C CA . THR B 1 41 ? 1.5 18.469 23.188 1 89.44 41 THR B CA 1
ATOM 5488 C C . THR B 1 41 ? 0.417 18.953 24.141 1 89.44 41 THR B C 1
ATOM 5490 O O . THR B 1 41 ? 0.687 19.188 25.328 1 89.44 41 THR B O 1
ATOM 5493 N N . CYS B 1 42 ? -0.789 19.062 23.625 1 92.56 42 CYS B N 1
ATOM 5494 C CA . CYS B 1 42 ? -1.912 19.484 24.453 1 92.56 42 CYS B CA 1
ATOM 5495 C C . CYS B 1 42 ? -2.182 18.469 25.547 1 92.56 42 CYS B C 1
ATOM 5497 O O . CYS B 1 42 ? -2.363 18.828 26.719 1 92.56 42 CYS B O 1
ATOM 5499 N N . MET B 1 43 ? -2.129 17.234 25.219 1 91.5 43 MET B N 1
ATOM 5500 C CA . MET B 1 43 ? -2.553 16.188 26.125 1 91.5 43 MET B CA 1
ATOM 5501 C C . MET B 1 43 ? -1.47 15.883 27.156 1 91.5 43 MET B C 1
ATOM 5503 O O . MET B 1 43 ? -1.709 15.156 28.125 1 91.5 43 MET B O 1
ATOM 5507 N N . LEU B 1 44 ? -0.28 16.484 27.047 1 89 44 LEU B N 1
ATOM 5508 C CA . LEU B 1 44 ? 0.797 16.297 28.016 1 89 44 LEU B CA 1
ATOM 5509 C C . LEU B 1 44 ? 0.55 17.125 29.266 1 89 44 LEU B C 1
ATOM 5511 O O . LEU B 1 44 ? 1.116 16.844 30.328 1 89 44 LEU B O 1
ATOM 5515 N N . GLU B 1 45 ? -0.334 18.062 29.156 1 87.88 45 GLU B N 1
ATOM 5516 C CA . GLU B 1 45 ? -0.645 18.906 30.312 1 87.88 45 GLU B CA 1
ATOM 5517 C C . GLU B 1 45 ? -1.612 18.203 31.266 1 87.88 45 GLU B C 1
ATOM 5519 O O . GLU B 1 45 ? -2.527 17.5 30.812 1 87.88 45 GLU B O 1
ATOM 5524 N N . PRO B 1 46 ? -1.401 18.141 32.562 1 84.12 46 PRO B N 1
ATOM 5525 C CA . PRO B 1 46 ? -2.236 17.422 33.531 1 84.12 46 PRO B CA 1
ATOM 5526 C C . PRO B 1 46 ? -3.717 17.766 33.406 1 84.12 46 PRO B C 1
ATOM 5528 O O . PRO B 1 46 ? -4.574 16.891 33.469 1 84.12 46 PRO B O 1
ATOM 5531 N N . ASP B 1 47 ? -4.152 19.078 33.188 1 86.5 47 ASP B N 1
ATOM 5532 C CA . ASP B 1 47 ? -5.559 19.453 33.094 1 86.5 47 ASP B CA 1
ATOM 5533 C C . ASP B 1 47 ? -5.895 19.891 31.656 1 86.5 47 ASP B C 1
ATOM 5535 O O . ASP B 1 47 ? -6.66 20.828 31.453 1 86.5 47 ASP B O 1
ATOM 5539 N N . ALA B 1 48 ? -5.355 18.953 30.797 1 91.69 48 ALA B N 1
ATOM 5540 C CA . ALA B 1 48 ? -5.527 19.328 29.406 1 91.69 48 ALA B CA 1
ATOM 5541 C C . ALA B 1 48 ? -6.961 19.078 28.938 1 91.69 48 ALA B C 1
ATOM 5543 O O . ALA B 1 48 ? -7.586 18.094 29.328 1 91.69 48 ALA B O 1
ATOM 5544 N N . VAL B 1 49 ? -7.598 20.016 28.234 1 93.06 49 VAL B N 1
ATOM 5545 C CA . VAL B 1 49 ? -8.906 19.891 27.594 1 93.06 49 VAL B CA 1
ATOM 5546 C C . VAL B 1 49 ? -8.789 20.188 26.109 1 93.06 49 VAL B C 1
ATOM 5548 O O . VAL B 1 49 ? -8.312 21.266 25.719 1 93.06 49 VAL B O 1
ATOM 5551 N N . TYR B 1 50 ? -9.078 19.234 25.312 1 95.31 50 TYR B N 1
ATOM 5552 C CA . TYR B 1 50 ? -9.094 19.375 23.859 1 95.31 50 TYR B CA 1
ATOM 5553 C C . TYR B 1 50 ? -10.508 19.25 23.312 1 95.31 50 TYR B C 1
ATOM 5555 O O . TYR B 1 50 ? -11.164 18.219 23.5 1 95.31 50 TYR B O 1
ATOM 5563 N N . CYS B 1 51 ? -11 20.25 22.609 1 96.12 51 CYS B N 1
ATOM 5564 C CA . CYS B 1 51 ? -12.391 20.25 22.156 1 96.12 51 CYS B CA 1
ATOM 5565 C C . CYS B 1 51 ? -12.469 20.328 20.641 1 96.12 51 CYS B C 1
ATOM 5567 O O . CYS B 1 51 ? -11.734 21.094 20.016 1 96.12 51 CYS B O 1
ATOM 5569 N N . VAL B 1 52 ? -13.266 19.5 20.078 1 96.19 52 VAL B N 1
ATOM 5570 C CA . VAL B 1 52 ? -13.586 19.547 18.656 1 96.19 52 VAL B CA 1
ATOM 5571 C C . VAL B 1 52 ? -14.992 20.109 18.453 1 96.19 52 VAL B C 1
ATOM 5573 O O . VAL B 1 52 ? -15.945 19.656 19.094 1 96.19 52 VAL B O 1
ATOM 5576 N N . GLY B 1 53 ? -15.086 21.156 17.578 1 95.88 53 GLY B N 1
ATOM 5577 C CA . GLY B 1 53 ? -16.391 21.781 17.391 1 95.88 53 GLY B CA 1
ATOM 5578 C C . GLY B 1 53 ? -16.531 22.469 16.047 1 95.88 53 GLY B C 1
ATOM 5579 O O . GLY B 1 53 ? -15.578 22.562 15.281 1 95.88 53 GLY B O 1
ATOM 5580 N N . ASP B 1 54 ? -17.781 22.812 15.742 1 96.56 54 ASP B N 1
ATOM 5581 C CA . ASP B 1 54 ? -18.156 23.562 14.547 1 96.56 54 ASP B CA 1
ATOM 5582 C C . ASP B 1 54 ? -18.531 25 14.891 1 96.56 54 ASP B C 1
ATOM 5584 O O . ASP B 1 54 ? -19.219 25.25 15.883 1 96.56 54 ASP B O 1
ATOM 5588 N N . TYR B 1 55 ? -18.016 25.891 14.078 1 97.56 55 TYR B N 1
ATOM 5589 C CA . TYR B 1 55 ? -18.188 27.312 14.352 1 97.56 55 TYR B CA 1
ATOM 5590 C C . TYR B 1 55 ? -18.688 28.047 13.117 1 97.56 55 TYR B C 1
ATOM 5592 O O . TYR B 1 55 ? -18.156 27.891 12.023 1 97.56 55 TYR B O 1
ATOM 5600 N N . ASP B 1 56 ? -19.688 28.859 13.258 1 97.81 56 ASP B N 1
ATOM 5601 C CA . ASP B 1 56 ? -20.234 29.641 12.156 1 97.81 56 ASP B CA 1
ATOM 5602 C C . ASP B 1 56 ? -19.578 31.016 12.094 1 97.81 56 ASP B C 1
ATOM 5604 O O . ASP B 1 56 ? -19.328 31.641 13.125 1 97.81 56 ASP B O 1
ATOM 5608 N N . LEU B 1 57 ? -19.266 31.422 10.914 1 97.88 57 LEU B N 1
ATOM 5609 C CA . LEU B 1 57 ? -18.703 32.75 10.688 1 97.88 57 LEU B CA 1
ATOM 5610 C C . LEU B 1 57 ? -19.797 33.75 10.391 1 97.88 57 LEU B C 1
ATOM 5612 O O . LEU B 1 57 ? -20.781 33.438 9.719 1 97.88 57 LEU B O 1
ATOM 5616 N N . PHE B 1 58 ? -19.672 34.906 10.945 1 96.25 58 PHE B N 1
ATOM 5617 C CA . PHE B 1 58 ? -20.609 35.969 10.641 1 96.25 58 PHE B CA 1
ATOM 5618 C C . PHE B 1 58 ? -19.969 37.312 10.812 1 96.25 58 PHE B C 1
ATOM 5620 O O . PHE B 1 58 ? -18.812 37.438 11.25 1 96.25 58 PHE B O 1
ATOM 5627 N N . SER B 1 59 ? -20.562 38.344 10.258 1 95.69 59 SER B N 1
ATOM 5628 C CA . SER B 1 59 ? -20.109 39.719 10.383 1 95.69 59 SER B CA 1
ATOM 5629 C C . SER B 1 59 ? -21.266 40.625 10.773 1 95.69 59 SER B C 1
ATOM 5631 O O . SER B 1 59 ? -22.375 40.5 10.258 1 95.69 59 SER B O 1
ATOM 5633 N N . ASP B 1 60 ? -21.062 41.562 11.734 1 90.56 60 ASP B N 1
ATOM 5634 C CA . ASP B 1 60 ? -22.078 42.531 12.141 1 90.56 60 ASP B CA 1
ATOM 5635 C C . ASP B 1 60 ? -22.25 43.625 11.094 1 90.56 60 ASP B C 1
ATOM 5637 O O . ASP B 1 60 ? -23.375 44.094 10.875 1 90.56 60 ASP B O 1
ATOM 5641 N N . GLY B 1 61 ? -21.234 44.062 10.398 1 89.44 61 GLY B N 1
ATOM 5642 C CA . GLY B 1 61 ? -21.281 45.062 9.336 1 89.44 61 GLY B CA 1
ATOM 5643 C C . GLY B 1 61 ? -21.062 44.469 7.957 1 89.44 61 GLY B C 1
ATOM 5644 O O . GLY B 1 61 ? -20.969 43.219 7.809 1 89.44 61 GLY B O 1
ATOM 5645 N N . PRO B 1 62 ? -21.25 45.312 6.961 1 90.75 62 PRO B N 1
ATOM 5646 C CA . PRO B 1 62 ? -20.984 44.844 5.602 1 90.75 62 PRO B CA 1
ATOM 5647 C C . PRO B 1 62 ? -19.547 44.375 5.418 1 90.75 62 PRO B C 1
ATOM 5649 O O . PRO B 1 62 ? -18.609 45.062 5.824 1 90.75 62 PRO B O 1
ATOM 5652 N N . SER B 1 63 ? -19.406 43.125 5.082 1 94 63 SER B N 1
ATOM 5653 C CA . SER B 1 63 ? -18.094 42.531 4.812 1 94 63 SER B CA 1
ATOM 5654 C C . SER B 1 63 ? -18.062 41.875 3.438 1 94 63 SER B C 1
ATOM 5656 O O . SER B 1 63 ? -18.875 41 3.139 1 94 63 SER B O 1
ATOM 5658 N N . GLU B 1 64 ? -17.172 42.281 2.637 1 94.25 64 GLU B N 1
ATOM 5659 C CA . GLU B 1 64 ? -17.031 41.719 1.303 1 94.25 64 GLU B CA 1
ATOM 5660 C C . GLU B 1 64 ? -16.641 40.25 1.377 1 94.25 64 GLU B C 1
ATOM 5662 O O . GLU B 1 64 ? -17.141 39.406 0.604 1 94.25 64 GLU B O 1
ATOM 5667 N N . LEU B 1 65 ? -15.789 39.938 2.336 1 95.5 65 LEU B N 1
ATOM 5668 C CA . LEU B 1 65 ? -15.359 38.562 2.496 1 95.5 65 LEU B CA 1
ATOM 5669 C C . LEU B 1 65 ? -16.531 37.656 2.879 1 95.5 65 LEU B C 1
ATOM 5671 O O . LEU B 1 65 ? -16.703 36.562 2.322 1 95.5 65 LEU B O 1
ATOM 5675 N N . MET B 1 66 ? -17.312 38.094 3.818 1 96 66 MET B N 1
ATOM 5676 C CA . MET B 1 66 ? -18.469 37.281 4.254 1 96 66 MET B CA 1
ATOM 5677 C C . MET B 1 66 ? -19.438 37.062 3.104 1 96 66 MET B C 1
ATOM 5679 O O . MET B 1 66 ? -20.016 36 2.973 1 96 66 MET B O 1
ATOM 5683 N N . ARG B 1 67 ? -19.641 38.062 2.281 1 94.81 67 ARG B N 1
ATOM 5684 C CA . ARG B 1 67 ? -20.516 37.938 1.12 1 94.81 67 ARG B CA 1
ATOM 5685 C C . ARG B 1 67 ? -20 36.906 0.145 1 94.81 67 ARG B C 1
ATOM 5687 O O . ARG B 1 67 ? -20.75 36.062 -0.332 1 94.81 67 ARG B O 1
ATOM 5694 N N . ILE B 1 68 ? -18.719 37 -0.118 1 95.38 68 ILE B N 1
ATOM 5695 C CA . ILE B 1 68 ? -18.109 36.031 -1.041 1 95.38 68 ILE B CA 1
ATOM 5696 C C . ILE B 1 68 ? -18.234 34.625 -0.475 1 95.38 68 ILE B C 1
ATOM 5698 O O . ILE B 1 68 ? -18.547 33.688 -1.206 1 95.38 68 ILE B O 1
ATOM 5702 N N . LEU B 1 69 ? -17.969 34.469 0.839 1 96.75 69 LEU B N 1
ATOM 5703 C CA . LEU B 1 69 ? -18.078 33.188 1.484 1 96.75 69 LEU B CA 1
ATOM 5704 C C . LEU B 1 69 ? -19.5 32.625 1.341 1 96.75 69 LEU B C 1
ATOM 5706 O O . LEU B 1 69 ? -19.672 31.438 1.044 1 96.75 69 LEU B O 1
ATOM 5710 N N . GLN B 1 70 ? -20.484 33.406 1.53 1 95.69 70 GLN B N 1
ATOM 5711 C CA . GLN B 1 70 ? -21.875 32.969 1.455 1 95.69 70 GLN B CA 1
ATOM 5712 C C . GLN B 1 70 ? -22.266 32.594 0.026 1 95.69 70 GLN B C 1
ATOM 5714 O O . GLN B 1 70 ? -22.859 31.547 -0.21 1 95.69 70 GLN B O 1
ATOM 5719 N N . GLU B 1 71 ? -21.891 33.406 -0.922 1 95.56 71 GLU B N 1
ATOM 5720 C CA . GLU B 1 71 ? -22.25 33.188 -2.316 1 95.56 71 GLU B CA 1
ATOM 5721 C C . GLU B 1 71 ? -21.516 31.953 -2.873 1 95.56 71 GLU B C 1
ATOM 5723 O O . GLU B 1 71 ? -22.062 31.203 -3.678 1 95.56 71 GLU B O 1
ATOM 5728 N N . TYR B 1 72 ? -20.266 31.812 -2.463 1 95.94 72 TYR B N 1
ATOM 5729 C CA . TYR B 1 72 ? -19.5 30.656 -2.9 1 95.94 72 TYR B CA 1
ATOM 5730 C C . TYR B 1 72 ? -20.062 29.375 -2.295 1 95.94 72 TYR B C 1
ATOM 5732 O O . TYR B 1 72 ? -20.188 28.359 -2.986 1 95.94 72 TYR B O 1
ATOM 5740 N N . SER B 1 73 ? -20.484 29.453 -1.029 1 95.88 73 SER B N 1
ATOM 5741 C CA . SER B 1 73 ? -20.984 28.281 -0.298 1 95.88 73 SER B CA 1
ATOM 5742 C C . SER B 1 73 ? -22.375 27.891 -0.76 1 95.88 73 SER B C 1
ATOM 5744 O O . SER B 1 73 ? -22.844 26.781 -0.499 1 95.88 73 SER B O 1
ATOM 5746 N N . GLU B 1 74 ? -23.078 28.766 -1.374 1 93.56 74 GLU B N 1
ATOM 5747 C CA . GLU B 1 74 ? -24.438 28.5 -1.829 1 93.56 74 GLU B CA 1
ATOM 5748 C C . GLU B 1 74 ? -24.453 27.422 -2.91 1 93.56 74 GLU B C 1
ATOM 5750 O O . GLU B 1 74 ? -25.469 26.75 -3.098 1 93.56 74 GLU B O 1
ATOM 5755 N N . TYR B 1 75 ? -23.359 27.344 -3.6 1 93.56 75 TYR B N 1
ATOM 5756 C CA . TYR B 1 75 ? -23.266 26.234 -4.551 1 93.56 75 TYR B CA 1
ATOM 5757 C C . TYR B 1 75 ? -22.953 24.938 -3.836 1 93.56 75 TYR B C 1
ATOM 5759 O O . TYR B 1 75 ? -21.859 24.391 -3.955 1 93.56 75 TYR B O 1
ATOM 5767 N N . LYS B 1 76 ? -23.922 24.297 -3.27 1 93 76 LYS B N 1
ATOM 5768 C CA . LYS B 1 76 ? -23.812 23.172 -2.363 1 93 76 LYS B CA 1
ATOM 5769 C C . LYS B 1 76 ? -23.422 21.906 -3.121 1 93 76 LYS B C 1
ATOM 5771 O O . LYS B 1 76 ? -22.969 20.922 -2.52 1 93 76 LYS B O 1
ATOM 5776 N N . LEU B 1 77 ? -23.562 21.938 -4.383 1 92.88 77 LEU B N 1
ATOM 5777 C CA . LEU B 1 77 ? -23.281 20.75 -5.184 1 92.88 77 LEU B CA 1
ATOM 5778 C C . LEU B 1 77 ? -21.781 20.484 -5.242 1 92.88 77 LEU B C 1
ATOM 5780 O O . LEU B 1 77 ? -21.344 19.328 -5.195 1 92.88 77 LEU B O 1
ATOM 5784 N N . LYS B 1 78 ? -20.969 21.609 -5.352 1 94.38 78 LYS B N 1
ATOM 5785 C CA . LYS B 1 78 ? -19.547 21.391 -5.609 1 94.38 78 LYS B CA 1
ATOM 5786 C C . LYS B 1 78 ? -18.688 22.016 -4.508 1 94.38 78 LYS B C 1
ATOM 5788 O O . LYS B 1 78 ? -17.5 21.734 -4.414 1 94.38 78 LYS B O 1
ATOM 5793 N N . HIS B 1 79 ? -19.297 22.844 -3.652 1 95.88 79 HIS B N 1
ATOM 5794 C CA . HIS B 1 79 ? -18.469 23.562 -2.684 1 95.88 79 HIS B CA 1
ATOM 5795 C C . HIS B 1 79 ? -18.844 23.172 -1.255 1 95.88 79 HIS B C 1
ATOM 5797 O O . HIS B 1 79 ? -20 22.859 -0.966 1 95.88 79 HIS B O 1
ATOM 5803 N N . TYR B 1 80 ? -17.812 23.203 -0.445 1 96.25 80 TYR B N 1
ATOM 5804 C CA . TYR B 1 80 ? -18.031 23.094 0.992 1 96.25 80 TYR B CA 1
ATOM 5805 C C . TYR B 1 80 ? -18.734 24.328 1.535 1 96.25 80 TYR B C 1
ATOM 5807 O O . TYR B 1 80 ? -18.812 25.359 0.861 1 96.25 80 TYR B O 1
ATOM 5815 N N . ASN B 1 81 ? -19.359 24.156 2.689 1 96.5 81 ASN B N 1
ATOM 5816 C CA . ASN B 1 81 ? -19.875 25.312 3.402 1 96.5 81 ASN B CA 1
ATOM 5817 C C . ASN B 1 81 ? -18.766 26.078 4.109 1 96.5 81 ASN B C 1
ATOM 5819 O O . ASN B 1 81 ? -18.453 25.797 5.266 1 96.5 81 ASN B O 1
ATOM 5823 N N . HIS B 1 82 ? -18.25 27.125 3.504 1 97.31 82 HIS B N 1
ATOM 5824 C CA . HIS B 1 82 ? -17.125 27.875 4.027 1 97.31 82 HIS B CA 1
ATOM 5825 C C . HIS B 1 82 ? -17.562 28.891 5.074 1 97.31 82 HIS B C 1
ATOM 5827 O O . HIS B 1 82 ? -16.734 29.578 5.68 1 97.31 82 HIS B O 1
ATOM 5833 N N . THR B 1 83 ? -18.875 29 5.316 1 97.12 83 THR B N 1
ATOM 5834 C CA . THR B 1 83 ? -19.375 29.875 6.363 1 97.12 83 THR B CA 1
ATOM 5835 C C . THR B 1 83 ? -19.297 29.188 7.727 1 97.12 83 THR B C 1
ATOM 5837 O O . THR B 1 83 ? -19.562 29.812 8.758 1 97.12 83 THR B O 1
ATOM 5840 N N . GLN B 1 84 ? -18.953 27.953 7.734 1 97.25 84 GLN B N 1
ATOM 5841 C CA . GLN B 1 84 ? -18.766 27.172 8.953 1 97.25 84 GLN B CA 1
ATOM 5842 C C . GLN B 1 84 ? -17.391 26.516 8.984 1 97.25 84 GLN B C 1
ATOM 5844 O O . GLN B 1 84 ? -17.047 25.734 8.094 1 97.25 84 GLN B O 1
ATOM 5849 N N . ILE B 1 85 ? -16.656 26.812 9.977 1 97.38 85 ILE B N 1
ATOM 5850 C CA . ILE B 1 85 ? -15.32 26.234 10.078 1 97.38 85 ILE B CA 1
ATOM 5851 C C . ILE B 1 85 ? -15.305 25.141 11.148 1 97.38 85 ILE B C 1
ATOM 5853 O O . ILE B 1 85 ? -16.125 25.172 12.07 1 97.38 85 ILE B O 1
ATOM 5857 N N . HIS B 1 86 ? -14.461 24.188 11.031 1 97 86 HIS B N 1
ATOM 5858 C CA . HIS B 1 86 ? -14.297 23.047 11.938 1 97 86 HIS B CA 1
ATOM 5859 C C . HIS B 1 86 ? -12.922 23.062 12.594 1 97 86 HIS B C 1
ATOM 5861 O O . HIS B 1 86 ? -11.898 23.062 11.914 1 97 86 HIS B O 1
ATOM 5867 N N . ARG B 1 87 ? -12.898 23.094 13.922 1 97.31 87 ARG B N 1
ATOM 5868 C CA . ARG B 1 87 ? -11.641 23.297 14.633 1 97.31 87 ARG B CA 1
ATOM 5869 C C . ARG B 1 87 ? -11.477 22.281 15.758 1 97.31 87 ARG B C 1
ATOM 5871 O O . ARG B 1 87 ? -12.453 21.891 16.406 1 97.31 87 ARG B O 1
ATOM 5878 N N . GLY B 1 88 ? -10.305 21.703 15.867 1 97 88 GLY B N 1
ATOM 5879 C CA . GLY B 1 88 ? -9.828 21.094 17.094 1 97 88 GLY B CA 1
ATOM 5880 C C . GLY B 1 88 ? -8.938 22.016 17.906 1 97 88 GLY B C 1
ATOM 5881 O O . GLY B 1 88 ? -7.848 22.391 17.469 1 97 88 GLY B O 1
ATOM 5882 N N . VAL B 1 89 ? -9.414 22.375 19.156 1 96.44 89 VAL B N 1
ATOM 5883 C CA . VAL B 1 89 ? -8.75 23.438 19.906 1 96.44 89 VAL B CA 1
ATOM 5884 C C . VAL B 1 89 ? -8.25 22.891 21.234 1 96.44 89 VAL B C 1
ATOM 5886 O O . VAL B 1 89 ? -8.992 22.203 21.953 1 96.44 89 VAL B O 1
ATOM 5889 N N . CYS B 1 90 ? -7.004 23.094 21.453 1 95.62 90 CYS B N 1
ATOM 5890 C CA . CYS B 1 90 ? -6.473 22.844 22.781 1 95.62 90 CYS B CA 1
ATOM 5891 C C . CYS B 1 90 ? -6.816 23.984 23.734 1 95.62 90 CYS B C 1
ATOM 5893 O O . CYS B 1 90 ? -6.098 24.984 23.797 1 95.62 90 CYS B O 1
ATOM 5895 N N . VAL B 1 91 ? -7.754 23.891 24.578 1 93 91 VAL B N 1
ATOM 5896 C CA . VAL B 1 91 ? -8.281 24.953 25.422 1 93 91 VAL B CA 1
ATOM 5897 C C . VAL B 1 91 ? -7.23 25.375 26.453 1 93 91 VAL B C 1
ATOM 5899 O O . VAL B 1 91 ? -7.051 26.562 26.719 1 93 91 VAL B O 1
ATOM 5902 N N . THR B 1 92 ? -6.52 24.453 26.938 1 90.12 92 THR B N 1
ATOM 5903 C CA . THR B 1 92 ? -5.594 24.703 28.047 1 90.12 92 THR B CA 1
ATOM 5904 C C . THR B 1 92 ? -4.348 25.422 27.547 1 90.12 92 THR B C 1
ATOM 5906 O O . THR B 1 92 ? -3.678 26.109 28.328 1 90.12 92 THR B O 1
ATOM 5909 N N . LYS B 1 93 ? -4.035 25.344 26.281 1 89.81 93 LYS B N 1
ATOM 5910 C CA . LYS B 1 93 ? -2.838 26 25.766 1 89.81 93 LYS B CA 1
ATOM 5911 C C . LYS B 1 93 ? -3.203 27.203 24.906 1 89.81 93 LYS B C 1
ATOM 5913 O O . LYS B 1 93 ? -2.828 28.328 25.219 1 89.81 93 LYS B O 1
ATOM 5918 N N . THR B 1 94 ? -4.016 26.984 23.922 1 90.69 94 THR B N 1
ATOM 5919 C CA . THR B 1 94 ? -4.352 28.016 22.953 1 90.69 94 THR B CA 1
ATOM 5920 C C . THR B 1 94 ? -5.25 29.078 23.578 1 90.69 94 THR B C 1
ATOM 5922 O O . THR B 1 94 ? -5.117 30.266 23.281 1 90.69 94 THR B O 1
ATOM 5925 N N . CYS B 1 95 ? -6.125 28.703 24.484 1 90.88 95 CYS B N 1
ATOM 5926 C CA . CYS B 1 95 ? -7.094 29.625 25.062 1 90.88 95 CYS B CA 1
ATOM 5927 C C . CYS B 1 95 ? -6.766 29.922 26.516 1 90.88 95 CYS B C 1
ATOM 5929 O O . CYS B 1 95 ? -7.648 30.297 27.297 1 90.88 95 CYS B O 1
ATOM 5931 N N . LYS B 1 96 ? -5.566 29.688 26.906 1 86.31 96 LYS B N 1
ATOM 5932 C CA . LYS B 1 96 ? -5.164 29.844 28.297 1 86.31 96 LYS B CA 1
ATOM 5933 C C . LYS B 1 96 ? -5.504 31.234 28.812 1 86.31 96 LYS B C 1
ATOM 5935 O O . LYS B 1 96 ? -5.992 31.391 29.938 1 86.31 96 LYS B O 1
ATOM 5940 N N . LYS B 1 97 ? -5.242 32.312 28.031 1 84.38 97 LYS B N 1
ATOM 5941 C CA . LYS B 1 97 ? -5.484 33.688 28.422 1 84.38 97 LYS B CA 1
ATOM 5942 C C . LYS B 1 97 ? -6.957 33.938 28.75 1 84.38 97 LYS B C 1
ATOM 5944 O O . LYS B 1 97 ? -7.281 34.75 29.609 1 84.38 97 LYS B O 1
ATOM 5949 N N . PHE B 1 98 ? -7.812 33.25 28.156 1 84.69 98 PHE B N 1
ATOM 5950 C CA . PHE B 1 98 ? -9.25 33.469 28.297 1 84.69 98 PHE B CA 1
ATOM 5951 C C . PHE B 1 98 ? -9.805 32.594 29.422 1 84.69 98 PHE B C 1
ATOM 5953 O O . PHE B 1 98 ? -10.898 32.875 29.938 1 84.69 98 PHE B O 1
ATOM 5960 N N . MET B 1 99 ? -9.102 31.578 29.719 1 77.44 99 MET B N 1
ATOM 5961 C CA . MET B 1 99 ? -9.531 30.734 30.828 1 77.44 99 MET B CA 1
ATOM 5962 C C . MET B 1 99 ? -9.383 31.453 32.156 1 77.44 99 MET B C 1
ATOM 5964 O O . MET B 1 99 ? -10.203 31.281 33.062 1 77.44 99 MET B O 1
ATOM 5968 N N . GLU B 1 100 ? -8.258 32.156 32.312 1 66.69 100 GLU B N 1
ATOM 5969 C CA . GLU B 1 100 ? -7.98 32.875 33.531 1 66.69 100 GLU B CA 1
ATOM 5970 C C . GLU B 1 100 ? -8.969 34 33.75 1 66.69 100 GLU B C 1
ATOM 5972 O O . GLU B 1 100 ? -9.297 34.344 34.875 1 66.69 100 GLU B O 1
ATOM 5977 N N . THR B 1 101 ? -9.281 34.656 32.719 1 57.38 101 THR B N 1
ATOM 5978 C CA . THR B 1 101 ? -10.18 35.812 32.844 1 57.38 101 THR B CA 1
ATOM 5979 C C . THR B 1 101 ? -11.617 35.344 33.094 1 57.38 101 THR B C 1
ATOM 5981 O O . THR B 1 101 ? -12.438 36.094 33.625 1 57.38 101 THR B O 1
ATOM 5984 N N . VAL B 1 102 ? -11.938 34.406 32.25 1 51.25 102 VAL B N 1
ATOM 5985 C CA . VAL B 1 102 ? -13.336 33.969 32.344 1 51.25 102 VAL B CA 1
ATOM 5986 C C . VAL B 1 102 ? -13.562 33.25 33.656 1 51.25 102 VAL B C 1
ATOM 5988 O O . VAL B 1 102 ? -12.836 32.312 34 1 51.25 102 VAL B O 1
ATOM 5991 N N . SER B 1 103 ? -14.039 33.906 34.75 1 47.34 103 SER B N 1
ATOM 5992 C CA . SER B 1 103 ? -14.43 33.375 36.062 1 47.34 103 SER B CA 1
ATOM 5993 C C . SER B 1 103 ? -14.727 31.875 36 1 47.34 103 SER B C 1
ATOM 5995 O O . SER B 1 103 ? -15.125 31.375 34.938 1 47.34 103 SER B O 1
ATOM 5997 N N . LYS B 1 104 ? -14.359 31.125 37.156 1 48.91 104 LYS B N 1
ATOM 5998 C CA . LYS B 1 104 ? -14.562 29.719 37.5 1 48.91 104 LYS B CA 1
ATOM 5999 C C . LYS B 1 104 ? -15.867 29.203 36.906 1 48.91 104 LYS B C 1
ATOM 6001 O O . LYS B 1 104 ? -16.047 27.984 36.719 1 48.91 104 LYS B O 1
ATOM 6006 N N . THR B 1 105 ? -16.766 30 36.906 1 42.78 105 THR B N 1
ATOM 6007 C CA . THR B 1 105 ? -18.125 29.547 36.562 1 42.78 105 THR B CA 1
ATOM 6008 C C . THR B 1 105 ? -18.359 29.609 35.062 1 42.78 105 THR B C 1
ATOM 6010 O O . THR B 1 105 ? -19.422 29.203 34.594 1 42.78 105 THR B O 1
ATOM 6013 N N . GLU B 1 106 ? -17.641 30.531 34.344 1 53.81 106 GLU B N 1
ATOM 6014 C CA . GLU B 1 106 ? -18.062 30.719 32.969 1 53.81 106 GLU B CA 1
ATOM 6015 C C . GLU B 1 106 ? -17.594 29.562 32.094 1 53.81 106 GLU B C 1
ATOM 6017 O O . GLU B 1 106 ? -16.531 29 32.312 1 53.81 106 GLU B O 1
ATOM 6022 N N . ASP B 1 107 ? -18.578 29 31.047 1 76.56 107 ASP B N 1
ATOM 6023 C CA . ASP B 1 107 ? -18.891 27.812 30.25 1 76.56 107 ASP B CA 1
ATOM 6024 C C . ASP B 1 107 ? -17.844 27.594 29.156 1 76.56 107 ASP B C 1
ATOM 6026 O O . ASP B 1 107 ? -17.203 28.547 28.719 1 76.56 107 ASP B O 1
ATOM 6030 N N . LEU B 1 108 ? -17.125 26.562 29.172 1 85.75 108 LEU B N 1
ATOM 6031 C CA . LEU B 1 108 ? -16.234 26.047 28.141 1 85.75 108 LEU B CA 1
ATOM 6032 C C . LEU B 1 108 ? -16.609 26.609 26.781 1 85.75 108 LEU B C 1
ATOM 6034 O O . LEU B 1 108 ? -15.719 26.953 25.984 1 85.75 108 LEU B O 1
ATOM 6038 N N . GLU B 1 109 ? -17.812 27 26.594 1 89.69 109 GLU B N 1
ATOM 6039 C CA . GLU B 1 109 ? -18.281 27.5 25.297 1 89.69 109 GLU B CA 1
ATOM 6040 C C . GLU B 1 109 ? -17.891 28.953 25.078 1 89.69 109 GLU B C 1
ATOM 6042 O O . GLU B 1 109 ? -17.422 29.312 24 1 89.69 109 GLU B O 1
ATOM 6047 N N . SER B 1 110 ? -18.047 29.75 26.094 1 89.38 110 SER B N 1
ATOM 6048 C CA . SER B 1 110 ? -17.703 31.172 25.969 1 89.38 110 SER B CA 1
ATOM 6049 C C . SER B 1 110 ? -16.203 31.359 25.812 1 89.38 110 SER B C 1
ATOM 6051 O O . SER B 1 110 ? -15.766 32.25 25.078 1 89.38 110 SER B O 1
ATOM 6053 N N . THR B 1 111 ? -15.492 30.516 26.531 1 91.44 111 THR B N 1
ATOM 6054 C CA . THR B 1 111 ? -14.039 30.578 26.422 1 91.44 111 THR B CA 1
ATOM 6055 C C . THR B 1 111 ? -13.594 30.234 25 1 91.44 111 THR B C 1
ATOM 6057 O O . THR B 1 111 ? -12.742 30.922 24.438 1 91.44 111 THR B O 1
ATOM 6060 N N . LEU B 1 112 ? -14.18 29.219 24.469 1 93.69 112 LEU B N 1
ATOM 6061 C CA . LEU B 1 112 ? -13.82 28.766 23.125 1 93.69 112 LEU B CA 1
ATOM 6062 C C . LEU B 1 112 ? -14.156 29.828 22.078 1 93.69 112 LEU B C 1
ATOM 6064 O O . LEU B 1 112 ? -13.367 30.078 21.172 1 93.69 112 LEU B O 1
ATOM 6068 N N . VAL B 1 113 ? -15.305 30.422 22.188 1 93.94 113 VAL B N 1
ATOM 6069 C CA . VAL B 1 113 ? -15.758 31.422 21.219 1 93.94 113 VAL B CA 1
ATOM 6070 C C . VAL B 1 113 ? -14.867 32.656 21.312 1 93.94 113 VAL B C 1
ATOM 6072 O O . VAL B 1 113 ? -14.461 33.219 20.281 1 93.94 113 VAL B O 1
ATOM 6075 N N . ALA B 1 114 ? -14.562 33.062 22.516 1 92.81 114 ALA B N 1
ATOM 6076 C CA . ALA B 1 114 ? -13.695 34.25 22.703 1 92.81 114 ALA B CA 1
ATOM 6077 C C . ALA B 1 114 ? -12.305 33.969 22.141 1 92.81 114 ALA B C 1
ATOM 6079 O O . ALA B 1 114 ? -11.719 34.844 21.484 1 92.81 114 ALA B O 1
ATOM 6080 N N . CYS B 1 115 ? -11.836 32.844 22.438 1 94 115 CYS B N 1
ATOM 6081 C CA . CYS B 1 115 ? -10.508 32.438 21.984 1 94 115 CYS B CA 1
ATOM 6082 C C . CYS B 1 115 ? -10.43 32.438 20.469 1 94 115 CYS B C 1
ATOM 6084 O O . CYS B 1 115 ? -9.523 33.031 19.875 1 94 115 CYS B O 1
ATOM 6086 N N . LEU B 1 116 ? -11.375 31.812 19.797 1 95.25 116 LEU B N 1
ATOM 6087 C CA . LEU B 1 116 ? -11.375 31.688 18.344 1 95.25 116 LEU B CA 1
ATOM 6088 C C . LEU B 1 116 ? -11.695 33.031 17.672 1 95.25 116 LEU B C 1
ATOM 6090 O O . LEU B 1 116 ? -11.188 33.344 16.594 1 95.25 116 LEU B O 1
ATOM 6094 N N . ASN B 1 117 ? -12.539 33.781 18.328 1 94.5 117 ASN B N 1
ATOM 6095 C CA . ASN B 1 117 ? -12.906 35.094 17.781 1 94.5 117 ASN B CA 1
ATOM 6096 C C . ASN B 1 117 ? -11.695 36 17.672 1 94.5 117 ASN B C 1
ATOM 6098 O O . ASN B 1 117 ? -11.602 36.812 16.75 1 94.5 117 ASN B O 1
ATOM 6102 N N . GLU B 1 118 ? -10.836 35.938 18.625 1 93.62 118 GLU B N 1
ATOM 6103 C CA . GLU B 1 118 ? -9.641 36.781 18.578 1 93.62 118 GLU B CA 1
ATOM 6104 C C . GLU B 1 118 ? -8.789 36.469 17.344 1 93.62 118 GLU B C 1
ATOM 6106 O O . GLU B 1 118 ? -8.391 37.375 16.625 1 93.62 118 GLU B O 1
ATOM 6111 N N . SER B 1 119 ? -8.508 35.25 17.156 1 92 119 SER B N 1
ATOM 6112 C CA . SER B 1 119 ? -7.68 34.844 16.016 1 92 119 SER B CA 1
ATOM 6113 C C . SER B 1 119 ? -8.375 35.125 14.695 1 92 119 SER B C 1
ATOM 6115 O O . SER B 1 119 ? -7.754 35.656 13.758 1 92 119 SER B O 1
ATOM 6117 N N . ILE B 1 120 ? -9.68 34.875 14.539 1 95.44 120 ILE B N 1
ATOM 6118 C CA . ILE B 1 120 ? -10.43 35.031 13.297 1 95.44 120 ILE B CA 1
ATOM 6119 C C . ILE B 1 120 ? -10.641 36.5 13.016 1 95.44 120 ILE B C 1
ATOM 6121 O O . ILE B 1 120 ? -10.578 36.938 11.859 1 95.44 120 ILE B O 1
ATOM 6125 N N . TRP B 1 121 ? -10.875 37.281 14.078 1 94.44 121 TRP B N 1
ATOM 6126 C CA . TRP B 1 121 ? -11.039 38.719 13.898 1 94.44 121 TRP B CA 1
ATOM 6127 C C . TRP B 1 121 ? -9.75 39.375 13.398 1 94.44 121 TRP B C 1
ATOM 6129 O O . TRP B 1 121 ? -9.773 40.156 12.461 1 94.44 121 TRP B O 1
ATOM 6139 N N . ASN B 1 122 ? -8.602 39.031 14.016 1 91.81 122 ASN B N 1
ATOM 6140 C CA . ASN B 1 122 ? -7.309 39.594 13.664 1 91.81 122 ASN B CA 1
ATOM 6141 C C . ASN B 1 122 ? -6.926 39.281 12.219 1 91.81 122 ASN B C 1
ATOM 6143 O O . ASN B 1 122 ? -6.352 40.125 11.523 1 91.81 122 ASN B O 1
ATOM 6147 N N . ASP B 1 123 ? -7.32 38.125 11.805 1 90.94 123 ASP B N 1
ATOM 6148 C CA . ASP B 1 123 ? -6.859 37.688 10.492 1 90.94 123 ASP B CA 1
ATOM 6149 C C . ASP B 1 123 ? -7.871 38.031 9.406 1 90.94 123 ASP B C 1
ATOM 6151 O O . ASP B 1 123 ? -7.492 38.281 8.266 1 90.94 123 ASP B O 1
ATOM 6155 N N . TYR B 1 124 ? -9.203 38 9.719 1 94.81 124 TYR B N 1
ATOM 6156 C CA . TYR B 1 124 ? -10.203 38.031 8.656 1 94.81 124 TYR B CA 1
ATOM 6157 C C . TYR B 1 124 ? -11.25 39.125 8.938 1 94.81 124 TYR B C 1
ATOM 6159 O O . TYR B 1 124 ? -12.094 39.406 8.086 1 94.81 124 TYR B O 1
ATOM 6167 N N . GLU B 1 125 ? -11.258 39.75 10.109 1 94.81 125 GLU B N 1
ATOM 6168 C CA . GLU B 1 125 ? -12.258 40.75 10.523 1 94.81 125 GLU B CA 1
ATOM 6169 C C . GLU B 1 125 ? -13.664 40.156 10.469 1 94.81 125 GLU B C 1
ATOM 6171 O O . GLU B 1 125 ? -14.586 40.781 9.945 1 94.81 125 GLU B O 1
ATOM 6176 N N . LEU B 1 126 ? -13.742 38.906 10.805 1 97 126 LEU B N 1
ATOM 6177 C CA . LEU B 1 126 ? -15 38.188 10.969 1 97 126 LEU B CA 1
ATOM 6178 C C . LEU B 1 126 ? -15.18 37.719 12.406 1 97 126 LEU B C 1
ATOM 6180 O O . LEU B 1 126 ? -14.234 37.75 13.195 1 97 126 LEU B O 1
ATOM 6184 N N . GLN B 1 127 ? -16.359 37.375 12.742 1 96.25 127 GLN B N 1
ATOM 6185 C CA . GLN B 1 127 ? -16.656 36.844 14.078 1 96.25 127 GLN B CA 1
ATOM 6186 C C . GLN B 1 127 ? -17.109 35.406 14.016 1 96.25 127 GLN B C 1
ATOM 6188 O O . GLN B 1 127 ? -17.422 34.875 12.945 1 96.25 127 GLN B O 1
ATOM 6193 N N . VAL B 1 128 ? -17.047 34.812 15.195 1 96.06 128 VAL B N 1
ATOM 6194 C CA . VAL B 1 128 ? -17.344 33.375 15.25 1 96.06 128 VAL B CA 1
ATOM 6195 C C . VAL B 1 128 ? -18.453 33.125 16.281 1 96.06 128 VAL B C 1
ATOM 6197 O O . VAL B 1 128 ? -18.469 33.75 17.344 1 96.06 128 VAL B O 1
ATOM 6200 N N . LYS B 1 129 ? -19.406 32.312 15.914 1 95.62 129 LYS B N 1
ATOM 6201 C CA . LYS B 1 129 ? -20.422 31.812 16.828 1 95.62 129 LYS B CA 1
ATOM 6202 C C . LYS B 1 129 ? -20.359 30.281 16.922 1 95.62 129 LYS B C 1
ATOM 6204 O O . LYS B 1 129 ? -20.141 29.609 15.914 1 95.62 129 LYS B O 1
ATOM 6209 N N . LEU B 1 130 ? -20.438 29.828 18.141 1 95.31 130 LEU B N 1
ATOM 6210 C CA . LEU B 1 130 ? -20.391 28.375 18.328 1 95.31 130 LEU B CA 1
ATOM 6211 C C . LEU B 1 130 ? -21.672 27.719 17.828 1 95.31 130 LEU B C 1
ATOM 6213 O O . LEU B 1 130 ? -22.781 28.125 18.188 1 95.31 130 LEU B O 1
ATOM 6217 N N . ASN B 1 131 ? -21.547 26.812 16.938 1 95.31 131 ASN B N 1
ATOM 6218 C CA . ASN B 1 131 ? -22.688 26.047 16.469 1 95.31 131 ASN B CA 1
ATOM 6219 C C . ASN B 1 131 ? -22.906 24.797 17.312 1 95.31 131 ASN B C 1
ATOM 6221 O O . ASN B 1 131 ? -23.984 24.625 17.891 1 95.31 131 ASN B O 1
ATOM 6225 N N . LYS B 1 132 ? -21.844 23.953 17.359 1 94.12 132 LYS B N 1
ATOM 6226 C CA . LYS B 1 132 ? -21.938 22.703 18.094 1 94.12 132 LYS B CA 1
ATOM 6227 C C . LYS B 1 132 ? -20.562 22.234 18.562 1 94.12 132 LYS B C 1
ATOM 6229 O O . LYS B 1 132 ? -19.594 22.266 17.797 1 94.12 132 LYS B O 1
ATOM 6234 N N . ILE B 1 133 ? -20.484 21.891 19.828 1 94.38 133 ILE B N 1
ATOM 6235 C CA . ILE B 1 133 ? -19.312 21.172 20.312 1 94.38 133 ILE B CA 1
ATOM 6236 C C . ILE B 1 133 ? -19.516 19.672 20.172 1 94.38 133 ILE B C 1
ATOM 6238 O O . ILE B 1 133 ? -20.422 19.094 20.766 1 94.38 133 ILE B O 1
ATOM 6242 N N . GLN B 1 134 ? -18.781 19.078 19.359 1 93.31 134 GLN B N 1
ATOM 6243 C CA . GLN B 1 134 ? -18.906 17.625 19.188 1 93.31 134 GLN B CA 1
ATOM 6244 C C . GLN B 1 134 ? -18.531 16.891 20.469 1 93.31 134 GLN B C 1
ATOM 6246 O O . GLN B 1 134 ? -19.312 16.094 20.984 1 93.31 134 GLN B O 1
ATOM 6251 N N . TYR B 1 135 ? -17.312 17.156 20.969 1 93.38 135 TYR B N 1
ATOM 6252 C CA . TYR B 1 135 ? -16.859 16.609 22.25 1 93.38 135 TYR B CA 1
ATOM 6253 C C . TYR B 1 135 ? -15.594 17.328 22.719 1 93.38 135 TYR B C 1
ATOM 6255 O O . TYR B 1 135 ? -14.961 18.062 21.969 1 93.38 135 TYR B O 1
ATOM 6263 N N . CYS B 1 136 ? -15.352 17.172 23.938 1 94.38 136 CYS B N 1
ATOM 6264 C CA . CYS B 1 136 ? -14.102 17.625 24.547 1 94.38 136 CYS B CA 1
ATOM 6265 C C . CYS B 1 136 ? -13.406 16.484 25.281 1 94.38 136 CYS B C 1
ATOM 6267 O O . CYS B 1 136 ? -14.023 15.789 26.094 1 94.38 136 CYS B O 1
ATOM 6269 N N . LYS B 1 137 ? -12.211 16.297 24.922 1 92.31 137 LYS B N 1
ATOM 6270 C CA . LYS B 1 137 ? -11.406 15.234 25.531 1 92.31 137 LYS B CA 1
ATOM 6271 C C . LYS B 1 137 ? -10.5 15.789 26.625 1 92.31 137 LYS B C 1
ATOM 6273 O O . LYS B 1 137 ? -9.82 16.797 26.422 1 92.31 137 LYS B O 1
ATOM 6278 N N . ARG B 1 138 ? -10.484 15.117 27.734 1 91.31 138 ARG B N 1
ATOM 6279 C CA . ARG B 1 138 ? -9.625 15.5 28.844 1 91.31 138 ARG B CA 1
ATOM 6280 C C . ARG B 1 138 ? -8.445 14.547 28.984 1 91.31 138 ARG B C 1
ATOM 6282 O O . ARG B 1 138 ? -8.492 13.422 28.5 1 91.31 138 ARG B O 1
ATOM 6289 N N . ALA B 1 139 ? -7.352 15.047 29.562 1 86.75 139 ALA B N 1
ATOM 6290 C CA . ALA B 1 139 ? -6.125 14.266 29.703 1 86.75 139 ALA B CA 1
ATOM 6291 C C . ALA B 1 139 ? -6.398 12.953 30.438 1 86.75 139 ALA B C 1
ATOM 6293 O O . ALA B 1 139 ? -5.773 11.938 30.141 1 86.75 139 ALA B O 1
ATOM 6294 N N . ASP B 1 140 ? -7.344 12.883 31.297 1 82.44 140 ASP B N 1
ATOM 6295 C CA . ASP B 1 140 ? -7.613 11.703 32.125 1 82.44 140 ASP B CA 1
ATOM 6296 C C . ASP B 1 140 ? -8.656 10.805 31.469 1 82.44 140 ASP B C 1
ATOM 6298 O O . ASP B 1 140 ? -8.938 9.711 31.953 1 82.44 140 ASP B O 1
ATOM 6302 N N . ASP B 1 141 ? -9.117 11.281 30.328 1 83.56 141 ASP B N 1
ATOM 6303 C CA . ASP B 1 141 ? -10.109 10.453 29.656 1 83.56 141 ASP B CA 1
ATOM 6304 C C . ASP B 1 141 ? -9.469 9.219 29.031 1 83.56 141 ASP B C 1
ATOM 6306 O O . ASP B 1 141 ? -8.625 9.336 28.141 1 83.56 141 ASP B O 1
ATOM 6310 N N . ARG B 1 142 ? -9.469 8.086 29.719 1 75.06 142 ARG B N 1
ATOM 6311 C CA . ARG B 1 142 ? -8.961 6.852 29.141 1 75.06 142 ARG B CA 1
ATOM 6312 C C . ARG B 1 142 ? -10.086 5.848 28.906 1 75.06 142 ARG B C 1
ATOM 6314 O O . ARG B 1 142 ? -11.023 5.77 29.703 1 75.06 142 ARG B O 1
ATOM 6321 N N . VAL B 1 143 ? -10.016 5.316 27.719 1 81.94 143 VAL B N 1
ATOM 6322 C CA . VAL B 1 143 ? -10.961 4.242 27.422 1 81.94 143 VAL B CA 1
ATOM 6323 C C . VAL B 1 143 ? -10.57 2.992 28.219 1 81.94 143 VAL B C 1
ATOM 6325 O O . VAL B 1 143 ? -9.469 2.471 28.062 1 81.94 143 VAL B O 1
ATOM 6328 N N . THR B 1 144 ? -11.406 2.619 29.141 1 87.69 144 THR B N 1
ATOM 6329 C CA . THR B 1 144 ? -11.109 1.461 29.984 1 87.69 144 THR B CA 1
ATOM 6330 C C . THR B 1 144 ? -11.672 0.186 29.359 1 87.69 144 THR B C 1
ATOM 6332 O O . THR B 1 144 ? -12.648 0.233 28.609 1 87.69 144 THR B O 1
ATOM 6335 N N . MET B 1 145 ? -11.039 -0.833 29.609 1 92.88 145 MET B N 1
ATOM 6336 C CA . MET B 1 145 ? -11.477 -2.135 29.125 1 92.88 145 MET B CA 1
ATOM 6337 C C . MET B 1 145 ? -12.703 -2.617 29.875 1 92.88 145 MET B C 1
ATOM 6339 O O . MET B 1 145 ? -12.742 -2.562 31.109 1 92.88 145 MET B O 1
ATOM 6343 N N . ASP B 1 146 ? -13.766 -2.918 29.203 1 94.44 146 ASP B N 1
ATOM 6344 C CA . ASP B 1 146 ? -14.984 -3.42 29.812 1 94.44 146 ASP B CA 1
ATOM 6345 C C . ASP B 1 146 ? -15.172 -4.91 29.531 1 94.44 146 ASP B C 1
ATOM 6347 O O . ASP B 1 146 ? -14.281 -5.559 28.984 1 94.44 146 ASP B O 1
ATOM 6351 N N . ALA B 1 147 ? -16.297 -5.453 29.953 1 95.38 147 ALA B N 1
ATOM 6352 C CA . ALA B 1 147 ? -16.562 -6.883 29.844 1 95.38 147 ALA B CA 1
ATOM 6353 C C . ALA B 1 147 ? -16.656 -7.312 28.391 1 95.38 147 ALA B C 1
ATOM 6355 O O . ALA B 1 147 ? -16.219 -8.406 28.016 1 95.38 147 ALA B O 1
ATOM 6356 N N . SER B 1 148 ? -17.266 -6.484 27.594 1 95.38 148 SER B N 1
ATOM 6357 C CA . SER B 1 148 ? -17.406 -6.816 26.172 1 95.38 148 SER B CA 1
ATOM 6358 C C . SER B 1 148 ? -16.047 -6.902 25.5 1 95.38 148 SER B C 1
ATOM 6360 O O . SER B 1 148 ? -15.852 -7.707 24.578 1 95.38 148 SER B O 1
ATOM 6362 N N . ASP B 1 149 ? -15.117 -6.047 25.875 1 96.56 149 ASP B N 1
ATOM 6363 C CA . ASP B 1 149 ? -13.758 -6.105 25.344 1 96.56 149 ASP B CA 1
ATOM 6364 C C . ASP B 1 149 ? -13.086 -7.434 25.703 1 96.56 149 ASP B C 1
ATOM 6366 O O . ASP B 1 149 ? -12.453 -8.062 24.859 1 96.56 149 ASP B O 1
ATOM 6370 N N . ALA B 1 150 ? -13.281 -7.855 26.938 1 97.06 150 ALA B N 1
ATOM 6371 C CA . ALA B 1 150 ? -12.688 -9.102 27.422 1 97.06 150 ALA B CA 1
ATOM 6372 C C . ALA B 1 150 ? -13.258 -10.305 26.672 1 97.06 150 ALA B C 1
ATOM 6374 O O . ALA B 1 150 ? -12.523 -11.242 26.328 1 97.06 150 ALA B O 1
ATOM 6375 N N . VAL B 1 151 ? -14.539 -10.242 26.453 1 97.12 151 VAL B N 1
ATOM 6376 C CA . VAL B 1 151 ? -15.18 -11.328 25.734 1 97.12 151 VAL B CA 1
ATOM 6377 C C . VAL B 1 151 ? -14.57 -11.453 24.344 1 97.12 151 VAL B C 1
ATOM 6379 O O . VAL B 1 151 ? -14.281 -12.562 23.891 1 97.12 151 VAL B O 1
ATOM 6382 N N . MET B 1 152 ? -14.414 -10.359 23.688 1 96.75 152 MET B N 1
ATOM 6383 C CA . MET B 1 152 ? -13.859 -10.398 22.328 1 96.75 152 MET B CA 1
ATOM 6384 C C . MET B 1 152 ? -12.414 -10.891 22.344 1 96.75 152 MET B C 1
ATOM 6386 O O . MET B 1 152 ? -11.984 -11.602 21.438 1 96.75 152 MET B O 1
ATOM 6390 N N . ILE B 1 153 ? -11.641 -10.5 23.328 1 97.5 153 ILE B N 1
ATOM 6391 C CA . ILE B 1 153 ? -10.266 -10.977 23.469 1 97.5 153 ILE B CA 1
ATOM 6392 C C . ILE B 1 153 ? -10.266 -12.5 23.656 1 97.5 153 ILE B C 1
ATOM 6394 O O . ILE B 1 153 ?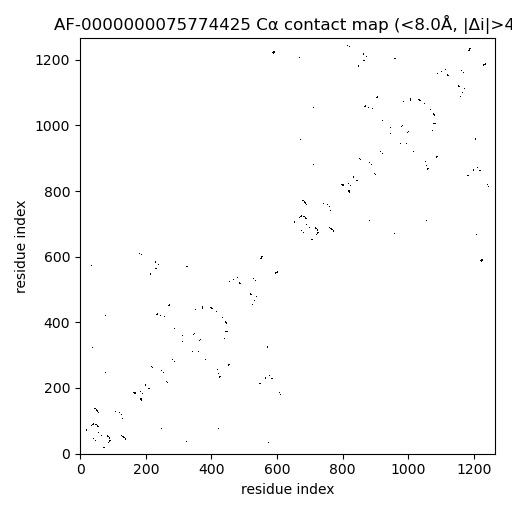 -9.469 -13.203 23.031 1 97.5 153 ILE B O 1
ATOM 6398 N N . VAL B 1 154 ? -11.188 -13.008 24.469 1 97.62 154 VAL B N 1
ATOM 6399 C CA . VAL B 1 154 ? -11.297 -14.438 24.703 1 97.62 154 VAL B CA 1
ATOM 6400 C C . VAL B 1 154 ? -11.672 -15.156 23.406 1 97.62 154 VAL B C 1
ATOM 6402 O O . VAL B 1 154 ? -11.141 -16.234 23.109 1 97.62 154 VAL B O 1
ATOM 6405 N N . VAL B 1 155 ? -12.57 -14.555 22.656 1 97.38 155 VAL B N 1
ATOM 6406 C CA . VAL B 1 155 ? -12.977 -15.141 21.391 1 97.38 155 VAL B CA 1
ATOM 6407 C C . VAL B 1 155 ? -11.766 -15.289 20.469 1 97.38 155 VAL B C 1
ATOM 6409 O O . VAL B 1 155 ? -11.547 -16.344 19.875 1 97.38 155 VAL B O 1
ATOM 6412 N N . TYR B 1 156 ? -10.961 -14.25 20.344 1 97.44 156 TYR B N 1
ATOM 6413 C CA . TYR B 1 156 ? -9.766 -14.312 19.516 1 97.44 156 TYR B CA 1
ATOM 6414 C C . TYR B 1 156 ? -8.773 -15.344 20.047 1 97.44 156 TYR B C 1
ATOM 6416 O O . TYR B 1 156 ? -8.172 -16.094 19.281 1 97.44 156 TYR B O 1
ATOM 6424 N N . LEU B 1 157 ? -8.641 -15.406 21.359 1 97.56 157 LEU B N 1
ATOM 6425 C CA . LEU B 1 157 ? -7.707 -16.359 21.969 1 97.56 157 LEU B CA 1
ATOM 6426 C C . LEU B 1 157 ? -8.172 -17.797 21.75 1 97.56 157 LEU B C 1
ATOM 6428 O O . LEU B 1 157 ? -7.344 -18.688 21.531 1 97.56 157 LEU B O 1
ATOM 6432 N N . VAL B 1 158 ? -9.422 -17.984 21.797 1 97.62 158 VAL B N 1
ATOM 6433 C CA . VAL B 1 158 ? -9.977 -19.312 21.562 1 97.62 158 VAL B CA 1
ATOM 6434 C C . VAL B 1 158 ? -9.68 -19.734 20.109 1 97.62 158 VAL B C 1
ATOM 6436 O O . VAL B 1 158 ? -9.258 -20.859 19.859 1 97.62 158 VAL B O 1
ATOM 6439 N N . PHE B 1 159 ? -9.898 -18.859 19.156 1 97.31 159 PHE B N 1
ATOM 6440 C CA . PHE B 1 159 ? -9.617 -19.188 17.766 1 97.31 159 PHE B CA 1
ATOM 6441 C C . PHE B 1 159 ? -8.125 -19.453 17.562 1 97.31 159 PHE B C 1
ATOM 6443 O O . PHE B 1 159 ? -7.754 -20.375 16.828 1 97.31 159 PHE B O 1
ATOM 6450 N N . ILE B 1 160 ? -7.293 -18.625 18.203 1 97.5 160 ILE B N 1
ATOM 6451 C CA . ILE B 1 160 ? -5.852 -18.828 18.094 1 97.5 160 ILE B CA 1
ATOM 6452 C C . ILE B 1 160 ? -5.477 -20.188 18.672 1 97.5 160 ILE B C 1
ATOM 6454 O O . ILE B 1 160 ? -4.723 -20.953 18.062 1 97.5 160 ILE B O 1
ATOM 6458 N N . ALA B 1 161 ? -6.047 -20.547 19.844 1 97.69 161 ALA B N 1
ATOM 6459 C CA . ALA B 1 161 ? -5.781 -21.828 20.484 1 97.69 161 ALA B CA 1
ATOM 6460 C C . ALA B 1 161 ? -6.25 -23 19.625 1 97.69 161 ALA B C 1
ATOM 6462 O O . ALA B 1 161 ? -5.539 -23.984 19.469 1 97.69 161 ALA B O 1
ATOM 6463 N N . LEU B 1 162 ? -7.414 -22.859 19.047 1 97.69 162 LEU B N 1
ATOM 6464 C CA . LEU B 1 162 ? -7.965 -23.906 18.203 1 97.69 162 LEU B CA 1
ATOM 6465 C C . LEU B 1 162 ? -7.109 -24.094 16.953 1 97.69 162 LEU B C 1
ATOM 6467 O O . LEU B 1 162 ? -6.914 -25.219 16.484 1 97.69 162 LEU B O 1
ATOM 6471 N N . ASN B 1 163 ? -6.633 -23.016 16.391 1 97.38 163 ASN B N 1
ATOM 6472 C CA . ASN B 1 163 ? -5.77 -23.125 15.219 1 97.38 163 ASN B CA 1
ATOM 6473 C C . ASN B 1 163 ? -4.445 -23.797 15.555 1 97.38 163 ASN B C 1
ATOM 6475 O O . ASN B 1 163 ? -3.92 -24.578 14.758 1 97.38 163 ASN B O 1
ATOM 6479 N N . ILE B 1 164 ? -3.928 -23.5 16.734 1 95.75 164 ILE B N 1
ATOM 6480 C CA . ILE B 1 164 ? -2.695 -24.141 17.188 1 95.75 164 ILE B CA 1
ATOM 6481 C C . ILE B 1 164 ? -2.938 -25.625 17.391 1 95.75 164 ILE B C 1
ATOM 6483 O O . ILE B 1 164 ? -2.168 -26.469 16.906 1 95.75 164 ILE B O 1
ATOM 6487 N N . ILE B 1 165 ? -3.998 -26 18.062 1 95.38 165 ILE B N 1
ATOM 6488 C CA . ILE B 1 165 ? -4.344 -27.391 18.344 1 95.38 165 ILE B CA 1
ATOM 6489 C C . ILE B 1 165 ? -4.602 -28.125 17.031 1 95.38 165 ILE B C 1
ATOM 6491 O O . ILE B 1 165 ? -4.105 -29.234 16.828 1 95.38 165 ILE B O 1
ATOM 6495 N N . GLY B 1 166 ? -5.41 -27.484 16.188 1 94.38 166 GLY B N 1
ATOM 6496 C CA . GLY B 1 166 ? -5.691 -28.109 14.891 1 94.38 166 GLY B CA 1
ATOM 6497 C C . GLY B 1 166 ? -4.449 -28.328 14.055 1 94.38 166 GLY B C 1
ATOM 6498 O O . GLY B 1 166 ? -4.312 -29.359 13.406 1 94.38 166 GLY B O 1
ATOM 6499 N N . SER B 1 167 ? -3.533 -27.438 14.047 1 92.06 167 SER B N 1
ATOM 6500 C CA . SER B 1 167 ? -2.295 -27.562 13.281 1 92.06 167 SER B CA 1
ATOM 6501 C C . SER B 1 167 ? -1.393 -28.641 13.859 1 92.06 167 SER B C 1
ATOM 6503 O O . SER B 1 167 ? -0.773 -29.406 13.117 1 92.06 167 SER B O 1
ATOM 6505 N N . CYS B 1 168 ? -1.327 -28.719 15.211 1 89.5 168 CYS B N 1
ATOM 6506 C CA . CYS B 1 168 ? -0.548 -29.766 15.859 1 89.5 168 CYS B CA 1
ATOM 6507 C C . CYS B 1 168 ? -1.146 -31.141 15.586 1 89.5 168 CYS B C 1
ATOM 6509 O O . CYS B 1 168 ? -0.416 -32.094 15.328 1 89.5 168 CYS B O 1
ATOM 6511 N N . TYR B 1 169 ? -2.451 -31.203 15.633 1 89.44 169 TYR B N 1
ATOM 6512 C CA . TYR B 1 169 ? -3.146 -32.438 15.336 1 89.44 169 TYR B CA 1
ATOM 6513 C C . TYR B 1 169 ? -2.861 -32.906 13.914 1 89.44 169 TYR B C 1
ATOM 6515 O O . TYR B 1 169 ? -2.646 -34.094 13.664 1 89.44 169 TYR B O 1
ATOM 6523 N N . ASP B 1 170 ? -2.959 -31.984 13 1 88.31 170 ASP B N 1
ATOM 6524 C CA . ASP B 1 170 ? -2.703 -32.281 11.594 1 88.31 170 ASP B CA 1
ATOM 6525 C C . ASP B 1 170 ? -1.272 -32.781 11.391 1 88.31 170 ASP B C 1
ATOM 6527 O O . ASP B 1 170 ? -1.036 -33.688 10.602 1 88.31 170 ASP B O 1
ATOM 6531 N N . SER B 1 171 ? -0.276 -32.219 12.031 1 81 171 SER B N 1
ATOM 6532 C CA . SER B 1 171 ? 1.132 -32.562 11.867 1 81 171 SER B CA 1
ATOM 6533 C C . SER B 1 171 ? 1.455 -33.906 12.516 1 81 171 SER B C 1
ATOM 6535 O O . SER B 1 171 ? 2.277 -34.656 12.008 1 81 171 SER B O 1
ATOM 6537 N N . THR B 1 172 ? 0.892 -34.188 13.625 1 77.31 172 THR B N 1
ATOM 6538 C CA . THR B 1 172 ? 1.241 -35.375 14.391 1 77.31 172 THR B CA 1
ATOM 6539 C C . THR B 1 172 ? 0.451 -36.594 13.891 1 77.31 172 THR B C 1
ATOM 6541 O O . THR B 1 172 ? 0.964 -37.688 13.883 1 77.31 172 THR B O 1
ATOM 6544 N N . PHE B 1 173 ? -0.791 -36.281 13.484 1 66.31 173 PHE B N 1
ATOM 6545 C CA . PHE B 1 173 ? -1.635 -37.438 13.156 1 66.31 173 PHE B CA 1
ATOM 6546 C C . PHE B 1 173 ? -1.715 -37.625 11.648 1 66.31 173 PHE B C 1
ATOM 6548 O O . PHE B 1 173 ? -2.381 -38.562 11.172 1 66.31 173 PHE B O 1
ATOM 6555 N N . TRP B 1 174 ? -1.246 -36.562 10.852 1 56.84 174 TRP B N 1
ATOM 6556 C CA . TRP B 1 174 ? -1.36 -36.656 9.398 1 56.84 174 TRP B CA 1
ATOM 6557 C C . TRP B 1 174 ? -0.525 -37.812 8.867 1 56.84 174 TRP B C 1
ATOM 6559 O O . TRP B 1 174 ? 0.663 -37.656 8.578 1 56.84 174 TRP B O 1
ATOM 6569 N N . LYS B 1 175 ? -0.492 -38.969 9.477 1 54.38 175 LYS B N 1
ATOM 6570 C CA . LYS B 1 175 ? -0.216 -40.125 8.641 1 54.38 175 LYS B CA 1
ATOM 6571 C C . LYS B 1 175 ? -1.375 -40.406 7.688 1 54.38 175 LYS B C 1
ATOM 6573 O O . LYS B 1 175 ? -2.535 -40.156 8.023 1 54.38 175 LYS B O 1
ATOM 6578 N N . LYS B 1 176 ? -1.162 -40.531 6.359 1 54.12 176 LYS B N 1
ATOM 6579 C CA . LYS B 1 176 ? -1.968 -40.656 5.148 1 54.12 176 LYS B CA 1
ATOM 6580 C C . LYS B 1 176 ? -3.303 -41.344 5.457 1 54.12 176 LYS B C 1
ATOM 6582 O O . LYS B 1 176 ? -4.32 -41.031 4.836 1 54.12 176 LYS B O 1
ATOM 6587 N N . GLU B 1 177 ? -3.184 -42.469 6.195 1 49.06 177 GLU B N 1
ATOM 6588 C CA . GLU B 1 177 ? -4.238 -43.438 5.98 1 49.06 177 GLU B CA 1
ATOM 6589 C C . GLU B 1 177 ? -5.555 -42.969 6.605 1 49.06 177 GLU B C 1
ATOM 6591 O O . GLU B 1 177 ? -6.633 -43.281 6.086 1 49.06 177 GLU B O 1
ATOM 6596 N N . ASN B 1 178 ? -5.609 -42.75 8.102 1 54.12 178 ASN B N 1
ATOM 6597 C CA . ASN B 1 178 ? -6.871 -42.75 8.828 1 54.12 178 ASN B CA 1
ATOM 6598 C C . ASN B 1 178 ? -7.484 -41.344 8.914 1 54.12 178 ASN B C 1
ATOM 6600 O O . ASN B 1 178 ? -6.758 -40.344 8.953 1 54.12 178 ASN B O 1
ATOM 6604 N N . LYS B 1 179 ? -8.867 -41.219 8.555 1 65.31 179 LYS B N 1
ATOM 6605 C CA . LYS B 1 179 ? -9.781 -40.094 8.508 1 65.31 179 LYS B CA 1
ATOM 6606 C C . LYS B 1 179 ? -9.711 -39.281 9.789 1 65.31 179 LYS B C 1
ATOM 6608 O O . LYS B 1 179 ? -10.078 -39.75 10.859 1 65.31 179 LYS B O 1
ATOM 6613 N N . GLY B 1 180 ? -8.797 -38.375 10.172 1 79.25 180 GLY B N 1
ATOM 6614 C CA . GLY B 1 180 ? -8.719 -37.531 11.336 1 79.25 180 GLY B CA 1
ATOM 6615 C C . GLY B 1 180 ? -10.039 -36.844 11.672 1 79.25 180 GLY B C 1
ATOM 6616 O O . GLY B 1 180 ? -11.016 -37 10.938 1 79.25 180 GLY B O 1
ATOM 6617 N N . ASN B 1 181 ? -10.109 -36.375 12.969 1 88.12 181 ASN B N 1
ATOM 6618 C CA . ASN B 1 181 ? -11.289 -35.625 13.391 1 88.12 181 ASN B CA 1
ATOM 6619 C C . ASN B 1 181 ? -11.484 -34.375 12.539 1 88.12 181 ASN B C 1
ATOM 6621 O O . ASN B 1 181 ? -10.672 -33.438 12.578 1 88.12 181 ASN B O 1
ATOM 6625 N N . PRO B 1 182 ? -12.531 -34.406 11.781 1 90 182 PRO B N 1
ATOM 6626 C CA . PRO B 1 182 ? -12.734 -33.281 10.852 1 90 182 PRO B CA 1
ATOM 6627 C C . PRO B 1 182 ? -12.922 -31.953 11.555 1 90 182 PRO B C 1
ATOM 6629 O O . PRO B 1 182 ? -12.617 -30.891 10.984 1 90 182 PRO B O 1
ATOM 6632 N N . TYR B 1 183 ? -13.375 -31.984 12.797 1 93.06 183 TYR B N 1
ATOM 6633 C CA . TYR B 1 183 ? -13.578 -30.75 13.555 1 93.06 183 TYR B CA 1
ATOM 6634 C C . TYR B 1 183 ? -12.242 -30.109 13.914 1 93.06 183 TYR B C 1
ATOM 6636 O O . TYR B 1 183 ? -12.094 -28.875 13.836 1 93.06 183 TYR B O 1
ATOM 6644 N N . LEU B 1 184 ? -11.32 -30.875 14.266 1 92.38 184 LEU B N 1
ATOM 6645 C CA . LEU B 1 184 ? -10.008 -30.359 14.617 1 92.38 184 LEU B CA 1
ATOM 6646 C C . LEU B 1 184 ? -9.211 -30 13.367 1 92.38 184 LEU B C 1
ATOM 6648 O O . LEU B 1 184 ? -8.484 -29 13.352 1 92.38 184 LEU B O 1
ATOM 6652 N N . LEU B 1 185 ? -9.391 -30.766 12.328 1 92.94 185 LEU B N 1
ATOM 6653 C CA . LEU B 1 185 ? -8.648 -30.547 11.094 1 92.94 185 LEU B CA 1
ATOM 6654 C C . LEU B 1 185 ? -9.109 -29.266 10.398 1 92.94 185 LEU B C 1
ATOM 6656 O O . LEU B 1 185 ? -8.359 -28.688 9.609 1 92.94 185 LEU B O 1
ATOM 6660 N N . ALA B 1 186 ? -10.352 -28.906 10.695 1 95.12 186 ALA B N 1
ATOM 6661 C CA . ALA B 1 186 ? -10.875 -27.672 10.117 1 95.12 186 ALA B CA 1
ATOM 6662 C C . ALA B 1 186 ? -10.047 -26.469 10.562 1 95.12 186 ALA B C 1
ATOM 6664 O O . ALA B 1 186 ? -10.008 -25.453 9.867 1 95.12 186 ALA B O 1
ATOM 6665 N N . PHE B 1 187 ? -9.297 -26.641 11.695 1 97 187 PHE B N 1
ATOM 6666 C CA . PHE B 1 187 ? -8.539 -25.516 12.258 1 97 187 PHE B CA 1
ATOM 6667 C C . PHE B 1 187 ? -7.059 -25.641 11.922 1 97 187 PHE B C 1
ATOM 6669 O O . PHE B 1 187 ? -6.23 -24.906 12.461 1 97 187 PHE B O 1
ATOM 6676 N N . SER B 1 188 ? -6.73 -26.547 11.039 1 95 188 SER B N 1
ATOM 6677 C CA . SER B 1 188 ? -5.34 -26.688 10.617 1 95 188 SER B CA 1
ATOM 6678 C C . SER B 1 188 ? -4.938 -25.562 9.664 1 95 188 SER B C 1
ATOM 6680 O O . SER B 1 188 ? -5.492 -25.453 8.57 1 95 188 SER B O 1
ATOM 6682 N N . VAL B 1 189 ? -3.936 -24.797 9.977 1 93.5 189 VAL B N 1
ATOM 6683 C CA . VAL B 1 189 ? -3.48 -23.641 9.195 1 93.5 189 VAL B CA 1
ATOM 6684 C C . VAL B 1 189 ? -2.918 -24.125 7.859 1 93.5 189 VAL B C 1
ATOM 6686 O O . VAL B 1 189 ? -3.15 -23.5 6.824 1 93.5 189 VAL B O 1
ATOM 6689 N N . ARG B 1 190 ? -2.254 -25.219 7.82 1 88.62 190 ARG B N 1
ATOM 6690 C CA . ARG B 1 190 ? -1.673 -25.766 6.602 1 88.62 190 ARG B CA 1
ATOM 6691 C C . ARG B 1 190 ? -2.76 -26.172 5.609 1 88.62 190 ARG B C 1
ATOM 6693 O O . ARG B 1 190 ? -2.672 -25.844 4.422 1 88.62 190 ARG B O 1
ATOM 6700 N N . LYS B 1 191 ? -3.74 -26.844 6.062 1 91.25 191 LYS B N 1
ATOM 6701 C CA . LYS B 1 191 ? -4.828 -27.281 5.191 1 91.25 191 LYS B CA 1
ATOM 6702 C C . LYS B 1 191 ? -5.613 -26.094 4.652 1 91.25 191 LYS B C 1
ATOM 6704 O O . LYS B 1 191 ? -5.984 -26.062 3.477 1 91.25 191 LYS B O 1
ATOM 6709 N N . ASN B 1 192 ? -5.816 -25.125 5.531 1 95.06 192 ASN B N 1
ATOM 6710 C CA . ASN B 1 192 ? -6.559 -23.953 5.105 1 95.06 192 ASN B CA 1
ATOM 6711 C C . ASN B 1 192 ? -5.754 -23.109 4.125 1 95.06 192 ASN B C 1
ATOM 6713 O O . ASN B 1 192 ? -6.32 -22.484 3.225 1 95.06 192 ASN B O 1
ATOM 6717 N N . TRP B 1 193 ? -4.469 -23.031 4.289 1 91.12 193 TRP B N 1
ATOM 6718 C CA . TRP B 1 193 ? -3.613 -22.359 3.322 1 91.12 193 TRP B CA 1
ATOM 6719 C C . TRP B 1 193 ? -3.717 -23.016 1.95 1 91.12 193 TRP B C 1
ATOM 6721 O O . TRP B 1 193 ? -3.838 -22.328 0.932 1 91.12 193 TRP B O 1
ATOM 6731 N N . ASN B 1 194 ? -3.719 -24.359 1.958 1 88.56 194 ASN B N 1
ATOM 6732 C CA . ASN B 1 194 ? -3.822 -25.094 0.703 1 88.56 194 ASN B CA 1
ATOM 6733 C C . ASN B 1 194 ? -5.172 -24.875 0.029 1 88.56 194 ASN B C 1
ATOM 6735 O O . ASN B 1 194 ? -5.25 -24.781 -1.198 1 88.56 194 ASN B O 1
ATOM 6739 N N . LYS B 1 195 ? -6.117 -24.75 0.883 1 92.12 195 LYS B N 1
ATOM 6740 C CA . LYS B 1 195 ? -7.445 -24.469 0.35 1 92.12 195 LYS B CA 1
ATOM 6741 C C . LYS B 1 195 ? -7.492 -23.062 -0.27 1 92.12 195 LYS B C 1
ATOM 6743 O O . LYS B 1 195 ? -8.117 -22.859 -1.312 1 92.12 195 LYS B O 1
ATOM 6748 N N . LEU B 1 196 ? -6.863 -22.172 0.336 1 92.88 196 LEU B N 1
ATOM 6749 C CA . LEU B 1 196 ? -6.879 -20.781 -0.114 1 92.88 196 LEU B CA 1
ATOM 6750 C C . LEU B 1 196 ? -6.191 -20.656 -1.47 1 92.88 196 LEU B C 1
ATOM 6752 O O . LEU B 1 196 ? -6.684 -19.938 -2.35 1 92.88 196 LEU B O 1
ATOM 6756 N N . ILE B 1 197 ? -5.082 -21.406 -1.663 1 86.56 197 ILE B N 1
ATOM 6757 C CA . ILE B 1 197 ? -4.285 -21.203 -2.867 1 86.56 197 ILE B CA 1
ATOM 6758 C C . ILE B 1 197 ? -4.68 -22.234 -3.92 1 86.56 197 ILE B C 1
ATOM 6760 O O . ILE B 1 197 ? -4.152 -22.234 -5.035 1 86.56 197 ILE B O 1
ATOM 6764 N N . ALA B 1 198 ? -5.586 -23.109 -3.596 1 85.88 198 ALA B N 1
ATOM 6765 C CA . ALA B 1 198 ? -5.996 -24.172 -4.508 1 85.88 198 ALA B CA 1
ATOM 6766 C C . ALA B 1 198 ? -6.625 -23.609 -5.777 1 85.88 198 ALA B C 1
ATOM 6768 O O . ALA B 1 198 ? -7.23 -22.531 -5.742 1 85.88 198 ALA B O 1
ATOM 6769 N N . SER B 1 199 ? -6.309 -24.281 -6.832 1 79.06 199 SER B N 1
ATOM 6770 C CA . SER B 1 199 ? -6.926 -23.891 -8.094 1 79.06 199 SER B CA 1
ATOM 6771 C C . SER B 1 199 ? -8.43 -24.141 -8.078 1 79.06 199 SER B C 1
ATOM 6773 O O . SER B 1 199 ? -8.922 -24.953 -7.289 1 79.06 199 SER B O 1
ATOM 6775 N N . SER B 1 200 ? -9.125 -23.25 -8.766 1 68.75 200 SER B N 1
ATOM 6776 C CA . SER B 1 200 ? -10.57 -23.406 -8.844 1 68.75 200 SER B CA 1
ATOM 6777 C C . SER B 1 200 ? -10.953 -24.812 -9.289 1 68.75 200 SER B C 1
ATOM 6779 O O . SER B 1 200 ? -10.164 -25.5 -9.945 1 68.75 200 SER B O 1
ATOM 6781 N N . ALA B 1 201 ? -11.977 -25.609 -8.625 1 60.06 201 ALA B N 1
ATOM 6782 C CA . ALA B 1 201 ? -12.453 -26.984 -8.602 1 60.06 201 ALA B CA 1
ATOM 6783 C C . ALA B 1 201 ? -12.367 -27.625 -9.984 1 60.06 201 ALA B C 1
ATOM 6785 O O . ALA B 1 201 ? -13.164 -27.312 -10.875 1 60.06 201 ALA B O 1
ATOM 6786 N N . ARG B 1 202 ? -11.047 -28.281 -10.297 1 55.81 202 ARG B N 1
ATOM 6787 C CA . ARG B 1 202 ? -10.789 -29.219 -11.391 1 55.81 202 ARG B CA 1
ATOM 6788 C C . ARG B 1 202 ? -11.438 -30.562 -11.117 1 55.81 202 ARG B C 1
ATOM 6790 O O . ARG B 1 202 ? -11.289 -31.125 -10.023 1 55.81 202 ARG B O 1
ATOM 6797 N N . GLY B 1 203 ? -12.664 -30.875 -11.375 1 54.84 203 GLY B N 1
ATOM 6798 C CA . GLY B 1 203 ? -13.008 -32.281 -11.477 1 54.84 203 GLY B CA 1
ATOM 6799 C C . GLY B 1 203 ? -14.5 -32.531 -11.414 1 54.84 203 GLY B C 1
ATOM 6800 O O . GLY B 1 203 ? -14.977 -33.594 -11.859 1 54.84 203 GLY B O 1
ATOM 6801 N N . VAL B 1 204 ? -15.273 -31.797 -10.508 1 62.09 204 VAL B N 1
ATOM 6802 C CA . VAL B 1 204 ? -16.578 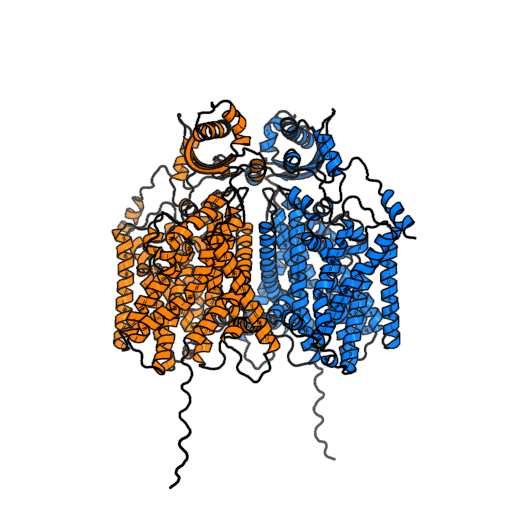-32.438 -10.344 1 62.09 204 VAL B CA 1
ATOM 6803 C C . VAL B 1 204 ? -17.422 -32.219 -11.594 1 62.09 204 VAL B C 1
ATOM 6805 O O . VAL B 1 204 ? -17.859 -33.156 -12.234 1 62.09 204 VAL B O 1
ATOM 6808 N N . ASP B 1 205 ? -17.688 -30.922 -11.922 1 76.44 205 ASP B N 1
ATOM 6809 C CA . ASP B 1 205 ? -18.484 -30.5 -13.07 1 76.44 205 ASP B CA 1
ATOM 6810 C C . ASP B 1 205 ? -17.75 -29.422 -13.875 1 76.44 205 ASP B C 1
ATOM 6812 O O . ASP B 1 205 ? -17.391 -28.375 -13.336 1 76.44 205 ASP B O 1
ATOM 6816 N N . PRO B 1 206 ? -17.328 -29.797 -15.086 1 81.5 206 PRO B N 1
ATOM 6817 C CA . PRO B 1 206 ? -16.609 -28.844 -15.945 1 81.5 206 PRO B CA 1
ATOM 6818 C C . PRO B 1 206 ? -17.297 -27.484 -16 1 81.5 206 PRO B C 1
ATOM 6820 O O . PRO B 1 206 ? -16.641 -26.469 -16.266 1 81.5 206 PRO B O 1
ATOM 6823 N N . ARG B 1 207 ? -18.594 -27.469 -15.836 1 85.69 207 ARG B N 1
ATOM 6824 C CA . ARG B 1 207 ? -19.344 -26.219 -15.859 1 85.69 207 ARG B CA 1
ATOM 6825 C C . ARG B 1 207 ? -18.922 -25.312 -14.719 1 85.69 207 ARG B C 1
ATOM 6827 O O . ARG B 1 207 ? -18.938 -24.078 -14.844 1 85.69 207 ARG B O 1
ATOM 6834 N N . LEU B 1 208 ? -18.547 -25.875 -13.656 1 85.12 208 LEU B N 1
ATOM 6835 C CA . LEU B 1 208 ? -18.172 -25.109 -12.477 1 85.12 208 LEU B CA 1
ATOM 6836 C C . LEU B 1 208 ? -16.781 -24.484 -12.664 1 85.12 208 LEU B C 1
ATOM 6838 O O . LEU B 1 208 ? -16.469 -23.469 -12.031 1 85.12 208 LEU B O 1
ATOM 6842 N N . ASP B 1 209 ? -16 -25.016 -13.484 1 84.19 209 ASP B N 1
ATOM 6843 C CA . ASP B 1 209 ? -14.68 -24.469 -13.789 1 84.19 209 ASP B CA 1
ATOM 6844 C C . ASP B 1 209 ? -14.797 -23.125 -14.508 1 84.19 209 ASP B C 1
ATOM 6846 O O . ASP B 1 209 ? -13.906 -22.281 -14.414 1 84.19 209 ASP B O 1
ATOM 6850 N N . ARG B 1 210 ? -15.914 -23.016 -15.148 1 83.56 210 ARG B N 1
ATOM 6851 C CA . ARG B 1 210 ? -16.141 -21.781 -15.914 1 83.56 210 ARG B CA 1
ATOM 6852 C C . ARG B 1 210 ? -16.484 -20.625 -14.992 1 83.56 210 ARG B C 1
ATOM 6854 O O . ARG B 1 210 ? -16.422 -19.453 -15.398 1 83.56 210 ARG B O 1
ATOM 6861 N N . LEU B 1 211 ? -16.781 -20.969 -13.781 1 90.38 211 LEU B N 1
ATOM 6862 C CA . LEU B 1 211 ? -17.203 -19.938 -12.844 1 90.38 211 LEU B CA 1
ATOM 6863 C C . LEU B 1 211 ? -15.984 -19.281 -12.188 1 90.38 211 LEU B C 1
ATOM 6865 O O . LEU B 1 211 ? -16.125 -18.406 -11.336 1 90.38 211 LEU B O 1
ATOM 6869 N N . LYS B 1 212 ? -14.766 -19.656 -12.594 1 91.5 212 LYS B N 1
ATOM 6870 C CA . LYS B 1 212 ? -13.547 -19.109 -12.016 1 91.5 212 LYS B CA 1
ATOM 6871 C C . LYS B 1 212 ? -13.414 -17.609 -12.328 1 91.5 212 LYS B C 1
ATOM 6873 O O . LYS B 1 212 ? -12.656 -16.906 -11.664 1 91.5 212 LYS B O 1
ATOM 6878 N N . LEU B 1 213 ? -14.188 -17.141 -13.359 1 94.38 213 LEU B N 1
ATOM 6879 C CA . LEU B 1 213 ? -14.141 -15.734 -13.734 1 94.38 213 LEU B CA 1
ATOM 6880 C C . LEU B 1 213 ? -14.625 -14.852 -12.586 1 94.38 213 LEU B C 1
ATOM 6882 O O . LEU B 1 213 ? -14.227 -13.688 -12.484 1 94.38 213 LEU B O 1
ATOM 6886 N N . PHE B 1 214 ? -15.445 -15.391 -11.695 1 95.75 214 PHE B N 1
ATOM 6887 C CA . PHE B 1 214 ? -16.031 -14.594 -10.625 1 95.75 214 PHE B CA 1
ATOM 6888 C C . PHE B 1 214 ? -14.969 -14.164 -9.625 1 95.75 214 PHE B C 1
ATOM 6890 O O . PHE B 1 214 ? -15.094 -13.125 -8.977 1 95.75 214 PHE B O 1
ATOM 6897 N N . ASN B 1 215 ? -13.883 -14.961 -9.492 1 94.5 215 ASN B N 1
ATOM 6898 C CA . ASN B 1 215 ? -12.797 -14.547 -8.617 1 94.5 215 ASN B CA 1
ATOM 6899 C C . ASN B 1 215 ? -12.141 -13.258 -9.109 1 94.5 215 ASN B C 1
ATOM 6901 O O . ASN B 1 215 ? -11.875 -12.352 -8.32 1 94.5 215 ASN B O 1
ATOM 6905 N N . GLY B 1 216 ? -11.93 -13.211 -10.383 1 95.12 216 GLY B N 1
ATOM 6906 C CA . GLY B 1 216 ? -11.359 -12 -10.969 1 95.12 216 GLY B CA 1
ATOM 6907 C C . GLY B 1 216 ? -12.305 -10.82 -10.922 1 95.12 216 GLY B C 1
ATOM 6908 O O . GLY B 1 216 ? -11.898 -9.703 -10.602 1 95.12 216 GLY B O 1
ATOM 6909 N N . LEU B 1 217 ? -13.531 -11.062 -11.195 1 96.62 217 LEU B N 1
ATOM 6910 C CA . LEU B 1 217 ? -14.531 -10 -11.188 1 96.62 217 LEU B CA 1
ATOM 6911 C C . LEU B 1 217 ? -14.703 -9.422 -9.789 1 96.62 217 LEU B C 1
ATOM 6913 O O . LEU B 1 217 ? -14.773 -8.203 -9.617 1 96.62 217 LEU B O 1
ATOM 6917 N N . ARG B 1 218 ? -14.766 -10.289 -8.836 1 96.81 218 ARG B N 1
ATOM 6918 C CA . ARG B 1 218 ? -14.891 -9.844 -7.449 1 96.81 218 ARG B CA 1
ATOM 6919 C C . ARG B 1 218 ? -13.688 -9 -7.039 1 96.81 218 ARG B C 1
ATOM 6921 O O . ARG B 1 218 ? -13.852 -7.934 -6.434 1 96.81 218 ARG B O 1
ATOM 6928 N N . THR B 1 219 ? -12.516 -9.5 -7.387 1 96.5 219 THR B N 1
ATOM 6929 C CA . THR B 1 219 ? -11.289 -8.812 -7 1 96.5 219 THR B CA 1
ATOM 6930 C C . THR B 1 219 ? -11.211 -7.434 -7.641 1 96.5 219 THR B C 1
ATOM 6932 O O . THR B 1 219 ? -10.961 -6.438 -6.957 1 96.5 219 THR B O 1
ATOM 6935 N N . LEU B 1 220 ? -11.469 -7.363 -8.914 1 96 220 LEU B N 1
ATOM 6936 C CA . LEU B 1 220 ? -11.367 -6.102 -9.641 1 96 220 LEU B CA 1
ATOM 6937 C C . LEU B 1 220 ? -12.438 -5.121 -9.188 1 96 220 LEU B C 1
ATOM 6939 O O . LEU B 1 220 ? -12.188 -3.918 -9.086 1 96 220 LEU B O 1
ATOM 6943 N N . THR B 1 221 ? -13.586 -5.648 -8.922 1 96.31 221 THR B N 1
ATOM 6944 C CA . THR B 1 221 ? -14.664 -4.809 -8.406 1 96.31 221 THR B CA 1
ATOM 6945 C C . THR B 1 221 ? -14.312 -4.262 -7.031 1 96.31 221 THR B C 1
ATOM 6947 O O . THR B 1 221 ? -14.547 -3.084 -6.746 1 96.31 221 THR B O 1
ATOM 6950 N N . MET B 1 222 ? -13.688 -5.07 -6.188 1 96.88 222 MET B N 1
ATOM 6951 C CA . MET B 1 222 ? -13.289 -4.637 -4.855 1 96.88 222 MET B CA 1
ATOM 6952 C C . MET B 1 222 ? -12.242 -3.525 -4.934 1 96.88 222 MET B C 1
ATOM 6954 O O . MET B 1 222 ? -12.297 -2.562 -4.168 1 96.88 222 MET B O 1
ATOM 6958 N N . ILE B 1 223 ? -11.344 -3.658 -5.828 1 95.5 223 ILE B N 1
ATOM 6959 C CA . ILE B 1 223 ? -10.305 -2.65 -5.98 1 95.5 223 ILE B CA 1
ATOM 6960 C C . ILE B 1 223 ? -10.93 -1.315 -6.375 1 95.5 223 ILE B C 1
ATOM 6962 O O . ILE B 1 223 ? -10.531 -0.262 -5.875 1 95.5 223 ILE B O 1
ATOM 6966 N N . CYS B 1 224 ? -11.914 -1.368 -7.27 1 95.19 224 CYS B N 1
ATOM 6967 C CA . CYS B 1 224 ? -12.633 -0.153 -7.645 1 95.19 224 CYS B CA 1
ATOM 6968 C C . CYS B 1 224 ? -13.344 0.459 -6.445 1 95.19 224 CYS B C 1
ATOM 6970 O O . CYS B 1 224 ? -13.336 1.679 -6.273 1 95.19 224 CYS B O 1
ATOM 6972 N N . ILE B 1 225 ? -13.883 -0.354 -5.637 1 95.75 225 ILE B N 1
ATOM 6973 C CA . ILE B 1 225 ? -14.586 0.114 -4.449 1 95.75 225 ILE B CA 1
ATOM 6974 C C . ILE B 1 225 ? -13.594 0.739 -3.473 1 95.75 225 ILE B C 1
ATOM 6976 O O . ILE B 1 225 ? -13.867 1.788 -2.885 1 95.75 225 ILE B O 1
ATOM 6980 N N . PHE B 1 226 ? -12.391 0.12 -3.318 1 95.88 226 PHE B N 1
ATOM 6981 C CA . PHE B 1 226 ? -11.352 0.678 -2.457 1 95.88 226 PHE B CA 1
ATOM 6982 C C . PHE B 1 226 ? -10.961 2.076 -2.918 1 95.88 226 PHE B C 1
ATOM 6984 O O . PHE B 1 226 ? -10.695 2.955 -2.096 1 95.88 226 PHE B O 1
ATOM 6991 N N . PHE B 1 227 ? -10.945 2.219 -4.184 1 93.44 227 PHE B N 1
ATOM 6992 C CA . PHE B 1 227 ? -10.586 3.514 -4.75 1 93.44 227 PHE B CA 1
ATOM 6993 C C . PHE B 1 227 ? -11.602 4.578 -4.348 1 93.44 227 PHE B C 1
ATOM 6995 O O . PHE B 1 227 ? -11.227 5.656 -3.887 1 93.44 227 PHE B O 1
ATOM 7002 N N . SER B 1 228 ? -12.812 4.234 -4.504 1 92.56 228 SER B N 1
ATOM 7003 C CA . SER B 1 228 ? -13.883 5.152 -4.129 1 92.56 228 SER B CA 1
ATOM 7004 C C . SER B 1 228 ? -13.852 5.457 -2.635 1 92.56 228 SER B C 1
ATOM 7006 O O . SER B 1 228 ? -13.938 6.621 -2.232 1 92.56 228 SER B O 1
ATOM 7008 N N . HIS B 1 229 ? -13.656 4.496 -1.839 1 93.88 229 HIS B N 1
ATOM 7009 C CA . HIS B 1 229 ? -13.688 4.676 -0.391 1 93.88 229 HIS B CA 1
ATOM 7010 C C . HIS B 1 229 ? -12.445 5.395 0.108 1 93.88 229 HIS B C 1
ATOM 7012 O O . HIS B 1 229 ? -12.5 6.125 1.102 1 93.88 229 HIS B O 1
ATOM 7018 N N . SER B 1 230 ? -11.336 5.215 -0.547 1 93 230 SER B N 1
ATOM 7019 C CA . SER B 1 230 ? -10.141 5.965 -0.186 1 93 230 SER B CA 1
ATOM 7020 C C . SER B 1 230 ? -10.336 7.461 -0.415 1 93 230 SER B C 1
ATOM 7022 O O . SER B 1 230 ? -9.953 8.281 0.424 1 93 230 SER B O 1
ATOM 7024 N N . THR B 1 231 ? -10.977 7.781 -1.502 1 90.62 231 THR B N 1
ATOM 7025 C CA . THR B 1 231 ? -11.242 9.188 -1.804 1 90.62 231 THR B CA 1
ATOM 7026 C C . THR B 1 231 ? -12.297 9.75 -0.863 1 90.62 231 THR B C 1
ATOM 7028 O O . THR B 1 231 ? -12.195 10.898 -0.425 1 90.62 231 THR B O 1
ATOM 7031 N N . LEU B 1 232 ? -13.266 8.945 -0.569 1 90 232 LEU B N 1
ATOM 7032 C CA . LEU B 1 232 ? -14.32 9.359 0.348 1 90 232 LEU B CA 1
ATOM 7033 C C . LEU B 1 232 ? -13.75 9.641 1.736 1 90 232 LEU B C 1
ATOM 7035 O O . LEU B 1 232 ? -14.047 10.68 2.334 1 90 232 LEU B O 1
ATOM 7039 N N . ILE B 1 233 ? -12.914 8.773 2.172 1 90.56 233 ILE B N 1
ATOM 7040 C CA . ILE B 1 233 ? -12.375 8.906 3.52 1 90.56 233 ILE B CA 1
ATOM 7041 C C . ILE B 1 233 ? -11.453 10.125 3.588 1 90.56 233 ILE B C 1
ATOM 7043 O O . ILE B 1 233 ? -11.43 10.836 4.598 1 90.56 233 ILE B O 1
ATOM 7047 N N . MET B 1 234 ? -10.734 10.344 2.594 1 90.94 234 MET B N 1
ATOM 7048 C CA . MET B 1 234 ? -9.867 11.523 2.57 1 90.94 234 MET B CA 1
ATOM 7049 C C . MET B 1 234 ? -10.695 12.805 2.547 1 90.94 234 MET B C 1
ATOM 7051 O O . MET B 1 234 ? -10.32 13.805 3.17 1 90.94 234 MET B O 1
ATOM 7055 N N . SER B 1 235 ? -11.812 12.695 1.877 1 88.62 235 SER B N 1
ATOM 7056 C CA . SER B 1 235 ? -12.688 13.859 1.809 1 88.62 235 SER B CA 1
ATOM 7057 C C . SER B 1 235 ? -13.438 14.062 3.121 1 88.62 235 SER B C 1
ATOM 7059 O O . SER B 1 235 ? -13.867 15.18 3.43 1 88.62 235 SER B O 1
ATOM 7061 N N . TYR B 1 236 ? -13.57 13 3.834 1 88.81 236 TYR B N 1
ATOM 7062 C CA . TYR B 1 236 ? -14.195 13.039 5.148 1 88.81 236 TYR B CA 1
ATOM 7063 C C . TYR B 1 236 ? -13.227 13.57 6.199 1 88.81 236 TYR B C 1
ATOM 7065 O O . TYR B 1 236 ? -13.648 14.133 7.211 1 88.81 236 TYR B O 1
ATOM 7073 N N . SER B 1 237 ? -11.953 13.469 5.938 1 90.81 237 SER B N 1
ATOM 7074 C CA . SER B 1 237 ? -10.914 13.906 6.871 1 90.81 237 SER B CA 1
ATOM 7075 C C . SER B 1 237 ? -10.773 15.422 6.867 1 90.81 237 SER B C 1
ATOM 7077 O O . SER B 1 237 ? -11.344 16.109 6.012 1 90.81 237 SER B O 1
ATOM 7079 N N . TYR B 1 238 ? -10.188 15.922 7.926 1 95.88 238 TYR B N 1
ATOM 7080 C CA . TYR B 1 238 ? -9.797 17.328 7.914 1 95.88 238 TYR B CA 1
ATOM 7081 C C . TYR B 1 238 ? -8.648 17.562 6.941 1 95.88 238 TYR B C 1
ATOM 7083 O O . TYR B 1 238 ? -7.547 17.047 7.133 1 95.88 238 TYR B O 1
ATOM 7091 N N . ILE B 1 239 ? -8.984 18.297 5.922 1 94.88 239 ILE B N 1
ATOM 7092 C CA . ILE B 1 239 ? -7.984 18.5 4.883 1 94.88 239 ILE B CA 1
ATOM 7093 C C . ILE B 1 239 ? -7.551 19.969 4.859 1 94.88 239 ILE B C 1
ATOM 7095 O O . ILE B 1 239 ? -8.336 20.859 5.184 1 94.88 239 ILE B O 1
ATOM 7099 N N . SER B 1 240 ? -6.316 20.219 4.43 1 93.88 240 SER B N 1
ATOM 7100 C CA . SER B 1 240 ? -5.762 21.562 4.41 1 93.88 240 SER B CA 1
ATOM 7101 C C . SER B 1 240 ? -6.062 22.266 3.09 1 93.88 240 SER B C 1
ATOM 7103 O O . SER B 1 240 ? -5.949 23.484 2.992 1 93.88 240 SER B O 1
ATOM 7105 N N . ASN B 1 241 ? -6.441 21.531 2.053 1 93.88 241 ASN B N 1
ATOM 7106 C CA . ASN B 1 241 ? -6.691 22.109 0.733 1 93.88 241 ASN B CA 1
ATOM 7107 C C . ASN B 1 241 ? -8.023 21.641 0.162 1 93.88 241 ASN B C 1
ATOM 7109 O O . ASN B 1 241 ? -8.07 21.016 -0.903 1 93.88 241 ASN B O 1
ATOM 7113 N N . PRO B 1 242 ? -9.102 22.078 0.763 1 95.44 242 PRO B N 1
ATOM 7114 C CA . PRO B 1 242 ? -10.43 21.656 0.315 1 95.44 242 PRO B CA 1
ATOM 7115 C C . PRO B 1 242 ? -10.711 22.031 -1.141 1 95.44 242 PRO B C 1
ATOM 7117 O O . PRO B 1 242 ? -11.57 21.422 -1.78 1 95.44 242 PRO B O 1
ATOM 7120 N N . MET B 1 243 ? -10.008 23 -1.676 1 94.75 243 MET B N 1
ATOM 7121 C CA . MET B 1 243 ? -10.195 23.391 -3.068 1 94.75 243 MET B CA 1
ATOM 7122 C C . MET B 1 243 ? -9.938 22.219 -4.008 1 94.75 243 MET B C 1
ATOM 7124 O O . MET B 1 243 ? -10.539 22.141 -5.082 1 94.75 243 MET B O 1
ATOM 7128 N N . PHE B 1 244 ? -9.031 21.359 -3.637 1 93.62 244 PHE B N 1
ATOM 7129 C CA . PHE B 1 244 ? -8.734 20.188 -4.445 1 93.62 244 PHE B CA 1
ATOM 7130 C C . PHE B 1 244 ? -10 19.391 -4.73 1 93.62 244 PHE B C 1
ATOM 7132 O O . PHE B 1 244 ? -10.219 18.938 -5.859 1 93.62 244 PHE B O 1
ATOM 7139 N N . VAL B 1 245 ? -10.844 19.234 -3.742 1 94.5 245 VAL B N 1
ATOM 7140 C CA . VAL B 1 245 ? -12.102 18.5 -3.881 1 94.5 245 VAL B CA 1
ATOM 7141 C C . VAL B 1 245 ? -13.086 19.312 -4.715 1 94.5 245 VAL B C 1
ATOM 7143 O O . VAL B 1 245 ? -13.75 18.781 -5.605 1 94.5 245 VAL B O 1
ATOM 7146 N N . GLU B 1 246 ? -13.133 20.562 -4.449 1 95.06 246 GLU B N 1
ATOM 7147 C CA . GLU B 1 246 ? -14.109 21.438 -5.098 1 95.06 246 GLU B CA 1
ATOM 7148 C C . GLU B 1 246 ? -13.82 21.562 -6.59 1 95.06 246 GLU B C 1
ATOM 7150 O O . GLU B 1 246 ? -14.742 21.719 -7.395 1 95.06 246 GLU B O 1
ATOM 7155 N N . LYS B 1 247 ? -12.586 21.469 -6.984 1 92.75 247 LYS B N 1
ATOM 7156 C CA . LYS B 1 247 ? -12.211 21.594 -8.391 1 92.75 247 LYS B CA 1
ATOM 7157 C C . LYS B 1 247 ? -12.289 20.25 -9.109 1 92.75 247 LYS B C 1
ATOM 7159 O O . LYS B 1 247 ? -12.273 20.188 -10.336 1 92.75 247 LYS B O 1
ATOM 7164 N N . ALA B 1 248 ? -12.383 19.234 -8.391 1 91.94 248 ALA B N 1
ATOM 7165 C CA . ALA B 1 248 ? -12.336 17.891 -8.953 1 91.94 248 ALA B CA 1
ATOM 7166 C C . ALA B 1 248 ? -13.57 17.609 -9.805 1 91.94 248 ALA B C 1
ATOM 7168 O O . ALA B 1 248 ? -13.516 16.812 -10.742 1 91.94 248 ALA B O 1
ATOM 7169 N N . TYR B 1 249 ? -14.633 18.266 -9.586 1 91.94 249 TYR B N 1
ATOM 7170 C CA . TYR B 1 249 ? -15.898 18 -10.266 1 91.94 249 TYR B CA 1
ATOM 7171 C C . TYR B 1 249 ? -15.805 18.359 -11.742 1 91.94 249 TYR B C 1
ATOM 7173 O O . TYR B 1 249 ? -16.578 17.875 -12.562 1 91.94 249 TYR B O 1
ATOM 7181 N N . ASP B 1 250 ? -14.852 19.141 -12.055 1 87.94 250 ASP B N 1
ATOM 7182 C CA . ASP B 1 250 ? -14.734 19.625 -13.43 1 87.94 250 ASP B CA 1
ATOM 7183 C C . ASP B 1 250 ? -13.828 18.703 -14.25 1 87.94 250 ASP B C 1
ATOM 7185 O O . ASP B 1 250 ? -13.719 18.859 -15.469 1 87.94 250 ASP B O 1
ATOM 7189 N N . ASP B 1 251 ? -13.227 17.828 -13.562 1 87.69 251 ASP B N 1
ATOM 7190 C CA . ASP B 1 251 ? -12.367 16.859 -14.242 1 87.69 251 ASP B CA 1
ATOM 7191 C C . ASP B 1 251 ? -13.164 15.617 -14.656 1 87.69 251 ASP B C 1
ATOM 7193 O O . ASP B 1 251 ? -13.688 14.891 -13.812 1 87.69 251 ASP B O 1
ATOM 7197 N N . PRO B 1 252 ? -13.18 15.336 -15.883 1 85.62 252 PRO B N 1
ATOM 7198 C CA . PRO B 1 252 ? -13.961 14.195 -16.359 1 85.62 252 PRO B CA 1
ATOM 7199 C C . PRO B 1 252 ? -13.477 12.867 -15.789 1 85.62 252 PRO B C 1
ATOM 7201 O O . PRO B 1 252 ? -14.281 11.961 -15.555 1 85.62 252 PRO B O 1
ATOM 7204 N N . LEU B 1 253 ? -12.273 12.734 -15.547 1 84 253 LEU B N 1
ATOM 7205 C CA . LEU B 1 253 ? -11.75 11.484 -14.992 1 84 253 LEU B CA 1
ATOM 7206 C C . LEU B 1 253 ? -12.219 11.289 -13.555 1 84 253 LEU B C 1
ATOM 7208 O O . LEU B 1 253 ? -12.391 10.148 -13.109 1 84 253 LEU B O 1
ATOM 7212 N N . LYS B 1 254 ? -12.461 12.391 -12.891 1 89.56 254 LYS B N 1
ATOM 7213 C CA . LYS B 1 254 ? -12.938 12.289 -11.516 1 89.56 254 LYS B CA 1
ATOM 7214 C C . LYS B 1 254 ? -14.406 11.898 -11.469 1 89.56 254 LYS B C 1
ATOM 7216 O O . LYS B 1 254 ? -14.898 11.43 -10.445 1 89.56 254 LYS B O 1
ATOM 7221 N N . GLN B 1 255 ? -15.055 11.992 -12.617 1 89.5 255 GLN B N 1
ATOM 7222 C CA . GLN B 1 255 ? -16.453 11.57 -12.703 1 89.5 255 GLN B CA 1
ATOM 7223 C C . GLN B 1 255 ? -16.578 10.055 -12.57 1 89.5 255 GLN B C 1
ATOM 7225 O O . GLN B 1 255 ? -17.625 9.547 -12.164 1 89.5 255 GLN B O 1
ATOM 7230 N N . LEU B 1 256 ? -15.492 9.406 -12.891 1 90.38 256 LEU B N 1
ATOM 7231 C CA . LEU B 1 256 ? -15.477 7.961 -12.688 1 90.38 256 LEU B CA 1
ATOM 7232 C C . LEU B 1 256 ? -15.633 7.617 -11.211 1 90.38 256 LEU B C 1
ATOM 7234 O O . LEU B 1 256 ? -16.25 6.613 -10.867 1 90.38 256 LEU B O 1
ATOM 7238 N N . LEU B 1 257 ? -15.156 8.508 -10.461 1 89.81 257 LEU B N 1
ATOM 7239 C CA . LEU B 1 257 ? -15.242 8.305 -9.016 1 89.81 257 LEU B CA 1
ATOM 7240 C C . LEU B 1 257 ? -16.609 8.727 -8.484 1 89.81 257 LEU B C 1
ATOM 7242 O O . LEU B 1 257 ? -17.203 8.023 -7.668 1 89.81 257 LEU B O 1
ATOM 7246 N N . TYR B 1 258 ? -17.109 9.797 -8.945 1 90.44 258 TYR B N 1
ATOM 7247 C CA . TYR B 1 258 ? -18.359 10.359 -8.414 1 90.44 258 TYR B CA 1
ATOM 7248 C C . TYR B 1 258 ? -19.547 9.508 -8.812 1 90.44 258 TYR B C 1
ATOM 7250 O O . TYR B 1 258 ? -20.547 9.438 -8.086 1 90.44 258 TYR B O 1
ATOM 7258 N N . ASN B 1 259 ? -19.391 8.812 -9.906 1 91 259 ASN B N 1
ATOM 7259 C CA . ASN B 1 259 ? -20.484 7.977 -10.383 1 91 259 ASN B CA 1
ATOM 7260 C C . ASN B 1 259 ? -20.125 6.5 -10.383 1 91 259 ASN B C 1
ATOM 7262 O O . ASN B 1 259 ? -20.781 5.684 -11.023 1 91 259 ASN B O 1
ATOM 7266 N N . GLY B 1 260 ? -19.094 6.176 -9.688 1 90.62 260 GLY B N 1
ATOM 7267 C CA . GLY B 1 260 ? -18.578 4.816 -9.688 1 90.62 260 GLY B CA 1
ATOM 7268 C C . GLY B 1 260 ? -19.344 3.887 -8.766 1 90.62 260 GLY B C 1
ATOM 7269 O O . GLY B 1 260 ? -19.047 2.695 -8.688 1 90.62 260 GLY B O 1
ATOM 7270 N N . SER B 1 261 ? -20.391 4.359 -8.125 1 89.25 261 SER B N 1
ATOM 7271 C CA . SER B 1 261 ? -21.188 3.531 -7.219 1 89.25 261 SER B CA 1
ATOM 7272 C C . SER B 1 261 ? -21.859 2.385 -7.965 1 89.25 261 SER B C 1
ATOM 7274 O O . SER B 1 261 ? -22.266 1.395 -7.355 1 89.25 261 SER B O 1
ATOM 7276 N N . LEU B 1 262 ? -21.922 2.494 -9.266 1 93.62 262 LEU B N 1
ATOM 7277 C CA . LEU B 1 262 ? -22.516 1.467 -10.117 1 93.62 262 LEU B CA 1
ATOM 7278 C C . LEU B 1 262 ? -21.734 0.16 -10.008 1 93.62 262 LEU B C 1
ATOM 7280 O O . LEU B 1 262 ? -22.312 -0.922 -10.156 1 93.62 262 LEU B O 1
ATOM 7284 N N . VAL B 1 263 ? -20.516 0.3 -9.68 1 94.94 263 VAL B N 1
ATOM 7285 C CA . VAL B 1 263 ? -19.625 -0.861 -9.641 1 94.94 263 VAL B CA 1
ATOM 7286 C C . VAL B 1 263 ? -20.016 -1.757 -8.461 1 94.94 263 VAL B C 1
ATOM 7288 O O . VAL B 1 263 ? -19.922 -2.984 -8.555 1 94.94 263 VAL B O 1
ATOM 7291 N N . THR B 1 264 ? -20.469 -1.174 -7.402 1 94.5 264 THR B N 1
ATOM 7292 C CA . THR B 1 264 ? -20.875 -1.933 -6.223 1 94.5 264 THR B CA 1
ATOM 7293 C C . THR B 1 264 ? -22.047 -2.852 -6.547 1 94.5 264 THR B C 1
ATOM 7295 O O . THR B 1 264 ? -22.141 -3.971 -6.035 1 94.5 264 THR B O 1
ATOM 7298 N N . HIS B 1 265 ? -22.891 -2.475 -7.434 1 96.69 265 HIS B N 1
ATOM 7299 C CA . HIS B 1 265 ? -24.094 -3.23 -7.781 1 96.69 265 HIS B CA 1
ATOM 7300 C C . HIS B 1 265 ? -23.75 -4.488 -8.57 1 96.69 265 HIS B C 1
ATOM 7302 O O . HIS B 1 265 ? -24.562 -5.41 -8.664 1 96.69 265 HIS B O 1
ATOM 7308 N N . SER B 1 266 ? -22.547 -4.488 -9.117 1 97.44 266 SER B N 1
ATOM 7309 C CA . SER B 1 266 ? -22.109 -5.691 -9.812 1 97.44 266 SER B CA 1
ATOM 7310 C C . SER B 1 266 ? -22.062 -6.895 -8.875 1 97.44 266 SER B C 1
ATOM 7312 O O . SER B 1 266 ? -22.25 -8.031 -9.312 1 97.44 266 SER B O 1
ATOM 7314 N N . PHE B 1 267 ? -21.922 -6.648 -7.625 1 97.62 267 PHE B N 1
ATOM 7315 C CA . PHE B 1 267 ? -21.922 -7.73 -6.645 1 97.62 267 PHE B CA 1
ATOM 7316 C C . PHE B 1 267 ? -23.312 -8.344 -6.52 1 97.62 267 PHE B C 1
ATOM 7318 O O . PHE B 1 267 ? -23.453 -9.547 -6.285 1 97.62 267 PHE B O 1
ATOM 7325 N N . PHE B 1 268 ? -24.375 -7.508 -6.664 1 98.25 268 PHE B N 1
ATOM 7326 C CA . PHE B 1 268 ? -25.75 -8.031 -6.664 1 98.25 268 PHE B CA 1
ATOM 7327 C C . PHE B 1 268 ? -25.953 -8.977 -7.84 1 98.25 268 PHE B C 1
ATOM 7329 O O . PHE B 1 268 ? -26.562 -10.039 -7.68 1 98.25 268 PHE B O 1
ATOM 7336 N N . VAL B 1 269 ? -25.406 -8.555 -8.945 1 98.25 269 VAL B N 1
ATOM 7337 C CA . VAL B 1 269 ? -25.547 -9.359 -10.156 1 98.25 269 VAL B CA 1
ATOM 7338 C C . VAL B 1 269 ? -24.844 -10.703 -9.961 1 98.25 269 VAL B C 1
ATOM 7340 O O . VAL B 1 269 ? -25.391 -11.75 -10.297 1 98.25 269 VAL B O 1
ATOM 7343 N N . MET B 1 270 ? -23.656 -10.68 -9.43 1 97.88 270 MET B N 1
ATOM 7344 C CA . MET B 1 270 ? -22.891 -11.914 -9.227 1 97.88 270 MET B CA 1
ATOM 7345 C C . MET B 1 270 ? -23.609 -12.844 -8.258 1 97.88 270 MET B C 1
ATOM 7347 O O . MET B 1 270 ? -23.688 -14.047 -8.5 1 97.88 270 MET B O 1
ATOM 7351 N N . SER B 1 271 ? -24.125 -12.297 -7.203 1 97.5 271 SER B N 1
ATOM 7352 C CA . SER B 1 271 ? -24.844 -13.078 -6.203 1 97.5 271 SER B CA 1
ATOM 7353 C C . SER B 1 271 ? -26.094 -13.727 -6.797 1 97.5 271 SER B C 1
ATOM 7355 O O . SER B 1 271 ? -26.312 -14.93 -6.645 1 97.5 271 SER B O 1
ATOM 7357 N N . ALA B 1 272 ? -26.875 -12.945 -7.492 1 98.19 272 ALA B N 1
ATOM 7358 C CA . ALA B 1 272 ? -28.109 -13.422 -8.086 1 98.19 272 ALA B CA 1
ATOM 7359 C C . ALA B 1 272 ? -27.844 -14.445 -9.188 1 98.19 272 ALA B C 1
ATOM 7361 O O . ALA B 1 272 ? -28.562 -15.438 -9.312 1 98.19 272 ALA B O 1
ATOM 7362 N N . PHE B 1 273 ? -26.844 -14.164 -9.992 1 98.12 273 PHE B N 1
ATOM 7363 C CA . PHE B 1 273 ? -26.453 -15.07 -11.07 1 98.12 273 PHE B CA 1
ATOM 7364 C C . PHE B 1 273 ? -26.109 -16.453 -10.516 1 98.12 273 PHE B C 1
ATOM 7366 O O . PHE B 1 273 ? -26.609 -17.469 -11.023 1 98.12 273 PHE B O 1
ATOM 7373 N N . LEU B 1 274 ? -25.281 -16.484 -9.484 1 96.31 274 LEU B N 1
ATOM 7374 C CA . LEU B 1 274 ? -24.844 -17.75 -8.898 1 96.31 274 LEU B CA 1
ATOM 7375 C C . LEU B 1 274 ? -26 -18.469 -8.227 1 96.31 274 LEU B C 1
ATOM 7377 O O . LEU B 1 274 ? -26.062 -19.703 -8.242 1 96.31 274 LEU B O 1
ATOM 7381 N N . LEU B 1 275 ? -26.891 -17.719 -7.602 1 96.19 275 LEU B N 1
ATOM 7382 C CA . LEU B 1 275 ? -28.078 -18.312 -7.004 1 96.19 275 LEU B CA 1
ATOM 7383 C C . LEU B 1 275 ? -28.906 -19.062 -8.055 1 96.19 275 LEU B C 1
ATOM 7385 O O . LEU B 1 275 ? -29.203 -20.25 -7.875 1 96.19 275 LEU B O 1
ATOM 7389 N N . ALA B 1 276 ? -29.203 -18.391 -9.133 1 95.75 276 ALA B N 1
ATOM 7390 C CA . ALA B 1 276 ? -30.016 -18.984 -10.188 1 95.75 276 ALA B CA 1
ATOM 7391 C C . ALA B 1 276 ? -29.297 -20.156 -10.852 1 95.75 276 ALA B C 1
ATOM 7393 O O . ALA B 1 276 ? -29.906 -21.203 -11.086 1 95.75 276 ALA B O 1
ATOM 7394 N N . TYR B 1 277 ? -28.078 -19.938 -11.109 1 95.19 277 TYR B N 1
ATOM 7395 C CA . TYR B 1 277 ? -27.281 -20.953 -11.797 1 95.19 277 TYR B CA 1
ATOM 7396 C C . TYR B 1 277 ? -27.141 -22.203 -10.945 1 95.19 277 TYR B C 1
ATOM 7398 O O . TYR B 1 277 ? -27.406 -23.312 -11.406 1 95.19 277 TYR B O 1
ATOM 7406 N N . ASN B 1 278 ? -26.766 -22.078 -9.688 1 92.56 278 ASN B N 1
ATOM 7407 C CA . ASN B 1 278 ? -26.562 -23.203 -8.789 1 92.56 278 ASN B CA 1
ATOM 7408 C C . ASN B 1 278 ? -27.875 -23.906 -8.461 1 92.56 278 ASN B C 1
ATOM 7410 O O . ASN B 1 278 ? -27.891 -25.125 -8.273 1 92.56 278 ASN B O 1
ATOM 7414 N N . LEU B 1 279 ? -28.922 -23.172 -8.359 1 92.19 279 LEU B N 1
ATOM 7415 C CA . LEU B 1 279 ? -30.219 -23.781 -8.094 1 92.19 279 LEU B CA 1
ATOM 7416 C C . LEU B 1 279 ? -30.641 -24.688 -9.25 1 92.19 279 LEU B C 1
ATOM 7418 O O . LEU B 1 279 ? -31.203 -25.766 -9.031 1 92.19 279 LEU B O 1
ATOM 7422 N N . GLN B 1 280 ? -30.375 -24.266 -10.438 1 91.62 280 GLN B N 1
ATOM 7423 C CA . GLN B 1 280 ? -30.688 -25.078 -11.602 1 91.62 280 GLN B CA 1
ATOM 7424 C C . GLN B 1 280 ? -29.828 -26.328 -11.648 1 91.62 280 GLN B C 1
ATOM 7426 O O . GLN B 1 280 ? -30.328 -27.422 -11.977 1 91.62 280 GLN B O 1
ATOM 7431 N N . LEU B 1 281 ? -28.578 -26.172 -11.359 1 91.06 281 LEU B N 1
ATOM 7432 C CA . LEU B 1 281 ? -27.703 -27.328 -11.297 1 91.06 281 LEU B CA 1
ATOM 7433 C C . LEU B 1 281 ? -28.172 -28.297 -10.211 1 91.06 281 LEU B C 1
ATOM 7435 O O . LEU B 1 281 ? -28.141 -29.516 -10.414 1 91.06 281 LEU B O 1
ATOM 7439 N N . TYR B 1 282 ? -28.578 -27.766 -9.102 1 89.69 282 TYR B N 1
ATOM 7440 C CA . TYR B 1 282 ? -29.078 -28.562 -7.992 1 89.69 282 TYR B CA 1
ATOM 7441 C C . TYR B 1 282 ? -30.359 -29.312 -8.383 1 89.69 282 TYR B C 1
ATOM 7443 O O . TYR B 1 282 ? -30.547 -30.453 -8 1 89.69 282 TYR B O 1
ATOM 7451 N N . SER B 1 283 ? -31.188 -28.719 -9.148 1 89.75 283 SER B N 1
ATOM 7452 C CA . SER B 1 283 ? -32.469 -29.281 -9.555 1 89.75 283 SER B CA 1
ATOM 7453 C C . SER B 1 283 ? -32.281 -30.453 -10.516 1 89.75 283 SER B C 1
ATOM 7455 O O . SER B 1 283 ? -33.219 -31.234 -10.742 1 89.75 283 SER B O 1
ATOM 7457 N N . GLU B 1 284 ? -31.125 -30.484 -11.109 1 89.88 284 GLU B N 1
ATOM 7458 C CA . GLU B 1 284 ? -30.828 -31.625 -11.977 1 89.88 284 GLU B CA 1
ATOM 7459 C C . GLU B 1 284 ? -30.734 -32.906 -11.18 1 89.88 284 GLU B C 1
ATOM 7461 O O . GLU B 1 284 ? -31.078 -34 -11.688 1 89.88 284 GLU B O 1
ATOM 7466 N N . LYS B 1 285 ? -30.281 -32.75 -10.016 1 89.75 285 LYS B N 1
ATOM 7467 C CA . LYS B 1 285 ? -30 -33.969 -9.219 1 89.75 285 LYS B CA 1
ATOM 7468 C C . LYS B 1 285 ? -31 -34.094 -8.078 1 89.75 285 LYS B C 1
ATOM 7470 O O . LYS B 1 285 ? -31.125 -35.188 -7.504 1 89.75 285 LYS B O 1
ATOM 7475 N N . HIS B 1 286 ? -31.703 -33.031 -7.746 1 89.62 286 HIS B N 1
ATOM 7476 C CA . HIS B 1 286 ? -32.625 -33.062 -6.609 1 89.62 286 HIS B CA 1
ATOM 7477 C C . HIS B 1 286 ? -33.969 -32.406 -6.969 1 89.62 286 HIS B C 1
ATOM 7479 O O . HIS B 1 286 ? -34.031 -31.578 -7.875 1 89.62 286 HIS B O 1
ATOM 7485 N N . VAL B 1 287 ? -34.906 -32.938 -6.27 1 88.88 287 VAL B N 1
ATOM 7486 C CA . VAL B 1 287 ? -36.219 -32.281 -6.418 1 88.88 287 VAL B CA 1
ATOM 7487 C C . VAL B 1 287 ? -36.281 -31.062 -5.508 1 88.88 287 VAL B C 1
ATOM 7489 O O . VAL B 1 287 ? -36.062 -31.156 -4.301 1 88.88 287 VAL B O 1
ATOM 7492 N N . VAL B 1 288 ? -36.531 -29.922 -6.086 1 89.31 288 VAL B N 1
ATOM 7493 C CA . VAL B 1 288 ? -36.594 -28.688 -5.324 1 89.31 288 VAL B CA 1
ATOM 7494 C C . VAL B 1 288 ? -37.969 -28.547 -4.695 1 89.31 288 VAL B C 1
ATOM 7496 O O . VAL B 1 288 ? -39 -28.609 -5.395 1 89.31 288 VAL B O 1
ATOM 7499 N N . THR B 1 289 ? -38.062 -28.5 -3.363 1 88.25 289 THR B N 1
ATOM 7500 C CA . THR B 1 289 ? -39.281 -28.312 -2.604 1 88.25 289 THR B CA 1
ATOM 7501 C C . THR B 1 289 ? -39.219 -27.047 -1.772 1 88.25 289 THR B C 1
ATOM 7503 O O . THR B 1 289 ? -38.219 -26.344 -1.762 1 88.25 289 THR B O 1
ATOM 7506 N N . TRP B 1 290 ? -40.312 -26.734 -1.107 1 89.19 290 TRP B N 1
ATOM 7507 C CA . TRP B 1 290 ? -40.406 -25.531 -0.274 1 89.19 290 TRP B CA 1
ATOM 7508 C C . TRP B 1 290 ? -39.438 -25.609 0.889 1 89.19 290 TRP B C 1
ATOM 7510 O O . TRP B 1 290 ? -39.062 -24.578 1.463 1 89.19 290 TRP B O 1
ATOM 7520 N N . LYS B 1 291 ? -38.969 -26.75 1.223 1 88.19 291 LYS B N 1
ATOM 7521 C CA . LYS B 1 291 ? -38.031 -26.953 2.33 1 88.19 291 LYS B CA 1
ATOM 7522 C C . LYS B 1 291 ? -36.656 -26.359 2.008 1 88.19 291 LYS B C 1
ATOM 7524 O O . LYS B 1 291 ? -35.875 -26.062 2.912 1 88.19 291 LYS B O 1
ATOM 7529 N N . GLN B 1 292 ? -36.469 -26.203 0.77 1 90.19 292 GLN B N 1
ATOM 7530 C CA . GLN B 1 292 ? -35.156 -25.688 0.352 1 90.19 292 GLN B CA 1
ATOM 7531 C C . GLN B 1 292 ? -35.031 -24.188 0.654 1 90.19 292 GLN B C 1
ATOM 7533 O O . GLN B 1 292 ? -33.938 -23.656 0.717 1 90.19 292 GLN B O 1
ATOM 7538 N N . PHE B 1 293 ? -36.156 -23.516 0.852 1 93.38 293 PHE B N 1
ATOM 7539 C CA . PHE B 1 293 ? -36.125 -22.078 1.129 1 93.38 293 PHE B CA 1
ATOM 7540 C C . PHE B 1 293 ? -35.5 -21.812 2.5 1 93.38 293 PHE B C 1
ATOM 7542 O O . PHE B 1 293 ? -34.469 -21.172 2.604 1 93.38 293 PHE B O 1
ATOM 7549 N N . PRO B 1 294 ? -36.125 -22.328 3.625 1 94.69 294 PRO B N 1
ATOM 7550 C CA . PRO B 1 294 ? -35.531 -22.062 4.93 1 94.69 294 PRO B CA 1
ATOM 7551 C C . PRO B 1 294 ? -34.094 -22.609 5.031 1 94.69 294 PRO B C 1
ATOM 7553 O O . PRO B 1 294 ? -33.25 -22.031 5.719 1 94.69 294 PRO B O 1
ATOM 7556 N N . ARG B 1 295 ? -33.812 -23.672 4.402 1 92.12 295 ARG B N 1
ATOM 7557 C CA . ARG B 1 295 ? -32.469 -24.234 4.414 1 92.12 295 ARG B CA 1
ATOM 7558 C C . ARG B 1 295 ? -31.469 -23.312 3.727 1 92.12 295 ARG B C 1
ATOM 7560 O O . ARG B 1 295 ? -30.359 -23.109 4.219 1 92.12 295 ARG B O 1
ATOM 7567 N N . GLY B 1 296 ? -31.906 -22.828 2.574 1 93.56 296 GLY B N 1
ATOM 7568 C CA . GLY B 1 296 ? -31.047 -21.906 1.854 1 93.56 296 GLY B CA 1
ATOM 7569 C C . GLY B 1 296 ? -30.75 -20.641 2.633 1 93.56 296 GLY B C 1
ATOM 7570 O O . GLY B 1 296 ? -29.609 -20.172 2.65 1 93.56 296 GLY B O 1
ATOM 7571 N N . VAL B 1 297 ? -31.75 -20.125 3.225 1 96.31 297 VAL B N 1
ATOM 7572 C CA . VAL B 1 297 ? -31.609 -18.906 4.016 1 96.31 297 VAL B CA 1
ATOM 7573 C C . VAL B 1 297 ? -30.688 -19.156 5.199 1 96.31 297 VAL B C 1
ATOM 7575 O O . VAL B 1 297 ? -29.812 -18.344 5.508 1 96.31 297 VAL B O 1
ATOM 7578 N N . LEU B 1 298 ? -30.828 -20.281 5.812 1 94.75 298 LEU B N 1
ATOM 7579 C CA . LEU B 1 298 ? -30 -20.625 6.965 1 94.75 298 LEU B CA 1
ATOM 7580 C C . LEU B 1 298 ? -28.547 -20.812 6.555 1 94.75 298 LEU B C 1
ATOM 7582 O O . LEU B 1 298 ? -27.625 -20.359 7.258 1 94.75 298 LEU B O 1
ATOM 7586 N N . LEU B 1 299 ? -28.344 -21.5 5.465 1 93.06 299 LEU B N 1
ATOM 7587 C CA . LEU B 1 299 ? -26.984 -21.75 4.988 1 93.06 299 LEU B CA 1
ATOM 7588 C C . LEU B 1 299 ? -26.281 -20.422 4.676 1 93.06 299 LEU B C 1
ATOM 7590 O O . LEU B 1 299 ? -25.109 -20.266 4.988 1 93.06 299 LEU B O 1
ATOM 7594 N N . ARG B 1 300 ? -26.984 -19.562 4.078 1 95 300 ARG B N 1
ATOM 7595 C CA . ARG B 1 300 ? -26.406 -18.25 3.787 1 95 300 ARG B CA 1
ATOM 7596 C C . ARG B 1 300 ? -26.078 -17.5 5.074 1 95 300 ARG B C 1
ATOM 7598 O O . ARG B 1 300 ? -25.031 -16.875 5.184 1 95 300 ARG B O 1
ATOM 7605 N N . TRP B 1 301 ? -27.016 -17.547 6.02 1 96.25 301 TRP B N 1
ATOM 7606 C CA . TRP B 1 301 ? -26.812 -16.875 7.305 1 96.25 301 TRP B CA 1
ATOM 7607 C C . TRP B 1 301 ? -25.594 -17.438 8.016 1 96.25 301 TRP B C 1
ATOM 7609 O O . TRP B 1 301 ? -24.797 -16.672 8.578 1 96.25 301 TRP B O 1
ATOM 7619 N N . LEU B 1 302 ? -25.406 -18.719 7.953 1 94.88 302 LEU B N 1
ATOM 7620 C CA . LEU B 1 302 ? -24.281 -19.359 8.617 1 94.88 302 LEU B CA 1
ATOM 7621 C C . LEU B 1 302 ? -22.984 -19.062 7.898 1 94.88 302 LEU B C 1
ATOM 7623 O O . LEU B 1 302 ? -21.906 -19.047 8.516 1 94.88 302 LEU B O 1
ATOM 7627 N N . ARG B 1 303 ? -23.109 -18.781 6.676 1 94.06 303 ARG B N 1
ATOM 7628 C CA . ARG B 1 303 ? -21.922 -18.484 5.875 1 94.06 303 ARG B CA 1
ATOM 7629 C C . ARG B 1 303 ? -21.453 -17.062 6.102 1 94.06 303 ARG B C 1
ATOM 7631 O O . ARG B 1 303 ? -20.25 -16.797 6.223 1 94.06 303 ARG B O 1
ATOM 7638 N N . LEU B 1 304 ? -22.312 -16.109 6.254 1 96.38 304 LEU B N 1
ATOM 7639 C CA . LEU B 1 304 ? -21.984 -14.688 6.254 1 96.38 304 LEU B CA 1
ATOM 7640 C C . LEU B 1 304 ? -21.828 -14.164 7.68 1 96.38 304 LEU B C 1
ATOM 7642 O O . LEU B 1 304 ? -20.953 -13.336 7.949 1 96.38 304 LEU B O 1
ATOM 7646 N N . THR B 1 305 ? -22.547 -14.641 8.617 1 97.12 305 THR B N 1
ATOM 7647 C CA . THR B 1 305 ? -22.75 -13.992 9.906 1 97.12 305 THR B CA 1
ATOM 7648 C C . THR B 1 305 ? -21.516 -14.141 10.789 1 97.12 305 THR B C 1
ATOM 7650 O O . THR B 1 305 ? -21.141 -13.203 11.508 1 97.12 305 THR B O 1
ATOM 7653 N N . PRO B 1 306 ? -20.859 -15.25 10.773 1 95.44 306 PRO B N 1
ATOM 7654 C CA . PRO B 1 306 ? -19.719 -15.383 11.688 1 95.44 306 PRO B CA 1
ATOM 7655 C C . PRO B 1 306 ? -18.656 -14.305 11.469 1 95.44 306 PRO B C 1
ATOM 7657 O O . PRO B 1 306 ? -18.234 -13.648 12.422 1 95.44 306 PRO B O 1
ATOM 7660 N N . ILE B 1 307 ? -18.266 -14.086 10.258 1 96.38 307 ILE B N 1
ATOM 7661 C CA . ILE B 1 307 ? -17.266 -13.07 9.961 1 96.38 307 ILE B CA 1
ATOM 7662 C C . ILE B 1 307 ? -17.844 -11.68 10.227 1 96.38 307 ILE B C 1
ATOM 7664 O O . ILE B 1 307 ? -17.156 -10.805 10.758 1 96.38 307 ILE B O 1
ATOM 7668 N N . TYR B 1 308 ? -19.109 -11.523 9.844 1 97.12 308 TYR B N 1
ATOM 7669 C CA . TYR B 1 308 ? -19.781 -10.258 10.078 1 97.12 308 TYR B CA 1
ATOM 7670 C C . TYR B 1 308 ? -19.828 -9.93 11.562 1 97.12 308 TYR B C 1
ATOM 7672 O O . TYR B 1 308 ? -19.5 -8.805 11.969 1 97.12 308 TYR B O 1
ATOM 7680 N N . ALA B 1 309 ? -20.141 -10.898 12.336 1 96.44 309 ALA B N 1
ATOM 7681 C CA . ALA B 1 309 ? -20.234 -10.727 13.789 1 96.44 309 ALA B CA 1
ATOM 7682 C C . ALA B 1 309 ? -18.859 -10.469 14.391 1 96.44 309 ALA B C 1
ATOM 7684 O O . ALA B 1 309 ? -18.703 -9.625 15.281 1 96.44 309 ALA B O 1
ATOM 7685 N N . LEU B 1 310 ? -17.922 -11.164 13.953 1 96.31 310 LEU B N 1
ATOM 7686 C CA . LEU B 1 310 ? -16.562 -10.984 14.461 1 96.31 310 LEU B CA 1
ATOM 7687 C C . LEU B 1 310 ? -16.062 -9.578 14.164 1 96.31 310 LEU B C 1
ATOM 7689 O O . LEU B 1 310 ? -15.484 -8.922 15.039 1 96.31 310 LEU B O 1
ATOM 7693 N N . MET B 1 311 ? -16.234 -9.125 12.938 1 96.19 311 MET B N 1
ATOM 7694 C CA . MET B 1 311 ? -15.75 -7.812 12.531 1 96.19 311 MET B CA 1
ATOM 7695 C C . MET B 1 311 ? -16.516 -6.703 13.258 1 96.19 311 MET B C 1
ATOM 7697 O O . MET B 1 311 ? -15.914 -5.73 13.711 1 96.19 311 MET B O 1
ATOM 7701 N N . MET B 1 312 ? -17.781 -6.871 13.336 1 95.75 312 MET B N 1
ATOM 7702 C CA . MET B 1 312 ? -18.594 -5.898 14.055 1 95.75 312 MET B CA 1
ATOM 7703 C C . MET B 1 312 ? -18.234 -5.875 15.539 1 95.75 312 MET B C 1
ATOM 7705 O O . MET B 1 312 ? -18.172 -4.809 16.156 1 95.75 312 MET B O 1
ATOM 7709 N N . GLY B 1 313 ? -18.047 -7.086 16.109 1 96.31 313 GLY B N 1
ATOM 7710 C CA . GLY B 1 313 ? -17.594 -7.156 17.484 1 96.31 313 GLY B CA 1
ATOM 7711 C C . GLY B 1 313 ? -16.266 -6.477 17.719 1 96.31 313 GLY B C 1
ATOM 7712 O O . GLY B 1 313 ? -16.062 -5.805 18.734 1 96.31 313 GLY B O 1
ATOM 7713 N N . THR B 1 314 ? -15.359 -6.613 16.797 1 96.5 314 THR B N 1
ATOM 7714 C CA . THR B 1 314 ? -14.047 -5.977 16.891 1 96.5 314 THR B CA 1
ATOM 7715 C C . THR B 1 314 ? -14.18 -4.457 16.844 1 96.5 314 THR B C 1
ATOM 7717 O O . THR B 1 314 ? -13.516 -3.746 17.594 1 96.5 314 THR B O 1
ATOM 7720 N N . ILE B 1 315 ? -15.062 -3.992 15.984 1 96 315 ILE B N 1
ATOM 7721 C CA . ILE B 1 315 ? -15.289 -2.559 15.852 1 96 315 ILE B CA 1
ATOM 7722 C C . ILE B 1 315 ? -15.969 -2.023 17.109 1 96 315 ILE B C 1
ATOM 7724 O O . ILE B 1 315 ? -15.609 -0.957 17.609 1 96 315 ILE B O 1
ATOM 7728 N N . ALA B 1 316 ? -16.812 -2.754 17.656 1 95.81 316 ALA B N 1
ATOM 7729 C CA . ALA B 1 316 ? -17.594 -2.34 18.812 1 95.81 316 ALA B CA 1
ATOM 7730 C C . ALA B 1 316 ? -16.75 -2.344 20.094 1 95.81 316 ALA B C 1
ATOM 7732 O O . ALA B 1 316 ? -17.062 -1.641 21.047 1 95.81 316 ALA B O 1
ATOM 7733 N N . THR B 1 317 ? -15.586 -3.068 20.078 1 96.44 317 THR B N 1
ATOM 7734 C CA . THR B 1 317 ? -14.891 -3.26 21.344 1 96.44 317 THR B CA 1
ATOM 7735 C C . THR B 1 317 ? -13.414 -2.93 21.203 1 96.44 317 THR B C 1
ATOM 7737 O O . THR B 1 317 ? -12.984 -1.818 21.531 1 96.44 317 THR B O 1
ATOM 7740 N N . LEU B 1 318 ? -12.633 -3.684 20.469 1 95.56 318 LEU B N 1
ATOM 7741 C CA . LEU B 1 318 ? -11.18 -3.652 20.469 1 95.56 318 LEU B CA 1
ATOM 7742 C C . LEU B 1 318 ? -10.656 -2.443 19.688 1 95.56 318 LEU B C 1
ATOM 7744 O O . LEU B 1 318 ? -9.617 -1.877 20.047 1 95.56 318 LEU B O 1
ATOM 7748 N N . MET B 1 319 ? -11.289 -2.045 18.703 1 94.19 319 MET B N 1
ATOM 7749 C CA . MET B 1 319 ? -10.805 -0.972 17.844 1 94.19 319 MET B CA 1
ATOM 7750 C C . MET B 1 319 ? -10.656 0.332 18.609 1 94.19 319 MET B C 1
ATOM 7752 O O . MET B 1 319 ? -9.758 1.126 18.344 1 94.19 319 MET B O 1
ATOM 7756 N N . ARG B 1 320 ? -11.484 0.593 19.578 1 93.25 320 ARG B N 1
ATOM 7757 C CA . ARG B 1 320 ? -11.484 1.844 20.328 1 93.25 320 ARG B CA 1
ATOM 7758 C C . ARG B 1 320 ? -10.203 1.987 21.141 1 93.25 320 ARG B C 1
ATOM 7760 O O . ARG B 1 320 ? -9.836 3.094 21.547 1 93.25 320 ARG B O 1
ATOM 7767 N N . HIS B 1 321 ? -9.484 0.84 21.328 1 93.94 321 HIS B N 1
ATOM 7768 C CA . HIS B 1 321 ? -8.281 0.851 22.156 1 93.94 321 HIS B CA 1
ATOM 7769 C C . HIS B 1 321 ? -7.023 0.902 21.297 1 93.94 321 HIS B C 1
ATOM 7771 O O . HIS B 1 321 ? -5.91 0.938 21.828 1 93.94 321 HIS B O 1
ATOM 7777 N N . MET B 1 322 ? -7.137 0.962 20.062 1 91.88 322 MET B N 1
ATOM 7778 C CA . MET B 1 322 ? -5.992 0.762 19.188 1 91.88 322 MET B CA 1
ATOM 7779 C C . MET B 1 322 ? -5.367 2.098 18.781 1 91.88 322 MET B C 1
ATOM 7781 O O . MET B 1 322 ? -4.352 2.133 18.094 1 91.88 322 MET B O 1
ATOM 7785 N N . GLY B 1 323 ? -5.914 3.15 19.234 1 90.44 323 GLY B N 1
ATOM 7786 C CA . GLY B 1 323 ? -5.348 4.438 18.859 1 90.44 323 GLY B CA 1
ATOM 7787 C C . GLY B 1 323 ? -5.914 5.59 19.672 1 90.44 323 GLY B C 1
ATOM 7788 O O . GLY B 1 323 ? -6.637 5.379 20.641 1 90.44 323 GLY B O 1
ATOM 7789 N N . ASP B 1 324 ? -5.387 6.73 19.297 1 90.81 324 ASP B N 1
ATOM 7790 C CA . ASP B 1 324 ? -5.812 7.988 19.891 1 90.81 324 ASP B CA 1
ATOM 7791 C C . ASP B 1 324 ? -5.555 9.164 18.953 1 90.81 324 ASP B C 1
ATOM 7793 O O . ASP B 1 324 ? -4.789 9.039 18 1 90.81 324 ASP B O 1
ATOM 7797 N N . GLY B 1 325 ? -6.305 10.164 19.078 1 92.38 325 GLY B N 1
ATOM 7798 C CA . GLY B 1 325 ? -6.195 11.352 18.25 1 92.38 325 GLY B CA 1
ATOM 7799 C C . GLY B 1 325 ? -7.352 12.312 18.438 1 92.38 325 GLY B C 1
ATOM 7800 O O . GLY B 1 325 ? -8.336 11.992 19.094 1 92.38 325 GLY B O 1
ATOM 7801 N N . PRO B 1 326 ? -7.16 13.469 17.891 1 94.81 326 PRO B N 1
ATOM 7802 C CA . PRO B 1 326 ? -8.211 14.469 18.047 1 94.81 326 PRO B CA 1
ATOM 7803 C C . PRO B 1 326 ? -9.555 14.023 17.469 1 94.81 326 PRO B C 1
ATOM 7805 O O . PRO B 1 326 ? -10.609 14.336 18.031 1 94.81 326 PRO B O 1
ATOM 7808 N N . LEU B 1 327 ? -9.539 13.258 16.406 1 95.12 327 LEU B N 1
ATOM 7809 C CA . LEU B 1 327 ? -10.781 12.883 15.734 1 95.12 327 LEU B CA 1
ATOM 7810 C C . LEU B 1 327 ? -11.141 11.43 16.047 1 95.12 327 LEU B C 1
ATOM 7812 O O . LEU B 1 327 ? -12.094 10.891 15.477 1 95.12 327 LEU B O 1
ATOM 7816 N N . TRP B 1 328 ? -10.422 10.781 16.906 1 94 328 TRP B N 1
ATOM 7817 C CA . TRP B 1 328 ? -10.648 9.375 17.234 1 94 328 TRP B CA 1
ATOM 7818 C C . TRP B 1 328 ? -12.039 9.164 17.812 1 94 328 TRP B C 1
ATOM 7820 O O . TRP B 1 328 ? -12.758 8.25 17.406 1 94 328 TRP B O 1
ATOM 7830 N N . PRO B 1 329 ? -12.492 10.023 18.734 1 92.88 329 PRO B N 1
ATOM 7831 C CA . PRO B 1 329 ? -13.844 9.844 19.266 1 92.88 329 PRO B CA 1
ATOM 7832 C C . PRO B 1 329 ? -14.922 10.055 18.203 1 92.88 329 PRO B C 1
ATOM 7834 O O . PRO B 1 329 ? -15.961 9.383 18.234 1 92.88 329 PRO B O 1
ATOM 7837 N N . LEU B 1 330 ? -14.664 10.938 17.328 1 90.94 330 LEU B N 1
ATOM 7838 C CA . LEU B 1 330 ? -15.641 11.281 16.297 1 90.94 330 LEU B CA 1
ATOM 7839 C C . LEU B 1 330 ? -15.844 10.125 15.32 1 90.94 330 LEU B C 1
ATOM 7841 O O . LEU B 1 330 ? -16.969 9.891 14.859 1 90.94 330 LEU B O 1
ATOM 7845 N N . VAL B 1 331 ? -14.805 9.422 15.062 1 91.06 331 VAL B N 1
ATOM 7846 C CA . VAL B 1 331 ? -14.852 8.477 13.953 1 91.06 331 VAL B CA 1
ATOM 7847 C C . VAL B 1 331 ? -14.898 7.047 14.5 1 91.06 331 VAL B C 1
ATOM 7849 O O . VAL B 1 331 ? -15.789 6.27 14.141 1 91.06 331 VAL B O 1
ATOM 7852 N N . VAL B 1 332 ? -13.984 6.699 15.375 1 92.19 332 VAL B N 1
ATOM 7853 C CA . VAL B 1 332 ? -13.836 5.316 15.812 1 92.19 332 VAL B CA 1
ATOM 7854 C C . VAL B 1 332 ? -14.766 5.047 17 1 92.19 332 VAL B C 1
ATOM 7856 O O . VAL B 1 332 ? -15.57 4.109 16.953 1 92.19 332 VAL B O 1
ATOM 7859 N N . THR B 1 333 ? -14.711 5.91 18.016 1 92.56 333 THR B N 1
ATOM 7860 C CA . THR B 1 333 ? -15.5 5.664 19.219 1 92.56 333 THR B CA 1
ATOM 7861 C C . THR B 1 333 ? -16.984 5.832 18.922 1 92.56 333 THR B C 1
ATOM 7863 O O . THR B 1 333 ? -17.828 5.109 19.469 1 92.56 333 THR B O 1
ATOM 7866 N N . SER B 1 334 ? -17.344 6.781 18.109 1 90.88 334 SER B N 1
ATOM 7867 C CA . SER B 1 334 ? -18.734 6.961 17.734 1 90.88 334 SER B CA 1
ATOM 7868 C C . SER B 1 334 ? -19.266 5.738 17 1 90.88 334 SER B C 1
ATOM 7870 O O . SER B 1 334 ? -20.406 5.32 17.219 1 90.88 334 SER B O 1
ATOM 7872 N N . GLU B 1 335 ? -18.547 5.203 16.078 1 91.94 335 GLU B N 1
ATOM 7873 C CA . GLU B 1 335 ? -18.953 4 15.359 1 91.94 335 GLU B CA 1
ATOM 7874 C C . GLU B 1 335 ? -19.094 2.811 16.297 1 91.94 335 GLU B C 1
ATOM 7876 O O . GLU B 1 335 ? -20 1.996 16.172 1 91.94 335 GLU B O 1
ATOM 7881 N N . SER B 1 336 ? -18.109 2.709 17.234 1 93.81 336 SER B N 1
ATOM 7882 C CA . SER B 1 336 ? -18.188 1.652 18.234 1 93.81 336 SER B CA 1
ATOM 7883 C C . SER B 1 336 ? -19.484 1.736 19.031 1 93.81 336 SER B C 1
ATOM 7885 O O . SER B 1 336 ? -20.156 0.723 19.25 1 93.81 336 SER B O 1
ATOM 7887 N N . ALA B 1 337 ? -19.844 2.924 19.438 1 92.81 337 ALA B N 1
ATOM 7888 C CA . ALA B 1 337 ? -21.078 3.123 20.188 1 92.81 337 ALA B CA 1
ATOM 7889 C C . ALA B 1 337 ? -22.297 2.74 19.359 1 92.81 337 ALA B C 1
ATOM 7891 O O . ALA B 1 337 ? -23.234 2.119 19.875 1 92.81 337 ALA B O 1
ATOM 7892 N N . ALA B 1 338 ? -22.281 3.117 18.125 1 92.5 338 ALA B N 1
ATOM 7893 C CA . ALA B 1 338 ? -23.375 2.771 17.219 1 92.5 338 ALA B CA 1
ATOM 7894 C C . ALA B 1 338 ? -23.5 1.261 17.047 1 92.5 338 ALA B C 1
ATOM 7896 O O . ALA B 1 338 ? -24.594 0.708 17.062 1 92.5 338 ALA B O 1
ATOM 7897 N N . CYS B 1 339 ? -22.406 0.611 16.875 1 94 339 CYS B N 1
ATOM 7898 C CA . CYS B 1 339 ? -22.406 -0.834 16.672 1 94 339 CYS B CA 1
ATOM 7899 C C . CYS B 1 339 ? -22.891 -1.552 17.938 1 94 339 CYS B C 1
ATOM 7901 O O . CYS B 1 339 ? -23.547 -2.592 17.844 1 94 339 CYS B O 1
ATOM 7903 N N . ARG B 1 340 ? -22.562 -1.024 19.094 1 93.38 340 ARG B N 1
ATOM 7904 C CA . ARG B 1 340 ? -23.031 -1.603 20.359 1 93.38 340 ARG B CA 1
ATOM 7905 C C . ARG B 1 340 ? -24.531 -1.439 20.516 1 93.38 340 ARG B C 1
ATOM 7907 O O . ARG B 1 340 ? -25.203 -2.307 21.078 1 93.38 340 ARG B O 1
ATOM 7914 N N . GLN B 1 341 ? -25.031 -0.423 19.953 1 91.56 341 GLN B N 1
ATOM 7915 C CA . GLN B 1 341 ? -26.453 -0.129 20.094 1 91.56 341 GLN B CA 1
ATOM 7916 C C . GLN B 1 341 ? -27.281 -0.923 19.094 1 91.56 341 GLN B C 1
ATOM 7918 O O . GLN B 1 341 ? -28.359 -1.423 19.406 1 91.56 341 GLN B O 1
ATOM 7923 N N . TYR B 1 342 ? -26.766 -1.087 17.828 1 92.19 342 TYR B N 1
ATOM 7924 C CA . TYR B 1 342 ? -27.609 -1.603 16.75 1 92.19 342 TYR B CA 1
ATOM 7925 C C . TYR B 1 342 ? -27.078 -2.939 16.234 1 92.19 342 TYR B C 1
ATOM 7927 O O . TYR B 1 342 ? -27.391 -3.35 15.117 1 92.19 342 TYR B O 1
ATOM 7935 N N . TRP B 1 343 ? -26.234 -3.615 17 1 92.81 343 TRP B N 1
ATOM 7936 C CA . TRP B 1 343 ? -25.641 -4.871 16.547 1 92.81 343 TRP B CA 1
ATOM 7937 C C . TRP B 1 343 ? -26.703 -5.867 16.125 1 92.81 343 TRP B C 1
ATOM 7939 O O . TRP B 1 343 ? -26.516 -6.629 15.18 1 92.81 343 TRP B O 1
ATOM 7949 N N . TRP B 1 344 ? -27.906 -5.879 16.766 1 92.94 344 TRP B N 1
ATOM 7950 C CA . TRP B 1 344 ? -28.969 -6.836 16.5 1 92.94 344 TRP B CA 1
ATOM 7951 C C . TRP B 1 344 ? -29.531 -6.641 15.086 1 92.94 344 TRP B C 1
ATOM 7953 O O . TRP B 1 344 ? -29.859 -7.613 14.406 1 92.94 344 TRP B O 1
ATOM 7963 N N . ALA B 1 345 ? -29.672 -5.391 14.625 1 94 345 ALA B N 1
ATOM 7964 C CA . ALA B 1 345 ? -30.172 -5.105 13.289 1 94 345 ALA B CA 1
ATOM 7965 C C . ALA B 1 345 ? -29.234 -5.637 12.219 1 94 345 ALA B C 1
ATOM 7967 O O . ALA B 1 345 ? -29.656 -6.023 11.125 1 94 345 ALA B O 1
ATOM 7968 N N . HIS B 1 346 ? -27.969 -5.648 12.531 1 94.69 346 HIS B N 1
ATOM 7969 C CA . HIS B 1 346 ? -26.953 -6.113 11.586 1 94.69 346 HIS B CA 1
ATOM 7970 C C . HIS B 1 346 ? -26.969 -7.637 11.477 1 94.69 346 HIS B C 1
ATOM 7972 O O . HIS B 1 346 ? -26.828 -8.18 10.375 1 94.69 346 HIS B O 1
ATOM 7978 N N . VAL B 1 347 ? -27.172 -8.32 12.539 1 94.75 347 VAL B N 1
ATOM 7979 C CA . VAL B 1 347 ? -27.203 -9.773 12.539 1 94.75 347 VAL B CA 1
ATOM 7980 C C . VAL B 1 347 ? -28.469 -10.258 11.82 1 94.75 347 VAL B C 1
ATOM 7982 O O . VAL B 1 347 ? -28.453 -11.312 11.172 1 94.75 347 VAL B O 1
ATOM 7985 N N . LEU B 1 348 ? -29.469 -9.438 11.867 1 95.62 348 LEU B N 1
ATOM 7986 C CA . LEU B 1 348 ? -30.719 -9.781 11.203 1 95.62 348 LEU B CA 1
ATOM 7987 C C . LEU B 1 348 ? -30.75 -9.258 9.773 1 95.62 348 LEU B C 1
ATOM 7989 O O . LEU B 1 348 ? -31.688 -9.516 9.023 1 95.62 348 LEU B O 1
ATOM 7993 N N . TYR B 1 349 ? -29.781 -8.562 9.375 1 96.56 349 TYR B N 1
ATOM 7994 C CA . TYR B 1 349 ? -29.625 -8.023 8.023 1 96.56 349 TYR B CA 1
ATOM 7995 C C . TYR B 1 349 ? -30.781 -7.105 7.664 1 96.56 349 TYR B C 1
ATOM 7997 O O . TYR B 1 349 ? -31.344 -7.215 6.578 1 96.56 349 TYR B O 1
ATOM 8005 N N . ILE B 1 350 ? -31.172 -6.195 8.594 1 95.25 350 ILE B N 1
ATOM 8006 C CA . ILE B 1 350 ? -32.219 -5.223 8.336 1 95.25 350 ILE B CA 1
ATOM 8007 C C . ILE B 1 350 ? -31.734 -3.822 8.695 1 95.25 350 ILE B C 1
ATOM 8009 O O . ILE B 1 350 ? -32.531 -2.898 8.859 1 95.25 350 ILE B O 1
ATOM 8013 N N . ASN B 1 351 ? -30.422 -3.627 8.891 1 93.19 351 ASN B N 1
ATOM 8014 C CA . ASN B 1 351 ? -29.828 -2.369 9.328 1 93.19 351 ASN B CA 1
ATOM 8015 C C . ASN B 1 351 ? -30.078 -1.248 8.328 1 93.19 351 ASN B C 1
ATOM 8017 O O . ASN B 1 351 ? -30.141 -0.076 8.703 1 93.19 351 ASN B O 1
ATOM 8021 N N . ASN B 1 352 ? -30.266 -1.534 7.012 1 92.25 352 ASN B N 1
ATOM 8022 C CA . ASN B 1 352 ? -30.469 -0.514 5.988 1 92.25 352 ASN B CA 1
ATOM 8023 C C . ASN B 1 352 ? -31.859 0.099 6.059 1 92.25 352 ASN B C 1
ATOM 8025 O O . ASN B 1 352 ? -32.156 1.086 5.379 1 92.25 352 ASN B O 1
ATOM 8029 N N . TYR B 1 353 ? -32.719 -0.524 6.887 1 92.38 353 TYR B N 1
ATOM 8030 C CA . TYR B 1 353 ? -34.062 0.022 7.07 1 92.38 353 TYR B CA 1
ATOM 8031 C C . TYR B 1 353 ? -34.219 0.667 8.445 1 92.38 353 TYR B C 1
ATOM 8033 O O . TYR B 1 353 ? -35.188 1.338 8.727 1 92.38 353 TYR B O 1
ATOM 8041 N N . ILE B 1 354 ? -33.219 0.4 9.273 1 82.25 354 ILE B N 1
ATOM 8042 C CA . ILE B 1 354 ? -33.344 0.854 10.656 1 82.25 354 ILE B CA 1
ATOM 8043 C C . ILE B 1 354 ? -32.469 2.094 10.859 1 82.25 354 ILE B C 1
ATOM 8045 O O . ILE B 1 354 ? -32.781 2.938 11.711 1 82.25 354 ILE B O 1
ATOM 8049 N N . TYR B 1 355 ? -31.453 2.287 9.961 1 66.12 355 TYR B N 1
ATOM 8050 C CA . TYR B 1 355 ? -30.469 3.328 10.195 1 66.12 355 TYR B CA 1
ATOM 8051 C C . TYR B 1 355 ? -31.125 4.699 10.289 1 66.12 355 TYR B C 1
ATOM 8053 O O . TYR B 1 355 ? -31.891 5.09 9.406 1 66.12 355 TYR B O 1
ATOM 8061 N N . ASP B 1 356 ? -31.25 5.203 11.5 1 62.97 356 ASP B N 1
ATOM 8062 C CA . ASP B 1 356 ? -31.531 6.633 11.633 1 62.97 356 ASP B CA 1
ATOM 8063 C C . ASP B 1 356 ? -30.234 7.445 11.633 1 62.97 356 ASP B C 1
ATOM 8065 O O . ASP B 1 356 ? -29.453 7.387 10.68 1 62.97 356 ASP B O 1
ATOM 8069 N N . ASP B 1 357 ? -29.641 7.82 12.812 1 60.78 357 ASP B N 1
ATOM 8070 C CA . ASP B 1 357 ? -28.578 8.797 13 1 60.78 357 ASP B CA 1
ATOM 8071 C C . ASP B 1 357 ? -27.25 8.102 13.32 1 60.78 357 ASP B C 1
ATOM 8073 O O . ASP B 1 357 ? -26.234 8.766 13.508 1 60.78 357 ASP B O 1
ATOM 8077 N N . ALA B 1 358 ? -27.25 6.691 13.352 1 62.41 358 ALA B N 1
ATOM 8078 C CA . ALA B 1 358 ? -26.016 6.129 13.898 1 62.41 358 ALA B CA 1
ATOM 8079 C C . ALA B 1 358 ? -25.375 5.141 12.93 1 62.41 358 ALA B C 1
ATOM 8081 O O . ALA B 1 358 ? -25.984 4.121 12.586 1 62.41 358 ALA B O 1
ATOM 8082 N N . TRP B 1 359 ? -24.125 5.461 12.461 1 76.62 359 TRP B N 1
ATOM 8083 C CA . TRP B 1 359 ? -23.547 4.641 11.414 1 76.62 359 TRP B CA 1
ATOM 8084 C C . TRP B 1 359 ? -22.562 3.623 12 1 76.62 359 TRP B C 1
ATOM 8086 O O . TRP B 1 359 ? -21.516 3.994 12.523 1 76.62 359 TRP B O 1
ATOM 8096 N N . CYS B 1 360 ? -23.156 2.447 12.156 1 86.12 360 CYS B N 1
ATOM 8097 C CA . CYS B 1 360 ? -22.312 1.275 12.391 1 86.12 360 CYS B CA 1
ATOM 8098 C C . CYS B 1 360 ? -21.969 0.584 11.078 1 86.12 360 CYS B C 1
ATOM 8100 O O . CYS B 1 360 ? -22.859 0.049 10.398 1 86.12 360 CYS B O 1
ATOM 8102 N N . THR B 1 361 ? -20.672 0.575 10.742 1 89.81 361 THR B N 1
ATOM 8103 C CA . THR B 1 361 ? -20.219 -0.03 9.492 1 89.81 361 THR B CA 1
ATOM 8104 C C . THR B 1 361 ? -21.125 0.394 8.336 1 89.81 361 THR B C 1
ATOM 8106 O O . THR B 1 361 ? -21.828 -0.434 7.758 1 89.81 361 THR B O 1
ATOM 8109 N N . PRO B 1 362 ? -21.047 1.56 7.969 1 89.31 362 PRO B N 1
ATOM 8110 C CA . PRO B 1 362 ? -21.969 2.102 6.969 1 89.31 362 PRO B CA 1
ATOM 8111 C C . PRO B 1 362 ? -21.969 1.31 5.664 1 89.31 362 PRO B C 1
ATOM 8113 O O . PRO B 1 362 ? -22.984 1.248 4.965 1 89.31 362 PRO B O 1
ATOM 8116 N N . GLN B 1 363 ? -20.953 0.628 5.305 1 91.25 363 GLN B N 1
ATOM 8117 C CA . GLN B 1 363 ? -20.891 -0.122 4.055 1 91.25 363 GLN B CA 1
ATOM 8118 C C . GLN B 1 363 ? -21.719 -1.392 4.129 1 91.25 363 GLN B C 1
ATOM 8120 O O . GLN B 1 363 ? -22.016 -2.016 3.105 1 91.25 363 GLN B O 1
ATOM 8125 N N . SER B 1 364 ? -22.156 -1.757 5.312 1 93.81 364 SER B N 1
ATOM 8126 C CA . SER B 1 364 ? -22.859 -3.02 5.508 1 93.81 364 SER B CA 1
ATOM 8127 C C . SER B 1 364 ? -24.297 -2.943 4.977 1 93.81 364 SER B C 1
ATOM 8129 O O . SER B 1 364 ? -25.016 -3.939 4.992 1 93.81 364 SER B O 1
ATOM 8131 N N . TRP B 1 365 ? -24.719 -1.782 4.48 1 93.94 365 TRP B N 1
ATOM 8132 C CA . TRP B 1 365 ? -26.016 -1.725 3.818 1 93.94 365 TRP B CA 1
ATOM 8133 C C . TRP B 1 365 ? -26.094 -2.75 2.693 1 93.94 365 TRP B C 1
ATOM 8135 O O . TRP B 1 365 ? -27.156 -3.334 2.453 1 93.94 365 TRP B O 1
ATOM 8145 N N . TYR B 1 366 ? -25.031 -2.93 2 1 95.69 366 TYR B N 1
ATOM 8146 C CA . TYR B 1 366 ? -24.984 -3.861 0.879 1 95.69 366 TYR B CA 1
ATOM 8147 C C . TYR B 1 366 ? -25.344 -5.273 1.326 1 95.69 366 TYR B C 1
ATOM 8149 O O . TYR B 1 366 ? -26.094 -5.973 0.646 1 95.69 366 TYR B O 1
ATOM 8157 N N . LEU B 1 367 ? -24.75 -5.711 2.457 1 96.56 367 LEU B N 1
ATOM 8158 C CA . LEU B 1 367 ? -25.016 -7.059 2.947 1 96.56 367 LEU B CA 1
ATOM 8159 C C . LEU B 1 367 ? -26.484 -7.242 3.295 1 96.56 367 LEU B C 1
ATOM 8161 O O . LEU B 1 367 ? -27.062 -8.297 3.031 1 96.56 367 LEU B O 1
ATOM 8165 N N . ALA B 1 368 ? -27.016 -6.234 3.908 1 96.44 368 ALA B N 1
ATOM 8166 C CA . ALA B 1 368 ? -28.438 -6.285 4.234 1 96.44 368 ALA B CA 1
ATOM 8167 C C . ALA B 1 368 ? -29.281 -6.371 2.969 1 96.44 368 ALA B C 1
ATOM 8169 O O . ALA B 1 368 ? -30.141 -7.254 2.848 1 96.44 368 ALA B O 1
ATOM 8170 N N . SER B 1 369 ? -29 -5.527 2.055 1 97.19 369 SER B N 1
ATOM 8171 C CA . SER B 1 369 ? -29.75 -5.5 0.798 1 97.19 369 SER B CA 1
ATOM 8172 C C . SER B 1 369 ? -29.594 -6.816 0.039 1 97.19 369 SER B C 1
ATOM 8174 O O . SER B 1 369 ? -30.578 -7.367 -0.46 1 97.19 369 SER B O 1
ATOM 8176 N N . ASP B 1 370 ? -28.406 -7.297 -0.069 1 97.62 370 ASP B N 1
ATOM 8177 C CA . ASP B 1 370 ? -28.125 -8.539 -0.785 1 97.62 370 ASP B CA 1
ATOM 8178 C C . ASP B 1 370 ? -28.875 -9.711 -0.152 1 97.62 370 ASP B C 1
ATOM 8180 O O . ASP B 1 370 ? -29.453 -10.539 -0.858 1 97.62 370 ASP B O 1
ATOM 8184 N N . THR B 1 371 ? -28.828 -9.805 1.16 1 97.75 371 THR B N 1
ATOM 8185 C CA . THR B 1 371 ? -29.469 -10.906 1.864 1 97.75 371 THR B CA 1
ATOM 8186 C C . THR B 1 371 ? -30.984 -10.836 1.709 1 97.75 371 THR B C 1
ATOM 8188 O O . THR B 1 371 ? -31.641 -11.859 1.529 1 97.75 371 THR B O 1
ATOM 8191 N N . GLN B 1 372 ? -31.531 -9.656 1.794 1 97.62 372 GLN B N 1
ATOM 8192 C CA . GLN B 1 372 ? -32.969 -9.469 1.61 1 97.62 372 GLN B CA 1
ATOM 8193 C C . GLN B 1 372 ? -33.406 -9.914 0.217 1 97.62 372 GLN B C 1
ATOM 8195 O O . GLN B 1 372 ? -34.375 -10.664 0.073 1 97.62 372 GLN B O 1
ATOM 8200 N N . MET B 1 373 ? -32.688 -9.461 -0.731 1 97.94 373 MET B N 1
ATOM 8201 C CA . MET B 1 373 ? -33.031 -9.828 -2.104 1 97.94 373 MET B CA 1
ATOM 8202 C C . MET B 1 373 ? -32.781 -11.312 -2.348 1 97.94 373 MET B C 1
ATOM 8204 O O . MET B 1 373 ? -33.5 -11.961 -3.096 1 97.94 373 MET B O 1
ATOM 8208 N N . PHE B 1 374 ? -31.75 -11.859 -1.761 1 97.62 374 PHE B N 1
ATOM 8209 C CA . PHE B 1 374 ? -31.484 -13.289 -1.842 1 97.62 374 PHE B CA 1
ATOM 8210 C C . PHE B 1 374 ? -32.656 -14.086 -1.322 1 97.62 374 PHE B C 1
ATOM 8212 O O . PHE B 1 374 ? -33.125 -15.039 -1.968 1 97.62 374 PHE B O 1
ATOM 8219 N N . CYS B 1 375 ? -33.188 -13.695 -0.164 1 97.06 375 CYS B N 1
ATOM 8220 C CA . CYS B 1 375 ? -34.312 -14.391 0.44 1 97.06 375 CYS B CA 1
ATOM 8221 C C . CYS B 1 375 ? -35.562 -14.305 -0.454 1 97.06 375 CYS B C 1
ATOM 8223 O O . CYS B 1 375 ? -36.219 -15.312 -0.708 1 97.06 375 CYS B O 1
ATOM 8225 N N . LEU B 1 376 ? -35.812 -13.133 -0.932 1 96.56 376 LEU B N 1
ATOM 8226 C CA . LEU B 1 376 ? -37 -12.93 -1.778 1 96.56 376 LEU B CA 1
ATOM 8227 C C . LEU B 1 376 ? -36.875 -13.742 -3.066 1 96.56 376 LEU B C 1
ATOM 8229 O O . LEU B 1 376 ? -37.812 -14.445 -3.445 1 96.56 376 LEU B O 1
ATOM 8233 N N . CYS B 1 377 ? -35.75 -13.664 -3.707 1 95.62 377 CYS B N 1
ATOM 8234 C CA . CYS B 1 377 ? -35.594 -14.305 -5.012 1 95.62 377 CYS B CA 1
ATOM 8235 C C . CYS B 1 377 ? -35.469 -15.812 -4.871 1 95.62 377 CYS B C 1
ATOM 8237 O O . CYS B 1 377 ? -35.906 -16.562 -5.746 1 95.62 377 CYS B O 1
ATOM 8239 N N . LEU B 1 378 ? -34.844 -16.266 -3.793 1 95.81 378 LEU B N 1
ATOM 8240 C CA . LEU B 1 378 ? -34.844 -17.703 -3.527 1 95.81 378 LEU B CA 1
ATOM 8241 C C . LEU B 1 378 ? -36.25 -18.219 -3.344 1 95.81 378 LEU B C 1
ATOM 8243 O O . LEU B 1 378 ? -36.594 -19.281 -3.867 1 95.81 378 LEU B O 1
ATOM 8247 N N . LEU B 1 379 ? -37.094 -17.484 -2.645 1 95.44 379 LEU B N 1
ATOM 8248 C CA . LEU B 1 379 ? -38.469 -17.859 -2.432 1 95.44 379 LEU B CA 1
ATOM 8249 C C . LEU B 1 379 ? -39.219 -17.938 -3.756 1 95.44 379 LEU B C 1
ATOM 8251 O O . LEU B 1 379 ? -39.969 -18.906 -4.008 1 95.44 379 LEU B O 1
ATOM 8255 N N . LEU B 1 380 ? -38.969 -17.031 -4.57 1 94.06 380 LEU B N 1
ATOM 8256 C CA . LEU B 1 380 ? -39.656 -16.984 -5.863 1 94.06 380 LEU B CA 1
ATOM 8257 C C . LEU B 1 380 ? -39.188 -18.125 -6.758 1 94.06 380 LEU B C 1
ATOM 8259 O O . LEU B 1 380 ? -40 -18.75 -7.457 1 94.06 380 LEU B O 1
ATOM 8263 N N . CYS B 1 381 ? -37.906 -18.406 -6.738 1 92.62 381 CYS B N 1
ATOM 8264 C CA . CYS B 1 381 ? -37.375 -19.484 -7.566 1 92.62 381 CYS B CA 1
ATOM 8265 C C . CYS B 1 381 ? -37.875 -20.844 -7.109 1 92.62 381 CYS B C 1
ATOM 8267 O O . CYS B 1 381 ? -38.094 -21.734 -7.934 1 92.62 381 CYS B O 1
ATOM 8269 N N . VAL B 1 382 ? -38.094 -20.969 -5.832 1 91.56 382 VAL B N 1
ATOM 8270 C CA . VAL B 1 382 ? -38.562 -22.25 -5.285 1 91.56 382 VAL B CA 1
ATOM 8271 C C . VAL B 1 382 ? -40.031 -22.406 -5.578 1 91.56 382 VAL B C 1
ATOM 8273 O O . VAL B 1 382 ? -40.5 -23.531 -5.805 1 91.56 382 VAL B O 1
ATOM 8276 N N . MET B 1 383 ? -40.75 -21.328 -5.664 1 89.44 383 MET B N 1
ATOM 8277 C CA . MET B 1 383 ? -42.188 -21.391 -5.867 1 89.44 383 MET B CA 1
ATOM 8278 C C . MET B 1 383 ? -42.531 -21.547 -7.344 1 89.44 383 MET B C 1
ATOM 8280 O O . MET B 1 383 ? -43.469 -22.234 -7.699 1 89.44 383 MET B O 1
ATOM 8284 N N . ILE B 1 384 ? -41.75 -20.922 -8.078 1 86.44 384 ILE B N 1
ATOM 8285 C CA . ILE B 1 384 ? -42 -20.922 -9.516 1 86.44 384 ILE B CA 1
ATOM 8286 C C . ILE B 1 384 ? -40.938 -21.734 -10.242 1 86.44 384 ILE B C 1
ATOM 8288 O O . ILE B 1 384 ? -39.812 -21.281 -10.406 1 86.44 384 ILE B O 1
ATOM 8292 N N . ARG B 1 385 ? -41.344 -22.891 -10.836 1 82 385 ARG B N 1
ATOM 8293 C CA . ARG B 1 385 ? -40.312 -23.812 -11.297 1 82 385 ARG B CA 1
ATOM 8294 C C . ARG B 1 385 ? -40.438 -24.062 -12.797 1 82 385 ARG B C 1
ATOM 8296 O O . ARG B 1 385 ? -39.469 -24.5 -13.43 1 82 385 ARG B O 1
ATOM 8303 N N . THR B 1 386 ? -41.531 -23.719 -13.336 1 85.75 386 THR B N 1
ATOM 8304 C CA . THR B 1 386 ? -41.688 -23.984 -14.766 1 85.75 386 THR B CA 1
ATOM 8305 C C . THR B 1 386 ? -40.969 -22.906 -15.594 1 85.75 386 THR B C 1
ATOM 8307 O O . THR B 1 386 ? -40.969 -21.734 -15.203 1 85.75 386 THR B O 1
ATOM 8310 N N . PRO B 1 387 ? -40.344 -23.266 -16.625 1 87.75 387 PRO B N 1
ATOM 8311 C CA . PRO B 1 387 ? -39.594 -22.297 -17.453 1 87.75 387 PRO B CA 1
ATOM 8312 C C . PRO B 1 387 ? -40.469 -21.125 -17.906 1 87.75 387 PRO B C 1
ATOM 8314 O O . PRO B 1 387 ? -40 -19.984 -17.938 1 87.75 387 PRO B O 1
ATOM 8317 N N . ARG B 1 388 ? -41.656 -21.344 -18.312 1 91.5 388 ARG B N 1
ATOM 8318 C CA . ARG B 1 388 ? -42.562 -20.266 -18.734 1 91.5 388 ARG B CA 1
ATOM 8319 C C . ARG B 1 388 ? -42.906 -19.328 -17.578 1 91.5 388 ARG B C 1
ATOM 8321 O O . ARG B 1 388 ? -42.844 -18.109 -17.734 1 91.5 388 ARG B O 1
ATOM 8328 N N . SER B 1 389 ? -43.219 -19.875 -16.469 1 92.31 389 SER B N 1
ATOM 8329 C CA . SER B 1 389 ? -43.531 -19.078 -15.289 1 92.31 389 SER B CA 1
ATOM 8330 C C . SER B 1 389 ? -42.344 -18.297 -14.781 1 92.31 389 SER B C 1
ATOM 8332 O O . SER B 1 389 ? -42.469 -17.188 -14.258 1 92.31 389 SER B O 1
ATOM 8334 N N . SER B 1 390 ? -41.219 -18.891 -14.914 1 92.81 390 SER B N 1
ATOM 8335 C CA . SER B 1 390 ? -40 -18.219 -14.484 1 92.81 390 SER B CA 1
ATOM 8336 C C . SER B 1 390 ? -39.75 -16.984 -15.328 1 92.81 390 SER B C 1
ATOM 8338 O O . SER B 1 390 ? -39.312 -15.945 -14.805 1 92.81 390 SER B O 1
ATOM 8340 N N . LYS B 1 391 ? -39.938 -17.094 -16.641 1 94.62 391 LYS B N 1
ATOM 8341 C CA . LYS B 1 391 ? -39.75 -15.953 -17.516 1 94.62 391 LYS B CA 1
ATOM 8342 C C . LYS B 1 391 ? -40.719 -14.828 -17.172 1 94.62 391 LYS B C 1
ATOM 8344 O O . LYS B 1 391 ? -40.344 -13.656 -17.172 1 94.62 391 LYS B O 1
ATOM 8349 N N . ILE B 1 392 ? -41.906 -15.211 -16.891 1 95.25 392 ILE B N 1
ATOM 8350 C CA . ILE B 1 392 ? -42.938 -14.234 -16.531 1 95.25 392 ILE B CA 1
ATOM 8351 C C . ILE B 1 392 ? -42.594 -13.594 -15.188 1 95.25 392 ILE B C 1
ATOM 8353 O O . ILE B 1 392 ? -42.688 -12.375 -15.039 1 95.25 392 ILE B O 1
ATOM 8357 N N . MET B 1 393 ? -42.188 -14.383 -14.289 1 94.88 393 MET B N 1
ATOM 8358 C CA . MET B 1 393 ? -41.812 -13.883 -12.977 1 94.88 393 MET B CA 1
ATOM 8359 C C . MET B 1 393 ? -40.656 -12.875 -13.086 1 94.88 393 MET B C 1
ATOM 8361 O O . MET B 1 393 ? -40.719 -11.812 -12.469 1 94.88 393 MET B O 1
ATOM 8365 N N . LEU B 1 394 ? -39.688 -13.219 -13.875 1 96.88 394 LEU B N 1
ATOM 8366 C CA . LEU B 1 394 ? -38.531 -12.336 -14.055 1 96.88 394 LEU B CA 1
ATOM 8367 C C . LEU B 1 394 ? -38.969 -11.016 -14.695 1 96.88 394 LEU B C 1
ATOM 8369 O O . LEU B 1 394 ? -38.469 -9.953 -14.297 1 96.88 394 LEU B O 1
ATOM 8373 N N . THR B 1 395 ? -39.812 -11.109 -15.656 1 96.94 395 THR B N 1
ATOM 8374 C CA . THR B 1 395 ? -40.281 -9.906 -16.344 1 96.94 395 THR B CA 1
ATOM 8375 C C . THR B 1 395 ? -41.094 -9.023 -15.414 1 96.94 395 THR B C 1
ATOM 8377 O O . THR B 1 395 ? -40.906 -7.809 -15.367 1 96.94 395 THR B O 1
ATOM 8380 N N . VAL B 1 396 ? -41.969 -9.609 -14.68 1 96.56 396 VAL B N 1
ATOM 8381 C CA . VAL B 1 396 ? -42.812 -8.875 -13.742 1 96.56 396 VAL B CA 1
ATOM 8382 C C . VAL B 1 396 ? -41.938 -8.25 -12.648 1 96.56 396 VAL B C 1
ATOM 8384 O O . VAL B 1 396 ? -42.125 -7.09 -12.281 1 96.56 396 VAL B O 1
ATOM 8387 N N . LEU B 1 397 ? -41.031 -9.031 -12.141 1 97.19 397 LEU B N 1
ATOM 8388 C CA . LEU B 1 397 ? -40.156 -8.539 -11.109 1 97.19 397 LEU B CA 1
ATOM 8389 C C . LEU B 1 397 ? -39.312 -7.375 -11.625 1 97.19 397 LEU B C 1
ATOM 8391 O O . LEU B 1 397 ? -39.062 -6.402 -10.898 1 97.19 397 LEU B O 1
ATOM 8395 N N . PHE B 1 398 ? -38.844 -7.461 -12.844 1 97.75 398 PHE B N 1
ATOM 8396 C CA . PHE B 1 398 ? -38.031 -6.41 -13.445 1 97.75 398 PHE B CA 1
ATOM 8397 C C . PHE B 1 398 ? -38.812 -5.133 -13.617 1 97.75 398 PHE B C 1
ATOM 8399 O O . PHE B 1 398 ? -38.375 -4.047 -13.266 1 97.75 398 PHE B O 1
ATOM 8406 N N . VAL B 1 399 ? -40.031 -5.25 -14.164 1 97.56 399 VAL B N 1
ATOM 8407 C CA . VAL B 1 399 ? -40.906 -4.094 -14.367 1 97.56 399 VAL B CA 1
ATOM 8408 C C . VAL B 1 399 ? -41.281 -3.484 -13.016 1 97.56 399 VAL B C 1
ATOM 8410 O O . VAL B 1 399 ? -41.25 -2.262 -12.852 1 97.56 399 VAL B O 1
ATOM 8413 N N . TYR B 1 400 ? -41.594 -4.32 -12.094 1 97.12 400 TYR B N 1
ATOM 8414 C CA . TYR B 1 400 ? -41.875 -3.863 -10.742 1 97.12 400 TYR B CA 1
ATOM 8415 C C . TYR B 1 400 ? -40.719 -3.088 -10.148 1 97.12 400 TYR B C 1
ATOM 8417 O O . TYR B 1 400 ? -40.906 -2.043 -9.523 1 97.12 400 TYR B O 1
ATOM 8425 N N . SER B 1 401 ? -39.562 -3.58 -10.273 1 97.5 401 SER B N 1
ATOM 8426 C CA . SER B 1 401 ? -38.375 -2.938 -9.734 1 97.5 401 SER B CA 1
ATOM 8427 C C . SER B 1 401 ? -38.156 -1.549 -10.336 1 97.5 401 SER B C 1
ATOM 8429 O O . SER B 1 401 ? -37.719 -0.624 -9.641 1 97.5 401 SER B O 1
ATOM 8431 N N . LEU B 1 402 ? -38.438 -1.394 -11.648 1 97.62 402 LEU B N 1
ATOM 8432 C CA . LEU B 1 402 ? -38.344 -0.09 -12.289 1 97.62 402 LEU B CA 1
ATOM 8433 C C . LEU B 1 402 ? -39.375 0.88 -11.742 1 97.62 402 LEU B C 1
ATOM 8435 O O . LEU B 1 402 ? -39.062 2.053 -11.508 1 97.62 402 LEU B O 1
ATOM 8439 N N . VAL B 1 403 ? -40.531 0.364 -11.508 1 97.5 403 VAL B N 1
ATOM 8440 C CA . VAL B 1 403 ? -41.625 1.189 -11.016 1 97.5 403 VAL B CA 1
ATOM 8441 C C . VAL B 1 403 ? -41.344 1.651 -9.594 1 97.5 403 VAL B C 1
ATOM 8443 O O . VAL B 1 403 ? -41.625 2.801 -9.234 1 97.5 403 VAL B O 1
ATOM 8446 N N . VAL B 1 404 ? -40.812 0.796 -8.797 1 97.5 404 VAL B N 1
ATOM 8447 C CA . VAL B 1 404 ? -40.531 1.122 -7.406 1 97.5 404 VAL B CA 1
ATOM 8448 C C . VAL B 1 404 ? -39.5 2.262 -7.359 1 97.5 404 VAL B C 1
ATOM 8450 O O . VAL B 1 404 ? -39.656 3.207 -6.582 1 97.5 404 VAL B O 1
ATOM 8453 N N . VAL B 1 405 ? -38.469 2.213 -8.164 1 97.69 405 VAL B N 1
ATOM 8454 C CA . VAL B 1 405 ? -37.406 3.238 -8.188 1 97.69 405 VAL B CA 1
ATOM 8455 C C . VAL B 1 405 ? -38 4.559 -8.68 1 97.69 405 VAL B C 1
ATOM 8457 O O . VAL B 1 405 ? -37.75 5.617 -8.109 1 97.69 405 VAL B O 1
ATOM 8460 N N . ALA B 1 406 ? -38.844 4.465 -9.727 1 97.25 406 ALA B N 1
ATOM 8461 C CA . ALA B 1 406 ? -39.5 5.66 -10.258 1 97.25 406 ALA B CA 1
ATOM 8462 C C . ALA B 1 406 ? -40.406 6.289 -9.219 1 97.25 406 ALA B C 1
ATOM 8464 O O . ALA B 1 406 ? -40.438 7.512 -9.07 1 97.25 406 ALA B O 1
ATOM 8465 N N . ALA B 1 407 ? -41.094 5.457 -8.523 1 97.38 407 ALA B N 1
ATOM 8466 C CA . ALA B 1 407 ? -42.062 5.934 -7.516 1 97.38 407 ALA B CA 1
ATOM 8467 C C . ALA B 1 407 ? -41.312 6.625 -6.367 1 97.38 407 ALA B C 1
ATOM 8469 O O . ALA B 1 407 ? -41.719 7.715 -5.938 1 97.38 407 ALA B O 1
ATOM 8470 N N . HIS B 1 408 ? -40.281 6.008 -5.844 1 96.94 408 HIS B N 1
ATOM 8471 C CA . HIS B 1 408 ? -39.5 6.629 -4.77 1 96.94 408 HIS B CA 1
ATOM 8472 C C . HIS B 1 408 ? -38.906 7.965 -5.211 1 96.94 408 HIS B C 1
ATOM 8474 O O . HIS B 1 408 ? -38.938 8.945 -4.461 1 96.94 408 HIS B O 1
ATOM 8480 N N . THR B 1 409 ? -38.344 8 -6.41 1 97 409 THR B N 1
ATOM 8481 C CA . THR B 1 409 ? -37.719 9.203 -6.918 1 97 409 THR B CA 1
ATOM 8482 C C . THR B 1 409 ? -38.719 10.328 -7.098 1 97 409 THR B C 1
ATOM 8484 O O . THR B 1 409 ? -38.469 11.477 -6.727 1 97 409 THR B O 1
ATOM 8487 N N . TYR B 1 410 ? -39.875 10.016 -7.602 1 96 410 TYR B N 1
ATOM 8488 C CA . TYR B 1 410 ? -40.906 11.008 -7.906 1 96 410 TYR B CA 1
ATOM 8489 C C . TYR B 1 410 ? -41.625 11.461 -6.641 1 96 410 TYR B C 1
ATOM 8491 O O . TYR B 1 410 ? -41.688 12.664 -6.348 1 96 410 TYR B O 1
ATOM 8499 N N . PHE B 1 411 ? -42.125 10.562 -5.844 1 96.44 411 PHE B N 1
ATOM 8500 C CA . PHE B 1 411 ? -42.969 10.891 -4.719 1 96.44 411 PHE B CA 1
ATOM 8501 C C . PHE B 1 411 ? -42.156 11.438 -3.551 1 96.44 411 PHE B C 1
ATOM 8503 O O . PHE B 1 411 ? -42.656 12.25 -2.768 1 96.44 411 PHE B O 1
ATOM 8510 N N . GLN B 1 412 ? -40.969 11.078 -3.424 1 95.94 412 GLN B N 1
ATOM 8511 C CA . GLN B 1 412 ? -40.156 11.547 -2.318 1 95.94 412 GLN B CA 1
ATOM 8512 C C . GLN B 1 412 ? -39.156 12.625 -2.781 1 95.94 412 GLN B C 1
ATOM 8514 O O . GLN B 1 412 ? -38.281 13.031 -2.027 1 95.94 412 GLN B O 1
ATOM 8519 N N . ASN B 1 413 ? -39.25 13.062 -3.943 1 94.38 413 ASN B N 1
ATOM 8520 C CA . ASN B 1 413 ? -38.438 14.141 -4.508 1 94.38 413 ASN B CA 1
ATOM 8521 C C . ASN B 1 413 ? -36.938 13.875 -4.316 1 94.38 413 ASN B C 1
ATOM 8523 O O . ASN B 1 413 ? -36.219 14.727 -3.793 1 94.38 413 ASN B O 1
ATOM 8527 N N . LEU B 1 414 ? -36.5 12.711 -4.695 1 96.12 414 LEU B N 1
ATOM 8528 C CA . LEU B 1 414 ? -35.125 12.32 -4.543 1 96.12 414 LEU B CA 1
ATOM 8529 C C . LEU B 1 414 ? -34.312 12.711 -5.777 1 96.12 414 LEU B C 1
ATOM 8531 O O . LEU B 1 414 ? -34.875 13.023 -6.824 1 96.12 414 LEU B O 1
ATOM 8535 N N . ASP B 1 415 ? -33 12.805 -5.648 1 94.69 415 ASP B N 1
ATOM 8536 C CA . ASP B 1 415 ? -32.094 13.008 -6.777 1 94.69 415 ASP B CA 1
ATOM 8537 C C . ASP B 1 415 ? -32 11.742 -7.637 1 94.69 415 ASP B C 1
ATOM 8539 O O . ASP B 1 415 ? -32.312 10.648 -7.172 1 94.69 415 ASP B O 1
ATOM 8543 N N . PRO B 1 416 ? -31.688 11.938 -8.875 1 94.25 416 PRO B N 1
ATOM 8544 C CA . PRO B 1 416 ? -31.609 10.766 -9.758 1 94.25 416 PRO B CA 1
ATOM 8545 C C . PRO B 1 416 ? -30.516 9.781 -9.352 1 94.25 416 PRO B C 1
ATOM 8547 O O . PRO B 1 416 ? -30.672 8.578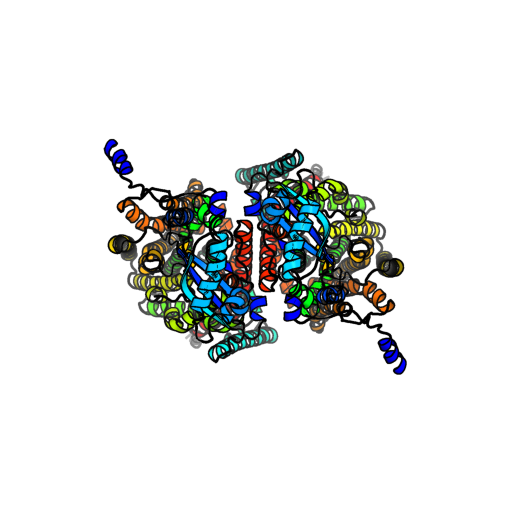 -9.562 1 94.25 416 PRO B O 1
ATOM 8550 N N . VAL B 1 417 ? -29.438 10.312 -8.875 1 94.19 417 VAL B N 1
ATOM 8551 C CA . VAL B 1 417 ? -28.312 9.516 -8.367 1 94.19 417 VAL B CA 1
ATOM 8552 C C . VAL B 1 417 ? -27.828 10.102 -7.043 1 94.19 417 VAL B C 1
ATOM 8554 O O . VAL B 1 417 ? -28.219 11.211 -6.664 1 94.19 417 VAL B O 1
ATOM 8557 N N . VAL B 1 418 ? -27.078 9.328 -6.316 1 94.12 418 VAL B N 1
ATOM 8558 C CA . VAL B 1 418 ? -26.453 9.883 -5.121 1 94.12 418 VAL B CA 1
ATOM 8559 C C . VAL B 1 418 ? -25.391 10.906 -5.52 1 94.12 418 VAL B C 1
ATOM 8561 O O . VAL B 1 418 ? -24.281 10.539 -5.922 1 94.12 418 VAL B O 1
ATOM 8564 N N . LEU B 1 419 ? -25.734 12.094 -5.418 1 93.94 419 LEU B N 1
ATOM 8565 C CA . LEU B 1 419 ? -24.797 13.156 -5.758 1 93.94 419 LEU B CA 1
ATOM 8566 C C . LEU B 1 419 ? -23.719 13.297 -4.684 1 93.94 419 LEU B C 1
ATOM 8568 O O . LEU B 1 419 ? -24.031 13.344 -3.49 1 93.94 419 LEU B O 1
ATOM 8572 N N . GLN B 1 420 ? -22.516 13.352 -5.109 1 93.88 420 GLN B N 1
ATOM 8573 C CA . GLN B 1 420 ? -21.375 13.406 -4.207 1 93.88 420 GLN B CA 1
ATOM 8574 C C . GLN B 1 420 ? -21.047 14.844 -3.818 1 93.88 420 GLN B C 1
ATOM 8576 O O . GLN B 1 420 ? -20.047 15.406 -4.266 1 93.88 420 GLN B O 1
ATOM 8581 N N . LYS B 1 421 ? -21.859 15.359 -2.973 1 94.31 421 LYS B N 1
ATOM 8582 C CA . LYS B 1 421 ? -21.641 16.719 -2.469 1 94.31 421 LYS B CA 1
ATOM 8583 C C . LYS B 1 421 ? -20.578 16.719 -1.363 1 94.31 421 LYS B C 1
ATOM 8585 O O . LYS B 1 421 ? -20.5 15.789 -0.563 1 94.31 421 LYS B O 1
ATOM 8590 N N . PRO B 1 422 ? -19.812 17.766 -1.289 1 93.75 422 PRO B N 1
ATOM 8591 C CA . PRO B 1 422 ? -18.75 17.812 -0.275 1 93.75 422 PRO B CA 1
ATOM 8592 C C . PRO B 1 422 ? -19.297 17.672 1.146 1 93.75 422 PRO B C 1
ATOM 8594 O O . PRO B 1 422 ? -18.703 16.969 1.965 1 93.75 422 PRO B O 1
ATOM 8597 N N . GLU B 1 423 ? -20.438 18.281 1.423 1 92.81 423 GLU B N 1
ATOM 8598 C CA . GLU B 1 423 ? -21 18.219 2.771 1 92.81 423 GLU B CA 1
ATOM 8599 C C . GLU B 1 423 ? -21.547 16.828 3.08 1 92.81 423 GLU B C 1
ATOM 8601 O O . GLU B 1 423 ? -21.688 16.453 4.246 1 92.81 423 GLU B O 1
ATOM 8606 N N . SER B 1 424 ? -21.844 16.031 2.039 1 90.56 424 SER B N 1
ATOM 8607 C CA . SER B 1 424 ? -22.312 14.664 2.232 1 90.56 424 SER B CA 1
ATOM 8608 C C . SER B 1 424 ? -21.172 13.75 2.639 1 90.56 424 SER B C 1
ATOM 8610 O O . SER B 1 424 ? -21.375 12.766 3.355 1 90.56 424 SER B O 1
ATOM 8612 N N . PHE B 1 425 ? -19.984 14.094 2.201 1 88.12 425 PHE B N 1
ATOM 8613 C CA . PHE B 1 425 ? -18.812 13.312 2.588 1 88.12 425 PHE B CA 1
ATOM 8614 C C . PHE B 1 425 ? -18.578 13.398 4.09 1 88.12 425 PHE B C 1
ATOM 8616 O O . PHE B 1 425 ? -18.203 12.406 4.727 1 88.12 425 PHE B O 1
ATOM 8623 N N . ARG B 1 426 ? -18.828 14.531 4.645 1 85.25 426 ARG B N 1
ATOM 8624 C CA . ARG B 1 426 ? -18.5 14.82 6.035 1 85.25 426 ARG B CA 1
ATOM 8625 C C . ARG B 1 426 ? -19.344 13.984 6.984 1 85.25 426 ARG B C 1
ATOM 8627 O O . ARG B 1 426 ? -18.984 13.805 8.148 1 85.25 426 ARG B O 1
ATOM 8634 N N . THR B 1 427 ? -20.453 13.492 6.465 1 81 427 THR B N 1
ATOM 8635 C CA . THR B 1 427 ? -21.344 12.68 7.293 1 81 427 THR B CA 1
ATOM 8636 C C . THR B 1 427 ? -21.469 11.266 6.734 1 81 427 THR B C 1
ATOM 8638 O O . THR B 1 427 ? -22.312 10.492 7.168 1 81 427 THR B O 1
ATOM 8641 N N . VAL B 1 428 ? -20.688 10.953 5.801 1 84.75 428 VAL B N 1
ATOM 8642 C CA . VAL B 1 428 ? -20.734 9.664 5.113 1 84.75 428 VAL B CA 1
ATOM 8643 C C . VAL B 1 428 ? -22.172 9.367 4.691 1 84.75 428 VAL B C 1
ATOM 8645 O O . VAL B 1 428 ? -22.703 8.289 4.984 1 84.75 428 VAL B O 1
ATOM 8648 N N . TYR B 1 429 ? -22.922 10.344 4.223 1 85.31 429 TYR B N 1
ATOM 8649 C CA . TYR B 1 429 ? -24.234 10.281 3.594 1 85.31 429 TYR B CA 1
ATOM 8650 C C . TYR B 1 429 ? -25.312 9.977 4.621 1 85.31 429 TYR B C 1
ATOM 8652 O O . TYR B 1 429 ? -26.391 9.492 4.27 1 85.31 429 TYR B O 1
ATOM 8660 N N . ALA B 1 430 ? -25.047 10.234 5.863 1 80.25 430 ALA B N 1
ATOM 8661 C CA . ALA B 1 430 ? -26 9.93 6.93 1 80.25 430 ALA B CA 1
ATOM 8662 C C . ALA B 1 430 ? -27.312 10.68 6.723 1 80.25 430 ALA B C 1
ATOM 8664 O O . ALA B 1 430 ? -28.391 10.156 7.02 1 80.25 430 ALA B O 1
ATOM 8665 N N . TYR B 1 431 ? -27.281 11.82 6.109 1 84.44 431 TYR B N 1
ATOM 8666 C CA . TYR B 1 431 ? -28.469 12.648 5.992 1 84.44 431 TYR B CA 1
ATOM 8667 C C . TYR B 1 431 ? -28.906 12.789 4.539 1 84.44 431 TYR B C 1
ATOM 8669 O O . TYR B 1 431 ? -29.734 13.633 4.207 1 84.44 431 TYR B O 1
ATOM 8677 N N . ASP B 1 432 ? -28.312 12.016 3.748 1 90.56 432 ASP B N 1
ATOM 8678 C CA . ASP B 1 432 ? -28.672 12.047 2.336 1 90.56 432 ASP B CA 1
ATOM 8679 C C . ASP B 1 432 ? -29.844 11.109 2.055 1 90.56 432 ASP B C 1
ATOM 8681 O O . ASP B 1 432 ? -29.703 9.891 2.127 1 90.56 432 ASP B O 1
ATOM 8685 N N . ASP B 1 433 ? -30.953 11.641 1.654 1 92.38 433 ASP B N 1
ATOM 8686 C CA . ASP B 1 433 ? -32.156 10.867 1.447 1 92.38 433 ASP B CA 1
ATOM 8687 C C . ASP B 1 433 ? -32.031 9.93 0.252 1 92.38 433 ASP B C 1
ATOM 8689 O O . ASP B 1 433 ? -32.562 8.812 0.264 1 92.38 433 ASP B O 1
ATOM 8693 N N . THR B 1 434 ? -31.406 10.383 -0.763 1 94.94 434 THR B N 1
ATOM 8694 C CA . THR B 1 434 ? -31.234 9.539 -1.938 1 94.94 434 THR B CA 1
ATOM 8695 C C . THR B 1 434 ? -30.422 8.297 -1.599 1 94.94 434 THR B C 1
ATOM 8697 O O . THR B 1 434 ? -30.734 7.195 -2.057 1 94.94 434 THR B O 1
ATOM 8700 N N . PHE B 1 435 ? -29.438 8.469 -0.765 1 93.69 435 PHE B N 1
ATOM 8701 C CA . PHE B 1 435 ? -28.625 7.332 -0.35 1 93.69 435 PHE B CA 1
ATOM 8702 C C . PHE B 1 435 ? -29.422 6.391 0.539 1 93.69 435 PHE B C 1
ATOM 8704 O O . PHE B 1 435 ? -29.438 5.176 0.32 1 93.69 435 PHE B O 1
ATOM 8711 N N . ARG B 1 436 ? -30.156 6.898 1.411 1 91.81 436 ARG B N 1
ATOM 8712 C CA . ARG B 1 436 ? -30.844 6.105 2.422 1 91.81 436 ARG B CA 1
ATOM 8713 C C . ARG B 1 436 ? -32.062 5.402 1.827 1 91.81 436 ARG B C 1
ATOM 8715 O O . ARG B 1 436 ? -32.312 4.234 2.123 1 91.81 436 ARG B O 1
ATOM 8722 N N . LEU B 1 437 ? -32.781 6.062 0.923 1 93.44 437 LEU B N 1
ATOM 8723 C CA . LEU B 1 437 ? -34.094 5.566 0.517 1 93.44 437 LEU B CA 1
ATOM 8724 C C . LEU B 1 437 ? -34.031 4.895 -0.849 1 93.44 437 LEU B C 1
ATOM 8726 O O . LEU B 1 437 ? -34.844 4.035 -1.166 1 93.44 437 LEU B O 1
ATOM 8730 N N . LEU B 1 438 ? -33.031 5.273 -1.56 1 94.56 438 LEU B N 1
ATOM 8731 C CA . LEU B 1 438 ? -33.031 4.781 -2.932 1 94.56 438 LEU B CA 1
ATOM 8732 C C . LEU B 1 438 ? -31.797 3.895 -3.168 1 94.56 438 LEU B C 1
ATOM 8734 O O . LEU B 1 438 ? -31.906 2.85 -3.814 1 94.56 438 LEU B O 1
ATOM 8738 N N . TYR B 1 439 ? -30.703 4.242 -2.66 1 94.44 439 TYR B N 1
ATOM 8739 C CA . TYR B 1 439 ? -29.453 3.559 -2.977 1 94.44 439 TYR B CA 1
ATOM 8740 C C . TYR B 1 439 ? -29.25 2.34 -2.082 1 94.44 439 TYR B C 1
ATOM 8742 O O . TYR B 1 439 ? -28.859 1.273 -2.555 1 94.44 439 TYR B O 1
ATOM 8750 N N . SER B 1 440 ? -29.531 2.387 -0.766 1 93.38 440 SER B N 1
ATOM 8751 C CA . SER B 1 440 ? -29.094 1.393 0.211 1 93.38 440 SER B CA 1
ATOM 8752 C C . SER B 1 440 ? -30.172 0.335 0.437 1 93.38 440 SER B C 1
ATOM 8754 O O . SER B 1 440 ? -29.875 -0.769 0.899 1 93.38 440 SER B O 1
ATOM 8756 N N . ARG B 1 441 ? -31.391 0.562 0.064 1 94.94 441 ARG B N 1
ATOM 8757 C CA . ARG B 1 441 ? -32.469 -0.349 0.391 1 94.94 441 ARG B CA 1
ATOM 8758 C C . ARG B 1 441 ? -32.562 -1.5 -0.608 1 94.94 441 ARG B C 1
ATOM 8760 O O . ARG B 1 441 ? -32.25 -1.321 -1.79 1 94.94 441 ARG B O 1
ATOM 8767 N N . GLY B 1 442 ? -33 -2.633 -0.142 1 95.81 442 GLY B N 1
ATOM 8768 C CA . GLY B 1 442 ? -33.031 -3.848 -0.939 1 95.81 442 GLY B CA 1
ATOM 8769 C C . GLY B 1 442 ? -34 -3.791 -2.086 1 95.81 442 GLY B C 1
ATOM 8770 O O . GLY B 1 442 ? -33.656 -4.07 -3.232 1 95.81 442 GLY B O 1
ATOM 8771 N N . HIS B 1 443 ? -35.219 -3.287 -1.804 1 95.75 443 HIS B N 1
ATOM 8772 C CA . HIS B 1 443 ? -36.281 -3.334 -2.797 1 95.75 443 HIS B CA 1
ATOM 8773 C C . HIS B 1 443 ? -36 -2.365 -3.943 1 95.75 443 HIS B C 1
ATOM 8775 O O . HIS B 1 443 ? -36.562 -2.527 -5.039 1 95.75 443 HIS B O 1
ATOM 8781 N N . THR B 1 444 ? -35.125 -1.365 -3.73 1 96.5 444 THR B N 1
ATOM 8782 C CA . THR B 1 444 ? -34.812 -0.402 -4.777 1 96.5 444 THR B CA 1
ATOM 8783 C C . THR B 1 444 ? -33.688 -0.909 -5.656 1 96.5 444 THR B C 1
ATOM 8785 O O . THR B 1 444 ? -33.344 -0.283 -6.66 1 96.5 444 THR B O 1
ATOM 8788 N N . ASN B 1 445 ? -33.031 -2.004 -5.297 1 97.19 445 ASN B N 1
ATOM 8789 C CA . ASN B 1 445 ? -31.953 -2.592 -6.078 1 97.19 445 ASN B CA 1
ATOM 8790 C C . ASN B 1 445 ? -32.375 -3.914 -6.715 1 97.19 445 ASN B C 1
ATOM 8792 O O . ASN B 1 445 ? -31.531 -4.676 -7.188 1 97.19 445 ASN B O 1
ATOM 8796 N N . LEU B 1 446 ? -33.625 -4.16 -6.773 1 97.44 446 LEU B N 1
ATOM 8797 C CA . LEU B 1 446 ? -34.188 -5.414 -7.27 1 97.44 446 LEU B CA 1
ATOM 8798 C C . LEU B 1 446 ? -33.938 -5.566 -8.766 1 97.44 446 LEU B C 1
ATOM 8800 O O . LEU B 1 446 ? -33.844 -6.688 -9.266 1 97.44 446 LEU B O 1
ATOM 8804 N N . SER B 1 447 ? -33.906 -4.453 -9.469 1 97.38 447 SER B N 1
ATOM 8805 C CA . SER B 1 447 ? -33.656 -4.523 -10.906 1 97.38 447 SER B CA 1
ATOM 8806 C C . SER B 1 447 ? -32.312 -5.215 -11.203 1 97.38 447 SER B C 1
ATOM 8808 O O . SER B 1 447 ? -32.25 -6.098 -12.062 1 97.38 447 SER B O 1
ATOM 8810 N N . THR B 1 448 ? -31.297 -4.816 -10.461 1 97.38 448 THR B N 1
ATOM 8811 C CA . THR B 1 448 ? -29.969 -5.387 -10.641 1 97.38 448 THR B CA 1
ATOM 8812 C C . THR B 1 448 ? -29.953 -6.871 -10.281 1 97.38 448 THR B C 1
ATOM 8814 O O . THR B 1 448 ? -29.359 -7.684 -10.984 1 97.38 448 THR B O 1
ATOM 8817 N N . TYR B 1 449 ? -30.594 -7.207 -9.242 1 98.12 449 TYR B N 1
ATOM 8818 C CA . TYR B 1 449 ? -30.656 -8.594 -8.797 1 98.12 449 TYR B CA 1
ATOM 8819 C C . TYR B 1 449 ? -31.422 -9.453 -9.797 1 98.12 449 TYR B C 1
ATOM 8821 O O . TYR B 1 449 ? -31.016 -10.586 -10.086 1 98.12 449 TYR B O 1
ATOM 8829 N N . THR B 1 450 ? -32.5 -8.914 -10.344 1 98.12 450 THR B N 1
ATOM 8830 C CA . THR B 1 450 ? -33.312 -9.617 -11.336 1 98.12 450 THR B CA 1
ATOM 8831 C C . THR B 1 450 ? -32.5 -9.898 -12.594 1 98.12 450 THR B C 1
ATOM 8833 O O . THR B 1 450 ? -32.594 -10.977 -13.18 1 98.12 450 THR B O 1
ATOM 8836 N N . LEU B 1 451 ? -31.75 -8.945 -12.961 1 98.31 451 LEU B N 1
ATOM 8837 C CA . LEU B 1 451 ? -30.891 -9.133 -14.133 1 98.31 451 LEU B CA 1
ATOM 8838 C C . LEU B 1 451 ? -29.875 -10.227 -13.883 1 98.31 451 LEU B C 1
ATOM 8840 O O . LEU B 1 451 ? -29.562 -11.016 -14.781 1 98.31 451 LEU B O 1
ATOM 8844 N N . GLY B 1 452 ? -29.312 -10.258 -12.68 1 98.5 452 GLY B N 1
ATOM 8845 C CA . GLY B 1 452 ? -28.422 -11.344 -12.328 1 98.5 452 GLY B CA 1
ATOM 8846 C C . GLY B 1 452 ? -29.078 -12.711 -12.391 1 98.5 452 GLY B C 1
ATOM 8847 O O . GLY B 1 452 ? -28.5 -13.664 -12.906 1 98.5 452 GLY B O 1
ATOM 8848 N N . LEU B 1 453 ? -30.297 -12.773 -11.914 1 97.94 453 LEU B N 1
ATOM 8849 C CA . LEU B 1 453 ? -31.062 -14.016 -12 1 97.94 453 LEU B CA 1
ATOM 8850 C C . LEU B 1 453 ? -31.266 -14.43 -13.453 1 97.94 453 LEU B C 1
ATOM 8852 O O . LEU B 1 453 ? -31.016 -15.586 -13.812 1 97.94 453 LEU B O 1
ATOM 8856 N N . ALA B 1 454 ? -31.688 -13.453 -14.195 1 97.69 454 ALA B N 1
ATOM 8857 C CA . ALA B 1 454 ? -31.922 -13.719 -15.617 1 97.69 454 ALA B CA 1
ATOM 8858 C C . ALA B 1 454 ? -30.656 -14.234 -16.297 1 97.69 454 ALA B C 1
ATOM 8860 O O . ALA B 1 454 ? -30.719 -15.133 -17.125 1 97.69 454 ALA B O 1
ATOM 8861 N N . GLY B 1 455 ? -29.547 -13.633 -15.953 1 97.75 455 GLY B N 1
ATOM 8862 C CA . GLY B 1 455 ? -28.281 -14.102 -16.5 1 97.75 455 GLY B CA 1
ATOM 8863 C C . GLY B 1 455 ? -27.969 -15.539 -16.141 1 97.75 455 GLY B C 1
ATOM 8864 O O . GLY B 1 455 ? -27.516 -16.312 -16.984 1 97.75 455 GLY B O 1
ATOM 8865 N N . GLY B 1 456 ? -28.172 -15.906 -14.852 1 96.88 456 GLY B N 1
ATOM 8866 C CA . GLY B 1 456 ? -27.953 -17.281 -14.406 1 96.88 456 GLY B CA 1
ATOM 8867 C C . GLY B 1 456 ? -28.844 -18.281 -15.109 1 96.88 456 GLY B C 1
ATOM 8868 O O . GLY B 1 456 ? -28.375 -19.328 -15.555 1 96.88 456 GLY B O 1
ATOM 8869 N N . PHE B 1 457 ? -30.125 -17.938 -15.258 1 95.81 457 PHE B N 1
ATOM 8870 C CA . PHE B 1 457 ? -31.078 -18.797 -15.945 1 95.81 457 PHE B CA 1
ATOM 8871 C C . PHE B 1 457 ? -30.719 -18.953 -17.406 1 95.81 457 PHE B C 1
ATOM 8873 O O . PHE B 1 457 ? -30.734 -20.062 -17.953 1 95.81 457 PHE B O 1
ATOM 8880 N N . LEU B 1 458 ? -30.391 -17.828 -17.953 1 95.5 458 LEU B N 1
ATOM 8881 C CA . LEU B 1 458 ? -30.062 -17.828 -19.375 1 95.5 458 LEU B CA 1
ATOM 8882 C C . LEU B 1 458 ? -28.812 -18.656 -19.641 1 95.5 458 LEU B C 1
ATOM 8884 O O . LEU B 1 458 ? -28.766 -19.422 -20.609 1 95.5 458 LEU B O 1
ATOM 8888 N N . THR B 1 459 ? -27.781 -18.5 -18.859 1 95.88 459 THR B N 1
ATOM 8889 C CA . THR B 1 459 ? -26.531 -19.25 -19.016 1 95.88 459 THR B CA 1
ATOM 8890 C C . THR B 1 459 ? -26.781 -20.75 -18.938 1 95.88 459 THR B C 1
ATOM 8892 O O . THR B 1 459 ? -26.281 -21.516 -19.766 1 95.88 459 THR B O 1
ATOM 8895 N N . TYR B 1 460 ? -27.547 -21.109 -17.922 1 94.31 460 TYR B N 1
ATOM 8896 C CA . TYR B 1 460 ? -27.891 -22.516 -17.781 1 94.31 460 TYR B CA 1
ATOM 8897 C C . TYR B 1 460 ? -28.641 -23.031 -19 1 94.31 460 TYR B C 1
ATOM 8899 O O . TYR B 1 460 ? -28.344 -24.109 -19.516 1 94.31 460 TYR B O 1
ATOM 8907 N N . TYR B 1 461 ? -29.578 -22.297 -19.453 1 93.31 461 TYR B N 1
ATOM 8908 C CA . TYR B 1 461 ? -30.375 -22.656 -20.625 1 93.31 461 TYR B CA 1
ATOM 8909 C C . TYR B 1 461 ? -29.484 -22.812 -21.859 1 93.31 461 TYR B C 1
ATOM 8911 O O . TYR B 1 461 ? -29.594 -23.797 -22.594 1 93.31 461 TYR B O 1
ATOM 8919 N N . LEU B 1 462 ? -28.641 -21.859 -22.062 1 93.56 462 LEU B N 1
ATOM 8920 C CA . LEU B 1 462 ? -27.766 -21.875 -23.234 1 93.56 462 LEU B CA 1
ATOM 8921 C C . LEU B 1 462 ? -26.812 -23.062 -23.172 1 93.56 462 LEU B C 1
ATOM 8923 O O . LEU B 1 462 ? -26.469 -23.641 -24.203 1 93.56 462 LEU B O 1
ATOM 8927 N N . GLN B 1 463 ? -26.359 -23.422 -22.016 1 92.56 463 GLN B N 1
ATOM 8928 C CA . GLN B 1 463 ? -25.469 -24.562 -21.844 1 92.56 463 GLN B CA 1
ATOM 8929 C C . GLN B 1 463 ? -26.203 -25.875 -22.094 1 92.56 463 GLN B C 1
ATOM 8931 O O . GLN B 1 463 ? -25.656 -26.797 -22.703 1 92.56 463 GLN B O 1
ATOM 8936 N N . THR B 1 464 ? -27.438 -25.953 -21.562 1 91.38 464 THR B N 1
ATOM 8937 C CA . THR B 1 464 ? -28.234 -27.172 -21.734 1 91.38 464 THR B CA 1
ATOM 8938 C C . THR B 1 464 ? -28.594 -27.375 -23.203 1 91.38 464 THR B C 1
ATOM 8940 O O . THR B 1 464 ? -28.641 -28.516 -23.672 1 91.38 464 THR B O 1
ATOM 8943 N N . GLU B 1 465 ? -28.812 -26.328 -23.859 1 92.12 465 GLU B N 1
ATOM 8944 C CA . GLU B 1 465 ? -29.141 -26.406 -25.281 1 92.12 465 GLU B CA 1
ATOM 8945 C C . GLU B 1 465 ? -27.891 -26.516 -26.125 1 92.12 465 GLU B C 1
ATOM 8947 O O . GLU B 1 465 ? -27.969 -26.594 -27.359 1 92.12 465 GLU B O 1
ATOM 8952 N N . LYS B 1 466 ? -26.719 -26.469 -25.594 1 89 466 LYS B N 1
ATOM 8953 C CA . LYS B 1 466 ? -25.422 -26.609 -26.25 1 89 466 LYS B CA 1
ATOM 8954 C C . LYS B 1 466 ? -25.234 -25.547 -27.328 1 89 466 LYS B C 1
ATOM 8956 O O . LYS B 1 466 ? -24.844 -25.859 -28.453 1 89 466 LYS B O 1
ATOM 8961 N N . LYS B 1 467 ? -25.656 -24.453 -26.969 1 86.19 467 LYS B N 1
ATOM 8962 C CA . LYS B 1 467 ? -25.453 -23.344 -27.906 1 86.19 467 LYS B CA 1
ATOM 8963 C C . LYS B 1 467 ? -23.984 -22.938 -27.969 1 86.19 467 LYS B C 1
ATOM 8965 O O . LYS B 1 467 ? -23.328 -22.781 -26.938 1 86.19 467 LYS B O 1
ATOM 8970 N N . ASP B 1 468 ? -23.422 -22.953 -29.219 1 81.75 468 ASP B N 1
ATOM 8971 C CA . ASP B 1 468 ? -22.016 -22.625 -29.438 1 81.75 468 ASP B CA 1
ATOM 8972 C C . ASP B 1 468 ? -21.859 -21.172 -29.906 1 81.75 468 ASP B C 1
ATOM 8974 O O . ASP B 1 468 ? -22.344 -20.812 -30.969 1 81.75 468 ASP B O 1
ATOM 8978 N N . LEU B 1 469 ? -21.359 -20.391 -29.094 1 83.75 469 LEU B N 1
ATOM 8979 C CA . LEU B 1 469 ? -21.172 -18.984 -29.453 1 83.75 469 LEU B CA 1
ATOM 8980 C C . LEU B 1 469 ? -19.922 -18.781 -30.281 1 83.75 469 LEU B C 1
ATOM 8982 O O . LEU B 1 469 ? -19.578 -17.656 -30.656 1 83.75 469 LEU B O 1
ATOM 8986 N N . LYS B 1 470 ? -19.219 -19.844 -30.609 1 76.75 470 LYS B N 1
ATOM 8987 C CA . LYS B 1 470 ? -18 -19.781 -31.422 1 76.75 470 LYS B CA 1
ATOM 8988 C C . LYS B 1 470 ? -18.312 -19.266 -32.812 1 76.75 470 LYS B C 1
ATOM 8990 O O . LYS B 1 470 ? -17.469 -18.641 -33.469 1 76.75 470 LYS B O 1
ATOM 8995 N N . ASN B 1 471 ? -19.609 -19.562 -33.281 1 80.19 471 ASN B N 1
ATOM 8996 C CA . ASN B 1 471 ? -20.016 -19.141 -34.625 1 80.19 471 ASN B CA 1
ATOM 8997 C C . ASN B 1 471 ? -20.109 -17.625 -34.719 1 80.19 471 ASN B C 1
ATOM 8999 O O . ASN B 1 471 ? -20.156 -17.062 -35.844 1 80.19 471 ASN B O 1
ATOM 9003 N N . TYR B 1 472 ? -20.094 -16.984 -33.656 1 84.81 472 TYR B N 1
ATOM 9004 C CA . TYR B 1 472 ? -20.234 -15.531 -33.625 1 84.81 472 TYR B CA 1
ATOM 9005 C C . TYR B 1 472 ? -18.906 -14.859 -33.312 1 84.81 472 TYR B C 1
ATOM 9007 O O . TYR B 1 472 ? -18.875 -13.734 -32.812 1 84.81 472 TYR B O 1
ATOM 9015 N N . LYS B 1 473 ? -17.844 -15.516 -33.656 1 79.75 473 LYS B N 1
ATOM 9016 C CA . LYS B 1 473 ? -16.484 -15.039 -33.375 1 79.75 473 LYS B CA 1
ATOM 9017 C C . LYS B 1 473 ? -16.188 -13.734 -34.094 1 79.75 473 LYS B C 1
ATOM 9019 O O . LYS B 1 473 ? -15.391 -12.922 -33.625 1 79.75 473 LYS B O 1
ATOM 9024 N N . ASN B 1 474 ? -16.953 -13.492 -35.25 1 82.81 474 ASN B N 1
ATOM 9025 C CA . ASN B 1 474 ? -16.734 -12.273 -36 1 82.81 474 ASN B CA 1
ATOM 9026 C C . ASN B 1 474 ? -17.219 -11.039 -35.25 1 82.81 474 ASN B C 1
ATOM 9028 O O . ASN B 1 474 ? -16.828 -9.914 -35.562 1 82.81 474 ASN B O 1
ATOM 9032 N N . TYR B 1 475 ? -17.984 -11.242 -34.219 1 86.62 475 TYR B N 1
ATOM 9033 C CA . TYR B 1 475 ? -18.531 -10.125 -33.469 1 86.62 475 TYR B CA 1
ATOM 9034 C C . TYR B 1 475 ? -17.781 -9.93 -32.156 1 86.62 475 TYR B C 1
ATOM 9036 O O . TYR B 1 475 ? -18.297 -9.336 -31.203 1 86.62 475 TYR B O 1
ATOM 9044 N N . ARG B 1 476 ? -16.578 -10.367 -32.125 1 88.31 476 ARG B N 1
ATOM 9045 C CA . ARG B 1 476 ? -15.766 -10.234 -30.922 1 88.31 476 ARG B CA 1
ATOM 9046 C C . ARG B 1 476 ? -15.516 -8.766 -30.594 1 88.31 476 ARG B C 1
ATOM 9048 O O . ARG B 1 476 ? -15.383 -8.406 -29.422 1 88.31 476 ARG B O 1
ATOM 9055 N N . TRP B 1 477 ? -15.445 -7.934 -31.641 1 87.75 477 TRP B N 1
ATOM 9056 C CA . TRP B 1 477 ? -15.203 -6.512 -31.422 1 87.75 477 TRP B CA 1
ATOM 9057 C C . TRP B 1 477 ? -16.328 -5.887 -30.594 1 87.75 477 TRP B C 1
ATOM 9059 O O . TRP B 1 477 ? -16.094 -4.969 -29.812 1 87.75 477 TRP B O 1
ATOM 9069 N N . ALA B 1 478 ? -17.516 -6.371 -30.734 1 90.94 478 ALA B N 1
ATOM 9070 C CA . ALA B 1 478 ? -18.641 -5.875 -29.953 1 90.94 478 ALA B CA 1
ATOM 9071 C C . ALA B 1 478 ? -18.484 -6.191 -28.469 1 90.94 478 ALA B C 1
ATOM 9073 O O . ALA B 1 478 ? -18.875 -5.398 -27.609 1 90.94 478 ALA B O 1
ATOM 9074 N N . PHE B 1 479 ? -17.875 -7.305 -28.219 1 92.38 479 PHE B N 1
ATOM 9075 C CA . PHE B 1 479 ? -17.609 -7.699 -26.844 1 92.38 479 PHE B CA 1
ATOM 9076 C C . PHE B 1 479 ? -16.547 -6.797 -26.219 1 92.38 479 PHE B C 1
ATOM 9078 O O . PHE B 1 479 ? -16.641 -6.445 -25.031 1 92.38 479 PHE B O 1
ATOM 9085 N N . TRP B 1 480 ? -15.617 -6.352 -27.016 1 92.12 480 TRP B N 1
ATOM 9086 C CA . TRP B 1 480 ? -14.562 -5.48 -26.516 1 92.12 480 TRP B CA 1
ATOM 9087 C C . TRP B 1 480 ? -15.109 -4.098 -26.172 1 92.12 480 TRP B C 1
ATOM 9089 O O . TRP B 1 480 ? -14.516 -3.361 -25.391 1 92.12 480 TRP B O 1
ATOM 9099 N N . LEU B 1 481 ? -16.219 -3.783 -26.672 1 94.88 481 LEU B N 1
ATOM 9100 C CA . LEU B 1 481 ? -16.828 -2.477 -26.453 1 94.88 481 LEU B CA 1
ATOM 9101 C C . LEU B 1 481 ? -17.594 -2.455 -25.125 1 94.88 481 LEU B C 1
ATOM 9103 O O . LEU B 1 481 ? -17.984 -1.387 -24.656 1 94.88 481 LEU B O 1
ATOM 9107 N N . LEU B 1 482 ? -17.719 -3.584 -24.484 1 95.94 482 LEU B N 1
ATOM 9108 C CA . LEU B 1 482 ? -18.484 -3.645 -23.234 1 95.94 482 LEU B CA 1
ATOM 9109 C C . LEU B 1 482 ? -17.828 -2.787 -22.156 1 95.94 482 LEU B C 1
ATOM 9111 O O . LEU B 1 482 ? -18.516 -2.047 -21.453 1 95.94 482 LEU B O 1
ATOM 9115 N N . PHE B 1 483 ? -16.547 -2.857 -22.125 1 94.62 483 PHE B N 1
ATOM 9116 C CA . PHE B 1 483 ? -15.844 -2.109 -21.078 1 94.62 483 PHE B CA 1
ATOM 9117 C C . PHE B 1 483 ? -15.953 -0.609 -21.328 1 94.62 483 PHE B C 1
ATOM 9119 O O . PHE B 1 483 ? -16.391 0.14 -20.453 1 94.62 483 PHE B O 1
ATOM 9126 N N . PRO B 1 484 ? -15.648 -0.106 -22.531 1 95.56 484 PRO B N 1
ATOM 9127 C CA . PRO B 1 484 ? -15.82 1.325 -22.797 1 95.56 484 PRO B CA 1
ATOM 9128 C C . PRO B 1 484 ? -17.266 1.78 -22.625 1 95.56 484 PRO B C 1
ATOM 9130 O O . PRO B 1 484 ? -17.516 2.912 -22.203 1 95.56 484 PRO B O 1
ATOM 9133 N N . MET B 1 485 ? -18.156 0.941 -22.922 1 97 485 MET B N 1
ATOM 9134 C CA . MET B 1 485 ? -19.562 1.29 -22.734 1 97 485 MET B CA 1
ATOM 9135 C C . MET B 1 485 ? -19.891 1.412 -21.25 1 97 485 MET B C 1
ATOM 9137 O O . MET B 1 485 ? -20.656 2.295 -20.859 1 97 485 MET B O 1
ATOM 9141 N N . GLY B 1 486 ? -19.375 0.427 -20.453 1 96.31 486 GLY B N 1
ATOM 9142 C CA . GLY B 1 486 ? -19.547 0.551 -19.016 1 96.31 486 GLY B CA 1
ATOM 9143 C C . GLY B 1 486 ? -19 1.851 -18.469 1 96.31 486 GLY B C 1
ATOM 9144 O O . GLY B 1 486 ? -19.656 2.512 -17.656 1 96.31 486 GLY B O 1
ATOM 9145 N N . VAL B 1 487 ? -17.844 2.271 -18.953 1 95.94 487 VAL B N 1
ATOM 9146 C CA . VAL B 1 487 ? -17.219 3.521 -18.516 1 95.94 487 VAL B CA 1
ATOM 9147 C C . VAL B 1 487 ? -18.078 4.703 -18.969 1 95.94 487 VAL B C 1
ATOM 9149 O O . VAL B 1 487 ? -18.25 5.664 -18.219 1 95.94 487 VAL B O 1
ATOM 9152 N N . ALA B 1 488 ? -18.594 4.574 -20.156 1 96.25 488 ALA B N 1
ATOM 9153 C CA . ALA B 1 488 ? -19.438 5.645 -20.688 1 96.25 488 ALA B CA 1
ATOM 9154 C C . ALA B 1 488 ? -20.688 5.824 -19.828 1 96.25 488 ALA B C 1
ATOM 9156 O O . ALA B 1 488 ? -21.125 6.953 -19.594 1 96.25 488 ALA B O 1
ATOM 9157 N N . VAL B 1 489 ? -21.234 4.727 -19.406 1 96.5 489 VAL B N 1
ATOM 9158 C CA . VAL B 1 489 ? -22.422 4.809 -18.562 1 96.5 489 VAL B CA 1
ATOM 9159 C C . VAL B 1 489 ? -22.062 5.516 -17.25 1 96.5 489 VAL B C 1
ATOM 9161 O O . VAL B 1 489 ? -22.812 6.383 -16.797 1 96.5 489 VAL B O 1
ATOM 9164 N N . ILE B 1 490 ? -20.969 5.188 -16.656 1 96.19 490 ILE B N 1
ATOM 9165 C CA . ILE B 1 490 ? -20.531 5.82 -15.422 1 96.19 490 ILE B CA 1
ATOM 9166 C C . ILE B 1 490 ? -20.312 7.312 -15.664 1 96.19 490 ILE B C 1
ATOM 9168 O O . ILE B 1 490 ? -20.766 8.148 -14.867 1 96.19 490 ILE B O 1
ATOM 9172 N N . LEU B 1 491 ? -19.703 7.66 -16.781 1 94.94 491 LEU B N 1
ATOM 9173 C CA . LEU B 1 491 ? -19.375 9.047 -17.094 1 94.94 491 LEU B CA 1
ATOM 9174 C C . LEU B 1 491 ? -20.641 9.844 -17.422 1 94.94 491 LEU B C 1
ATOM 9176 O O . LEU B 1 491 ? -20.656 11.07 -17.281 1 94.94 491 LEU B O 1
ATOM 9180 N N . SER B 1 492 ? -21.672 9.172 -17.828 1 94.12 492 SER B N 1
ATOM 9181 C CA . SER B 1 492 ? -22.906 9.867 -18.203 1 94.12 492 SER B CA 1
ATOM 9182 C C . SER B 1 492 ? -23.531 10.555 -17 1 94.12 492 SER B C 1
ATOM 9184 O O . SER B 1 492 ? -24.25 11.539 -17.141 1 94.12 492 SER B O 1
ATOM 9186 N N . GLY B 1 493 ? -23.266 10.062 -15.805 1 93.44 493 GLY B N 1
ATOM 9187 C CA . GLY B 1 493 ? -23.75 10.719 -14.609 1 93.44 493 GLY B CA 1
ATOM 9188 C C . GLY B 1 493 ? -23.188 12.117 -14.422 1 93.44 493 GLY B C 1
ATOM 9189 O O . GLY B 1 493 ? -23.719 12.906 -13.633 1 93.44 493 GLY B O 1
ATOM 9190 N N . GLY B 1 494 ? -22.156 12.469 -15.195 1 92.31 494 GLY B N 1
ATOM 9191 C CA . GLY B 1 494 ? -21.547 13.781 -15.117 1 92.31 494 GLY B CA 1
ATOM 9192 C C . GLY B 1 494 ? -22.484 14.898 -15.547 1 92.31 494 GLY B C 1
ATOM 9193 O O . GLY B 1 494 ? -22.25 16.062 -15.219 1 92.31 494 GLY B O 1
ATOM 9194 N N . ILE B 1 495 ? -23.594 14.539 -16.188 1 91.88 495 ILE B N 1
ATOM 9195 C CA . ILE B 1 495 ? -24.531 15.531 -16.703 1 91.88 495 ILE B CA 1
ATOM 9196 C C . ILE B 1 495 ? -25.172 16.281 -15.539 1 91.88 495 ILE B C 1
ATOM 9198 O O . ILE B 1 495 ? -25.562 17.438 -15.688 1 91.88 495 ILE B O 1
ATOM 9202 N N . PHE B 1 496 ? -25.188 15.68 -14.391 1 92.62 496 PHE B N 1
ATOM 9203 C CA . PHE B 1 496 ? -25.844 16.281 -13.242 1 92.62 496 PHE B CA 1
ATOM 9204 C C . PHE B 1 496 ? -24.906 17.234 -12.516 1 92.62 496 PHE B C 1
ATOM 9206 O O . PHE B 1 496 ? -25.328 17.938 -11.594 1 92.62 496 PHE B O 1
ATOM 9213 N N . TYR B 1 497 ? -23.625 17.297 -12.922 1 91.81 497 TYR B N 1
ATOM 9214 C CA . TYR B 1 497 ? -22.641 18.172 -12.281 1 91.81 497 TYR B CA 1
ATOM 9215 C C . TYR B 1 497 ? -22.328 19.375 -13.164 1 91.81 497 TYR B C 1
ATOM 9217 O O . TYR B 1 497 ? -21.438 20.156 -12.859 1 91.81 497 TYR B O 1
ATOM 9225 N N . ILE B 1 498 ? -23.047 19.5 -14.266 1 88.38 498 ILE B N 1
ATOM 9226 C CA . ILE B 1 498 ? -22.812 20.625 -15.156 1 88.38 498 ILE B CA 1
ATOM 9227 C C . ILE B 1 498 ? -23.375 21.906 -14.531 1 88.38 498 ILE B C 1
ATOM 9229 O O . ILE B 1 498 ? -24.531 21.922 -14.07 1 88.38 498 ILE B O 1
ATOM 9233 N N . ASP B 1 499 ? -22.547 22.922 -14.562 1 85.94 499 ASP B N 1
ATOM 9234 C CA . ASP B 1 499 ? -22.875 24.172 -13.883 1 85.94 499 ASP B CA 1
ATOM 9235 C C . ASP B 1 499 ? -24.078 24.844 -14.539 1 85.94 499 ASP B C 1
ATOM 9237 O O . ASP B 1 499 ? -24.141 24.969 -15.766 1 85.94 499 ASP B O 1
ATOM 9241 N N . GLY B 1 500 ? -25.016 25.219 -13.75 1 79.56 500 GLY B N 1
ATOM 9242 C CA . GLY B 1 500 ? -26.094 26.094 -14.188 1 79.56 500 GLY B CA 1
ATOM 9243 C C . GLY B 1 500 ? -27.203 25.359 -14.914 1 79.56 500 GLY B C 1
ATOM 9244 O O . GLY B 1 500 ? -28.172 25.969 -15.367 1 79.56 500 GLY B O 1
ATOM 9245 N N . ILE B 1 501 ? -27.125 24.031 -15.07 1 80.25 501 ILE B N 1
ATOM 9246 C CA . ILE B 1 501 ? -28.125 23.312 -15.828 1 80.25 501 ILE B CA 1
ATOM 9247 C C . ILE B 1 501 ? -28.984 22.469 -14.883 1 80.25 501 ILE B C 1
ATOM 9249 O O . ILE B 1 501 ? -28.453 21.719 -14.062 1 80.25 501 ILE B O 1
ATOM 9253 N N . THR B 1 502 ? -30.219 22.75 -14.852 1 84.12 502 THR B N 1
ATOM 9254 C CA . THR B 1 502 ? -31.156 21.906 -14.148 1 84.12 502 THR B CA 1
ATOM 9255 C C . THR B 1 502 ? -31.953 21.047 -15.133 1 84.12 502 THR B C 1
ATOM 9257 O O . THR B 1 502 ? -32.656 21.578 -16.016 1 84.12 502 THR B O 1
ATOM 9260 N N . LEU B 1 503 ? -31.906 19.844 -15.008 1 89.44 503 LEU B N 1
ATOM 9261 C CA . LEU B 1 503 ? -32.562 18.922 -15.922 1 89.44 503 LEU B CA 1
ATOM 9262 C C . LEU B 1 503 ? -34.031 18.75 -15.539 1 89.44 503 LEU B C 1
ATOM 9264 O O . LEU B 1 503 ? -34.375 18.797 -14.352 1 89.44 503 LEU B O 1
ATOM 9268 N N . PRO B 1 504 ? -34.844 18.562 -16.547 1 92.56 504 PRO B N 1
ATOM 9269 C CA . PRO B 1 504 ? -36.25 18.344 -16.266 1 92.56 504 PRO B CA 1
ATOM 9270 C C . PRO B 1 504 ? -36.5 17.062 -15.445 1 92.56 504 PRO B C 1
ATOM 9272 O O . PRO B 1 504 ? -35.688 16.141 -15.477 1 92.56 504 PRO B O 1
ATOM 9275 N N . THR B 1 505 ? -37.562 17.047 -14.758 1 92.38 505 THR B N 1
ATOM 9276 C CA . THR B 1 505 ? -37.906 15.953 -13.867 1 92.38 505 THR B CA 1
ATOM 9277 C C . THR B 1 505 ? -38.031 14.648 -14.656 1 92.38 505 THR B C 1
ATOM 9279 O O . THR B 1 505 ? -37.719 13.578 -14.148 1 92.38 505 THR B O 1
ATOM 9282 N N . THR B 1 506 ? -38.5 14.734 -15.867 1 93.75 506 THR B N 1
ATOM 9283 C CA . THR B 1 506 ? -38.656 13.539 -16.688 1 93.75 506 THR B CA 1
ATOM 9284 C C . THR B 1 506 ? -37.312 12.875 -16.969 1 93.75 506 THR B C 1
ATOM 9286 O O . THR B 1 506 ? -37.219 11.648 -16.938 1 93.75 506 THR B O 1
ATOM 9289 N N . VAL B 1 507 ? -36.406 13.727 -17.25 1 93.75 507 VAL B N 1
ATOM 9290 C CA . VAL B 1 507 ? -35.062 13.203 -17.547 1 93.75 507 VAL B CA 1
ATOM 9291 C C . VAL B 1 507 ? -34.469 12.609 -16.266 1 93.75 507 VAL B C 1
ATOM 9293 O O . VAL B 1 507 ? -33.844 11.547 -16.312 1 93.75 507 VAL B O 1
ATOM 9296 N N . LYS B 1 508 ? -34.656 13.273 -15.172 1 94.69 508 LYS B N 1
ATOM 9297 C CA . LYS B 1 508 ? -34.156 12.781 -13.891 1 94.69 508 LYS B CA 1
ATOM 9298 C C . LYS B 1 508 ? -34.75 11.43 -13.547 1 94.69 508 LYS B C 1
ATOM 9300 O O . LYS B 1 508 ? -34.062 10.508 -13.125 1 94.69 508 LYS B O 1
ATOM 9305 N N . LEU B 1 509 ? -36.031 11.328 -13.773 1 95.94 509 LEU B N 1
ATOM 9306 C CA . LEU B 1 509 ? -36.75 10.094 -13.469 1 95.94 509 LEU B CA 1
ATOM 9307 C C . LEU B 1 509 ? -36.281 8.953 -14.375 1 95.94 509 LEU B C 1
ATOM 9309 O O . LEU B 1 509 ? -36.062 7.832 -13.914 1 95.94 509 LEU B O 1
ATOM 9313 N N . LEU B 1 510 ? -36.156 9.25 -15.617 1 96 510 LEU B N 1
ATOM 9314 C CA . LEU B 1 510 ? -35.719 8.25 -16.562 1 96 510 LEU B CA 1
ATOM 9315 C C . LEU B 1 510 ? -34.312 7.77 -16.219 1 96 510 LEU B C 1
ATOM 9317 O O . LEU B 1 510 ? -34.031 6.566 -16.234 1 96 510 LEU B O 1
ATOM 9321 N N . TYR B 1 511 ? -33.438 8.75 -15.953 1 96.25 511 TYR B N 1
ATOM 9322 C CA . TYR B 1 511 ? -32.062 8.391 -15.617 1 96.25 511 TYR B CA 1
ATOM 9323 C C . TYR B 1 511 ? -32.031 7.555 -14.344 1 96.25 511 TYR B C 1
ATOM 9325 O O . TYR B 1 511 ? -31.328 6.535 -14.289 1 96.25 511 TYR B O 1
ATOM 9333 N N . ALA B 1 512 ? -32.781 7.91 -13.328 1 96.62 512 ALA B N 1
ATOM 9334 C CA . ALA B 1 512 ? -32.781 7.207 -12.047 1 96.62 512 ALA B CA 1
ATOM 9335 C C . ALA B 1 512 ? -33.25 5.762 -12.219 1 96.62 512 ALA B C 1
ATOM 9337 O O . ALA B 1 512 ? -32.781 4.871 -11.5 1 96.62 512 ALA B O 1
ATOM 9338 N N . THR B 1 513 ? -34.062 5.527 -13.18 1 96.94 513 THR B N 1
ATOM 9339 C CA . THR B 1 513 ? -34.688 4.223 -13.352 1 96.94 513 THR B CA 1
ATOM 9340 C C . THR B 1 513 ? -33.812 3.312 -14.211 1 96.94 513 THR B C 1
ATOM 9342 O O . THR B 1 513 ? -33.812 2.096 -14.016 1 96.94 513 THR B O 1
ATOM 9345 N N . ILE B 1 514 ? -33 3.895 -15.086 1 96.31 514 ILE B N 1
ATOM 9346 C CA . ILE B 1 514 ? -32.438 3.016 -16.109 1 96.31 514 ILE B CA 1
ATOM 9347 C C . ILE B 1 514 ? -30.938 2.922 -15.961 1 96.31 514 ILE B C 1
ATOM 9349 O O . ILE B 1 514 ? -30.297 2.039 -16.531 1 96.31 514 ILE B O 1
ATOM 9353 N N . TYR B 1 515 ? -30.281 3.855 -15.289 1 95.5 515 TYR B N 1
ATOM 9354 C CA . TYR B 1 515 ? -28.812 3.867 -15.305 1 95.5 515 TYR B CA 1
ATOM 9355 C C . TYR B 1 515 ? -28.25 2.609 -14.656 1 95.5 515 TYR B C 1
ATOM 9357 O O . TYR B 1 515 ? -27.281 2.035 -15.148 1 95.5 515 TYR B O 1
ATOM 9365 N N . LYS B 1 516 ? -28.891 2.086 -13.562 1 96.69 516 LYS B N 1
ATOM 9366 C CA . LYS B 1 516 ? -28.422 0.868 -12.906 1 96.69 516 LYS B CA 1
ATOM 9367 C C . LYS B 1 516 ? -28.625 -0.349 -13.805 1 96.69 516 LYS B C 1
ATOM 9369 O O . LYS B 1 516 ? -27.672 -1.08 -14.086 1 96.69 516 LYS B O 1
ATOM 9374 N N . PRO B 1 517 ? -29.828 -0.527 -14.312 1 97.5 517 PRO B N 1
ATOM 9375 C CA . PRO B 1 517 ? -30.062 -1.699 -15.156 1 97.5 517 PRO B CA 1
ATOM 9376 C C . PRO B 1 517 ? -29.188 -1.699 -16.422 1 97.5 517 PRO B C 1
ATOM 9378 O O . PRO B 1 517 ? -28.719 -2.754 -16.844 1 97.5 517 PRO B O 1
ATOM 9381 N N . ILE B 1 518 ? -28.984 -0.578 -17 1 97.69 518 ILE B N 1
ATOM 9382 C CA . ILE B 1 518 ? -28.188 -0.512 -18.219 1 97.69 518 ILE B CA 1
ATOM 9383 C C . ILE B 1 518 ? -26.75 -0.964 -17.938 1 97.69 518 ILE B C 1
ATOM 9385 O O . ILE B 1 518 ? -26.188 -1.774 -18.672 1 97.69 518 ILE B O 1
ATOM 9389 N N . PHE B 1 519 ? -26.188 -0.455 -16.906 1 97.88 519 PHE B N 1
ATOM 9390 C CA . PHE B 1 519 ? -24.828 -0.845 -16.531 1 97.88 519 PHE B CA 1
ATOM 9391 C C . PHE B 1 519 ? -24.766 -2.336 -16.234 1 97.88 519 PHE B C 1
ATOM 9393 O O . PHE B 1 519 ? -23.828 -3.021 -16.656 1 97.88 519 PHE B O 1
ATOM 9400 N N . GLN B 1 520 ? -25.734 -2.838 -15.531 1 98.25 520 GLN B N 1
ATOM 9401 C CA . GLN B 1 520 ? -25.688 -4.227 -15.078 1 98.25 520 GLN B CA 1
ATOM 9402 C C . GLN B 1 520 ? -26 -5.188 -16.219 1 98.25 520 GLN B C 1
ATOM 9404 O O . GLN B 1 520 ? -25.562 -6.344 -16.203 1 98.25 520 GLN B O 1
ATOM 9409 N N . ILE B 1 521 ? -26.75 -4.746 -17.234 1 98.19 521 ILE B N 1
ATOM 9410 C CA . ILE B 1 521 ? -26.922 -5.551 -18.438 1 98.19 521 ILE B CA 1
ATOM 9411 C C . ILE B 1 521 ? -25.562 -5.789 -19.094 1 98.19 521 ILE B C 1
ATOM 9413 O O . ILE B 1 521 ? -25.281 -6.891 -19.562 1 98.19 521 ILE B O 1
ATOM 9417 N N . LEU B 1 522 ? -24.766 -4.785 -19.062 1 98.06 522 LEU B N 1
ATOM 9418 C CA . LEU B 1 522 ? -23.422 -4.918 -19.625 1 98.06 522 LEU B CA 1
ATOM 9419 C C . LEU B 1 522 ? -22.594 -5.91 -18.812 1 98.06 522 LEU B C 1
ATOM 9421 O O . LEU B 1 522 ? -21.844 -6.711 -19.375 1 98.06 522 LEU B O 1
ATOM 9425 N N . VAL B 1 523 ? -22.75 -5.895 -17.5 1 98 523 VAL B N 1
ATOM 9426 C CA . VAL B 1 523 ? -22.016 -6.801 -16.625 1 98 523 VAL B CA 1
ATOM 9427 C C . VAL B 1 523 ? -22.469 -8.242 -16.875 1 98 523 VAL B C 1
ATOM 9429 O O . VAL B 1 523 ? -21.641 -9.148 -16.969 1 98 523 VAL B O 1
ATOM 9432 N N . VAL B 1 524 ? -23.766 -8.453 -17 1 98.25 524 VAL B N 1
ATOM 9433 C CA . VAL B 1 524 ? -24.312 -9.781 -17.25 1 98.25 524 VAL B CA 1
ATOM 9434 C C . VAL B 1 524 ? -23.812 -10.305 -18.594 1 98.25 524 VAL B C 1
ATOM 9436 O O . VAL B 1 524 ? -23.406 -11.461 -18.719 1 98.25 524 VAL B O 1
ATOM 9439 N N . ALA B 1 525 ? -23.859 -9.422 -19.594 1 97 525 ALA B N 1
ATOM 9440 C CA . ALA B 1 525 ? -23.359 -9.797 -20.906 1 97 525 ALA B CA 1
ATOM 9441 C C . ALA B 1 525 ? -21.875 -10.18 -20.828 1 97 525 ALA B C 1
ATOM 9443 O O . ALA B 1 525 ? -21.453 -11.125 -21.5 1 97 525 ALA B O 1
ATOM 9444 N N . PHE B 1 526 ? -21.188 -9.453 -20.047 1 96.88 526 PHE B N 1
ATOM 9445 C CA . PHE B 1 526 ? -19.766 -9.727 -19.859 1 96.88 526 PHE B CA 1
ATOM 9446 C C . PHE B 1 526 ? -19.562 -11.102 -19.234 1 96.88 526 PHE B C 1
ATOM 9448 O O . PHE B 1 526 ? -18.734 -11.883 -19.703 1 96.88 526 PHE B O 1
ATOM 9455 N N . ILE B 1 527 ? -20.312 -11.469 -18.234 1 97.44 527 ILE B N 1
ATOM 9456 C CA . ILE B 1 527 ? -20.203 -12.742 -17.531 1 97.44 527 ILE B CA 1
ATOM 9457 C C . ILE B 1 527 ? -20.531 -13.883 -18.5 1 97.44 527 ILE B C 1
ATOM 9459 O O . ILE B 1 527 ? -19.75 -14.844 -18.625 1 97.44 527 ILE B O 1
ATOM 9463 N N . ILE B 1 528 ? -21.594 -13.734 -19.219 1 95.56 528 ILE B N 1
ATOM 9464 C CA . ILE B 1 528 ? -22.031 -14.781 -20.141 1 95.56 528 ILE B CA 1
ATOM 9465 C C . ILE B 1 528 ? -21 -14.961 -21.25 1 95.56 528 ILE B C 1
ATOM 9467 O O . ILE B 1 528 ? -20.625 -16.094 -21.578 1 95.56 528 ILE B O 1
ATOM 9471 N N . GLY B 1 529 ? -20.516 -13.828 -21.766 1 93.62 529 GLY B N 1
ATOM 9472 C CA . GLY B 1 529 ? -19.5 -13.906 -22.797 1 93.62 529 GLY B CA 1
ATOM 9473 C C . GLY B 1 529 ? -18.25 -14.625 -22.344 1 93.62 529 GLY B C 1
ATOM 9474 O O . GLY B 1 529 ? -17.641 -15.375 -23.109 1 93.62 529 GLY B O 1
ATOM 9475 N N . CYS B 1 530 ? -17.844 -14.469 -21.156 1 93.56 530 CYS B N 1
ATOM 9476 C CA . CYS B 1 530 ? -16.656 -15.125 -20.609 1 93.56 530 CYS B CA 1
ATOM 9477 C C . CYS B 1 530 ? -16.906 -16.609 -20.391 1 93.56 530 CYS B C 1
ATOM 9479 O O . CYS B 1 530 ? -16.031 -17.438 -20.672 1 93.56 530 CYS B O 1
ATOM 9481 N N . ILE B 1 531 ? -18.062 -16.969 -19.891 1 93.56 531 ILE B N 1
ATOM 9482 C CA . ILE B 1 531 ? -18.391 -18.359 -19.594 1 93.56 531 ILE B CA 1
ATOM 9483 C C . ILE B 1 531 ? -18.375 -19.172 -20.891 1 93.56 531 ILE B C 1
ATOM 9485 O O . ILE B 1 531 ? -17.891 -20.297 -20.906 1 93.56 531 ILE B O 1
ATOM 9489 N N . PHE B 1 532 ? -18.828 -18.547 -21.953 1 92.38 532 PHE B N 1
ATOM 9490 C CA . PHE B 1 532 ? -18.922 -19.266 -23.234 1 92.38 532 PHE B CA 1
ATOM 9491 C C . PHE B 1 532 ? -17.688 -19.031 -24.078 1 92.38 532 PHE B C 1
ATOM 9493 O O . PHE B 1 532 ? -17.672 -19.328 -25.266 1 92.38 532 PHE B O 1
ATOM 9500 N N . LYS B 1 533 ? -16.625 -18.391 -23.516 1 89.5 533 LYS B N 1
ATOM 9501 C CA . LYS B 1 533 ? -15.32 -18.203 -24.156 1 89.5 533 LYS B CA 1
ATOM 9502 C C . LYS B 1 533 ? -15.453 -17.453 -25.469 1 89.5 533 LYS B C 1
ATOM 9504 O O . LYS B 1 533 ? -14.906 -17.875 -26.5 1 89.5 533 LYS B O 1
ATOM 9509 N N . PHE B 1 534 ? -16.25 -16.453 -25.422 1 89.12 534 PHE B N 1
ATOM 9510 C CA . PHE B 1 534 ? -16.531 -15.656 -26.609 1 89.12 534 PHE B CA 1
ATOM 9511 C C . PHE B 1 534 ? -15.266 -14.953 -27.094 1 89.12 534 PHE B C 1
ATOM 9513 O O . PHE B 1 534 ? -15.07 -14.781 -28.312 1 89.12 534 PHE B O 1
ATOM 9520 N N . GLU B 1 535 ? -14.5 -14.461 -26.219 1 86.06 535 GLU B N 1
ATOM 9521 C CA . GLU B 1 535 ? -13.25 -13.773 -26.531 1 86.06 535 GLU B CA 1
ATOM 9522 C C . GLU B 1 535 ? -12.156 -14.117 -25.531 1 86.06 535 GLU B C 1
ATOM 9524 O O . GLU B 1 535 ? -12.445 -14.625 -24.438 1 86.06 535 GLU B O 1
ATOM 9529 N N . THR B 1 536 ? -10.875 -13.828 -25.875 1 82.75 536 THR B N 1
ATOM 9530 C CA . THR B 1 536 ? -9.766 -14.359 -25.094 1 82.75 536 THR B CA 1
ATOM 9531 C C . THR B 1 536 ? -9.109 -13.25 -24.266 1 82.75 536 THR B C 1
ATOM 9533 O O . THR B 1 536 ? -8.492 -13.523 -23.234 1 82.75 536 THR B O 1
ATOM 9536 N N . VAL B 1 537 ? -9.234 -12.047 -24.578 1 83.81 537 VAL B N 1
ATOM 9537 C CA . VAL B 1 537 ? -8.5 -10.977 -23.906 1 83.81 537 VAL B CA 1
ATOM 9538 C C . VAL B 1 537 ? -9.102 -10.719 -22.531 1 83.81 537 VAL B C 1
ATOM 9540 O O . VAL B 1 537 ? -8.438 -10.906 -21.516 1 83.81 537 VAL B O 1
ATOM 9543 N N . TYR B 1 538 ? -10.359 -10.352 -22.469 1 90.12 538 TYR B N 1
ATOM 9544 C CA . TYR B 1 538 ? -11.008 -10.094 -21.188 1 90.12 538 TYR B CA 1
ATOM 9545 C C . TYR B 1 538 ? -11.062 -11.359 -20.328 1 90.12 538 TYR B C 1
ATOM 9547 O O . TYR B 1 538 ? -10.844 -11.305 -19.125 1 90.12 538 TYR B O 1
ATOM 9555 N N . ARG B 1 539 ? -11.344 -12.398 -21.016 1 90.62 539 ARG B N 1
ATOM 9556 C CA . ARG B 1 539 ? -11.422 -13.672 -20.312 1 90.62 539 ARG B CA 1
ATOM 9557 C C . ARG B 1 539 ? -10.086 -14.023 -19.656 1 90.62 539 ARG B C 1
ATOM 9559 O O . ARG B 1 539 ? -10.047 -14.461 -18.5 1 90.62 539 ARG B O 1
ATOM 9566 N N . GLY B 1 540 ? -9.039 -13.797 -20.453 1 86.44 540 GLY B N 1
ATOM 9567 C CA . GLY B 1 540 ? -7.715 -14.078 -19.922 1 86.44 540 GLY B CA 1
ATOM 9568 C C . GLY B 1 540 ? -7.379 -13.266 -18.688 1 86.44 540 GLY B C 1
ATOM 9569 O O . GLY B 1 540 ? -6.691 -13.742 -17.797 1 86.44 540 GLY B O 1
ATOM 9570 N N . ILE B 1 541 ? -7.891 -12.156 -18.594 1 88.19 541 ILE B N 1
ATOM 9571 C CA . ILE B 1 541 ? -7.613 -11.266 -17.484 1 88.19 541 ILE B CA 1
ATOM 9572 C C . ILE B 1 541 ? -8.422 -11.695 -16.266 1 88.19 541 ILE B C 1
ATOM 9574 O O . ILE B 1 541 ? -7.871 -11.906 -15.18 1 88.19 541 ILE B O 1
ATOM 9578 N N . VAL B 1 542 ? -9.648 -11.891 -16.359 1 93.06 542 VAL B N 1
ATOM 9579 C CA . VAL B 1 542 ? -10.539 -12.125 -15.219 1 93.06 542 VAL B CA 1
ATOM 9580 C C . VAL B 1 542 ? -10.359 -13.547 -14.703 1 93.06 542 VAL B C 1
ATOM 9582 O O . VAL B 1 542 ? -10.594 -13.82 -13.523 1 93.06 542 VAL B O 1
ATOM 9585 N N . GLU B 1 543 ? -9.945 -14.477 -15.586 1 91.38 543 GLU B N 1
ATOM 9586 C CA . GLU B 1 543 ? -9.789 -15.875 -15.172 1 91.38 543 GLU B CA 1
ATOM 9587 C C . GLU B 1 543 ? -8.367 -16.156 -14.695 1 91.38 543 GLU B C 1
ATOM 9589 O O . GLU B 1 543 ? -8.008 -17.297 -14.438 1 91.38 543 GLU B O 1
ATOM 9594 N N . TRP B 1 544 ? -7.625 -15.109 -14.578 1 87.25 544 TRP B N 1
ATOM 9595 C CA . TRP B 1 544 ? -6.25 -15.281 -14.117 1 87.25 544 TRP B CA 1
ATOM 9596 C C . TRP B 1 544 ? -6.219 -15.984 -12.766 1 87.25 544 TRP B C 1
ATOM 9598 O O . TRP B 1 544 ? -6.953 -15.609 -11.844 1 87.25 544 TRP B O 1
ATOM 9608 N N . ARG B 1 545 ? -5.348 -16.906 -12.641 1 85.19 545 ARG B N 1
ATOM 9609 C CA . ARG B 1 545 ? -5.262 -17.75 -11.453 1 85.19 545 ARG B CA 1
ATOM 9610 C C . ARG B 1 545 ? -4.828 -16.938 -10.234 1 85.19 545 ARG B C 1
ATOM 9612 O O . ARG B 1 545 ? -5.145 -17.297 -9.102 1 85.19 545 ARG B O 1
ATOM 9619 N N . GLY B 1 546 ? -4.164 -15.859 -10.477 1 83.44 546 GLY B N 1
ATOM 9620 C CA . GLY B 1 546 ? -3.699 -15.016 -9.391 1 83.44 546 GLY B CA 1
ATOM 9621 C C . GLY B 1 546 ? -4.828 -14.367 -8.617 1 83.44 546 GLY B C 1
ATOM 9622 O O . GLY B 1 546 ? -4.652 -13.984 -7.457 1 83.44 546 GLY B O 1
ATOM 9623 N N . PHE B 1 547 ? -6.016 -14.367 -9.195 1 90.62 547 PHE B N 1
ATOM 9624 C CA . PHE B 1 547 ? -7.148 -13.727 -8.539 1 90.62 547 PHE B CA 1
ATOM 9625 C C . PHE B 1 547 ? -7.914 -14.727 -7.68 1 90.62 547 PHE B C 1
ATOM 9627 O O . PHE B 1 547 ? -8.836 -14.352 -6.949 1 90.62 547 PHE B O 1
ATOM 9634 N N . THR B 1 548 ? -7.551 -16 -7.699 1 90.62 548 THR B N 1
ATOM 9635 C CA . THR B 1 548 ? -8.32 -17.016 -7.004 1 90.62 548 THR B CA 1
ATOM 9636 C C . THR B 1 548 ? -8.328 -16.766 -5.5 1 90.62 548 THR B C 1
ATOM 9638 O O . THR B 1 548 ? -9.398 -16.688 -4.883 1 90.62 548 THR B O 1
ATOM 9641 N N . TRP B 1 549 ? -7.145 -16.547 -4.953 1 91.88 549 TRP B N 1
ATOM 9642 C CA . TRP B 1 549 ? -7.113 -16.344 -3.51 1 91.88 549 TRP B CA 1
ATOM 9643 C C . TRP B 1 549 ? -7.723 -14.992 -3.143 1 91.88 549 TRP B C 1
ATOM 9645 O O . TRP B 1 549 ? -8.391 -14.859 -2.111 1 91.88 549 TRP B O 1
ATOM 9655 N N . CYS B 1 550 ? -7.59 -13.969 -3.979 1 94.06 550 CYS B N 1
ATOM 9656 C CA . CYS B 1 550 ? -8.172 -12.664 -3.709 1 94.06 550 CYS B CA 1
ATOM 9657 C C . CYS B 1 550 ? -9.695 -12.719 -3.77 1 94.06 550 CYS B C 1
ATOM 9659 O O . CYS B 1 550 ? -10.375 -12.031 -3.002 1 94.06 550 CYS B O 1
ATOM 9661 N N . GLY B 1 551 ? -10.156 -13.523 -4.703 1 95 551 GLY B N 1
ATOM 9662 C CA . GLY B 1 551 ? -11.594 -13.688 -4.801 1 95 551 GLY B CA 1
ATOM 9663 C C . GLY B 1 551 ? -12.203 -14.375 -3.592 1 95 551 GLY B C 1
ATOM 9664 O O . GLY B 1 551 ? -13.281 -14 -3.137 1 95 551 GLY B O 1
ATOM 9665 N N . ARG B 1 552 ? -11.453 -15.25 -3.031 1 94.88 552 ARG B N 1
ATOM 9666 C CA . ARG B 1 552 ? -11.938 -16.016 -1.891 1 94.88 552 ARG B CA 1
ATOM 9667 C C . ARG B 1 552 ? -12 -15.156 -0.634 1 94.88 552 ARG B C 1
ATOM 9669 O O . ARG B 1 552 ? -12.867 -15.352 0.22 1 94.88 552 ARG B O 1
ATOM 9676 N N . VAL B 1 553 ? -11.102 -14.18 -0.599 1 97.12 553 VAL B N 1
ATOM 9677 C CA . VAL B 1 553 ? -11.047 -13.391 0.628 1 97.12 553 VAL B CA 1
ATOM 9678 C C . VAL B 1 553 ? -11.766 -12.062 0.422 1 97.12 553 VAL B C 1
ATOM 9680 O O . VAL B 1 553 ? -11.688 -11.164 1.268 1 97.12 553 VAL B O 1
ATOM 9683 N N . SER B 1 554 ? -12.469 -11.914 -0.646 1 96.38 554 SER B N 1
ATOM 9684 C CA . SER B 1 554 ? -13.117 -10.656 -0.983 1 96.38 554 SER B CA 1
ATOM 9685 C C . SER B 1 554 ? -14.133 -10.258 0.077 1 96.38 554 SER B C 1
ATOM 9687 O O . SER B 1 554 ? -14.289 -9.07 0.379 1 96.38 554 SER B O 1
ATOM 9689 N N . TYR B 1 555 ? -14.805 -11.25 0.686 1 96.44 555 TYR B N 1
ATOM 9690 C CA . TYR B 1 555 ? -15.812 -10.953 1.703 1 96.44 555 TYR B CA 1
ATOM 9691 C C . TYR B 1 555 ? -15.172 -10.32 2.932 1 96.44 555 TYR B C 1
ATOM 9693 O O . TYR B 1 555 ? -15.656 -9.297 3.436 1 96.44 555 TYR B O 1
ATOM 9701 N N . ILE B 1 556 ? -14.078 -10.852 3.398 1 97.75 556 ILE B N 1
ATOM 9702 C CA . ILE B 1 556 ? -13.406 -10.305 4.574 1 97.75 556 ILE B CA 1
ATOM 9703 C C . ILE B 1 556 ? -12.773 -8.961 4.223 1 97.75 556 ILE B C 1
ATOM 9705 O O . ILE B 1 556 ? -12.734 -8.047 5.055 1 97.75 556 ILE B O 1
ATOM 9709 N N . THR B 1 557 ? -12.234 -8.859 3.016 1 97.25 557 THR B N 1
ATOM 9710 C CA . THR B 1 557 ? -11.625 -7.605 2.582 1 97.25 557 THR B CA 1
ATOM 9711 C C . THR B 1 557 ? -12.648 -6.469 2.609 1 97.25 557 THR B C 1
ATOM 9713 O O . THR B 1 557 ? -12.289 -5.316 2.859 1 97.25 557 THR B O 1
ATOM 9716 N N . PHE B 1 558 ? -13.891 -6.812 2.385 1 95.31 558 PHE B N 1
ATOM 9717 C CA . PHE B 1 558 ? -15.008 -5.879 2.457 1 95.31 558 PHE B CA 1
ATOM 9718 C C . PHE B 1 558 ? -15.055 -5.199 3.82 1 95.31 558 PHE B C 1
ATOM 9720 O O . PHE B 1 558 ? -15.375 -4.012 3.916 1 95.31 558 PHE B O 1
ATOM 9727 N N . PHE B 1 559 ? -14.633 -5.855 4.84 1 95.5 559 PHE B N 1
ATOM 9728 C CA . PHE B 1 559 ? -14.68 -5.312 6.191 1 95.5 559 PHE B CA 1
ATOM 9729 C C . PHE B 1 559 ? -13.336 -4.695 6.566 1 95.5 559 PHE B C 1
ATOM 9731 O O . PHE B 1 559 ? -13.289 -3.617 7.168 1 95.5 559 PHE B O 1
ATOM 9738 N N . THR B 1 560 ? -12.266 -5.277 6.176 1 96.38 560 THR B N 1
ATOM 9739 C CA . THR B 1 560 ? -10.953 -4.875 6.66 1 96.38 560 THR B CA 1
ATOM 9740 C C . THR B 1 560 ? -10.531 -3.545 6.043 1 96.38 560 THR B C 1
ATOM 9742 O O . THR B 1 560 ? -9.836 -2.752 6.676 1 96.38 560 THR B O 1
ATOM 9745 N N . HIS B 1 561 ? -10.969 -3.258 4.832 1 96.25 561 HIS B N 1
ATOM 9746 C CA . HIS B 1 561 ? -10.5 -2.031 4.199 1 96.25 561 HIS B CA 1
ATOM 9747 C C . HIS B 1 561 ? -11.016 -0.799 4.938 1 96.25 561 HIS B C 1
ATOM 9749 O O . HIS B 1 561 ? -10.289 0.186 5.09 1 96.25 561 HIS B O 1
ATOM 9755 N N . THR B 1 562 ? -12.211 -0.831 5.438 1 93.38 562 THR B N 1
ATOM 9756 C CA . THR B 1 562 ? -12.758 0.33 6.133 1 93.38 562 THR B CA 1
ATOM 9757 C C . THR B 1 562 ? -12.109 0.493 7.504 1 93.38 562 THR B C 1
ATOM 9759 O O . THR B 1 562 ? -11.977 1.611 8.008 1 93.38 562 THR B O 1
ATOM 9762 N N . LEU B 1 563 ? -11.719 -0.606 8.086 1 93.94 563 LEU B N 1
ATOM 9763 C CA . LEU B 1 563 ? -11.023 -0.531 9.367 1 93.94 563 LEU B CA 1
ATOM 9764 C C . LEU B 1 563 ? -9.703 0.219 9.227 1 93.94 563 LEU B C 1
ATOM 9766 O O . LEU B 1 563 ? -9.375 1.075 10.047 1 93.94 563 LEU B O 1
ATOM 9770 N N . ILE B 1 564 ? -9.023 -0.112 8.18 1 94.25 564 ILE B N 1
ATOM 9771 C CA . ILE B 1 564 ? -7.742 0.531 7.914 1 94.25 564 ILE B CA 1
ATOM 9772 C C . ILE B 1 564 ? -7.961 2.012 7.613 1 94.25 564 ILE B C 1
ATOM 9774 O O . ILE B 1 564 ? -7.223 2.867 8.109 1 94.25 564 ILE B O 1
ATOM 9778 N N . GLN B 1 565 ? -8.992 2.287 6.93 1 93.75 565 GLN B N 1
ATOM 9779 C CA . GLN B 1 565 ? -9.258 3.66 6.516 1 93.75 565 GLN B CA 1
ATOM 9780 C C . GLN B 1 565 ? -9.789 4.492 7.676 1 93.75 565 GLN B C 1
ATOM 9782 O O . GLN B 1 565 ? -9.516 5.691 7.77 1 93.75 565 GLN B O 1
ATOM 9787 N N . ARG B 1 566 ? -10.516 3.904 8.586 1 91.94 566 ARG B N 1
ATOM 9788 C CA . ARG B 1 566 ? -10.977 4.609 9.773 1 91.94 566 ARG B CA 1
ATOM 9789 C C . ARG B 1 566 ? -9.805 4.992 10.672 1 91.94 566 ARG B C 1
ATOM 9791 O O . ARG B 1 566 ? -9.805 6.062 11.289 1 91.94 566 ARG B O 1
ATOM 9798 N N . ALA B 1 567 ? -8.891 4.102 10.75 1 93.62 567 ALA B N 1
ATOM 9799 C CA . ALA B 1 567 ? -7.691 4.41 11.516 1 93.62 567 ALA B CA 1
ATOM 9800 C C . ALA B 1 567 ? -6.938 5.59 10.906 1 93.62 567 ALA B C 1
ATOM 9802 O O . ALA B 1 567 ? -6.391 6.426 11.633 1 93.62 567 ALA B O 1
ATOM 9803 N N . TYR B 1 568 ? -6.922 5.648 9.602 1 93.44 568 TYR B N 1
ATOM 9804 C CA . TYR B 1 568 ? -6.305 6.762 8.898 1 93.44 568 TYR B CA 1
ATOM 9805 C C . TYR B 1 568 ? -6.895 8.094 9.352 1 93.44 568 TYR B C 1
ATOM 9807 O O . TYR B 1 568 ? -6.164 9.047 9.625 1 93.44 568 TYR B O 1
ATOM 9815 N N . LEU B 1 569 ? -8.156 8.086 9.492 1 93.69 569 LEU B N 1
ATOM 9816 C CA . LEU B 1 569 ? -8.875 9.297 9.859 1 93.69 569 LEU B CA 1
ATOM 9817 C C . LEU B 1 569 ? -8.75 9.57 11.359 1 93.69 569 LEU B C 1
ATOM 9819 O O . LEU B 1 569 ? -8.492 10.703 11.766 1 93.69 569 LEU B O 1
ATOM 9823 N N . GLY B 1 570 ? -8.93 8.602 12.117 1 94.06 570 GLY B N 1
ATOM 9824 C CA . GLY B 1 570 ? -8.938 8.758 13.562 1 94.06 570 GLY B CA 1
ATOM 9825 C C . GLY B 1 570 ? -7.582 9.156 14.125 1 94.06 570 GLY B C 1
ATOM 9826 O O . GLY B 1 570 ? -7.504 9.867 15.125 1 94.06 570 GLY B O 1
ATOM 9827 N N . LEU B 1 571 ? -6.535 8.742 13.492 1 94.81 571 LEU B N 1
ATOM 9828 C CA . LEU B 1 571 ? -5.188 8.961 14.008 1 94.81 571 LEU B CA 1
ATOM 9829 C C . LEU B 1 571 ? -4.617 10.281 13.492 1 94.81 571 LEU B C 1
ATOM 9831 O O . LEU B 1 571 ? -3.48 10.641 13.812 1 94.81 571 LEU B O 1
ATOM 9835 N N . GLN B 1 572 ? -5.367 10.977 12.758 1 93.56 572 GLN B N 1
ATOM 9836 C CA . GLN B 1 572 ? -4.926 12.234 12.172 1 93.56 572 GLN B CA 1
ATOM 9837 C C . GLN B 1 572 ? -4.656 13.281 13.258 1 93.56 572 GLN B C 1
ATOM 9839 O O . GLN B 1 572 ? -5.484 13.492 14.141 1 93.56 572 GLN B O 1
ATOM 9844 N N . THR B 1 573 ? -3.486 13.945 13.203 1 92.5 573 THR B N 1
ATOM 9845 C CA . THR B 1 573 ? -3.146 14.977 14.18 1 92.5 573 THR B CA 1
ATOM 9846 C C . THR B 1 573 ? -3.031 16.344 13.508 1 92.5 573 THR B C 1
ATOM 9848 O O . THR B 1 573 ? -3.031 17.375 14.188 1 92.5 573 THR B O 1
ATOM 9851 N N . THR B 1 574 ? -2.877 16.328 12.242 1 91.81 574 THR B N 1
ATOM 9852 C CA . THR B 1 574 ? -2.842 17.531 11.422 1 91.81 574 THR B CA 1
ATOM 9853 C C . THR B 1 574 ? -3.705 17.359 10.172 1 91.81 574 THR B C 1
ATOM 9855 O O . THR B 1 574 ? -3.951 16.234 9.734 1 91.81 574 THR B O 1
ATOM 9858 N N . PRO B 1 575 ? -4.234 18.422 9.68 1 94.19 575 PRO B N 1
ATOM 9859 C CA . PRO B 1 575 ? -4.996 18.266 8.438 1 94.19 575 PRO B CA 1
ATOM 9860 C C . PRO B 1 575 ? -4.176 17.625 7.32 1 94.19 575 PRO B C 1
ATOM 9862 O O . PRO B 1 575 ? -2.988 17.922 7.18 1 94.19 575 PRO B O 1
ATOM 9865 N N . TYR B 1 576 ? -4.789 16.781 6.633 1 93.31 576 TYR B N 1
ATOM 9866 C CA . TYR B 1 576 ? -4.117 16.094 5.539 1 93.31 576 TYR B CA 1
ATOM 9867 C C . TYR B 1 576 ? -4.121 16.938 4.273 1 93.31 576 TYR B C 1
ATOM 9869 O O . TYR B 1 576 ? -4.992 17.797 4.094 1 93.31 576 TYR B O 1
ATOM 9877 N N . TYR B 1 577 ? -3.111 16.766 3.484 1 92.56 577 TYR B N 1
ATOM 9878 C CA . TYR B 1 577 ? -3.041 17.391 2.166 1 92.56 577 TYR B CA 1
ATOM 9879 C C . TYR B 1 577 ? -3.482 16.406 1.081 1 92.56 577 TYR B C 1
ATOM 9881 O O . TYR B 1 577 ? -2.877 15.352 0.904 1 92.56 577 TYR B O 1
ATOM 9889 N N . MET B 1 578 ? -4.5 16.781 0.377 1 93.25 578 MET B N 1
ATOM 9890 C CA . MET B 1 578 ? -5.027 15.891 -0.658 1 93.25 578 MET B CA 1
ATOM 9891 C C . MET B 1 578 ? -4.332 16.141 -1.993 1 93.25 578 MET B C 1
ATOM 9893 O O . MET B 1 578 ? -4.176 17.297 -2.41 1 93.25 578 MET B O 1
ATOM 9897 N N . SER B 1 579 ? -3.814 15.148 -2.568 1 92.94 579 SER B N 1
ATOM 9898 C CA . SER B 1 579 ? -3.193 15.133 -3.889 1 92.94 579 SER B CA 1
ATOM 9899 C C . SER B 1 579 ? -3.381 13.781 -4.57 1 92.94 579 SER B C 1
ATOM 9901 O O . SER B 1 579 ? -3.807 12.812 -3.938 1 92.94 579 SER B O 1
ATOM 9903 N N . GLU B 1 580 ? -3.201 13.758 -5.879 1 92.44 580 GLU B N 1
ATOM 9904 C CA . GLU B 1 580 ? -3.303 12.484 -6.59 1 92.44 580 GLU B CA 1
ATOM 9905 C C . GLU B 1 580 ? -2.338 11.453 -6.012 1 92.44 580 GLU B C 1
ATOM 9907 O O . GLU B 1 580 ? -2.666 10.266 -5.926 1 92.44 580 GLU B O 1
ATOM 9912 N N . TYR B 1 581 ? -1.147 11.938 -5.633 1 93.88 581 TYR B N 1
ATOM 9913 C CA . TYR B 1 581 ? -0.149 11.047 -5.055 1 93.88 581 TYR B CA 1
ATOM 9914 C C . TYR B 1 581 ? -0.639 10.453 -3.738 1 93.88 581 TYR B C 1
ATOM 9916 O O . TYR B 1 581 ? -0.589 9.242 -3.537 1 93.88 581 TYR B O 1
ATOM 9924 N N . ASN B 1 582 ? -1.106 11.297 -2.844 1 94.19 582 ASN B N 1
ATOM 9925 C CA . ASN B 1 582 ? -1.524 10.828 -1.526 1 94.19 582 ASN B CA 1
ATOM 9926 C C . ASN B 1 582 ? -2.73 9.898 -1.618 1 94.19 582 ASN B C 1
ATOM 9928 O O . ASN B 1 582 ? -2.838 8.938 -0.856 1 94.19 582 ASN B O 1
ATOM 9932 N N . ILE B 1 583 ? -3.648 10.188 -2.535 1 94.5 583 ILE B N 1
ATOM 9933 C CA . ILE B 1 583 ? -4.805 9.32 -2.738 1 94.5 583 ILE B CA 1
ATOM 9934 C C . ILE B 1 583 ? -4.348 7.953 -3.227 1 94.5 583 ILE B C 1
ATOM 9936 O O . ILE B 1 583 ? -4.809 6.922 -2.729 1 94.5 583 ILE B O 1
ATOM 9940 N N . SER B 1 584 ? -3.422 7.98 -4.164 1 95.56 584 SER B N 1
ATOM 9941 C CA . SER B 1 584 ? -2.902 6.727 -4.699 1 95.56 584 SER B CA 1
ATOM 9942 C C . SER B 1 584 ? -2.184 5.918 -3.623 1 95.56 584 SER B C 1
ATOM 9944 O O . SER B 1 584 ? -2.301 4.691 -3.576 1 95.56 584 SER B O 1
ATOM 9946 N N . MET B 1 585 ? -1.433 6.59 -2.812 1 95.94 585 MET B N 1
ATOM 9947 C CA . MET B 1 585 ? -0.717 5.91 -1.737 1 95.94 585 MET B CA 1
ATOM 9948 C C . MET B 1 585 ? -1.692 5.273 -0.753 1 95.94 585 MET B C 1
ATOM 9950 O O . MET B 1 585 ? -1.484 4.141 -0.312 1 95.94 585 MET B O 1
ATOM 9954 N N . LEU B 1 586 ? -2.721 5.996 -0.404 1 96.38 586 LEU B N 1
ATOM 9955 C CA . LEU B 1 586 ? -3.719 5.438 0.501 1 96.38 586 LEU B CA 1
ATOM 9956 C C . LEU B 1 586 ? -4.43 4.25 -0.14 1 96.38 586 LEU B C 1
ATOM 9958 O O . LEU B 1 586 ? -4.703 3.25 0.529 1 96.38 586 LEU B O 1
ATOM 9962 N N . LEU B 1 587 ? -4.719 4.383 -1.413 1 96.5 587 LEU B N 1
ATOM 9963 C CA . LEU B 1 587 ? -5.363 3.297 -2.145 1 96.5 587 LEU B CA 1
ATOM 9964 C C . LEU B 1 587 ? -4.496 2.043 -2.135 1 96.5 587 LEU B C 1
ATOM 9966 O O . LEU B 1 587 ? -4.973 0.957 -1.795 1 96.5 587 LEU B O 1
ATOM 9970 N N . LEU B 1 588 ? -3.262 2.207 -2.453 1 97.5 588 LEU B N 1
ATOM 9971 C CA . LEU B 1 588 ? -2.342 1.077 -2.52 1 97.5 588 LEU B CA 1
ATOM 9972 C C . LEU B 1 588 ? -2.166 0.439 -1.146 1 97.5 588 LEU B C 1
ATOM 9974 O O . LEU B 1 588 ? -2.213 -0.786 -1.015 1 97.5 588 LEU B O 1
ATOM 9978 N N . ALA B 1 589 ? -1.977 1.256 -0.175 1 97.44 589 ALA B N 1
ATOM 9979 C CA . ALA B 1 589 ? -1.781 0.748 1.181 1 97.44 589 ALA B CA 1
ATOM 9980 C C . ALA B 1 589 ? -3.031 0.035 1.686 1 97.44 589 ALA B C 1
ATOM 9982 O O . ALA B 1 589 ? -2.945 -1.048 2.27 1 97.44 589 ALA B O 1
ATOM 9983 N N . SER B 1 590 ? -4.195 0.664 1.453 1 96.69 590 SER B N 1
ATOM 9984 C CA . SER B 1 590 ? -5.453 0.071 1.895 1 96.69 590 SER B CA 1
ATOM 9985 C C . SER B 1 590 ? -5.723 -1.25 1.181 1 96.69 590 SER B C 1
ATOM 9987 O O . SER B 1 590 ? -6.215 -2.201 1.79 1 96.69 590 SER B O 1
ATOM 9989 N N . THR B 1 591 ? -5.434 -1.267 -0.09 1 97.19 591 THR B N 1
ATOM 9990 C CA . THR B 1 591 ? -5.656 -2.482 -0.865 1 97.19 591 THR B CA 1
ATOM 9991 C C . THR B 1 591 ? -4.746 -3.607 -0.379 1 97.19 591 THR B C 1
ATOM 9993 O O . THR B 1 591 ? -5.219 -4.699 -0.056 1 97.19 591 THR B O 1
ATOM 9996 N N . ALA B 1 592 ? -3.482 -3.34 -0.266 1 96.56 592 ALA B N 1
ATOM 9997 C CA . ALA B 1 592 ? -2.525 -4.352 0.177 1 96.56 592 ALA B CA 1
ATOM 9998 C C . ALA B 1 592 ? -2.818 -4.793 1.607 1 96.56 592 ALA B C 1
ATOM 10000 O O . ALA B 1 592 ? -2.877 -5.988 1.895 1 96.56 592 ALA B O 1
ATOM 10001 N N . GLY B 1 593 ? -3.041 -3.805 2.477 1 96.88 593 GLY B N 1
ATOM 10002 C CA . GLY B 1 593 ? -3.314 -4.125 3.869 1 96.88 593 GLY B CA 1
ATOM 10003 C C . GLY B 1 593 ? -4.59 -4.922 4.059 1 96.88 593 GLY B C 1
ATOM 10004 O O . GLY B 1 593 ? -4.641 -5.828 4.895 1 96.88 593 GLY B O 1
ATOM 10005 N N . SER B 1 594 ? -5.582 -4.605 3.297 1 97.5 594 SER B N 1
ATOM 10006 C CA . SER B 1 594 ? -6.871 -5.285 3.424 1 97.5 594 SER B CA 1
ATOM 10007 C C . SER B 1 594 ? -6.785 -6.727 2.934 1 97.5 594 SER B C 1
ATOM 10009 O O . SER B 1 594 ? -7.285 -7.641 3.59 1 97.5 594 SER B O 1
ATOM 10011 N N . PHE B 1 595 ? -6.137 -6.98 1.806 1 97.12 595 PHE B N 1
ATOM 10012 C CA . PHE B 1 595 ? -6.043 -8.336 1.279 1 97.12 595 PHE B CA 1
ATOM 10013 C C . PHE B 1 595 ? -5.16 -9.203 2.172 1 97.12 595 PHE B C 1
ATOM 10015 O O . PHE B 1 595 ? -5.457 -10.383 2.391 1 97.12 595 PHE B O 1
ATOM 10022 N N . ILE B 1 596 ? -4.094 -8.641 2.754 1 95.69 596 ILE B N 1
ATOM 10023 C CA . ILE B 1 596 ? -3.209 -9.398 3.631 1 95.69 596 ILE B CA 1
ATOM 10024 C C . ILE B 1 596 ? -3.949 -9.773 4.914 1 95.69 596 ILE B C 1
ATOM 10026 O O . ILE B 1 596 ? -3.951 -10.938 5.32 1 95.69 596 ILE B O 1
ATOM 10030 N N . SER B 1 597 ? -4.582 -8.789 5.492 1 97 597 SER B N 1
ATOM 10031 C CA . SER B 1 597 ? -5.32 -9.062 6.723 1 97 597 SER B CA 1
ATOM 10032 C C . SER B 1 597 ? -6.48 -10.023 6.465 1 97 597 SER B C 1
ATOM 10034 O O . SER B 1 597 ? -6.777 -10.883 7.301 1 97 597 SER B O 1
ATOM 10036 N N . ALA B 1 598 ? -7.094 -9.875 5.355 1 98.06 598 ALA B N 1
ATOM 10037 C CA . ALA B 1 598 ? -8.211 -10.75 5 1 98.06 598 ALA B CA 1
ATOM 10038 C C . ALA B 1 598 ? -7.734 -12.188 4.805 1 98.06 598 ALA B C 1
ATOM 10040 O O . ALA B 1 598 ? -8.43 -13.133 5.191 1 98.06 598 ALA B O 1
ATOM 10041 N N . ALA B 1 599 ? -6.598 -12.367 4.191 1 96.75 599 ALA B N 1
ATOM 10042 C CA . ALA B 1 599 ? -6.047 -13.711 4.008 1 96.75 599 ALA B CA 1
ATOM 10043 C C . ALA B 1 599 ? -5.789 -14.383 5.355 1 96.75 599 ALA B C 1
ATOM 10045 O O . ALA B 1 599 ? -6.113 -15.562 5.539 1 96.75 599 ALA B O 1
ATOM 10046 N N . ILE B 1 600 ? -5.277 -13.633 6.273 1 96.69 600 ILE B N 1
ATOM 10047 C CA . ILE B 1 600 ? -4.996 -14.156 7.605 1 96.69 600 ILE B CA 1
ATOM 10048 C C . ILE B 1 600 ? -6.297 -14.555 8.297 1 96.69 600 ILE B C 1
ATOM 10050 O O . ILE B 1 600 ? -6.414 -15.656 8.836 1 96.69 600 ILE B O 1
ATOM 10054 N N . LEU B 1 601 ? -7.262 -13.703 8.188 1 97.62 601 LEU B N 1
ATOM 10055 C CA . LEU B 1 601 ? -8.539 -13.961 8.844 1 97.62 601 LEU B CA 1
ATOM 10056 C C . LEU B 1 601 ? -9.289 -15.094 8.156 1 97.62 601 LEU B C 1
ATOM 10058 O O . LEU B 1 601 ? -10 -15.859 8.805 1 97.62 601 LEU B O 1
ATOM 10062 N N . TRP B 1 602 ? -9.125 -15.156 6.879 1 97.94 602 TRP B N 1
ATOM 10063 C CA . TRP B 1 602 ? -9.758 -16.25 6.145 1 97.94 602 TRP B CA 1
ATOM 10064 C C . TRP B 1 602 ? -9.203 -17.594 6.59 1 97.94 602 TRP B C 1
ATOM 10066 O O . TRP B 1 602 ? -9.961 -18.531 6.848 1 97.94 602 TRP B O 1
ATOM 10076 N N . ILE B 1 603 ? -7.91 -17.734 6.805 1 97.25 603 ILE B N 1
ATOM 10077 C CA . ILE B 1 603 ? -7.234 -18.969 7.164 1 97.25 603 ILE B CA 1
ATOM 10078 C C . ILE B 1 603 ? -7.566 -19.344 8.609 1 97.25 603 ILE B C 1
ATOM 10080 O O . ILE B 1 603 ? -7.812 -20.516 8.914 1 97.25 603 ILE B O 1
ATOM 10084 N N . LEU B 1 604 ? -7.656 -18.344 9.445 1 97.12 604 LEU B N 1
ATOM 10085 C CA . LEU B 1 604 ? -7.738 -18.594 10.883 1 97.12 604 LEU B CA 1
ATOM 10086 C C . LEU B 1 604 ? -9.188 -18.688 11.336 1 97.12 604 LEU B C 1
ATOM 10088 O O . LEU B 1 604 ? -9.484 -19.312 12.359 1 97.12 604 LEU B O 1
ATOM 10092 N N . ILE B 1 605 ? -10.094 -18.094 10.586 1 97.25 605 ILE B N 1
ATOM 10093 C CA . ILE B 1 605 ? -11.445 -18 11.133 1 97.25 605 ILE B CA 1
ATOM 10094 C C . ILE B 1 605 ? -12.461 -18.469 10.102 1 97.25 605 ILE B C 1
ATOM 10096 O O . ILE B 1 605 ? -13.188 -19.438 10.328 1 97.25 605 ILE B O 1
ATOM 10100 N N . GLU B 1 606 ? -12.508 -17.891 8.961 1 97.19 606 GLU B N 1
ATOM 10101 C CA . GLU B 1 606 ? -13.57 -18.172 7.992 1 97.19 606 GLU B CA 1
ATOM 10102 C C . GLU B 1 606 ? -13.5 -19.609 7.504 1 97.19 606 GLU B C 1
ATOM 10104 O O . GLU B 1 606 ? -14.523 -20.312 7.457 1 97.19 606 GLU B O 1
ATOM 10109 N N . ALA B 1 607 ? -12.336 -20.047 7.094 1 97 607 ALA B N 1
ATOM 10110 C CA . ALA B 1 607 ? -12.18 -21.406 6.586 1 97 607 ALA B CA 1
ATOM 10111 C C . ALA B 1 607 ? -12.523 -22.438 7.656 1 97 607 ALA B C 1
ATOM 10113 O O . ALA B 1 607 ? -13.281 -23.375 7.398 1 97 607 ALA B O 1
ATOM 10114 N N . PRO B 1 608 ? -12.016 -22.297 8.891 1 96.75 608 PRO B N 1
ATOM 10115 C CA . PRO B 1 608 ? -12.375 -23.266 9.93 1 96.75 608 PRO B CA 1
ATOM 10116 C C . PRO B 1 608 ? -13.875 -23.297 10.227 1 96.75 608 PRO B C 1
ATOM 10118 O O . PRO B 1 608 ? -14.461 -24.359 10.391 1 96.75 608 PRO B O 1
ATOM 10121 N N . VAL B 1 609 ? -14.461 -22.156 10.312 1 95.94 609 VAL B N 1
ATOM 10122 C CA . VAL B 1 609 ? -15.891 -22.078 10.609 1 95.94 609 VAL B CA 1
ATOM 10123 C C . VAL B 1 609 ? -16.688 -22.734 9.484 1 95.94 609 VAL B C 1
ATOM 10125 O O . VAL B 1 609 ? -17.641 -23.469 9.742 1 95.94 609 VAL B O 1
ATOM 10128 N N . SER B 1 610 ? -16.328 -22.438 8.312 1 94.69 610 SER B N 1
ATOM 10129 C CA . SER B 1 610 ? -16.969 -23.062 7.168 1 94.69 610 SER B CA 1
ATOM 10130 C C . SER B 1 610 ? -16.797 -24.578 7.199 1 94.69 610 SER B C 1
ATOM 10132 O O . SER B 1 610 ? -17.719 -25.328 6.887 1 94.69 610 SER B O 1
ATOM 10134 N N . GLY B 1 611 ? -15.586 -25.031 7.551 1 93.69 611 GLY B N 1
ATOM 10135 C CA . GLY B 1 611 ? -15.32 -26.453 7.664 1 93.69 611 GLY B CA 1
ATOM 10136 C C . GLY B 1 611 ? -16.156 -27.141 8.727 1 93.69 611 GLY B C 1
ATOM 10137 O O . GLY B 1 611 ? -16.703 -28.219 8.492 1 93.69 611 GLY B O 1
ATOM 10138 N N . VAL B 1 612 ? -16.281 -26.547 9.828 1 94.31 612 VAL B N 1
ATOM 10139 C CA . VAL B 1 612 ? -17.062 -27.094 10.93 1 94.31 612 VAL B CA 1
ATOM 10140 C C . VAL B 1 612 ? -18.531 -27.125 10.555 1 94.31 612 VAL B C 1
ATOM 10142 O O . VAL B 1 612 ? -19.234 -28.109 10.828 1 94.31 612 VAL B O 1
ATOM 10145 N N . THR B 1 613 ? -19 -26.062 9.93 1 92.56 613 THR B N 1
ATOM 10146 C CA . THR B 1 613 ? -20.406 -25.984 9.516 1 92.56 613 THR B CA 1
ATOM 10147 C C . THR B 1 613 ? -20.734 -27.078 8.5 1 92.56 613 THR B C 1
ATOM 10149 O O . THR B 1 613 ? -21.797 -27.703 8.57 1 92.56 613 THR B O 1
ATOM 10152 N N . LYS B 1 614 ? -19.859 -27.266 7.602 1 89.94 614 LYS B N 1
ATOM 10153 C CA . LYS B 1 614 ? -20.062 -28.312 6.602 1 89.94 614 LYS B CA 1
ATOM 10154 C C . LYS B 1 614 ? -20.109 -29.688 7.25 1 89.94 614 LYS B C 1
ATOM 10156 O O . LYS B 1 614 ? -20.938 -30.516 6.879 1 89.94 614 LYS B O 1
ATOM 10161 N N . THR B 1 615 ? -19.266 -29.906 8.172 1 89.94 615 THR B N 1
ATOM 10162 C CA . THR B 1 615 ? -19.203 -31.188 8.867 1 89.94 615 THR B CA 1
ATOM 10163 C C . THR B 1 615 ? -20.469 -31.406 9.695 1 89.94 615 THR B C 1
ATOM 10165 O O . THR B 1 615 ? -20.984 -32.531 9.766 1 89.94 615 THR B O 1
ATOM 10168 N N . LEU B 1 616 ? -20.969 -30.391 10.227 1 89.19 616 LEU B N 1
ATOM 10169 C CA . LEU B 1 616 ? -22.156 -30.484 11.07 1 89.19 616 LEU B CA 1
ATOM 10170 C C . LEU B 1 616 ? -23.391 -30.734 10.219 1 89.19 616 LEU B C 1
ATOM 10172 O O . LEU B 1 616 ? -24.297 -31.469 10.641 1 89.19 616 LEU B O 1
ATOM 10176 N N . LEU B 1 617 ? -23.469 -30.203 9.023 1 85.38 617 LEU B N 1
ATOM 10177 C CA . LEU B 1 617 ? -24.656 -30.266 8.195 1 85.38 617 LEU B CA 1
ATOM 10178 C C . LEU B 1 617 ? -24.609 -31.438 7.238 1 85.38 617 LEU B C 1
ATOM 10180 O O . LEU B 1 617 ? -25.625 -31.812 6.645 1 85.38 617 LEU B O 1
ATOM 10184 N N . GLN B 1 618 ? -23.5 -32 6.871 1 74.31 618 GLN B N 1
ATOM 10185 C CA . GLN B 1 618 ? -23.422 -33.188 6.016 1 74.31 618 GLN B CA 1
ATOM 10186 C C . GLN B 1 618 ? -24 -34.406 6.715 1 74.31 618 GLN B C 1
ATOM 10188 O O . GLN B 1 618 ? -23.688 -34.688 7.875 1 74.31 618 GLN B O 1
ATOM 10193 N N . PRO B 1 619 ? -25.109 -35 6.031 1 64.75 619 PRO B N 1
ATOM 10194 C CA . PRO B 1 619 ? -25.703 -36.219 6.605 1 64.75 619 PRO B CA 1
ATOM 10195 C C . PRO B 1 619 ? -24.688 -37.375 6.695 1 64.75 619 PRO B C 1
ATOM 10197 O O . PRO B 1 619 ? -23.812 -37.5 5.844 1 64.75 619 PRO B O 1
ATOM 10200 N N . GLN B 1 620 ? -24.375 -37.844 7.871 1 54.53 620 GLN B N 1
ATOM 10201 C CA . GLN B 1 620 ? -23.531 -39.031 8.062 1 54.53 620 GLN B CA 1
ATOM 10202 C C . GLN B 1 620 ? -23.906 -40.125 7.094 1 54.53 620 GLN B C 1
ATOM 10204 O O . GLN B 1 620 ? -25.094 -40.406 6.871 1 54.53 620 GLN B O 1
ATOM 10209 N N . PRO B 1 621 ? -23.078 -40.438 6.133 1 50.38 621 PRO B N 1
ATOM 10210 C CA . PRO B 1 621 ? -23.438 -41.562 5.258 1 50.38 621 PRO B CA 1
ATOM 10211 C C . PRO B 1 621 ? -24.188 -42.656 6 1 50.38 621 PRO B C 1
ATOM 10213 O O . PRO B 1 621 ? -23.844 -43 7.137 1 50.38 621 PRO B O 1
ATOM 10216 N N . SER B 1 622 ? -25.469 -42.812 5.715 1 44.78 622 SER B N 1
ATOM 10217 C CA . SER B 1 622 ? -26.125 -44 6.211 1 44.78 622 SER B CA 1
ATOM 10218 C C . SER B 1 622 ? -25.234 -45.219 6.008 1 44.78 622 SER B C 1
ATOM 10220 O O . SER B 1 622 ? -24.562 -45.344 4.984 1 44.78 622 SER B O 1
ATOM 10222 N N . ARG B 1 623 ? -24.844 -45.969 6.992 1 47 623 ARG B N 1
ATOM 10223 C CA . ARG B 1 623 ? -24.156 -47.25 6.941 1 47 623 ARG B CA 1
ATOM 10224 C C . ARG B 1 623 ? -24.719 -48.125 5.824 1 47 623 ARG B C 1
ATOM 10226 O O . ARG B 1 623 ? -25.938 -48.25 5.676 1 47 623 ARG B O 1
ATOM 10233 N N . PRO B 1 624 ? -24.031 -48.375 4.77 1 45.94 624 PRO B N 1
ATOM 10234 C CA . PRO B 1 624 ? -24.562 -49.312 3.773 1 45.94 624 PRO B CA 1
ATOM 10235 C C . PRO B 1 624 ? -25.266 -50.5 4.406 1 45.94 624 PRO B C 1
ATOM 10237 O O . PRO B 1 624 ? -24.938 -50.906 5.52 1 45.94 624 PRO B O 1
ATOM 10240 N N . PRO B 1 625 ? -26.547 -50.719 4.055 1 41.19 625 PRO B N 1
ATOM 10241 C CA . PRO B 1 625 ? -27.172 -51.938 4.598 1 41.19 625 PRO B CA 1
ATOM 10242 C C . PRO B 1 625 ? -26.266 -53.156 4.457 1 41.19 625 PRO B C 1
ATOM 10244 O O . PRO B 1 625 ? -25.391 -53.188 3.59 1 41.19 625 PRO B O 1
ATOM 10247 N N . PRO B 1 626 ? -26.219 -54.094 5.402 1 37.97 626 PRO B N 1
ATOM 10248 C CA . PRO B 1 626 ? -25.391 -55.312 5.309 1 37.97 626 PRO B CA 1
ATOM 10249 C C . PRO B 1 626 ? -25.547 -56.031 3.971 1 37.97 626 PRO B C 1
ATOM 10251 O O . PRO B 1 626 ? -26.594 -55.906 3.326 1 37.97 626 PRO B O 1
ATOM 10254 N N . SER B 1 627 ? -24.547 -56.281 3.254 1 35.81 627 SER B N 1
ATOM 10255 C CA . SER B 1 627 ? -24.422 -57.062 2.033 1 35.81 627 SER B CA 1
ATOM 10256 C C . SER B 1 627 ? -25.344 -58.281 2.078 1 35.81 627 SER B C 1
ATOM 10258 O O . SER B 1 627 ? -25.25 -59.094 2.998 1 35.81 627 SER B O 1
ATOM 10260 N N . LEU B 1 628 ? -26.688 -58.188 1.764 1 32.34 628 LEU B N 1
ATOM 10261 C CA . LEU B 1 628 ? -27.453 -59.438 1.553 1 32.34 628 LEU B CA 1
ATOM 10262 C C . LEU B 1 628 ? -26.625 -60.438 0.771 1 32.34 628 LEU B C 1
ATOM 10264 O O . LEU B 1 628 ? -26.078 -60.125 -0.289 1 32.34 628 LEU B O 1
ATOM 10268 N N . GLN B 1 629 ? -26.031 -61.531 1.35 1 31.19 629 GLN B N 1
ATOM 10269 C CA . GLN B 1 629 ? -25.484 -62.781 0.848 1 31.19 629 GLN B CA 1
ATOM 10270 C C . GLN B 1 629 ? -26.297 -63.312 -0.33 1 31.19 629 GLN B C 1
ATOM 10272 O O . GLN B 1 629 ? -27.531 -63.281 -0.306 1 31.19 629 GLN B O 1
ATOM 10277 N N . ASN B 1 630 ? -25.75 -63.375 -1.621 1 29.17 630 ASN B N 1
ATOM 10278 C CA . ASN B 1 630 ? -26.109 -64.125 -2.814 1 29.17 630 ASN B CA 1
ATOM 10279 C C . ASN B 1 630 ? -26.688 -65.5 -2.455 1 29.17 630 ASN B C 1
ATOM 10281 O O . ASN B 1 630 ? -25.969 -66.375 -1.972 1 29.17 630 ASN B O 1
ATOM 10285 N N . GLU B 1 631 ? -27.891 -65.625 -1.775 1 25.98 631 GLU B N 1
ATOM 10286 C CA . GLU B 1 631 ? -28.625 -66.875 -1.894 1 25.98 631 GLU B CA 1
ATOM 10287 C C . GLU B 1 631 ? -28.844 -67.25 -3.355 1 25.98 631 GLU B C 1
ATOM 10289 O O . GLU B 1 631 ? -29.719 -66.688 -4.027 1 25.98 631 GLU B O 1
ATOM 10294 N N . ARG B 1 632 ? -27.781 -67.375 -4.191 1 25.83 632 ARG B N 1
ATOM 10295 C CA . ARG B 1 632 ? -27.734 -68.25 -5.332 1 25.83 632 ARG B CA 1
ATOM 10296 C C . ARG B 1 632 ? -28.25 -69.625 -4.945 1 25.83 632 ARG B C 1
ATOM 10298 O O . ARG B 1 632 ? -27.516 -70.438 -4.324 1 25.83 632 ARG B O 1
ATOM 10305 N N . LEU B 1 633 ? -29.562 -69.688 -4.418 1 20.27 633 LEU B N 1
ATOM 10306 C CA . LEU B 1 633 ? -30.406 -70.812 -4.926 1 20.27 633 LEU B CA 1
ATOM 10307 C C . LEU B 1 633 ? -31.031 -70.438 -6.262 1 20.27 633 LEU B C 1
ATOM 10309 O O . LEU B 1 633 ? -31.484 -69.25 -6.441 1 20.27 633 LEU B O 1
#

Radius of gyration: 34.24 Å; Cα contacts (8 Å, |Δi|>4): 1674; chains: 2; bounding box: 87×119×91 Å

Foldseek 3Di:
DVVVVVVVQVVLPPVPLADLDDDPVLVVLADFQEWEDFPVVQLVDQFKKKWKFKKFKDAPDDDPNLSNLVRHVVPQQQDHNSRMHIYIDTCVPQLVVLVVPQPPPDDPQVSVQVSVQVVCCVRNVIGIDTDDTPDMDTSPDDDDADPLQVVLVVVVVVLVVLLVQLQVCCVVVVPPPDDPDLLSVLSDLVVLVCVLLPFQDPDDDPLSNLVLLLLLLLLVLLLLVLLLVLVLLLLLFFARCNVVRSCLLVPLVCLCNQLVVLSVLLVLLSLLLCLLQVVVVVVVPDPQALVVLVVVLVVVLLQQQQLVVSLLSCLLGVLLNPAFASCSCVQRVQLNVLSVVCVVCLSVLNCLVVDALGDNPVLSLSVSLSSVLSSVVSNVCSVQPDPVRLVVVLVVQLVQLLVVQLCCCPVVVAFLAPRDGSVCSNSVNNPHCCCSPQVRHNSNSSNLNSLSSVLNNVLNVCVVVVPQLQVVLVCVVVLVCLVVVLSVLSSVVSVPVDPSDDDDPVVSSVSSRPSSNVNSNSVSVNSSCLSNCSDCPSVVSSSPSVSSSVSVLSSQLSSQLVSVSSCVRRNDSTHHHDDPVVSVVSSVCSSVRSSVVSSVCCSSPSSSSVSNVCVVPDDDPDDPDPDPPPPPD/DVVVVVVVQVPLPPVPLADLDDDPVLVVLFPFQEWEDFPVVQLPDQWKKKWKFKKFKDAPDDDPNLSNLVRHVVPQQQDHNSRMHIYIDTCVPQLVVLVVVQPPPDDPQVSVQVSVQVVCCVRNVIGIDTDDTPDMDTSPDDDDADPLQVVLVVVVVVLVVLLVQLQVCCVPVVPPPDDPDLLSVLSDLVVLVCVLLPFQDPDDDVLSNLVLLLLLLLLVLLLLVLLLVLVLLLLLFFARCNVVRSCLLVPLVCLCNQLVVLSVLLVLLSLLLCLLQVVVVVVVPDPQALVVLVVVLVVVLLQQQQLVVSLLSCLLHVLLNPAFASCSCVQRVQLNVLSVVCVVCLSVLNCLVVQAQGDNPVLSLSVSLSSVLSSVVNNVCSVQPDPVRLVVVLVVQLVQLLVVLLCCCPVVVAFLAPRDGSVCSNRVNNPHCCCSPQVRHNSNSSNLNSLSSVLNNVLNVCVVVPPQLQVVLVCVVVLVCLVVVLSVLSSVVSVPVDPSDDDDPVVSSVSSRPSSNVNSNSVSVNSSCLSNCSDCPSVVSSSPSVSSSVSVLSSQLSSQLVSVSSCVRRNDSTHHHDDPVVSVVSSVCSSVRSSVVSSVCCSSPSSSSVSNVCVVPDDDPDDPDPDPPPPPD

Secondary structure (DSSP, 8-state):
--HHHHHHTTT----TT------HHHHTTSPPSEEE--HHHHHTSTT-EEEEEEEEEE-SS--HHHHHHHHHHT-TTTS--TTEEEEEEEHHHHTHHHHHHS-TTS-HHHHHHHHHHHHHHHHHS-EEEEEEEEEEEETT------HHHHHHHHHHHHHHHHHHHHHHHHHHH--TTS---HHHHTT-HHHHHHHHHPPS--SS-HHHHGGGHHHHHHHHHHHHHHHHHHHHHHHHS-BS-THHHHHHTT-GGGHHHHTGGGGGGHHHHHHHHHHHHHHHHHHHHS---TTHHHHHHHHHHHHHHHHHHHHHHHHHTGGGGS---TTHIIIIIHHHHHHHHHHHHHHTT-HHHH-SS--SSGGGHHHHHHHHHHHHHHHHHHH--SHHHHHHHHHHHHHHHHHHHHHHHHHTT--SS----HHHHTTTTTT-HIIIIIIS-SGGGHHHHHHHHHHHHHHHHHHHTT--GGGGGGGHHHHHTHHHHHHHHHHHGGGGGSTT-PPPHHHHHHHHHHHHHHHHHHHHHHHHHHHTT--SHHHHHHT-TTHHHHHHTHHHHHHHHHHHHHHHHHT-SSPBPP-HHHHHHHHHHHHHHHHHHHHHHIIIIIHHHHHHHHHHHS---------------/--HHHHHHTTT----TT------HHHHTTSPPSEEE--HHHHHTSTT-EEEEEEEEEE-SS--HHHHHHHHHHT-TTTS--TTEEEEEEEHHHHTHHHHHHS-TTS-HHHHHHHHHHHHHHHHHS-EEEEEEEEEEEETT------HHHHHHHHHHHHHHHHHHHHHHHHHHH--SSS---HHHHTT-HHHHHHHHHPPS--SS-HHHHGGGHHHHHHHHHHHHHHHHHHHHHHHHS-BS-THHHHHHTT-GGGHHHHTGGGGTTHHHHHHHHHHHHHHHHHHHHS---TTHHHHHHHHHHHHHHHHHHHHHHHHHTGGGGS---TTHIIIIIHHHHHHHHHHHHHHTT-HHHH-SS--SSGGGHHHHHHHHHHHHHHHHHHH--SHHHHHHHHHHHHHHHHHHHHHHHHHTT--SS----HHHHTTTTTT-HIIIIIIS-SGGGHHHHHHHHHHHHHHHHHHHTT--GGGGGGGHHHHHTHHHHHHHHHHHGGGGGSTT-PPPHHHHHHHHHHHHHHHHHHHHHHHHHHHTT--SHHHHHHT-TTHHHHHHTHHHHHHHHHHHHHHHHHT--SPBPP-HHHHHHHHHHHHHHHHHHHHHHIIIIIHHHHHHHHHHHS---------------

Solvent-accessible surface area (backbone atoms only — not comparable to full-atom values): 67396 Å² total; per-residue (Å²): 121,73,69,63,61,60,56,68,62,63,74,50,73,66,72,81,70,53,43,89,75,76,56,69,74,64,54,67,70,51,74,70,50,36,48,51,40,64,49,71,72,37,49,67,37,86,83,16,36,37,34,34,33,37,30,35,55,47,65,96,60,96,45,71,64,61,50,50,34,49,21,36,25,63,37,48,65,49,26,51,58,64,44,41,31,39,40,34,43,31,46,58,68,79,26,36,78,43,52,73,68,42,51,96,82,62,56,74,62,60,38,51,35,53,44,50,26,53,59,41,28,77,74,67,70,34,39,54,43,78,72,45,74,77,49,69,49,42,48,82,67,65,92,72,86,50,70,67,37,50,51,52,51,51,51,53,49,49,42,53,50,44,30,51,51,8,33,50,48,45,67,72,55,62,51,90,82,66,87,67,62,61,68,45,47,28,26,12,50,69,59,34,47,50,59,47,70,43,74,73,64,83,72,86,46,76,73,59,46,47,55,44,36,52,19,20,49,49,38,55,45,47,53,54,49,44,47,44,50,43,53,42,49,54,58,43,33,54,35,68,48,62,60,59,63,41,56,36,74,77,36,71,75,47,27,47,56,57,34,40,68,63,54,63,50,50,54,41,23,53,53,26,17,51,51,36,34,49,51,53,59,46,46,74,80,38,85,82,45,76,69,52,43,66,49,49,52,48,52,50,48,66,66,51,42,59,60,51,50,50,53,48,49,36,44,39,35,56,54,58,72,73,63,64,42,78,39,19,55,72,53,47,42,43,25,14,52,26,28,66,70,47,46,66,37,54,79,68,37,47,37,45,78,62,60,63,94,54,58,43,64,70,74,50,24,56,57,15,19,48,51,50,44,46,52,54,50,46,47,47,52,56,72,40,74,50,71,69,54,38,54,51,49,50,50,50,50,36,53,49,20,39,48,50,34,38,46,50,33,61,77,64,67,39,59,52,56,67,73,74,22,48,65,39,36,64,53,71,41,64,83,34,61,34,40,50,66,45,65,34,25,35,72,46,46,36,36,39,30,42,50,11,28,50,42,14,48,47,51,50,49,39,58,74,67,63,63,69,55,68,83,51,50,88,52,39,67,63,60,64,42,43,58,61,48,47,50,47,55,30,42,54,57,46,66,77,67,44,84,78,61,80,77,55,67,67,57,37,43,51,49,43,42,40,54,61,46,54,49,44,52,47,53,43,52,49,52,52,38,44,58,62,58,47,52,63,68,68,37,54,60,29,49,34,70,82,27,42,44,48,27,71,27,43,70,49,23,66,54,40,34,54,55,56,50,49,48,57,46,14,51,36,59,56,53,41,72,77,44,74,65,54,50,49,39,48,31,35,14,40,51,49,51,12,52,53,53,15,48,52,45,34,37,61,43,52,47,20,53,52,39,39,50,49,60,70,67,51,77,71,78,74,73,75,73,77,79,80,74,85,77,80,123,123,73,69,61,60,61,53,65,63,65,70,54,75,68,70,81,70,56,44,90,75,76,56,70,72,64,55,67,70,49,76,70,51,35,48,50,41,63,50,71,71,37,50,68,38,85,81,15,38,37,34,36,32,38,30,33,56,48,65,97,60,97,45,72,66,60,51,50,34,50,21,35,25,64,37,49,64,51,26,52,59,64,45,41,32,39,39,35,42,31,44,58,68,79,24,36,78,42,53,73,67,42,51,96,79,63,54,73,61,59,37,50,36,53,43,51,25,52,57,41,29,76,75,66,69,33,39,54,43,78,70,45,72,77,50,68,48,43,48,79,69,67,92,72,86,49,72,67,37,51,50,52,51,48,52,53,49,49,43,53,50,44,30,50,51,8,32,50,48,44,67,74,56,62,52,91,81,67,87,68,63,61,66,46,47,27,27,12,50,68,60,32,48,49,59,47,69,43,72,72,66,83,72,88,47,77,72,60,46,48,55,43,38,53,20,20,50,48,37,54,46,48,52,54,50,45,47,43,50,43,54,44,49,55,57,43,35,55,34,66,47,64,60,58,63,42,56,36,75,76,36,72,74,48,27,46,56,59,33,40,69,64,54,64,49,50,54,40,22,52,53,26,16,50,50,36,33,50,51,53,59,45,48,73,80,39,87,82,46,76,67,52,43,64,50,50,51,48,52,50,47,66,66,51,43,59,61,49,49,51,52,48,50,37,44,40,34,55,53,54,72,73,62,63,43,78,38,19,57,72,52,46,43,44,26,14,52,27,28,67,72,46,46,68,36,53,76,67,37,47,39,44,79,60,60,65,94,53,59,43,64,69,75,50,23,56,57,16,20,49,51,50,46,48,52,54,49,48,48,48,50,54,71,39,75,49,73,70,54,39,54,51,48,49,52,51,51,35,53,47,19,36,47,50,37,38,46,50,34,62,77,64,69,40,58,52,58,66,74,75,22,49,65,40,36,63,52,72,41,64,83,36,60,35,40,50,67,45,66,34,25,35,72,45,46,35,36,38,31,42,49,12,28,50,43,13,47,48,50,51,51,39,58,75,67,62,63,70,56,70,82,51,48,87,51,38,66,63,61,64,42,43,60,59,49,47,51,48,56,29,44,56,57,48,66,78,68,42,84,88,60,80,77,56,68,67,57,36,45,51,47,45,40,40,54,60,45,56,48,45,51,47,51,42,51,49,52,51,37,44,58,60,59,46,49,62,66,68,37,53,59,28,47,34,71,84,25,42,45,47,28,71,27,42,70,50,24,67,56,40,33,54,55,56,50,47,48,58,46,13,50,36,60,56,55,40,71,79,44,74,65,54,49,48,41,48,30,35,15,39,51,49,51,12,52,53,54,15,49,52,44,35,36,60,43,52,47,20,52,51,39,40,52,48,62,69,67,50,78,71,75,73,74,75,74,77,79,78,76,83,75,84,119

pLDDT: mean 88.94, std 14.38, range [20.27, 98.5]

InterPro domains:
  IPR002656 Acyltransferase 3 domain [PF01757] (214-602)
  IPR052728 Oxygen and lipid transport regulator [PTHR11161] (22-623)

Sequence (1266 aa):
MESHIILLLFFLKCSSAVIYSINESEYAKFPALYDLDDFETCMLEPDAVYCVGDYDLFSDGPSELMRILQEYSEYKLKHYNHTQIHRGVCVTKTCKKFMETVSKTEDLESTLVACLNESIWNDYELQVKLNKIQYCKRADDRVTMDASDAVMIVVYLVFIALNIIGSCYDSTFWKKENKGNPYLLAFSVRKNWNKLIASSARGVDPRLDRLKLFNGLRTLTMICIFFSHSTLIMSYSYISNPMFVEKAYDDPLKQLLYNGSLVTHSFFVMSAFLLAYNLQLYSEKHVVTWKQFPRGVLLRWLRLTPIYALMMGTIATLMRHMGDGPLWPLVVTSESAACRQYWWAHVLYINNYIYDDAWCTPQSWYLASDTQMFCLCLLLCVMIRTPRSSKIMLTVLFVYSLVVVAAHTYFQNLDPVVLQKPESFRTVYAYDDTFRLLYSRGHTNLSTYTLGLAGGFLTYYLQTEKKDLKNYKNYRWAFWLLFPMGVAVILSGGIFYIDGITLPTTVKLLYATIYKPIFQILVVAFIIGCIFKFETVYRGIVEWRGFTWCGRVSYITFFTHTLIQRAYLGLQTTPYYMSEYNISMLLLASTAGSFISAAILWILIEAPVSGVTKTLLQPQPSRPPPSLQNERLMESHIILLLFFLKCSSAVIYSINESEYAKFPALYDLDDFETCMLEPDAVYCVGDYDLFSDGPSELMRILQEYSEYKLKHYNHTQIHRGVCVTKTCKKFMETVSKTEDLESTLVACLNESIWNDYELQVKLNKIQYCKRADDRVTMDASDAVMIVVYLVFIALNIIGSCYDSTFWKKENKGNPYLLAFSVRKNWNKLIASSARGVDPRLDRLKLFNGLRTLTMICIFFSHSTLIMSYSYISNPMFVEKAYDDPLKQLLYNGSLVTHSFFVMSAFLLAYNLQLYSEKHVVTWKQFPRGVLLRWLRLTPIYALMMGTIATLMRHMGDGPLWPLVVTSESAACRQYWWAHVLYINNYIYDDAWCTPQSWYLASDTQMFCLCLLLCVMIRTPRSSKIMLTVLFVYSLVVVAAHTYFQNLDPVVLQKPESFRTVYAYDDTFRLLYSRGHTNLSTYTLGLAGGFLTYYLQTEKKDLKNYKNYRWAFWLLFPMGVAVILSGGIFYIDGITLPTTVKLLYATIYKPIFQILVVAFIIGCIFKFETVYRGIVEWRGFTWCGRVSYITFFTHTLIQRAYLGLQTTPYYMSEYNISMLLLASTAGSFISAAILWILIEAPVSGVTKTLLQPQPSRPPPSLQNERL

Organism: Galleria mellonella (NCBI:txid7137)